Protein AF-A0A9P1GPV7-F1 (afdb_monomer_lite)

pLDDT: mean 73.45, std 22.28, range [24.66, 98.62]

Foldseek 3Di:
DDPPPPPVPPPFAEAEEEADLVVLLLQLVLLVFPPPDPDSFKGWAWQDAPWKIGIHIYGYDYLVGDDLVNVVRHLEYEYEAEPVDPGLVSNVVSDPLPPDDVDPDGAAEYEYEDDDPDDPPVSCVVCVSVVYHYAYEHSPPVLSNVSNVQSVDDNNPDDLDPPDPVPRRGPVNVSSSVNPRPDGPPMDTDDPPPVPDPDDDDDDDDDDDDDDDDDDDDDDDDDDDDDDDDDDDDDDDDDDDDDDDDDDVVVLVVVVVVLVVQLVVLVVDPDPVVSVVSVVVSVVVVCVSLVNDPPPDDPPDDDDDDDDDDPVVVVVVVVVVVPPPPDPVVVVVVVVVVVDDVVNVVVVVVVVVVVVVVVVVVLVVQVVDDPVVVCCVQLPPAQEAEDQDLVVQLVQLQDPQRAFEDEQLLSVQCQPPNPPPPHHYYQDLPRLWDWDDDDPFKTKIFQNHFQVNVQVVCVVVQKHAQWDAQARRTGNLVCLQLQHTFLAQVDGQNLQFQKWWKAFGNRRDIDIDGPPDPCRLVQRHPRRIRTGMTMGGIDRHFDKDKDKDKDKCDPVNLVPDVVVVCVVVVNPHQLPFSKWKWKAAAVTIMIMTIHIDTDPDPVVVVVVVVVVVPDDSPDPDPPRNDPRSVVVCVPPPPSVNVVVLVVLSWWKWKWKAWDDFPVSQVNVLVNVVNNVFGKMWMWIWHDDPNIIIIITIMGHHPVCQQVVLVSCCVRRNAAETEIRSSTDDDPDSHRHHHDDPSVVVVCVSVVVDPPPPPPDDDPDPDDPPPPD

Secondary structure (DSSP, 8-state):
----SSSTTTTPPEEEEEE-HHHHHHHHHHTT--TTSS-TTEEEEEEE-SSEEEEEEEEEEEGGG--HHHHHH-SEEEEEEETTTTTHHHHHTTS-TT-----SS-EEEEEEES--SSSHHHHHHHHHHTTPEEEEE---HHHHHHHHHHHHS-GGGS---TT-TTTTTSTHHHHHHHHH-TT-TT-EEPP----PPPPPP-------------------PPPPP-PPPPP---PPP---------SSHHHHHHHHHHHHHHHHHHHH---HHHHHHHHHHHHHHHHHHTT--S---------------TTSHHHHHHHHHHSTTS-TTHHHHHHHHTT--HHHHHHHHHHHHHHHHHHHHHHHHHHHS-HHHHHHHHH-S--EE--SSHHHHHHHHTSSSPPEEE-TTHHHHS-S----TT--EEE-TTTS-SEEEE-SSEEEEETT-BHHHHHHHHHHTTEEESS--S-TTSBHHHHHHTT---S-SS--GGGGEEEEEEEETTT--EEEEETTSTTHHHHHH-TTEEEEEEEEEEEE---EEEEEEEEEE-TTGGGS-HHHHHHHTT-S-GGGSSEEEEEEETTEEEEEEEEEEE-S-THHHHHHHGGGSSSSTT------SSTTTHHHHHHHT-HHHHHHHHHHT-EEEEEEEES---HHHHHHHHHHHHTTS--EEEEEEEEETTEEEEEEEEEE-TTTHHHHHHHIIIII---EEEE-TTS---S--TTSEEPPHHHHHHHHHTT-----S-S-S------GGG--

InterPro domains:
  IPR016166 FAD-binding domain, PCMH-type [PS51387] (377-541)
  IPR016169 FAD-binding, type PCMH, subdomain 2 [G3DSA:3.30.465.10] (436-556)
  IPR036318 FAD-binding, type PCMH-like superfamily [SSF56176] (384-543)

Organism: NCBI:txid2562237

Sequence (772 aa):
MTIAGAQESQGLPVVLLVGDVAIGQKLLKALGVPSSTESKDTALGVIKNKYYSARVQYRLVATSAATAEELETAEALVLLWDRQKEQLKQLQALFPAETLDDGPDRVQICLAVDAGEGVEDAAREWCIDQGFEYLSCTLSGTDLEMLEQRCQQPAASRRTGLLDEDSENSVLRLMEALECHSSWPGMQPIASSAEKPPAESQQPMAEEDAKRNGYTALADATEAPKGKPADSKEPVQIEKVHDRIQDDDFAEADEFEKFAREMKEIREMRDHQSRKDRACDLALRLAASLGVDSDSDCNLGGSIQVLQSQEELVNLDRQKNGLREAIPAYFYWDQLSTFWDETSVWFWLAVVAGVLVLLLGLSNVRAAHSQALRRRMRMGKWPVAEPASLWEIQRLLQSDNPPNAVGEGCVYHLSGQLAPANQSYIALGAYWSGVVEWTEDTVRVRSGTLWGELIEKLWEKHRAPVDRPAYDGITLGASVRVAAHGWTQDGWFIEYVVALQAVERGSGKVAEARRGDSNFWTLAFDDKWVITEVELKTQANRLVKIEMKSQPLSPATTMYDITSYIEAEGLQNWRSSALATMHIEPGKVERKYVTFDPVADEDQMDQTCLGYRLRFLGFGVSGIDSLSDVMTSIRTSWILEVNGWNLSGNIDIELLVVGNFDWEEVALILSEFHRSVSVRTDLRERTRDGITVTGFDAVINPKDLPAWFDVLYEKIGVRSGVIHPGKHIPATAGKIQLGNYGKFWEELVEGRVEYLHDGTRPTSRKDPLQWC

Radius of gyration: 35.01 Å; chains: 1; bounding box: 118×75×105 Å

Structure (mmCIF, N/CA/C/O backbone):
data_AF-A0A9P1GPV7-F1
#
_entry.id   AF-A0A9P1GPV7-F1
#
loop_
_atom_site.group_PDB
_atom_site.id
_atom_site.type_symbol
_atom_site.label_atom_id
_atom_site.label_alt_id
_atom_site.label_comp_id
_atom_site.label_asym_id
_atom_site.label_entity_id
_atom_site.label_seq_id
_atom_site.pdbx_PDB_ins_code
_atom_site.Cartn_x
_atom_site.Cartn_y
_atom_site.Cartn_z
_atom_site.occupancy
_atom_site.B_iso_or_equiv
_atom_site.auth_seq_id
_atom_site.auth_comp_id
_atom_site.auth_asym_id
_atom_site.auth_atom_id
_atom_site.pdbx_PDB_model_num
ATOM 1 N N . MET A 1 1 ? -38.656 2.025 49.781 1.00 34.56 1 MET A N 1
ATOM 2 C CA . MET A 1 1 ? -37.938 1.501 48.602 1.00 34.56 1 MET A CA 1
ATOM 3 C C . MET A 1 1 ? -36.538 2.077 48.694 1.00 34.56 1 MET A C 1
ATOM 5 O O . MET A 1 1 ? -36.284 3.168 48.213 1.00 34.56 1 MET A O 1
ATOM 9 N N . THR A 1 2 ? -35.691 1.434 49.486 1.00 39.44 2 THR A N 1
ATOM 10 C CA . THR A 1 2 ? -34.353 1.921 49.836 1.00 39.44 2 THR A CA 1
ATOM 11 C C . THR A 1 2 ? -33.542 0.680 50.193 1.00 39.44 2 THR A C 1
ATOM 13 O O . THR A 1 2 ? -34.105 -0.226 50.805 1.00 39.44 2 THR A O 1
ATOM 16 N N . ILE A 1 3 ? -32.260 0.663 49.818 1.00 36.97 3 ILE A N 1
ATOM 17 C CA . ILE A 1 3 ? -31.307 -0.469 49.821 1.00 36.97 3 ILE A CA 1
ATOM 18 C C . ILE A 1 3 ? -31.306 -1.274 48.500 1.00 36.97 3 ILE A C 1
ATOM 20 O O . ILE A 1 3 ? -31.721 -2.424 48.442 1.00 36.97 3 ILE A O 1
ATOM 24 N N . ALA A 1 4 ? -30.811 -0.643 47.428 1.00 41.28 4 ALA A N 1
ATOM 25 C CA . ALA A 1 4 ? -30.272 -1.317 46.233 1.00 41.28 4 ALA A CA 1
ATOM 26 C C . ALA A 1 4 ? -28.997 -0.621 45.687 1.00 41.28 4 ALA A C 1
ATOM 28 O O . ALA A 1 4 ? -28.588 -0.877 44.566 1.00 41.28 4 ALA A O 1
ATOM 29 N N . GLY A 1 5 ? -28.369 0.285 46.455 1.00 47.66 5 GLY A N 1
ATOM 30 C CA . GLY A 1 5 ? -27.308 1.172 45.944 1.00 47.66 5 GLY A CA 1
ATOM 31 C C . GLY A 1 5 ? -25.861 0.733 46.199 1.00 47.66 5 GLY A C 1
ATOM 32 O O . GLY A 1 5 ? -24.963 1.247 45.548 1.00 47.66 5 GLY A O 1
ATOM 33 N N . ALA A 1 6 ? -25.603 -0.201 47.122 1.00 51.44 6 ALA A N 1
ATOM 34 C CA . ALA A 1 6 ? -24.230 -0.536 47.533 1.00 51.44 6 ALA A CA 1
ATOM 35 C C . ALA A 1 6 ? -23.585 -1.688 46.735 1.00 51.44 6 ALA A C 1
ATOM 37 O O . ALA A 1 6 ? -22.382 -1.892 46.838 1.00 51.44 6 ALA A O 1
ATOM 38 N N . GLN A 1 7 ? -24.363 -2.440 45.947 1.00 55.91 7 GLN A N 1
ATOM 39 C CA . GLN A 1 7 ? -23.857 -3.575 45.160 1.00 55.91 7 GLN A CA 1
ATOM 40 C C . GLN A 1 7 ? -23.488 -3.210 43.713 1.00 55.91 7 GLN A C 1
ATOM 42 O O . GLN A 1 7 ? -22.812 -3.992 43.058 1.00 55.91 7 GLN A O 1
ATOM 47 N N . GLU A 1 8 ? -23.891 -2.035 43.212 1.00 64.38 8 GLU A N 1
ATOM 48 C CA . GLU A 1 8 ? -23.633 -1.636 41.817 1.00 64.38 8 GLU A CA 1
ATOM 49 C C . GLU A 1 8 ? -22.207 -1.128 41.546 1.00 64.38 8 GLU A C 1
ATOM 51 O O . GLU A 1 8 ? -21.841 -0.970 40.385 1.00 64.38 8 GLU A O 1
ATOM 56 N N . SER A 1 9 ? -21.396 -0.851 42.573 1.00 68.75 9 SER A N 1
ATOM 57 C CA . SER A 1 9 ? -20.038 -0.318 42.384 1.00 68.75 9 SER A CA 1
ATOM 58 C C . SER A 1 9 ? -18.954 -1.389 42.243 1.00 68.75 9 SER A C 1
ATOM 60 O O . SER A 1 9 ? -17.846 -1.065 41.826 1.00 68.75 9 SER A O 1
ATOM 62 N N . GLN A 1 10 ? -19.235 -2.652 42.579 1.00 78.25 10 GLN A N 1
ATOM 63 C CA . GLN A 1 10 ? -18.242 -3.722 42.462 1.00 78.25 10 GLN A CA 1
ATOM 64 C C . GLN A 1 10 ? -18.076 -4.134 40.993 1.00 78.25 10 GLN A C 1
ATOM 66 O O . GLN A 1 10 ? -19.002 -4.672 40.392 1.00 78.25 10 GLN A O 1
ATOM 71 N N . GLY A 1 11 ? -16.887 -3.890 40.434 1.00 87.38 11 GLY A N 1
ATOM 72 C CA . GLY A 1 11 ? -16.506 -4.315 39.081 1.00 87.38 11 GLY A CA 1
ATOM 73 C C . GLY A 1 11 ? -16.626 -3.249 37.988 1.00 87.38 11 GLY A C 1
ATOM 74 O O . GLY A 1 11 ? -16.528 -3.595 36.815 1.00 87.38 11 GLY A O 1
ATOM 75 N N . LEU A 1 12 ? -16.846 -1.976 38.338 1.00 94.12 12 LEU A N 1
ATOM 76 C CA . LEU A 1 12 ? -16.710 -0.886 37.368 1.00 94.12 12 LEU A CA 1
ATOM 77 C C . LEU A 1 12 ? -15.226 -0.544 37.154 1.00 94.12 12 LEU A C 1
ATOM 79 O O . LEU A 1 12 ? -14.473 -0.549 38.129 1.00 94.12 12 LEU A O 1
ATOM 83 N N . PRO A 1 13 ? -14.811 -0.202 35.922 1.00 95.44 13 PRO A N 1
ATOM 84 C CA . PRO A 1 13 ? -13.465 0.296 35.670 1.00 95.44 13 PRO A CA 1
ATOM 85 C C . PRO A 1 13 ? -13.204 1.594 36.441 1.00 95.44 13 PRO A C 1
ATOM 87 O O . PRO A 1 13 ? -14.086 2.457 36.556 1.00 95.44 13 PRO A O 1
ATOM 90 N N . VAL A 1 14 ? -11.990 1.722 36.977 1.00 96.00 14 VAL A N 1
ATOM 91 C CA . VAL A 1 14 ? -11.605 2.822 37.867 1.00 96.00 14 VAL A CA 1
ATOM 92 C C . VAL A 1 14 ? -10.773 3.856 37.114 1.00 96.00 14 VAL A C 1
ATOM 94 O O . VAL A 1 14 ? -9.752 3.527 36.516 1.00 96.00 14 VAL A O 1
ATOM 97 N N . VAL A 1 15 ? -11.197 5.118 37.200 1.00 97.00 15 VAL A N 1
ATOM 98 C CA . VAL A 1 15 ? -10.396 6.292 36.833 1.00 97.00 15 VAL A CA 1
ATOM 99 C C . VAL A 1 15 ? -9.836 6.890 38.116 1.00 97.00 15 VAL A C 1
ATOM 101 O O . VAL A 1 15 ? -10.573 7.481 38.914 1.00 97.00 15 VAL A O 1
ATOM 104 N N . LEU A 1 16 ? -8.540 6.714 38.340 1.00 97.25 16 LEU A N 1
ATOM 105 C CA . LEU A 1 16 ? -7.875 7.128 39.565 1.00 97.25 16 LEU A CA 1
ATOM 106 C C . LEU A 1 16 ? -7.279 8.532 39.411 1.00 97.25 16 LEU A C 1
ATOM 108 O O . LEU A 1 16 ? -6.406 8.773 38.584 1.00 97.25 16 LEU A O 1
ATOM 112 N N . LEU A 1 17 ? -7.751 9.459 40.240 1.00 97.50 17 LEU A N 1
ATOM 113 C CA . LEU A 1 17 ? -7.254 10.825 40.368 1.00 97.50 17 LEU A CA 1
ATOM 114 C C . LEU A 1 17 ? -6.299 10.868 41.565 1.00 97.50 17 LEU A C 1
ATOM 116 O O . LEU A 1 17 ? -6.750 10.747 42.706 1.00 97.50 17 LEU A O 1
ATOM 120 N N . VAL A 1 18 ? -4.998 11.039 41.328 1.00 97.19 18 VAL A N 1
ATOM 121 C CA . VAL A 1 18 ? -3.976 11.015 42.389 1.00 97.19 18 VAL A CA 1
ATOM 122 C C . VAL A 1 18 ? -3.299 12.365 42.495 1.00 97.19 18 VAL A C 1
ATOM 124 O O . VAL A 1 18 ? -2.673 12.811 41.541 1.00 97.19 18 VAL A O 1
ATOM 127 N N . GLY A 1 19 ? -3.377 13.026 43.649 1.00 95.56 19 GLY A N 1
ATOM 128 C CA . GLY A 1 19 ? -2.709 14.316 43.799 1.00 95.56 19 GLY A CA 1
ATOM 129 C C . GLY A 1 19 ? -3.330 15.258 44.814 1.00 95.56 19 GLY A C 1
ATOM 130 O O . GLY A 1 19 ? -3.738 14.855 45.907 1.00 95.56 19 GLY A O 1
ATOM 131 N N . ASP A 1 20 ? -3.393 16.537 44.447 1.00 94.56 20 ASP A N 1
ATOM 132 C CA . ASP A 1 20 ? -4.042 17.557 45.262 1.00 94.56 20 ASP A CA 1
ATOM 133 C C . ASP A 1 20 ? -5.557 17.314 45.370 1.00 94.56 20 ASP A C 1
ATOM 135 O O . ASP A 1 20 ? -6.311 17.404 44.397 1.00 94.56 20 ASP A O 1
ATOM 139 N N . VAL A 1 21 ? -6.020 17.048 46.593 1.00 93.75 21 VAL A N 1
ATOM 140 C CA . VAL A 1 21 ? -7.426 16.732 46.878 1.00 93.75 21 VAL A CA 1
ATOM 141 C C . VAL A 1 21 ? -8.362 17.887 46.506 1.00 93.75 21 VAL A C 1
ATOM 143 O O . VAL A 1 21 ? -9.481 17.648 46.054 1.00 93.75 21 VAL A O 1
ATOM 146 N N . ALA A 1 22 ? -7.936 19.145 46.653 1.00 93.31 22 ALA A N 1
ATOM 147 C CA . ALA A 1 22 ? -8.787 20.286 46.326 1.00 93.31 22 ALA A CA 1
ATOM 148 C C . ALA A 1 22 ? -8.963 20.442 44.808 1.00 93.31 22 ALA A C 1
ATOM 150 O O . ALA A 1 22 ? -10.064 20.754 44.348 1.00 93.31 22 ALA A O 1
ATOM 151 N N . ILE A 1 23 ? -7.906 20.189 44.030 1.00 94.38 23 ILE A N 1
ATOM 152 C CA . ILE A 1 23 ? -7.976 20.121 42.562 1.00 94.38 23 ILE A CA 1
ATOM 153 C C . ILE A 1 23 ? -8.885 18.965 42.133 1.00 94.38 23 ILE A C 1
ATOM 155 O O . ILE A 1 23 ? -9.821 19.168 41.356 1.00 94.38 23 ILE A O 1
ATOM 159 N N . GLY A 1 24 ? -8.667 17.774 42.692 1.00 94.94 24 GLY A N 1
ATOM 160 C CA . GLY A 1 24 ? -9.447 16.586 42.357 1.00 94.94 24 GLY A CA 1
ATOM 161 C C . GLY A 1 24 ? -10.936 16.740 42.648 1.00 94.94 24 GLY A C 1
ATOM 162 O O . GLY A 1 24 ? -11.764 16.358 41.827 1.00 94.94 24 GLY A O 1
ATOM 163 N N . GLN A 1 25 ? -11.302 17.380 43.762 1.00 94.31 25 GLN A N 1
ATOM 164 C CA . GLN A 1 25 ? -12.704 17.659 44.091 1.00 94.31 25 GLN A CA 1
ATOM 165 C C . GLN A 1 25 ? -13.376 18.605 43.084 1.00 94.31 25 GLN A C 1
ATOM 167 O O . GLN A 1 25 ? -14.555 18.426 42.771 1.00 94.31 25 GLN A O 1
ATOM 172 N N . LYS A 1 26 ? -12.647 19.597 42.549 1.00 94.25 26 LYS A N 1
ATOM 173 C CA . LYS A 1 26 ? -13.167 20.476 41.486 1.00 94.25 26 LYS A CA 1
ATOM 174 C C . LYS A 1 26 ? -13.421 19.693 40.198 1.00 94.25 26 LYS A C 1
ATOM 176 O O . LYS A 1 26 ? -14.488 19.845 39.606 1.00 94.25 26 LYS A O 1
ATOM 181 N N . LEU A 1 27 ? -12.477 18.838 39.805 1.00 94.56 27 LEU A N 1
ATOM 182 C CA . LEU A 1 27 ? -12.600 17.987 38.619 1.00 94.56 27 LEU A CA 1
ATOM 183 C C . LEU A 1 27 ? -13.745 16.982 38.751 1.00 94.56 27 LEU A C 1
ATOM 185 O O . LEU A 1 27 ? -14.586 16.911 37.861 1.00 94.56 27 LEU A O 1
ATOM 189 N N . LEU A 1 28 ? -13.844 16.273 39.880 1.00 93.88 28 LEU A N 1
ATOM 190 C CA . LEU A 1 28 ? -14.941 15.335 40.146 1.00 93.88 28 LEU A CA 1
ATOM 191 C C . LEU A 1 28 ? -16.312 16.002 40.010 1.00 93.88 28 LEU A C 1
ATOM 193 O O . LEU A 1 28 ? -17.229 15.424 39.433 1.00 93.88 28 LEU A O 1
ATOM 197 N N . LYS A 1 29 ? -16.449 17.235 40.508 1.00 92.50 29 LYS A N 1
ATOM 198 C CA . LYS A 1 29 ? -17.687 18.004 40.361 1.00 92.50 29 LYS A CA 1
ATOM 199 C C . LYS A 1 29 ? -17.995 18.310 38.889 1.00 92.50 29 LYS A C 1
ATOM 201 O O . LYS A 1 29 ? -19.137 18.148 38.471 1.00 92.50 29 LYS A O 1
ATOM 206 N N . ALA A 1 30 ? -16.994 18.739 38.120 1.00 92.62 30 ALA A N 1
ATOM 207 C CA . ALA A 1 30 ? -17.153 19.106 36.711 1.00 92.62 30 ALA A CA 1
ATOM 208 C C . ALA A 1 30 ? -17.395 17.899 35.787 1.00 92.62 30 ALA A C 1
ATOM 210 O O . ALA A 1 30 ? -18.098 18.026 34.791 1.00 92.62 30 ALA A O 1
ATOM 211 N N . LEU A 1 31 ? -16.931 16.702 36.154 1.00 92.50 31 LEU A N 1
ATOM 212 C CA . LEU A 1 31 ? -17.219 15.446 35.443 1.00 92.50 31 LEU A CA 1
ATOM 213 C C . LEU A 1 31 ? -18.688 14.976 35.582 1.00 92.50 31 LEU A C 1
ATOM 215 O O . LEU A 1 31 ? -19.028 13.847 35.230 1.00 92.50 31 LEU A O 1
ATOM 219 N N . GLY A 1 32 ? -19.581 15.842 36.078 1.00 78.81 32 GLY A N 1
ATOM 220 C CA . GLY A 1 32 ? -21.025 15.610 36.127 1.00 78.81 32 GLY A CA 1
ATOM 221 C C . GLY A 1 32 ? -21.468 14.687 37.259 1.00 78.81 32 GLY A C 1
ATOM 222 O O . GLY A 1 32 ? -22.545 14.095 37.184 1.00 78.81 32 GLY A O 1
ATOM 223 N N . VAL A 1 33 ? -20.652 14.550 38.305 1.00 71.50 33 VAL A N 1
ATOM 224 C CA . VAL A 1 33 ? -20.948 13.666 39.431 1.00 71.50 33 VAL A CA 1
ATOM 225 C C . VAL A 1 33 ? -21.895 14.392 40.396 1.00 71.50 33 VAL A C 1
ATOM 227 O O . VAL A 1 33 ? -21.505 15.396 41.005 1.00 71.50 33 VAL A O 1
ATOM 230 N N . PRO A 1 34 ? -23.141 13.915 40.583 1.00 66.69 34 PRO A N 1
ATOM 231 C CA . PRO A 1 34 ? -24.066 14.532 41.520 1.00 66.69 34 PRO A CA 1
ATOM 232 C C . PRO A 1 34 ? -23.476 14.468 42.931 1.00 66.69 34 PRO A C 1
ATOM 234 O O . PRO A 1 34 ? -23.132 13.400 43.429 1.00 66.69 34 PRO A O 1
ATOM 237 N N . SER A 1 35 ? -23.388 15.619 43.598 1.00 59.75 35 SER A N 1
ATOM 238 C CA . SER A 1 35 ? -22.752 15.806 44.916 1.00 59.75 35 SER A CA 1
ATOM 239 C C . SER A 1 35 ? -23.458 15.080 46.078 1.00 59.75 35 SER A C 1
ATOM 241 O O . SER A 1 35 ? -23.232 15.408 47.240 1.00 59.75 35 SER A O 1
ATOM 243 N N . SER A 1 36 ? -24.368 14.151 45.779 1.00 56.03 36 SER A N 1
ATOM 244 C CA . SER A 1 36 ? -25.282 13.507 46.720 1.00 56.03 36 SER A CA 1
ATOM 245 C C . SER A 1 36 ? -24.817 12.135 47.216 1.00 56.03 36 SER A C 1
ATOM 247 O O . SER A 1 36 ? -25.559 11.499 47.960 1.00 56.03 36 SER A O 1
ATOM 249 N N . THR A 1 37 ? -23.637 11.648 46.820 1.00 55.44 37 THR A N 1
ATOM 250 C CA . THR A 1 37 ? -23.086 10.373 47.310 1.00 55.44 37 THR A CA 1
ATOM 251 C C . THR A 1 37 ? -22.209 10.571 48.550 1.00 55.44 37 THR A C 1
ATOM 253 O O . THR A 1 37 ? -21.398 11.487 48.621 1.00 55.44 37 THR A O 1
ATOM 256 N N . GLU A 1 38 ? -22.385 9.696 49.543 1.00 56.53 38 GLU A N 1
ATOM 257 C CA . GLU A 1 38 ? -21.868 9.795 50.922 1.00 56.53 38 GLU A CA 1
ATOM 258 C C . GLU A 1 38 ? -20.328 9.753 51.077 1.00 56.53 38 GLU A C 1
ATOM 260 O O . GLU A 1 38 ? -19.827 9.909 52.189 1.00 56.53 38 GLU A O 1
ATOM 265 N N . SER A 1 39 ? -19.561 9.604 49.991 1.00 70.81 39 SER A N 1
ATOM 266 C CA . SER A 1 39 ? -18.093 9.673 49.994 1.00 70.81 39 SER A CA 1
ATOM 267 C C . SER A 1 39 ? -17.620 10.834 49.123 1.00 70.81 39 SER A C 1
ATOM 269 O O . SER A 1 39 ? -17.917 10.877 47.932 1.00 70.81 39 SER A O 1
ATOM 271 N N . LYS A 1 40 ? -16.861 11.770 49.707 1.00 81.44 40 LYS A N 1
ATOM 272 C CA . LYS A 1 40 ? -16.283 12.921 48.985 1.00 81.44 40 LYS A CA 1
ATOM 273 C C . LYS A 1 40 ? -15.212 12.525 47.961 1.00 81.44 40 LYS A C 1
ATOM 275 O O . LYS A 1 40 ? -14.865 13.344 47.115 1.00 81.44 40 LYS A O 1
ATOM 280 N N . ASP A 1 41 ? -14.734 11.286 48.036 1.00 89.25 41 ASP A N 1
ATOM 281 C CA . ASP A 1 41 ? -13.541 10.816 47.332 1.00 89.25 41 ASP A CA 1
ATOM 282 C C . ASP A 1 41 ? -13.876 9.770 46.255 1.00 89.25 41 ASP A C 1
ATOM 284 O O . ASP A 1 41 ? -12.995 9.150 45.662 1.00 89.25 41 ASP A O 1
ATOM 288 N N . THR A 1 42 ? -15.162 9.506 46.007 1.00 90.38 42 THR A N 1
ATOM 289 C CA . THR A 1 42 ? -15.593 8.504 45.027 1.00 90.38 42 THR A CA 1
ATOM 290 C C . THR A 1 42 ? -16.866 8.931 44.324 1.00 90.38 42 THR A C 1
ATOM 292 O O . THR A 1 42 ? -17.799 9.451 44.935 1.00 90.38 42 THR A O 1
ATOM 295 N N . ALA A 1 43 ? -16.903 8.668 43.028 1.00 91.31 43 ALA A N 1
ATOM 296 C CA . ALA A 1 43 ? -17.904 9.176 42.123 1.00 91.31 43 ALA A CA 1
ATOM 297 C C . ALA A 1 43 ? -18.197 8.167 41.010 1.00 91.31 43 ALA A C 1
ATOM 299 O O . ALA A 1 43 ? -17.302 7.471 40.544 1.00 91.31 43 ALA A O 1
ATOM 300 N N . LEU A 1 44 ? -19.448 8.106 40.559 1.00 92.06 44 LEU A N 1
ATOM 301 C CA . LEU A 1 44 ? -19.832 7.332 39.379 1.00 92.06 44 LEU A CA 1
ATOM 302 C C . LEU A 1 44 ? -20.094 8.289 38.222 1.00 92.06 44 LEU A C 1
ATOM 304 O O . LEU A 1 44 ? -20.770 9.301 38.407 1.00 92.06 44 LEU A O 1
ATOM 308 N N . GLY A 1 45 ? -19.614 7.945 37.031 1.00 92.44 45 GLY A N 1
ATOM 309 C CA . GLY A 1 45 ? -19.945 8.683 35.819 1.00 92.44 45 GLY A CA 1
ATOM 310 C C . GLY A 1 45 ? -19.998 7.798 34.584 1.00 92.44 45 GLY A C 1
ATOM 311 O O . GLY A 1 45 ? -19.924 6.569 34.666 1.00 92.44 45 GLY A O 1
ATOM 312 N N . VAL A 1 46 ? -20.212 8.435 33.435 1.00 93.31 46 VAL A N 1
ATOM 313 C CA . VAL A 1 46 ? -20.363 7.749 32.152 1.00 93.31 46 VAL A CA 1
ATOM 314 C C . VAL A 1 46 ? -19.467 8.417 31.123 1.00 93.31 46 VAL A C 1
ATOM 316 O O . VAL A 1 46 ? -19.708 9.563 30.746 1.00 93.31 46 VAL A O 1
ATOM 319 N N . ILE A 1 47 ? -18.481 7.676 30.630 1.00 93.88 47 ILE A N 1
ATOM 320 C CA . ILE A 1 47 ? -17.665 8.086 29.488 1.00 93.88 47 ILE A CA 1
ATOM 321 C C . ILE A 1 47 ? -18.410 7.663 28.225 1.00 93.88 47 ILE A C 1
ATOM 323 O O . ILE A 1 47 ? -18.912 6.541 28.140 1.00 93.88 47 ILE A O 1
ATOM 327 N N . LYS A 1 48 ? -18.541 8.571 27.257 1.00 92.44 48 LYS A N 1
ATOM 328 C CA . LYS A 1 48 ? -19.251 8.319 25.998 1.00 92.44 48 LYS A CA 1
ATOM 329 C C . LYS A 1 48 ? -18.397 8.780 24.835 1.00 92.44 48 LYS A C 1
ATOM 331 O O . LYS A 1 48 ? -18.028 9.948 24.792 1.00 92.44 48 LYS A O 1
ATOM 336 N N . ASN A 1 49 ? -18.181 7.902 23.868 1.00 89.62 49 ASN A N 1
ATOM 337 C CA . ASN A 1 49 ? -17.669 8.284 22.559 1.00 89.62 49 ASN A CA 1
ATOM 338 C C . ASN A 1 49 ? -18.781 8.157 21.508 1.00 89.62 49 ASN A C 1
ATOM 340 O O . ASN A 1 49 ? -19.948 7.942 21.839 1.00 89.62 49 ASN A O 1
ATOM 344 N N . LYS A 1 50 ? -18.437 8.317 20.227 1.00 85.88 50 LYS A N 1
ATOM 345 C CA . LYS A 1 50 ? -19.405 8.261 19.120 1.00 85.88 50 LYS A CA 1
ATOM 346 C C . LYS A 1 50 ? -20.194 6.942 19.063 1.00 85.88 50 LYS A C 1
ATOM 348 O O . LYS A 1 50 ? -21.319 6.942 18.571 1.00 85.88 50 LYS A O 1
ATOM 353 N N . TYR A 1 51 ? -19.618 5.842 19.544 1.00 86.81 51 TYR A N 1
ATOM 354 C CA . TYR A 1 51 ? -20.138 4.489 19.334 1.00 86.81 51 TYR A CA 1
ATOM 355 C C . TYR A 1 51 ? -20.569 3.796 20.632 1.00 86.81 51 TYR A C 1
ATOM 357 O O . TYR A 1 51 ? -21.523 3.020 20.627 1.00 86.81 51 TYR A O 1
ATOM 365 N N . TYR A 1 52 ? -19.908 4.095 21.747 1.00 92.31 52 TYR A N 1
ATOM 366 C CA . TYR A 1 52 ? -20.029 3.357 22.997 1.00 92.31 52 TYR A CA 1
ATOM 367 C C . TYR A 1 52 ? -20.140 4.283 24.204 1.00 92.31 52 TYR A C 1
ATOM 369 O O . TYR A 1 52 ? -19.673 5.423 24.205 1.00 92.31 52 TYR A O 1
ATOM 377 N N . SER A 1 53 ? -20.735 3.750 25.263 1.00 94.25 53 SER A N 1
ATOM 378 C CA . SER A 1 53 ? -20.739 4.337 26.594 1.00 94.25 53 SER A CA 1
ATOM 379 C C . SER A 1 53 ? -20.237 3.327 27.619 1.00 94.25 53 SER A C 1
ATOM 381 O O . SER A 1 53 ? -20.649 2.169 27.577 1.00 94.25 53 SER A O 1
ATOM 383 N N . ALA A 1 54 ? -19.403 3.770 28.552 1.00 95.06 54 ALA A N 1
ATOM 384 C CA . ALA A 1 54 ? -18.913 2.979 29.674 1.00 95.06 54 ALA A CA 1
ATOM 385 C C . ALA A 1 54 ? -19.290 3.659 30.992 1.00 95.06 54 ALA A C 1
ATOM 387 O O . ALA A 1 54 ? -19.122 4.872 31.141 1.00 95.06 54 ALA A O 1
ATOM 388 N N . ARG A 1 55 ? -19.807 2.885 31.952 1.00 95.06 55 ARG A N 1
ATOM 389 C CA . ARG A 1 55 ? -19.948 3.347 33.340 1.00 95.06 55 ARG A CA 1
ATOM 390 C C . ARG A 1 55 ? -18.590 3.198 34.011 1.00 95.06 55 ARG A C 1
ATOM 392 O O . ARG A 1 55 ? -18.034 2.108 33.985 1.00 95.06 55 ARG A O 1
ATOM 399 N N . VAL A 1 56 ? -18.094 4.263 34.623 1.00 95.56 56 VAL A N 1
ATOM 400 C CA . VAL A 1 56 ? -16.792 4.268 35.299 1.00 95.56 56 VAL A CA 1
ATOM 401 C C . VAL A 1 56 ? -16.926 4.770 36.731 1.00 95.56 56 VAL A C 1
ATOM 403 O O . VAL A 1 56 ? -17.863 5.508 37.064 1.00 95.56 56 VAL A O 1
ATOM 406 N N . GLN A 1 57 ? -15.980 4.375 37.577 1.00 95.19 57 GLN A N 1
ATOM 407 C CA . GLN A 1 57 ? -15.835 4.881 38.933 1.00 95.19 57 GLN A CA 1
ATOM 408 C C . GLN A 1 57 ? -14.637 5.829 38.994 1.00 95.19 57 GLN A C 1
ATOM 410 O O . GLN A 1 57 ? -13.494 5.401 38.880 1.00 95.19 57 GLN A O 1
ATOM 415 N N . TYR A 1 58 ? -14.885 7.117 39.210 1.00 95.75 58 TYR A N 1
ATOM 416 C CA . TYR A 1 58 ? -13.821 8.066 39.511 1.00 95.75 58 TYR A CA 1
ATOM 417 C C . TYR A 1 58 ? -13.482 7.987 40.996 1.00 95.75 58 TYR A C 1
ATOM 419 O O . TYR A 1 58 ? -14.370 8.079 41.852 1.00 95.75 58 TYR A O 1
ATOM 427 N N . ARG A 1 59 ? -12.199 7.838 41.315 1.00 95.81 59 ARG A N 1
ATOM 428 C CA . ARG A 1 59 ? -11.717 7.752 42.693 1.00 95.81 59 ARG A CA 1
ATOM 429 C C . ARG A 1 59 ? -10.611 8.769 42.915 1.00 95.81 59 ARG A C 1
ATOM 431 O O . ARG A 1 59 ? -9.638 8.780 42.177 1.00 95.81 59 ARG A O 1
ATOM 438 N N . LEU A 1 60 ? -10.773 9.620 43.920 1.00 96.75 60 LEU A N 1
ATOM 439 C CA . LEU A 1 60 ? -9.790 10.626 44.299 1.00 96.75 60 LEU A CA 1
ATOM 440 C C . LEU A 1 60 ? -8.976 10.133 45.487 1.00 96.75 60 LEU A C 1
ATOM 442 O O . LEU A 1 60 ? -9.534 9.785 46.525 1.00 96.75 60 LEU A O 1
ATOM 446 N N . VAL A 1 61 ? -7.656 10.136 45.342 1.00 96.25 61 VAL A N 1
ATOM 447 C CA . VAL A 1 61 ? -6.724 9.722 46.387 1.00 96.25 61 VAL A CA 1
ATOM 448 C C . VAL A 1 61 ? -5.642 10.787 46.539 1.00 96.25 61 VAL A C 1
ATOM 450 O O . VAL A 1 61 ? -5.069 11.276 45.566 1.00 96.25 61 VAL A O 1
ATOM 453 N N . ALA A 1 62 ? -5.368 11.191 47.779 1.00 95.75 62 ALA A N 1
ATOM 454 C CA . ALA A 1 62 ? -4.245 12.080 48.058 1.00 95.75 62 ALA A CA 1
ATOM 455 C C . ALA A 1 62 ? -2.926 11.367 47.726 1.00 95.75 62 ALA A C 1
ATOM 457 O O . ALA A 1 62 ? -2.805 10.177 48.003 1.00 95.75 62 ALA A O 1
ATOM 458 N N . THR A 1 63 ? -1.909 12.083 47.235 1.00 94.62 63 THR A N 1
ATOM 459 C CA . THR A 1 63 ? -0.591 11.492 46.906 1.00 94.62 63 THR A CA 1
ATOM 460 C C . THR A 1 63 ? -0.027 10.621 48.033 1.00 94.62 63 THR A C 1
ATOM 462 O O . THR A 1 63 ? 0.487 9.541 47.786 1.00 94.62 63 THR A O 1
ATOM 465 N N . SER A 1 64 ? -0.178 11.048 49.292 1.00 93.50 64 SER A N 1
ATOM 466 C CA . SER A 1 64 ? 0.314 10.314 50.467 1.00 93.50 64 SER A CA 1
ATOM 467 C C . SER A 1 64 ? -0.488 9.059 50.831 1.00 93.50 64 SER A C 1
ATOM 469 O O . SER A 1 64 ? -0.083 8.324 51.727 1.00 93.50 64 SER A O 1
ATOM 471 N N . ALA A 1 65 ? -1.664 8.874 50.234 1.00 94.81 65 ALA A N 1
ATOM 472 C CA . ALA A 1 65 ? -2.591 7.785 50.525 1.00 94.81 65 ALA A CA 1
ATOM 473 C C . ALA A 1 65 ? -2.715 6.776 49.372 1.00 94.81 65 ALA A C 1
ATOM 475 O O . ALA A 1 65 ? -3.366 5.753 49.561 1.00 94.81 65 ALA A O 1
ATOM 476 N N . ALA A 1 66 ? -2.112 7.057 48.211 1.00 94.88 66 ALA A N 1
ATOM 477 C CA . ALA A 1 66 ? -2.130 6.165 47.057 1.00 94.88 66 ALA A CA 1
ATOM 478 C C . ALA A 1 66 ? -1.320 4.896 47.341 1.00 94.88 66 ALA A C 1
ATOM 480 O O . ALA A 1 66 ? -0.187 4.967 47.823 1.00 94.88 66 ALA A O 1
ATOM 481 N N . THR A 1 67 ? -1.901 3.735 47.045 1.00 94.50 67 THR A N 1
ATOM 482 C CA . THR A 1 67 ? -1.213 2.442 47.158 1.00 94.50 67 THR A CA 1
ATOM 483 C C . THR A 1 67 ? -0.751 1.954 45.785 1.00 94.50 67 THR A C 1
ATOM 485 O O . THR A 1 67 ? -1.348 2.295 44.767 1.00 94.50 67 THR A O 1
ATOM 488 N N . ALA A 1 68 ? 0.297 1.125 45.743 1.00 90.69 68 ALA A N 1
ATOM 489 C CA . ALA A 1 68 ? 0.772 0.530 44.490 1.00 90.69 68 ALA A CA 1
ATOM 490 C C . ALA A 1 68 ? -0.328 -0.284 43.780 1.00 90.69 68 ALA A C 1
ATOM 492 O O . ALA A 1 68 ? -0.490 -0.169 42.573 1.00 90.69 68 ALA A O 1
ATOM 493 N N . GLU A 1 69 ? -1.143 -1.018 44.545 1.00 91.56 69 GLU A N 1
ATOM 494 C CA . GLU A 1 69 ? -2.275 -1.797 44.024 1.00 91.56 69 GLU A CA 1
ATOM 495 C C . GLU A 1 69 ? -3.312 -0.910 43.314 1.00 91.56 69 GLU A C 1
ATOM 497 O O . GLU A 1 69 ? -3.818 -1.270 42.255 1.00 91.56 69 GLU A O 1
ATOM 502 N N . GLU A 1 70 ? -3.616 0.273 43.855 1.00 93.38 70 GLU A N 1
ATOM 503 C CA . GLU A 1 70 ? -4.543 1.215 43.215 1.00 93.38 70 GLU A CA 1
ATOM 504 C C . GLU A 1 70 ? -3.974 1.779 41.911 1.00 93.38 70 GLU A C 1
ATOM 506 O O . GLU A 1 70 ? -4.711 1.925 40.939 1.00 93.38 70 GLU A O 1
ATOM 511 N N . LEU A 1 71 ? -2.673 2.080 41.883 1.00 93.19 71 LEU A N 1
ATOM 512 C CA . LEU A 1 71 ? -1.984 2.591 40.695 1.00 93.19 71 LEU A CA 1
ATOM 513 C C . LEU A 1 71 ? -1.883 1.536 39.583 1.00 93.19 71 LEU A C 1
ATOM 515 O O . LEU A 1 71 ? -1.964 1.878 38.406 1.00 93.19 71 LEU A O 1
ATOM 519 N N . GLU A 1 72 ? -1.704 0.268 39.952 1.00 89.81 72 GLU A N 1
ATOM 520 C CA . GLU A 1 72 ? -1.566 -0.854 39.019 1.00 89.81 72 GLU A CA 1
ATOM 521 C C . GLU A 1 72 ? -2.914 -1.283 38.422 1.00 89.81 72 GLU A C 1
ATOM 523 O O . GLU A 1 72 ? -2.993 -1.606 37.241 1.00 89.81 72 GLU A O 1
ATOM 528 N N . THR A 1 73 ? -3.989 -1.250 39.215 1.00 90.38 73 THR A N 1
ATOM 529 C CA . THR A 1 73 ? -5.312 -1.764 38.809 1.00 90.38 73 THR A CA 1
ATOM 530 C C . THR A 1 73 ? -6.231 -0.728 38.156 1.00 90.38 73 THR A C 1
ATOM 532 O O . THR A 1 73 ? -7.332 -1.072 37.721 1.00 90.38 73 THR A O 1
ATOM 535 N N . ALA A 1 74 ? -5.828 0.543 38.098 1.00 94.19 74 ALA A N 1
ATOM 536 C CA . ALA A 1 74 ? -6.620 1.593 37.468 1.00 94.19 74 ALA A CA 1
ATOM 537 C C . ALA A 1 74 ? -6.536 1.532 35.931 1.00 94.19 74 ALA A C 1
ATOM 539 O O . ALA A 1 74 ? -5.450 1.518 35.359 1.00 94.19 74 ALA A O 1
ATOM 540 N N . GLU A 1 75 ? -7.691 1.599 35.264 1.00 95.00 75 GLU A N 1
ATOM 541 C CA . GLU A 1 75 ? -7.800 1.652 33.791 1.00 95.00 75 GLU A CA 1
ATOM 542 C C . GLU A 1 75 ? -7.363 3.013 33.228 1.00 95.00 75 GLU A C 1
ATOM 544 O O . GLU A 1 75 ? -6.936 3.150 32.081 1.00 95.00 75 GLU A O 1
ATOM 549 N N . ALA A 1 76 ? -7.478 4.053 34.054 1.00 96.31 76 ALA A N 1
ATOM 550 C CA . ALA A 1 76 ? -6.954 5.372 33.757 1.00 96.31 76 ALA A CA 1
ATOM 551 C C . ALA A 1 76 ? -6.385 6.013 35.016 1.00 96.31 76 ALA A C 1
ATOM 553 O O . ALA A 1 76 ? -7.005 5.986 36.083 1.00 96.31 76 ALA A O 1
ATOM 554 N N . LEU A 1 77 ? -5.232 6.648 34.862 1.00 96.50 77 LEU A N 1
ATOM 555 C CA . LEU A 1 77 ? -4.508 7.330 35.913 1.00 96.50 77 LEU A CA 1
ATOM 556 C C . LEU A 1 77 ? -4.320 8.801 35.540 1.00 96.50 77 LEU A C 1
ATOM 558 O O . LEU A 1 77 ? -3.731 9.137 34.512 1.00 96.50 77 LEU A O 1
ATOM 562 N N . VAL A 1 78 ? -4.807 9.683 36.406 1.00 97.19 78 VAL A N 1
ATOM 563 C CA . VAL A 1 78 ? -4.730 11.132 36.236 1.00 97.19 78 VAL A CA 1
ATOM 564 C C . VAL A 1 78 ? -4.014 11.720 37.447 1.00 97.19 78 VAL A C 1
ATOM 566 O O . VAL A 1 78 ? -4.578 11.810 38.541 1.00 97.19 78 VAL A O 1
ATOM 569 N N . LEU A 1 79 ? -2.758 12.113 37.258 1.00 96.56 79 LEU A N 1
ATOM 570 C CA . LEU A 1 79 ? -1.962 12.768 38.288 1.00 96.56 79 LEU A CA 1
ATOM 571 C C . LEU A 1 79 ? -2.333 14.250 38.351 1.00 96.56 79 LEU A C 1
ATOM 573 O O . LEU A 1 79 ? -2.389 14.925 37.328 1.00 96.56 79 LEU A O 1
ATOM 577 N N . LEU A 1 80 ? -2.599 14.758 39.550 1.00 95.69 80 LEU A N 1
ATOM 578 C CA . LEU A 1 80 ? -3.043 16.127 39.791 1.00 95.69 80 LEU A CA 1
ATOM 579 C C . LEU A 1 80 ? -1.974 16.881 40.569 1.00 95.69 80 LEU A C 1
ATOM 581 O O . LEU A 1 80 ? -1.757 16.626 41.756 1.00 95.69 80 LEU A O 1
ATOM 585 N N . TRP A 1 81 ? -1.332 17.841 39.919 1.00 90.25 81 TRP A N 1
ATOM 586 C CA . TRP A 1 81 ? -0.245 18.598 40.519 1.00 90.25 81 TRP A CA 1
ATOM 587 C C . TRP A 1 81 ? -0.544 20.097 40.529 1.00 90.25 81 TRP A C 1
ATOM 589 O O . TRP A 1 81 ? -0.722 20.716 39.485 1.00 90.25 81 TRP A O 1
ATOM 599 N N . ASP A 1 82 ? -0.563 20.699 41.718 1.00 89.38 82 ASP A N 1
ATOM 600 C CA . ASP A 1 82 ? -0.546 22.155 41.888 1.00 89.38 82 ASP A CA 1
ATOM 601 C C . ASP A 1 82 ? 0.891 22.682 41.726 1.00 89.38 82 ASP A C 1
ATOM 603 O O . ASP A 1 82 ? 1.750 22.400 42.571 1.00 89.38 82 ASP A O 1
ATOM 607 N N . ARG A 1 83 ? 1.167 23.464 40.670 1.00 82.44 83 ARG A N 1
ATOM 608 C CA . ARG A 1 83 ? 2.522 23.978 40.379 1.00 82.44 83 ARG A CA 1
ATOM 609 C C . ARG A 1 83 ? 3.088 24.856 41.490 1.00 82.44 83 ARG A C 1
ATOM 611 O O . ARG A 1 83 ? 4.304 25.006 41.581 1.00 82.44 83 ARG A O 1
ATOM 618 N N . GLN A 1 84 ? 2.239 25.427 42.344 1.00 75.75 84 GLN A N 1
ATOM 619 C CA . GLN A 1 84 ? 2.684 26.240 43.475 1.00 75.75 84 GLN A CA 1
ATOM 620 C C . GLN A 1 84 ? 3.196 25.397 44.653 1.00 75.75 84 GLN A C 1
ATOM 622 O O . GLN A 1 84 ? 3.719 25.945 45.627 1.00 75.75 84 GLN A O 1
ATOM 627 N N . LYS A 1 85 ? 3.039 24.070 44.599 1.00 73.56 85 LYS A N 1
ATOM 628 C CA . LYS A 1 85 ? 3.404 23.143 45.672 1.00 73.56 85 LYS A CA 1
ATOM 629 C C . LYS A 1 85 ? 4.492 22.177 45.217 1.00 73.56 85 LYS A C 1
ATOM 631 O O . LYS A 1 85 ? 4.531 21.727 44.075 1.00 73.56 85 LYS A O 1
ATOM 636 N N . GLU A 1 86 ? 5.311 21.749 46.176 1.00 78.25 86 GLU A N 1
ATOM 637 C CA . GLU A 1 86 ? 6.305 20.667 46.039 1.00 78.25 86 GLU A CA 1
ATOM 638 C C . GLU A 1 86 ? 5.640 19.271 45.941 1.00 78.25 86 GLU A C 1
ATOM 640 O O . GLU A 1 86 ? 6.074 18.301 46.561 1.00 78.25 86 GLU A O 1
ATOM 645 N N . GLN A 1 87 ? 4.535 19.167 45.201 1.00 83.19 87 GLN A N 1
ATOM 646 C CA . GLN A 1 87 ? 3.762 17.941 45.001 1.00 83.19 87 GLN A CA 1
ATOM 647 C C . GLN A 1 87 ? 4.326 17.076 43.870 1.00 83.19 87 GLN A C 1
ATOM 649 O O . GLN A 1 87 ? 4.211 15.856 43.956 1.00 83.19 87 GLN A O 1
ATOM 654 N N . LEU A 1 88 ? 4.994 17.662 42.865 1.00 86.56 88 LEU A N 1
ATOM 655 C CA . LEU A 1 88 ? 5.595 16.892 41.769 1.00 86.56 88 LEU A CA 1
ATOM 656 C C . LEU A 1 88 ? 6.569 15.838 42.290 1.00 86.56 88 LEU A C 1
ATOM 658 O O . LEU A 1 88 ? 6.433 14.676 41.946 1.00 86.56 88 LEU A O 1
ATOM 662 N N . LYS A 1 89 ? 7.482 16.204 43.198 1.00 89.00 89 LYS A N 1
ATOM 663 C CA . LYS A 1 89 ? 8.433 15.248 43.794 1.00 89.00 89 LYS A CA 1
ATOM 664 C C . LYS A 1 89 ? 7.739 14.104 44.535 1.00 89.00 89 LYS A C 1
ATOM 666 O O . LYS A 1 89 ? 8.247 12.990 44.560 1.00 89.00 89 LYS A O 1
ATOM 671 N N . GLN A 1 90 ? 6.589 14.375 45.153 1.00 91.06 90 GLN A N 1
ATOM 672 C CA . GLN A 1 90 ? 5.810 13.351 45.851 1.00 91.06 90 GLN A CA 1
ATOM 673 C C . GLN A 1 90 ? 5.117 12.411 44.862 1.00 91.06 90 GLN A C 1
ATOM 675 O O . GLN A 1 90 ? 5.080 11.213 45.108 1.00 91.06 90 GLN A O 1
ATOM 680 N N . LEU A 1 91 ? 4.607 12.941 43.745 1.00 92.00 91 LEU A N 1
ATOM 681 C CA . LEU A 1 91 ? 4.049 12.142 42.653 1.00 92.00 91 LEU A CA 1
ATOM 682 C C . LEU A 1 91 ? 5.135 11.303 41.972 1.00 92.00 91 LEU A C 1
ATOM 684 O O . LEU A 1 91 ? 4.940 10.111 41.784 1.00 92.00 91 LEU A O 1
ATOM 688 N N . GLN A 1 92 ? 6.300 11.892 41.695 1.00 91.81 92 GLN A N 1
ATOM 689 C CA . GLN A 1 92 ? 7.465 11.195 41.141 1.00 91.81 92 GLN A CA 1
ATOM 690 C C . GLN A 1 92 ? 7.908 10.030 42.033 1.00 91.81 92 GLN A C 1
ATOM 692 O O . GLN A 1 92 ? 8.254 8.966 41.536 1.00 91.81 92 GLN A O 1
ATOM 697 N N . ALA A 1 93 ? 7.836 10.187 43.358 1.00 92.38 93 ALA A N 1
ATOM 698 C CA . ALA A 1 93 ? 8.175 9.121 44.298 1.00 92.38 93 ALA A CA 1
ATOM 699 C C . ALA A 1 93 ? 7.207 7.919 44.268 1.00 92.38 93 ALA A C 1
ATOM 701 O O . ALA A 1 93 ? 7.562 6.863 44.788 1.00 92.38 93 ALA A O 1
ATOM 702 N N . LEU A 1 94 ? 6.010 8.057 43.678 1.00 92.56 94 LEU A N 1
ATOM 703 C CA . LEU A 1 94 ? 5.086 6.936 43.466 1.00 92.56 94 LEU A CA 1
ATOM 704 C C . LEU A 1 94 ? 5.493 6.047 42.277 1.00 92.56 94 LEU A C 1
ATOM 706 O O . LEU A 1 94 ? 5.034 4.911 42.211 1.00 92.56 94 LEU A O 1
ATOM 710 N N . PHE A 1 95 ? 6.355 6.538 41.376 1.00 90.81 95 PHE A N 1
ATOM 711 C CA . PHE A 1 95 ? 6.784 5.850 40.151 1.00 90.81 95 PHE A CA 1
ATOM 712 C C . PHE A 1 95 ? 8.319 5.800 40.072 1.00 90.81 95 PHE A C 1
ATOM 714 O O . PHE A 1 95 ? 8.944 6.648 39.430 1.00 90.81 95 PHE A O 1
ATOM 721 N N . PRO A 1 96 ? 8.971 4.851 40.769 1.00 81.88 96 PRO A N 1
ATOM 722 C CA . PRO A 1 96 ? 10.411 4.665 40.647 1.00 81.88 96 PRO A CA 1
ATOM 723 C C . PRO A 1 96 ? 10.774 4.180 39.231 1.00 81.88 96 PRO A C 1
ATOM 725 O O . PRO A 1 96 ? 10.047 3.378 38.646 1.00 81.88 96 PRO A O 1
ATOM 728 N N . ALA A 1 97 ? 11.922 4.638 38.716 1.00 70.06 97 ALA A N 1
ATOM 729 C CA . ALA A 1 97 ? 12.371 4.559 37.314 1.00 70.06 97 ALA A CA 1
ATOM 730 C C . ALA A 1 97 ? 12.427 3.159 36.651 1.00 70.06 97 ALA A C 1
ATOM 732 O O . ALA A 1 97 ? 12.766 3.062 35.480 1.00 70.06 97 ALA A O 1
ATOM 733 N N . GLU A 1 98 ? 12.097 2.083 37.367 1.00 63.78 98 GLU A N 1
ATOM 734 C CA . GLU A 1 98 ? 12.206 0.690 36.907 1.00 63.78 98 GLU A CA 1
ATOM 735 C C . GLU A 1 98 ? 10.853 -0.048 36.814 1.00 63.78 98 GLU A C 1
ATOM 737 O O . GLU A 1 98 ? 10.844 -1.261 36.631 1.00 63.78 98 GLU A O 1
ATOM 742 N N . THR A 1 99 ? 9.706 0.620 37.007 1.00 53.94 99 THR A N 1
ATOM 743 C CA . THR A 1 99 ? 8.465 -0.101 37.393 1.00 53.94 99 THR A CA 1
ATOM 744 C C . THR A 1 99 ? 7.252 0.016 36.483 1.00 53.94 99 THR A C 1
ATOM 746 O O . THR A 1 99 ? 6.234 -0.603 36.786 1.00 53.94 99 THR A O 1
ATOM 749 N N . LEU A 1 100 ? 7.332 0.717 35.357 1.00 55.19 100 LEU A N 1
ATOM 750 C CA . LEU A 1 100 ? 6.271 0.638 34.358 1.00 55.19 100 LEU A CA 1
ATOM 751 C C . LEU A 1 100 ? 6.767 -0.210 33.195 1.00 55.19 100 LEU A C 1
ATOM 753 O O . LEU A 1 100 ? 7.313 0.296 32.224 1.00 55.19 100 LEU A O 1
ATOM 757 N N . ASP A 1 101 ? 6.592 -1.524 33.357 1.00 55.22 101 ASP A N 1
ATOM 758 C CA . ASP A 1 101 ? 6.422 -2.437 32.224 1.00 55.22 101 ASP A CA 1
ATOM 759 C C . ASP A 1 101 ? 5.397 -1.794 31.268 1.00 55.22 101 ASP A C 1
ATOM 761 O O . ASP A 1 101 ? 4.478 -1.128 31.764 1.00 55.22 101 ASP A O 1
ATOM 765 N N . ASP A 1 102 ? 5.552 -1.963 29.948 1.00 56.66 102 ASP A N 1
ATOM 766 C CA . ASP A 1 102 ? 4.636 -1.480 28.891 1.00 56.66 102 ASP A CA 1
ATOM 767 C C . ASP A 1 102 ? 3.274 -2.201 28.994 1.00 56.66 102 ASP A C 1
ATOM 769 O O . ASP A 1 102 ? 2.823 -2.937 28.113 1.00 56.66 102 ASP A O 1
ATOM 773 N N . GLY A 1 103 ? 2.641 -2.066 30.154 1.00 55.53 103 GLY A N 1
ATOM 774 C CA . GLY A 1 103 ? 1.401 -2.692 30.528 1.00 55.53 103 GLY A CA 1
ATOM 775 C C . GLY A 1 103 ? 0.265 -2.213 29.630 1.00 55.53 103 GLY A C 1
ATOM 776 O O . GLY A 1 103 ? 0.369 -1.183 28.964 1.00 55.53 103 GLY A O 1
ATOM 777 N N . PRO A 1 104 ? -0.837 -2.975 29.613 1.00 54.50 104 PRO A N 1
ATOM 778 C CA . PRO A 1 104 ? -1.920 -2.836 28.644 1.00 54.50 104 PRO A CA 1
ATOM 779 C C . PRO A 1 104 ? -2.443 -1.396 28.530 1.00 54.50 104 PRO A C 1
ATOM 781 O O . PRO A 1 104 ? -2.563 -0.720 29.546 1.00 54.50 104 PRO A O 1
ATOM 784 N N . ASP A 1 105 ? -2.775 -0.993 27.294 1.00 78.00 105 ASP A N 1
ATOM 785 C CA . ASP A 1 105 ? -3.400 0.248 26.781 1.00 78.00 105 ASP A CA 1
ATOM 786 C C . ASP A 1 105 ? -4.158 1.165 27.782 1.00 78.00 105 ASP A C 1
ATOM 788 O O . ASP A 1 105 ? -5.328 1.479 27.572 1.00 78.00 105 ASP A O 1
ATOM 792 N N . ARG A 1 106 ? -3.549 1.656 28.866 1.00 89.75 106 ARG A N 1
ATOM 793 C CA . ARG A 1 106 ? -4.222 2.512 29.866 1.00 89.75 106 ARG A CA 1
ATOM 794 C C . ARG A 1 106 ? -4.032 4.003 29.588 1.00 89.75 106 ARG A C 1
ATOM 796 O O . ARG A 1 106 ? -3.038 4.430 29.008 1.00 89.75 106 ARG A O 1
ATOM 803 N N . VAL A 1 107 ? -4.972 4.831 30.047 1.00 93.44 107 VAL A N 1
ATOM 804 C CA . VAL A 1 107 ? -4.859 6.298 29.914 1.00 93.44 107 VAL A CA 1
ATOM 805 C C . VAL A 1 107 ? -3.994 6.857 31.041 1.00 93.44 107 VAL A C 1
ATOM 807 O O . VAL A 1 107 ? -4.368 6.749 32.206 1.00 93.44 107 VAL A O 1
ATOM 810 N N . GLN A 1 108 ? -2.872 7.499 30.711 1.00 94.94 108 GLN A N 1
ATOM 811 C CA . GLN A 1 108 ? -1.956 8.109 31.681 1.00 94.94 108 GLN A CA 1
ATOM 812 C C . GLN A 1 108 ? -1.797 9.604 31.411 1.00 94.94 108 GLN A C 1
ATOM 814 O O . GLN A 1 108 ? -1.221 10.007 30.406 1.00 94.94 108 GLN A O 1
ATOM 819 N N . ILE A 1 109 ? -2.304 10.441 32.319 1.00 95.56 109 ILE A N 1
ATOM 820 C CA . ILE A 1 109 ? -2.287 11.903 32.175 1.00 95.56 109 ILE A CA 1
ATOM 821 C C . ILE A 1 109 ? -1.677 12.540 33.417 1.00 95.56 109 ILE A C 1
ATOM 823 O O . ILE A 1 109 ? -2.052 12.211 34.542 1.00 95.56 109 ILE A O 1
ATOM 827 N N . CYS A 1 110 ? -0.773 13.493 33.222 1.00 94.88 110 CYS A N 1
ATOM 828 C CA . CYS A 1 110 ? -0.248 14.344 34.280 1.00 94.88 110 CYS A CA 1
ATOM 829 C C . CYS A 1 110 ? -0.769 15.770 34.088 1.00 94.88 110 CYS A C 1
ATOM 831 O O . CYS A 1 110 ? -0.359 16.475 33.169 1.00 94.88 110 CYS A O 1
ATOM 833 N N . LEU A 1 111 ? -1.697 16.185 34.950 1.00 94.31 111 LEU A N 1
ATOM 834 C CA . LEU A 1 111 ? -2.363 17.480 34.894 1.00 94.31 111 LEU A CA 1
ATOM 835 C C . LEU A 1 111 ? -1.727 18.459 35.886 1.00 94.31 111 LEU A C 1
ATOM 837 O O . LEU A 1 111 ? -1.967 18.399 37.097 1.00 94.31 111 LEU A O 1
ATOM 841 N N . ALA A 1 112 ? -0.951 19.397 35.356 1.00 92.31 112 ALA A N 1
ATOM 842 C CA . ALA A 1 112 ? -0.424 20.534 36.087 1.00 92.31 112 ALA A CA 1
ATOM 843 C C . ALA A 1 112 ? -1.454 21.671 36.123 1.00 92.31 112 ALA A C 1
ATOM 845 O O . ALA A 1 112 ? -1.992 22.082 35.091 1.00 92.31 112 ALA A O 1
ATOM 846 N N . VAL A 1 113 ? -1.710 22.199 37.317 1.00 90.94 113 VAL A N 1
ATOM 847 C CA . VAL A 1 113 ? -2.621 23.322 37.536 1.00 90.94 113 VAL A CA 1
ATOM 848 C C . VAL A 1 113 ? -1.823 24.559 37.933 1.00 90.94 113 VAL A C 1
ATOM 850 O O . VAL A 1 113 ? -0.976 24.477 38.824 1.00 90.94 113 VAL A O 1
ATOM 853 N N . ASP A 1 114 ? -2.156 25.686 37.290 1.00 84.12 114 ASP A N 1
ATOM 854 C CA . ASP A 1 114 ? -1.709 27.071 37.551 1.00 84.12 114 ASP A CA 1
ATOM 855 C C . ASP A 1 114 ? -0.604 27.657 36.622 1.00 84.12 114 ASP A C 1
ATOM 857 O O . ASP A 1 114 ? 0.203 26.952 36.015 1.00 84.12 114 ASP A O 1
ATOM 861 N N . ALA A 1 115 ? -0.601 28.986 36.455 1.00 51.88 115 ALA A N 1
ATOM 862 C CA . ALA A 1 115 ? 0.015 29.721 35.333 1.00 51.88 115 ALA A CA 1
ATOM 863 C C . ALA A 1 115 ? 1.380 30.380 35.650 1.00 51.88 115 ALA A C 1
ATOM 865 O O . ALA A 1 115 ? 1.589 31.562 35.373 1.00 51.88 115 ALA A O 1
ATOM 866 N N . GLY A 1 116 ? 2.314 29.643 36.260 1.00 59.53 116 GLY A N 1
ATOM 867 C CA . GLY A 1 116 ? 3.671 30.141 36.535 1.00 59.53 116 GLY A CA 1
ATOM 868 C C . GLY A 1 116 ? 4.710 29.673 35.509 1.00 59.53 116 GLY A C 1
ATOM 869 O O . GLY A 1 116 ? 4.806 28.480 35.244 1.00 59.53 116 GLY A O 1
ATOM 870 N N . GLU A 1 117 ? 5.532 30.576 34.971 1.00 57.88 117 GLU A N 1
ATOM 871 C CA . GLU A 1 117 ? 6.705 30.220 34.156 1.00 57.88 117 GLU A CA 1
ATOM 872 C C . GLU A 1 117 ? 7.823 29.659 35.063 1.00 57.88 117 GLU A C 1
ATOM 874 O O . GLU A 1 117 ? 8.244 30.342 35.998 1.00 57.88 117 GLU A O 1
ATOM 879 N N . GLY A 1 118 ? 8.321 28.434 34.818 1.00 58.31 118 GLY A N 1
ATOM 880 C CA . GLY A 1 118 ? 9.621 28.016 35.382 1.00 58.31 118 GLY A CA 1
ATOM 881 C C . GLY A 1 118 ? 9.851 26.551 35.787 1.00 58.31 118 GLY A C 1
ATOM 882 O O . GLY A 1 118 ? 10.987 26.222 36.104 1.00 58.31 118 GLY A O 1
ATOM 883 N N . VAL A 1 119 ? 8.845 25.662 35.783 1.00 64.06 119 VAL A N 1
ATOM 884 C CA . VAL A 1 119 ? 9.019 24.235 36.193 1.00 64.06 119 VAL A CA 1
ATOM 885 C C . VAL A 1 119 ? 8.467 23.245 35.152 1.00 64.06 119 VAL A C 1
ATOM 887 O O . VAL A 1 119 ? 8.134 22.110 35.466 1.00 64.06 119 VAL A O 1
ATOM 890 N N . GLU A 1 120 ? 8.284 23.680 33.907 1.00 75.06 120 GLU A N 1
ATOM 891 C CA . GLU A 1 120 ? 7.565 22.880 32.908 1.00 75.06 120 GLU A CA 1
ATOM 892 C C . GLU A 1 120 ? 8.425 21.795 32.260 1.00 75.06 120 GLU A C 1
ATOM 894 O O . GLU A 1 120 ? 7.979 20.657 32.154 1.00 75.06 120 GLU A O 1
ATOM 899 N N . ASP A 1 121 ? 9.665 22.123 31.898 1.00 83.06 121 ASP A N 1
ATOM 900 C CA . ASP A 1 121 ? 10.490 21.240 31.069 1.00 83.06 121 ASP A CA 1
ATOM 901 C C . ASP A 1 121 ? 10.852 19.938 31.794 1.00 83.06 121 ASP A C 1
ATOM 903 O O . ASP A 1 121 ? 10.610 18.862 31.262 1.00 83.06 121 ASP A O 1
ATOM 907 N N . ALA A 1 122 ? 11.307 20.018 33.049 1.00 84.62 122 ALA A N 1
ATOM 908 C CA . ALA A 1 122 ? 11.660 18.832 33.837 1.00 84.62 122 ALA A CA 1
ATOM 909 C C . ALA A 1 122 ? 10.445 17.942 34.163 1.00 84.62 122 ALA A C 1
ATOM 911 O O . ALA A 1 122 ? 10.565 16.723 34.255 1.00 84.62 122 ALA A O 1
ATOM 912 N N . ALA A 1 123 ? 9.263 18.539 34.355 1.00 87.62 123 ALA A N 1
ATOM 913 C CA . ALA A 1 123 ? 8.039 17.775 34.581 1.00 87.62 123 ALA A CA 1
ATOM 914 C C . ALA A 1 123 ? 7.577 17.083 33.294 1.00 87.62 123 ALA A C 1
ATOM 916 O O . ALA A 1 123 ? 7.135 15.939 33.342 1.00 87.62 123 ALA A O 1
ATOM 917 N N . ARG A 1 124 ? 7.692 17.774 32.155 1.00 89.12 124 ARG A N 1
ATOM 918 C CA . ARG A 1 124 ? 7.343 17.253 30.834 1.00 89.12 124 ARG A CA 1
ATOM 919 C C . ARG A 1 124 ? 8.278 16.120 30.415 1.00 89.12 124 ARG A C 1
ATOM 921 O O . ARG A 1 124 ? 7.783 15.093 29.975 1.00 89.12 124 ARG A O 1
ATOM 928 N N . GLU A 1 125 ? 9.584 16.291 30.604 1.00 88.25 125 GLU A N 1
ATOM 929 C CA . GLU A 1 125 ? 10.604 15.257 30.382 1.00 88.25 125 GLU A CA 1
ATOM 930 C C . GLU A 1 125 ? 10.301 14.015 31.225 1.00 88.25 125 GLU A C 1
ATOM 932 O O . GLU A 1 125 ? 10.120 12.933 30.680 1.00 88.25 125 GLU A O 1
ATOM 937 N N . TRP A 1 126 ? 10.053 14.194 32.526 1.00 91.12 126 TRP A N 1
ATOM 938 C CA . TRP A 1 126 ? 9.656 13.083 33.391 1.00 91.12 126 TRP A CA 1
ATOM 939 C C . TRP A 1 126 ? 8.345 12.406 32.954 1.00 91.12 126 TRP A C 1
ATOM 941 O O . TRP A 1 126 ? 8.226 11.188 33.039 1.00 91.12 126 TRP A O 1
ATOM 951 N N . CYS A 1 127 ? 7.347 13.167 32.486 1.00 92.06 127 CYS A N 1
ATOM 952 C CA . CYS A 1 127 ? 6.106 12.578 31.977 1.00 92.06 127 CYS A CA 1
ATOM 953 C C . CYS A 1 127 ? 6.368 11.719 30.737 1.00 92.06 127 CYS A C 1
ATOM 955 O O . CYS A 1 127 ? 5.821 10.626 30.654 1.00 92.06 127 CYS A O 1
ATOM 957 N N . ILE A 1 128 ? 7.226 12.177 29.820 1.00 87.94 128 ILE A N 1
ATOM 958 C CA . ILE A 1 128 ? 7.634 11.409 28.636 1.00 87.94 128 ILE A CA 1
ATOM 959 C C . ILE A 1 128 ? 8.317 10.107 29.065 1.00 87.94 128 ILE A C 1
ATOM 961 O O . ILE A 1 128 ? 7.906 9.040 28.616 1.00 87.94 128 ILE A O 1
ATOM 965 N N . ASP A 1 129 ? 9.270 10.184 29.996 1.00 88.00 129 ASP A N 1
ATOM 966 C CA . ASP A 1 129 ? 10.010 9.020 30.501 1.00 88.00 129 ASP A CA 1
ATOM 967 C C . ASP A 1 129 ? 9.115 7.992 31.211 1.00 88.00 129 ASP A C 1
ATOM 969 O O . ASP A 1 129 ? 9.472 6.823 31.320 1.00 88.00 129 ASP A O 1
ATOM 973 N N . GLN A 1 130 ? 7.966 8.422 31.737 1.00 88.88 130 GLN A N 1
ATOM 974 C CA . GLN A 1 130 ? 7.011 7.574 32.460 1.00 88.88 130 GLN A CA 1
ATOM 975 C C . GLN A 1 130 ? 5.741 7.248 31.650 1.00 88.88 130 GLN A C 1
ATOM 977 O O . GLN A 1 130 ? 4.797 6.669 32.197 1.00 88.88 130 GLN A O 1
ATOM 982 N N . GLY A 1 131 ? 5.680 7.644 30.374 1.00 89.88 131 GLY A N 1
ATOM 983 C CA . GLY A 1 131 ? 4.536 7.387 29.491 1.00 89.88 131 GLY A CA 1
ATOM 984 C C . GLY A 1 131 ? 3.263 8.185 29.816 1.00 89.88 131 GLY A C 1
ATOM 985 O O . GLY A 1 131 ? 2.165 7.765 29.464 1.00 89.88 131 GLY A O 1
ATOM 986 N N . PHE A 1 132 ? 3.373 9.326 30.501 1.00 92.88 132 PHE A N 1
ATOM 987 C CA . PHE A 1 132 ? 2.253 10.230 30.779 1.00 92.88 132 PHE A CA 1
ATOM 988 C C . PHE A 1 132 ? 2.126 11.329 29.718 1.00 92.88 132 PHE A C 1
ATOM 990 O O . PHE A 1 132 ? 3.095 11.996 29.359 1.00 92.88 132 PHE A O 1
ATOM 997 N N . GLU A 1 133 ? 0.893 11.624 29.307 1.00 93.38 133 GLU A N 1
ATOM 998 C CA . GLU A 1 133 ? 0.577 12.852 28.578 1.00 93.38 133 GLU A CA 1
ATOM 999 C C . GLU A 1 133 ? 0.586 14.041 29.552 1.00 93.38 133 GLU A C 1
ATOM 1001 O O . GLU A 1 133 ? -0.206 14.103 30.497 1.00 93.38 133 GLU A O 1
ATOM 1006 N N . TYR A 1 134 ? 1.499 14.991 29.340 1.00 92.81 134 TYR A N 1
ATOM 1007 C CA . TYR A 1 134 ? 1.576 16.214 30.139 1.00 92.81 134 TYR A CA 1
ATOM 1008 C C . TYR A 1 134 ? 0.534 17.236 29.673 1.00 92.81 134 TYR A C 1
ATOM 1010 O O . TYR A 1 134 ? 0.569 17.679 28.525 1.00 92.81 134 TYR A O 1
ATOM 1018 N N . LEU A 1 135 ? -0.345 17.663 30.581 1.00 92.25 135 LEU A N 1
ATOM 1019 C CA . LEU A 1 135 ? -1.334 18.714 30.354 1.00 92.25 135 LEU A CA 1
ATOM 1020 C C . LEU A 1 135 ? -1.148 19.839 31.370 1.00 92.25 135 LEU A C 1
ATOM 1022 O O . LEU A 1 135 ? -1.047 19.598 32.571 1.00 92.25 135 LEU A O 1
ATOM 1026 N N . SER A 1 136 ? -1.175 21.082 30.902 1.00 90.50 136 SER A N 1
ATOM 1027 C CA . SER A 1 136 ? -1.153 22.274 31.752 1.00 90.50 136 SER A CA 1
ATOM 1028 C C . SER A 1 136 ? -2.463 23.027 31.579 1.00 90.50 136 SER A C 1
ATOM 1030 O O . SER A 1 136 ? -2.826 23.358 30.456 1.00 90.50 136 SER A O 1
ATOM 1032 N N . CYS A 1 137 ? -3.202 23.281 32.661 1.00 89.81 137 CYS A N 1
ATOM 1033 C CA . CYS A 1 137 ? -4.443 24.054 32.591 1.00 89.81 137 CYS A CA 1
ATOM 1034 C C . CYS A 1 137 ? -4.659 24.905 33.847 1.00 89.81 137 CYS A C 1
ATOM 1036 O O . CYS A 1 137 ? -4.071 24.670 34.900 1.00 89.81 137 CYS A O 1
ATOM 1038 N N . THR A 1 138 ? -5.525 25.914 33.768 1.00 90.31 138 THR A N 1
ATOM 1039 C CA . THR A 1 138 ? -5.788 26.781 34.931 1.00 90.31 138 THR A CA 1
ATOM 1040 C C . THR A 1 138 ? -6.847 26.218 35.876 1.00 90.31 138 THR A C 1
ATOM 1042 O O . THR A 1 138 ? -6.931 26.644 37.028 1.00 90.31 138 THR A O 1
ATOM 1045 N N . LEU A 1 139 ? -7.675 25.282 35.391 1.00 92.06 139 LEU A N 1
ATOM 1046 C CA . LEU A 1 139 ? -8.929 24.876 36.034 1.00 92.06 139 LEU A CA 1
ATOM 1047 C C . LEU A 1 139 ? -9.744 26.086 36.499 1.00 92.06 139 LEU A C 1
ATOM 1049 O O . LEU A 1 139 ? -10.296 26.115 37.608 1.00 92.06 139 LEU A O 1
ATOM 1053 N N . SER A 1 140 ? -9.785 27.108 35.644 1.00 92.38 140 SER A N 1
ATOM 1054 C CA . SER A 1 140 ? -10.620 28.280 35.853 1.00 92.38 140 SER A CA 1
ATOM 1055 C C . SER A 1 140 ? -12.097 27.877 35.910 1.00 92.38 140 SER A C 1
ATOM 1057 O O . SER A 1 140 ? -12.481 26.774 35.515 1.00 92.38 140 SER A O 1
ATOM 1059 N N . GLY A 1 141 ? -12.961 28.778 36.391 1.00 93.12 141 GLY A N 1
ATOM 1060 C CA . GLY A 1 141 ? -14.411 28.549 36.330 1.00 93.12 141 GLY A CA 1
ATOM 1061 C C . GLY A 1 141 ? -14.871 28.201 34.909 1.00 93.12 141 GLY A C 1
ATOM 1062 O O . GLY A 1 141 ? -15.634 27.259 34.737 1.00 93.12 141 GLY A O 1
ATOM 1063 N N . THR A 1 142 ? -14.307 28.877 33.904 1.00 92.00 142 THR A N 1
ATOM 1064 C CA . THR A 1 142 ? -14.556 28.613 32.484 1.00 92.00 142 THR A CA 1
ATOM 1065 C C . THR A 1 142 ? -14.137 27.202 32.071 1.00 92.00 142 THR A C 1
ATOM 1067 O O . THR A 1 142 ? -14.916 26.513 31.423 1.00 92.00 142 THR A O 1
ATOM 1070 N N . ASP A 1 143 ? -12.947 26.741 32.471 1.00 91.44 143 ASP A N 1
ATOM 1071 C CA . ASP A 1 143 ? -12.465 25.387 32.153 1.00 91.44 143 ASP A CA 1
ATOM 1072 C C . ASP A 1 143 ? -13.419 24.319 32.705 1.00 91.44 143 ASP A C 1
ATOM 1074 O O . ASP A 1 143 ? -13.826 23.398 31.997 1.00 91.44 143 ASP A O 1
ATOM 1078 N N . LEU A 1 144 ? -13.822 24.472 33.969 1.00 94.31 144 LEU A N 1
ATOM 1079 C CA . LEU A 1 144 ? -14.729 23.540 34.637 1.00 94.31 144 LEU A CA 1
ATOM 1080 C C . LEU A 1 144 ? -16.137 23.567 34.023 1.00 94.31 144 LEU A C 1
ATOM 1082 O O . LEU A 1 144 ? -16.743 22.510 33.865 1.00 94.31 144 LEU A O 1
ATOM 1086 N N . GLU A 1 145 ? -16.641 24.743 33.638 1.00 92.94 145 GLU A N 1
ATOM 1087 C CA . GLU A 1 145 ? -17.919 24.882 32.931 1.00 92.94 145 GLU A CA 1
ATOM 1088 C C . GLU A 1 145 ? -17.876 24.229 31.543 1.00 92.94 145 GLU A C 1
ATOM 1090 O O . GLU A 1 145 ? -18.824 23.542 31.162 1.00 92.94 145 GLU A O 1
ATOM 1095 N N . MET A 1 146 ? -16.778 24.382 30.793 1.00 91.19 146 MET A N 1
ATOM 1096 C CA . MET A 1 146 ? -16.596 23.713 29.499 1.00 91.19 146 MET A CA 1
ATOM 1097 C C . MET A 1 146 ? -16.555 22.191 29.656 1.00 91.19 146 MET A C 1
ATOM 1099 O O . MET A 1 146 ? -17.193 21.474 28.883 1.00 91.19 146 MET A O 1
ATOM 1103 N N . LEU A 1 147 ? -15.847 21.695 30.674 1.00 92.88 147 LEU A N 1
ATOM 1104 C CA . LEU A 1 147 ? -15.782 20.272 30.996 1.00 92.88 147 LEU A CA 1
ATOM 1105 C C . LEU A 1 147 ? -17.164 19.708 31.360 1.00 92.88 147 LEU A C 1
ATOM 1107 O O . LEU A 1 147 ? -17.564 18.657 30.852 1.00 92.88 147 LEU A O 1
ATOM 1111 N N . GLU A 1 148 ? -17.921 20.431 32.185 1.00 93.44 148 GLU A N 1
ATOM 1112 C CA . GLU A 1 148 ? -19.282 20.061 32.573 1.00 93.44 148 GLU A CA 1
ATOM 1113 C C . GLU A 1 148 ? -20.225 20.041 31.362 1.00 93.44 148 GLU A C 1
ATOM 1115 O O . GLU A 1 148 ? -20.942 19.060 31.138 1.00 93.44 148 GLU A O 1
ATOM 1120 N N . GLN A 1 149 ? -20.172 21.077 30.520 1.00 90.75 149 GLN A N 1
ATOM 1121 C CA . GLN A 1 149 ? -20.933 21.130 29.272 1.00 90.75 149 GLN A CA 1
ATOM 1122 C C . GLN A 1 149 ? -20.569 19.967 28.346 1.00 90.75 149 GLN A C 1
ATOM 1124 O O . GLN A 1 149 ? -21.465 19.322 27.798 1.00 90.75 149 GLN A O 1
ATOM 1129 N N . ARG A 1 150 ? -19.277 19.645 28.201 1.00 90.06 150 ARG A N 1
ATOM 1130 C CA . ARG A 1 150 ? -18.808 18.507 27.399 1.00 90.06 150 ARG A CA 1
ATOM 1131 C C . ARG A 1 150 ? -19.386 17.191 27.912 1.00 90.06 150 ARG A C 1
ATOM 1133 O O . ARG A 1 150 ? -19.882 16.402 27.107 1.00 90.06 150 ARG A O 1
ATOM 1140 N N . CYS A 1 151 ? -19.398 16.975 29.227 1.00 90.06 151 CYS A N 1
ATOM 1141 C CA . CYS A 1 151 ? -19.971 15.774 29.839 1.00 90.06 151 CYS A CA 1
ATOM 1142 C C . CYS A 1 151 ? -21.487 15.656 29.593 1.00 90.06 151 CYS A C 1
ATOM 1144 O O . CYS A 1 151 ? -21.988 14.551 29.368 1.00 90.06 151 CYS A O 1
ATOM 1146 N N . GLN A 1 152 ? -22.208 16.782 29.570 1.00 89.44 152 GLN A N 1
ATOM 1147 C CA . GLN A 1 152 ? -23.658 16.835 29.348 1.00 89.44 152 GLN A CA 1
ATOM 1148 C C . GLN A 1 152 ? -24.064 16.765 27.864 1.00 89.44 152 GLN A C 1
ATOM 1150 O O . GLN A 1 152 ? -25.164 16.305 27.549 1.00 89.44 152 GLN A O 1
ATOM 1155 N N . GLN A 1 153 ? -23.196 17.184 26.937 1.00 88.38 153 GLN A N 1
ATOM 1156 C CA . GLN A 1 153 ? -23.486 17.174 25.501 1.00 88.38 153 GLN A CA 1
ATOM 1157 C C . GLN A 1 153 ? -23.707 15.747 24.965 1.00 88.38 153 GLN A C 1
ATOM 1159 O O . GLN A 1 153 ? -22.944 14.840 25.314 1.00 88.38 153 GLN A O 1
ATOM 1164 N N . PRO A 1 154 ? -24.684 15.523 24.064 1.00 85.50 154 PRO A N 1
ATOM 1165 C CA . PRO A 1 154 ? -24.837 14.248 23.366 1.00 85.50 154 PRO A CA 1
ATOM 1166 C C . PRO A 1 154 ? -23.558 13.846 22.623 1.00 85.50 154 PRO A C 1
ATOM 1168 O O . PRO A 1 154 ? -22.931 14.673 21.961 1.00 85.50 154 PRO A O 1
ATOM 1171 N N . ALA A 1 155 ? -23.196 12.562 22.674 1.00 82.19 155 ALA A N 1
ATOM 1172 C CA . ALA A 1 155 ? -21.969 12.070 22.043 1.00 82.19 155 ALA A CA 1
ATOM 1173 C C . ALA A 1 155 ? -21.923 12.326 20.523 1.00 82.19 155 ALA A C 1
ATOM 1175 O O . ALA A 1 155 ? -20.865 12.600 19.974 1.00 82.19 155 ALA A O 1
ATOM 1176 N N . ALA A 1 156 ? -23.079 12.320 19.850 1.00 76.69 156 ALA A N 1
ATOM 1177 C CA . ALA A 1 156 ? -23.180 12.579 18.413 1.00 76.69 156 ALA A CA 1
ATOM 1178 C C . ALA A 1 156 ? -22.899 14.043 18.011 1.00 76.69 156 ALA A C 1
ATOM 1180 O O . ALA A 1 156 ? -22.562 14.299 16.860 1.00 76.69 156 ALA A O 1
ATOM 1181 N N . SER A 1 157 ? -23.050 15.003 18.931 1.00 76.06 157 SER A N 1
ATOM 1182 C CA . SER A 1 157 ? -22.802 16.434 18.675 1.00 76.06 157 SER A CA 1
ATOM 1183 C C . SER A 1 157 ? -21.391 16.889 19.048 1.00 76.06 157 SER A C 1
ATOM 1185 O O . SER A 1 157 ? -21.014 18.027 18.773 1.00 76.06 157 SER A O 1
ATOM 1187 N N . ARG A 1 158 ? -20.613 16.014 19.688 1.00 80.19 158 ARG A N 1
ATOM 1188 C CA . ARG A 1 158 ? -19.241 16.288 20.103 1.00 80.19 158 ARG A CA 1
ATOM 1189 C C . ARG A 1 158 ? -18.346 16.329 18.861 1.00 80.19 158 ARG A C 1
ATOM 1191 O O . ARG A 1 158 ? -18.257 15.345 18.134 1.00 80.19 158 ARG A O 1
ATOM 1198 N N . ARG A 1 159 ? -17.667 17.455 18.606 1.00 63.28 159 ARG A N 1
ATOM 1199 C CA . ARG A 1 159 ? -16.516 17.462 17.688 1.00 63.28 159 ARG A CA 1
ATOM 1200 C C . ARG A 1 159 ? -15.417 16.629 18.354 1.00 63.28 159 ARG A C 1
ATOM 1202 O O . ARG A 1 159 ? -15.123 16.839 19.530 1.00 63.28 159 ARG A O 1
ATOM 1209 N N . THR A 1 160 ? -14.924 15.618 17.649 1.00 52.94 160 THR A N 1
ATOM 1210 C CA . THR A 1 160 ? -13.949 14.625 18.137 1.00 52.94 160 THR A CA 1
ATOM 1211 C C . THR A 1 160 ? -12.659 14.744 17.338 1.00 52.94 160 THR A C 1
ATOM 1213 O O . THR A 1 160 ? -12.250 13.806 16.654 1.00 52.94 160 THR A O 1
ATOM 1216 N N . GLY A 1 161 ? -12.072 15.936 17.330 1.00 57.41 161 GLY A N 1
ATOM 1217 C CA . GLY A 1 161 ? -10.768 16.137 16.726 1.00 57.41 161 GLY A CA 1
ATOM 1218 C C . GLY A 1 161 ? -9.711 16.147 17.813 1.00 57.41 161 GLY A C 1
ATOM 1219 O O . GLY A 1 161 ? -9.598 17.151 18.491 1.00 57.41 161 GLY A O 1
ATOM 1220 N N . LEU A 1 162 ? -8.876 15.105 17.881 1.00 51.41 162 LEU A N 1
ATOM 1221 C CA . LEU A 1 162 ? -7.608 15.085 18.641 1.00 51.41 162 LEU A CA 1
ATOM 1222 C C . LEU A 1 162 ? -6.646 16.240 18.252 1.00 51.41 162 LEU A C 1
ATOM 1224 O O . LEU A 1 162 ? -5.567 16.365 18.809 1.00 51.41 162 LEU A O 1
ATOM 1228 N N . LEU A 1 163 ? -7.012 17.009 17.221 1.00 52.38 163 LEU A N 1
ATOM 1229 C CA . LEU A 1 163 ? -6.249 18.060 16.554 1.00 52.38 163 LEU A CA 1
ATOM 1230 C C . LEU A 1 163 ? -7.015 19.395 16.554 1.00 52.38 163 LEU A C 1
ATOM 1232 O O . LEU A 1 163 ? -6.791 20.222 15.672 1.00 52.38 163 LEU A O 1
ATOM 1236 N N . ASP A 1 164 ? -8.003 19.567 17.438 1.00 67.88 164 ASP A N 1
ATOM 1237 C CA . ASP A 1 164 ? -8.636 20.875 17.598 1.00 67.88 164 ASP A CA 1
ATOM 1238 C C . ASP A 1 164 ? -7.634 21.791 18.312 1.00 67.88 164 ASP A C 1
ATOM 1240 O O . ASP A 1 164 ? -7.262 21.518 19.452 1.00 67.88 164 ASP A O 1
ATOM 1244 N N . GLU A 1 165 ? -7.153 22.841 17.639 1.00 61.06 165 GLU A N 1
ATOM 1245 C CA . GLU A 1 165 ? -6.156 23.779 18.193 1.00 61.06 165 GLU A CA 1
ATOM 1246 C C . GLU A 1 165 ? -6.669 24.435 19.489 1.00 61.06 165 GLU A C 1
ATOM 1248 O O . GLU A 1 165 ? -5.885 24.768 20.374 1.00 61.06 165 GLU A O 1
ATOM 1253 N N . ASP A 1 166 ? -7.994 24.533 19.646 1.00 62.69 166 ASP A N 1
ATOM 1254 C CA . ASP A 1 166 ? -8.653 25.042 20.853 1.00 62.69 166 ASP A CA 1
ATOM 1255 C C . ASP A 1 166 ? -8.578 24.057 22.046 1.00 62.69 166 ASP A C 1
ATOM 1257 O O . ASP A 1 166 ? -8.860 24.432 23.187 1.00 62.69 166 ASP A O 1
ATOM 1261 N N . SER A 1 167 ? -8.212 22.791 21.800 1.00 63.31 167 SER A N 1
ATOM 1262 C CA . SER A 1 167 ? -8.095 21.738 22.819 1.00 63.31 167 SER A CA 1
ATOM 1263 C C . SER A 1 167 ? -6.679 21.591 23.387 1.00 63.31 167 SER A C 1
ATOM 1265 O O . SER A 1 167 ? -6.540 21.101 24.515 1.00 63.31 167 SER A O 1
ATOM 1267 N N . GLU A 1 168 ? -5.648 22.038 22.656 1.00 63.66 168 GLU A N 1
ATOM 1268 C CA . GLU A 1 168 ? -4.245 21.927 23.063 1.00 63.66 168 GLU A CA 1
ATOM 1269 C C . GLU A 1 168 ? -4.012 22.733 24.355 1.00 63.66 168 GLU A C 1
ATOM 1271 O O . GLU A 1 168 ? -4.085 23.960 24.372 1.00 63.66 168 GLU A O 1
ATOM 1276 N N . ASN A 1 169 ? -3.729 22.036 25.463 1.00 64.81 169 ASN A N 1
ATOM 1277 C CA . ASN A 1 169 ? -3.605 22.582 26.830 1.00 64.81 169 ASN A CA 1
ATOM 1278 C C . ASN A 1 169 ? -4.922 23.017 27.507 1.00 64.81 169 ASN A C 1
ATOM 1280 O O . ASN A 1 169 ? -4.923 23.783 28.471 1.00 64.81 169 ASN A O 1
ATOM 1284 N N . SER A 1 170 ? -6.064 22.507 27.049 1.00 82.38 170 SER A N 1
ATOM 1285 C CA . SER A 1 170 ? -7.342 22.681 27.746 1.00 82.38 170 SER A CA 1
ATOM 1286 C C . SER A 1 170 ? -7.656 21.488 28.658 1.00 82.38 170 SER A C 1
ATOM 1288 O O . SER A 1 170 ? -7.219 20.361 28.425 1.00 82.38 170 SER A O 1
ATOM 1290 N N . VAL A 1 171 ? -8.513 21.692 29.665 1.00 89.62 171 VAL A N 1
ATOM 1291 C CA . VAL A 1 171 ? -9.062 20.577 30.462 1.00 89.62 171 VAL A CA 1
ATOM 1292 C C . VAL A 1 171 ? -9.933 19.628 29.619 1.00 89.62 171 VAL A C 1
ATOM 1294 O O . VAL A 1 171 ? -10.195 18.504 30.034 1.00 89.62 171 VAL A O 1
ATOM 1297 N N . LEU A 1 172 ? -10.384 20.037 28.426 1.00 91.75 172 LEU A N 1
ATOM 1298 C CA . LEU A 1 172 ? -11.167 19.169 27.538 1.00 91.75 172 LEU A CA 1
ATOM 1299 C C . LEU A 1 172 ? -10.331 18.008 27.001 1.00 91.75 172 LEU A C 1
ATOM 1301 O O . LEU A 1 172 ? -10.873 16.921 26.800 1.00 91.75 172 LEU A O 1
ATOM 1305 N N . ARG A 1 173 ? -9.013 18.204 26.878 1.00 92.06 173 ARG A N 1
ATOM 1306 C CA . ARG A 1 173 ? -8.068 17.169 26.464 1.00 92.06 173 ARG A CA 1
ATOM 1307 C C . ARG A 1 173 ? -8.088 15.943 27.383 1.00 92.06 173 ARG A C 1
ATOM 1309 O O . ARG A 1 173 ? -8.002 14.817 26.903 1.00 92.06 173 ARG A O 1
ATOM 1316 N N . LEU A 1 174 ? -8.322 16.152 28.684 1.00 93.56 174 LEU A N 1
ATOM 1317 C CA . LEU A 1 174 ? -8.546 15.074 29.654 1.00 93.56 174 LEU A CA 1
ATOM 1318 C C . LEU A 1 174 ? -9.726 14.184 29.240 1.00 93.56 174 LEU A C 1
ATOM 1320 O O . LEU A 1 174 ? -9.622 12.962 29.268 1.00 93.56 174 LEU A O 1
ATOM 1324 N N . MET A 1 175 ? -10.852 14.785 28.848 1.00 93.06 175 MET A N 1
ATOM 1325 C CA . MET A 1 175 ? -12.021 14.013 28.422 1.00 93.06 175 MET A CA 1
ATOM 1326 C C . MET A 1 175 ? -11.819 13.346 27.078 1.00 93.06 175 MET A C 1
ATOM 1328 O O . MET A 1 175 ? -12.288 12.231 26.905 1.00 93.06 175 MET A O 1
ATOM 1332 N N . GLU A 1 176 ? -11.126 13.986 26.143 1.00 91.75 176 GLU A N 1
ATOM 1333 C CA . GLU A 1 176 ? -10.813 13.368 24.856 1.00 91.75 176 GLU A CA 1
ATOM 1334 C C . GLU A 1 176 ? -9.968 12.111 25.027 1.00 91.75 176 GLU A C 1
ATOM 1336 O O . GLU A 1 176 ? -10.325 11.069 24.487 1.00 91.75 176 GLU A O 1
ATOM 1341 N N . ALA A 1 177 ? -8.907 12.175 25.833 1.00 92.75 177 ALA A N 1
ATOM 1342 C CA . ALA A 1 177 ? -8.069 11.020 26.130 1.00 92.75 177 ALA A CA 1
ATOM 1343 C C . ALA A 1 177 ? -8.879 9.881 26.780 1.00 92.75 177 ALA A C 1
ATOM 1345 O O . ALA A 1 177 ? -8.793 8.729 26.353 1.00 92.75 177 ALA A O 1
ATOM 1346 N N . LEU A 1 178 ? -9.754 10.208 27.740 1.00 94.25 178 LEU A N 1
ATOM 1347 C CA . LEU A 1 178 ? -10.669 9.240 28.352 1.00 94.25 178 LEU A CA 1
ATOM 1348 C C . LEU A 1 178 ? -11.694 8.662 27.350 1.00 94.25 178 LEU A C 1
ATOM 1350 O O . LEU A 1 178 ? -12.007 7.474 27.401 1.00 94.25 178 LEU A O 1
ATOM 1354 N N . GLU A 1 179 ? -12.227 9.470 26.430 1.00 93.12 179 GLU A N 1
ATOM 1355 C CA . GLU A 1 179 ? -13.184 9.049 25.391 1.00 93.12 179 GLU A CA 1
ATOM 1356 C C . GLU A 1 179 ? -12.532 8.205 24.278 1.00 93.12 179 GLU A C 1
ATOM 1358 O O . GLU A 1 179 ? -13.205 7.359 23.674 1.00 93.12 179 GLU A O 1
ATOM 1363 N N . CYS A 1 180 ? -11.245 8.438 24.002 1.00 90.00 180 CYS A N 1
ATOM 1364 C CA . CYS A 1 180 ? -10.445 7.733 23.001 1.00 90.00 180 CYS A CA 1
ATOM 1365 C C . CYS A 1 180 ? -10.003 6.337 23.451 1.00 90.00 180 CYS A C 1
ATOM 1367 O O . CYS A 1 180 ? -9.725 5.501 22.591 1.00 90.00 180 CYS A O 1
ATOM 1369 N N . HIS A 1 181 ? -9.980 6.061 24.756 1.00 90.88 181 HIS A N 1
ATOM 1370 C CA . HIS A 1 181 ? -9.706 4.719 25.261 1.00 90.88 181 HIS A CA 1
ATOM 1371 C C . HIS A 1 181 ? -10.813 3.750 24.811 1.00 90.88 181 HIS A C 1
ATOM 1373 O O . HIS A 1 181 ? -11.991 3.886 25.158 1.00 90.88 181 HIS A O 1
ATOM 1379 N N . SER A 1 182 ? -10.436 2.804 23.950 1.00 81.06 182 SER A N 1
ATOM 1380 C CA . SER A 1 182 ? -11.352 1.961 23.172 1.00 81.06 182 SER A CA 1
ATOM 1381 C C . SER A 1 182 ? -11.799 0.695 23.906 1.00 81.06 182 SER A C 1
ATOM 1383 O O . SER A 1 182 ? -12.711 0.015 23.435 1.00 81.06 182 SER A O 1
ATOM 1385 N N . SER A 1 183 ? -11.189 0.394 25.053 1.00 85.56 183 SER A N 1
ATOM 1386 C CA . SER A 1 183 ? -11.274 -0.899 25.733 1.00 85.56 183 SER A CA 1
ATOM 1387 C C . SER A 1 183 ? -11.863 -0.832 27.142 1.00 85.56 183 SER A C 1
ATOM 1389 O O . SER A 1 183 ? -11.648 -1.758 27.919 1.00 85.56 183 SER A O 1
ATOM 1391 N N . TRP A 1 184 ? -12.644 0.205 27.480 1.00 93.62 184 TRP A N 1
ATOM 1392 C CA . TRP A 1 184 ? -13.268 0.303 28.805 1.00 93.62 184 TRP A CA 1
ATOM 1393 C C . TRP A 1 184 ? -14.068 -0.975 29.143 1.00 93.62 184 TRP A C 1
ATOM 1395 O O . TRP A 1 184 ? -15.042 -1.299 28.442 1.00 93.62 184 TRP A O 1
ATOM 1405 N N . PRO A 1 185 ? -13.736 -1.681 30.241 1.00 91.06 185 PRO A N 1
ATOM 1406 C CA . PRO A 1 185 ? -14.503 -2.834 30.693 1.00 91.06 185 PRO A CA 1
ATOM 1407 C C . PRO A 1 185 ? -15.991 -2.506 30.862 1.00 91.06 185 PRO A C 1
ATOM 1409 O O . PRO A 1 185 ? -16.374 -1.554 31.543 1.00 91.06 185 PRO A O 1
ATOM 1412 N N . GLY A 1 186 ? -16.856 -3.304 30.231 1.00 90.62 186 GLY A N 1
ATOM 1413 C CA . GLY A 1 186 ? -18.309 -3.118 30.310 1.00 90.62 186 GLY A CA 1
ATOM 1414 C C . GLY A 1 186 ? -18.885 -2.036 29.386 1.00 90.62 186 GLY A C 1
ATOM 1415 O O . GLY A 1 186 ? -20.003 -1.575 29.630 1.00 90.62 186 GLY A O 1
ATOM 1416 N N . MET A 1 187 ? -18.169 -1.639 28.326 1.00 92.31 187 MET A N 1
ATOM 1417 C CA . MET A 1 187 ? -18.714 -0.783 27.266 1.00 92.31 187 MET A CA 1
ATOM 1418 C C . MET A 1 187 ? -20.008 -1.333 26.663 1.00 92.31 187 MET A C 1
ATOM 1420 O O . MET A 1 187 ? -20.122 -2.509 26.323 1.00 92.31 187 MET A O 1
ATOM 1424 N N . GLN A 1 188 ? -20.977 -0.440 26.473 1.00 93.50 188 GLN A N 1
ATOM 1425 C CA . GLN A 1 188 ? -22.244 -0.724 25.810 1.00 93.50 188 GLN A CA 1
ATOM 1426 C C . GLN A 1 188 ? -22.399 0.168 24.577 1.00 93.50 188 GLN A C 1
ATOM 1428 O O . GLN A 1 188 ? -22.112 1.366 24.664 1.00 93.50 188 GLN A O 1
ATOM 1433 N N . PRO A 1 189 ? -22.858 -0.369 23.434 1.00 89.81 189 PRO A N 1
ATOM 1434 C CA . PRO A 1 189 ? -23.128 0.443 22.256 1.00 89.81 189 PRO A CA 1
ATOM 1435 C C . PRO A 1 189 ? -24.227 1.467 22.556 1.00 89.81 189 PRO A C 1
ATOM 1437 O O . PRO A 1 189 ? -25.258 1.141 23.150 1.00 89.81 189 PRO A O 1
ATOM 1440 N N . ILE A 1 190 ? -24.020 2.715 22.136 1.00 90.38 190 ILE A N 1
ATOM 1441 C CA . ILE A 1 190 ? -25.046 3.754 22.246 1.00 90.38 190 ILE A CA 1
ATOM 1442 C C . ILE A 1 190 ? -26.102 3.450 21.186 1.00 90.38 190 ILE A C 1
ATOM 1444 O O . ILE A 1 190 ? -25.806 3.454 19.991 1.00 90.38 190 ILE A O 1
ATOM 1448 N N . ALA A 1 191 ? -27.340 3.182 21.610 1.00 81.06 191 ALA A N 1
ATOM 1449 C CA . ALA A 1 191 ? -28.448 2.999 20.681 1.00 81.06 191 ALA A CA 1
ATOM 1450 C C . ALA A 1 191 ? -28.544 4.241 19.787 1.00 81.06 191 ALA A C 1
ATOM 1452 O O . ALA A 1 191 ? -28.734 5.350 20.289 1.00 81.06 191 ALA A O 1
ATOM 1453 N N . SER A 1 192 ? -28.382 4.065 18.473 1.00 63.19 192 SER A N 1
ATOM 1454 C CA . SER A 1 192 ? -28.484 5.161 17.517 1.00 63.19 192 SER A CA 1
ATOM 1455 C C . SER A 1 192 ? -29.887 5.752 17.621 1.00 63.19 192 SER A C 1
ATOM 1457 O O . SER A 1 192 ? -30.849 5.176 17.109 1.00 63.19 192 SER A O 1
ATOM 1459 N N . SER A 1 193 ? -30.021 6.885 18.306 1.00 50.44 193 SER A N 1
ATOM 1460 C CA . SER A 1 193 ? -31.261 7.644 18.388 1.00 50.44 193 SER A CA 1
ATOM 1461 C C . SER A 1 193 ? -31.504 8.331 17.043 1.00 50.44 193 SER A C 1
ATOM 1463 O O . SER A 1 193 ? -31.428 9.550 16.918 1.00 50.44 193 SER A O 1
ATOM 1465 N N . ALA A 1 194 ? -31.784 7.540 16.008 1.00 45.69 194 ALA A N 1
ATOM 1466 C CA . ALA A 1 194 ? -32.486 7.997 14.823 1.00 45.69 194 ALA A CA 1
ATOM 1467 C C . ALA A 1 194 ? -33.974 8.100 15.186 1.00 45.69 194 ALA A C 1
ATOM 1469 O O . ALA A 1 194 ? -34.823 7.385 14.654 1.00 45.69 194 ALA A O 1
ATOM 1470 N N . GLU A 1 195 ? -34.290 8.962 16.152 1.00 37.84 195 GLU A N 1
ATOM 1471 C CA . GLU A 1 195 ? -35.661 9.386 16.375 1.00 37.84 195 GLU A CA 1
ATOM 1472 C C . GLU A 1 195 ? -36.012 10.277 15.181 1.00 37.84 195 GLU A C 1
ATOM 1474 O O . GLU A 1 195 ? -35.560 11.416 15.059 1.00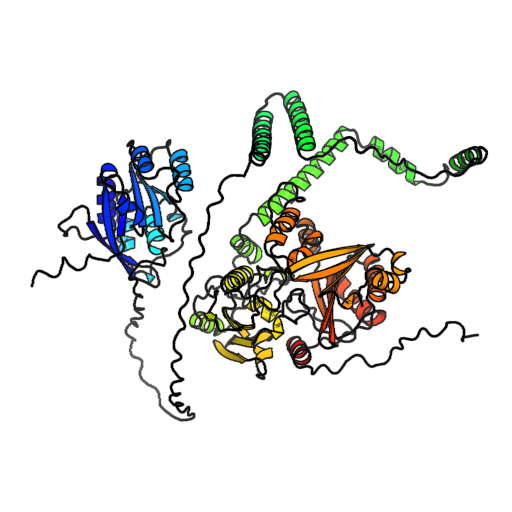 37.84 195 GLU A O 1
ATOM 1479 N N . LYS A 1 196 ? -36.722 9.683 14.216 1.00 37.12 196 LYS A N 1
ATOM 1480 C CA . LYS A 1 196 ? -37.292 10.387 13.067 1.00 37.12 196 LYS A CA 1
ATOM 1481 C C . LYS A 1 196 ? -38.023 11.629 13.597 1.00 37.12 196 LYS A C 1
ATOM 1483 O O . LYS A 1 196 ? -38.933 11.452 14.411 1.00 37.12 196 LYS A O 1
ATOM 1488 N N . PRO A 1 197 ? -37.710 12.853 13.134 1.00 38.03 197 PRO A N 1
ATOM 1489 C CA . PRO A 1 197 ? -38.601 13.975 13.388 1.00 38.03 197 PRO A CA 1
ATOM 1490 C C . PRO A 1 197 ? -39.996 13.607 12.848 1.00 38.03 197 PRO A C 1
ATOM 1492 O O . PRO A 1 197 ? -40.084 12.947 11.803 1.00 38.03 197 PRO A O 1
ATOM 1495 N N . PRO A 1 198 ? -41.084 13.948 13.562 1.00 36.56 198 PRO A N 1
ATOM 1496 C CA . PRO A 1 198 ? -42.428 13.546 13.176 1.00 36.56 198 PRO A CA 1
ATOM 1497 C C . PRO A 1 198 ? -42.729 14.111 11.788 1.00 36.56 198 PRO A C 1
ATOM 1499 O O . PRO A 1 198 ? -42.721 15.321 11.580 1.00 36.56 198 PRO A O 1
ATOM 1502 N N . ALA A 1 199 ? -42.932 13.210 10.827 1.00 40.72 199 ALA A N 1
ATOM 1503 C CA . ALA A 1 199 ? -43.212 13.566 9.449 1.00 40.72 199 ALA A CA 1
ATOM 1504 C C . ALA A 1 199 ? -44.556 14.301 9.372 1.00 40.72 199 ALA A C 1
ATOM 1506 O O . ALA A 1 199 ? -45.599 13.740 9.719 1.00 40.72 199 ALA A O 1
ATOM 1507 N N . GLU A 1 200 ? -44.521 15.547 8.902 1.00 38.66 200 GLU A N 1
ATOM 1508 C CA . GLU A 1 200 ? -45.707 16.250 8.431 1.00 38.66 200 GLU A CA 1
ATOM 1509 C C . GLU A 1 200 ? -46.394 15.426 7.337 1.00 38.66 200 GLU A C 1
ATOM 1511 O O . GLU A 1 200 ? -45.776 14.906 6.406 1.00 38.66 200 GLU A O 1
ATOM 1516 N N . SER A 1 201 ? -47.704 15.291 7.502 1.00 42.56 201 SER A N 1
ATOM 1517 C CA . SER A 1 201 ? -48.605 14.498 6.683 1.00 42.56 201 SER A CA 1
ATOM 1518 C C . SER A 1 201 ? -48.569 14.906 5.209 1.00 42.56 201 SER A C 1
ATOM 1520 O O . SER A 1 201 ? -49.036 15.991 4.854 1.00 42.56 201 SER A O 1
ATOM 1522 N N . GLN A 1 202 ? -48.145 13.993 4.337 1.00 35.22 202 GLN A N 1
ATOM 1523 C CA . GLN A 1 202 ? -48.549 13.995 2.934 1.00 35.22 202 GLN A CA 1
ATOM 1524 C C . GLN A 1 202 ? -49.290 12.698 2.601 1.00 35.22 202 GLN A C 1
ATOM 1526 O O . GLN A 1 202 ? -48.898 11.600 2.991 1.00 35.22 202 GLN A O 1
ATOM 1531 N N . GLN A 1 203 ? -50.436 12.894 1.953 1.00 35.97 203 GLN A N 1
ATOM 1532 C CA . GLN A 1 203 ? -51.448 11.911 1.581 1.00 35.97 203 GLN A CA 1
ATOM 1533 C C . GLN A 1 203 ? -50.969 10.906 0.517 1.00 35.97 203 GLN A C 1
ATOM 1535 O O . GLN A 1 203 ? -49.998 11.172 -0.190 1.00 35.97 203 GLN A O 1
ATOM 1540 N N . PRO A 1 204 ? -51.661 9.756 0.389 1.00 45.12 204 PRO A N 1
ATOM 1541 C CA . PRO A 1 204 ? -51.157 8.590 -0.318 1.00 45.12 204 PRO A CA 1
ATOM 1542 C C . PRO A 1 204 ? -51.502 8.629 -1.808 1.00 45.12 204 PRO A C 1
ATOM 1544 O O . PRO A 1 204 ? -52.606 9.015 -2.193 1.00 45.12 204 PRO A O 1
ATOM 1547 N N . MET A 1 205 ? -50.590 8.131 -2.642 1.00 32.81 205 MET A N 1
ATOM 1548 C CA . MET A 1 205 ? -50.913 7.706 -3.999 1.00 32.81 205 MET A CA 1
ATOM 1549 C C . MET A 1 205 ? -50.459 6.263 -4.234 1.00 32.81 205 MET A C 1
ATOM 1551 O O . MET A 1 205 ? -49.270 5.972 -4.250 1.00 32.81 205 MET A O 1
ATOM 1555 N N . ALA A 1 206 ? -51.487 5.432 -4.420 1.00 36.78 206 ALA A N 1
ATOM 1556 C CA . ALA A 1 206 ? -51.607 4.265 -5.290 1.00 36.78 206 ALA A CA 1
ATOM 1557 C C . ALA A 1 206 ? -50.602 3.103 -5.158 1.00 36.78 206 ALA A C 1
ATOM 1559 O O . ALA A 1 206 ? -49.470 3.148 -5.631 1.00 36.78 206 ALA A O 1
ATOM 1560 N N . GLU A 1 207 ? -51.140 2.014 -4.601 1.00 36.84 207 GLU A N 1
ATOM 1561 C CA . GLU A 1 207 ? -50.828 0.619 -4.918 1.00 36.84 207 GLU A CA 1
ATOM 1562 C C . GLU A 1 207 ? -50.940 0.339 -6.428 1.00 36.84 207 GLU A C 1
ATOM 1564 O O . GLU A 1 207 ? -51.917 0.760 -7.041 1.00 36.84 207 GLU A O 1
ATOM 1569 N N . GLU A 1 208 ? -50.006 -0.433 -6.995 1.00 32.44 208 GLU A N 1
ATOM 1570 C CA . GLU A 1 208 ? -50.328 -1.704 -7.671 1.00 32.44 208 GLU A CA 1
ATOM 1571 C C . GLU A 1 208 ? -49.061 -2.499 -8.054 1.00 32.44 208 GLU A C 1
ATOM 1573 O O . GLU A 1 208 ? -48.128 -1.975 -8.656 1.00 32.44 208 GLU A O 1
ATOM 1578 N N . ASP A 1 209 ? -49.124 -3.789 -7.706 1.00 33.69 209 ASP A N 1
ATOM 1579 C CA . ASP A 1 209 ? -48.470 -4.969 -8.287 1.00 33.69 209 ASP A CA 1
ATOM 1580 C C . ASP A 1 209 ? -46.943 -5.175 -8.241 1.00 33.69 209 ASP A C 1
ATOM 1582 O O . ASP A 1 209 ? -46.133 -4.284 -8.437 1.00 33.69 209 ASP A O 1
ATOM 1586 N N . ALA A 1 210 ? -46.411 -6.398 -8.182 1.00 33.94 210 ALA A N 1
ATOM 1587 C CA . ALA A 1 210 ? -46.725 -7.664 -7.511 1.00 33.94 210 ALA A CA 1
ATOM 1588 C C . ALA A 1 210 ? -45.657 -8.670 -7.994 1.00 33.94 210 ALA A C 1
ATOM 1590 O O . ALA A 1 210 ? -45.492 -8.891 -9.188 1.00 33.94 210 ALA A O 1
ATOM 1591 N N . LYS A 1 211 ? -45.015 -9.357 -7.040 1.00 33.47 211 LYS A N 1
ATOM 1592 C CA . LYS A 1 211 ? -44.565 -10.766 -7.114 1.00 33.47 211 LYS A CA 1
ATOM 1593 C C . LYS A 1 211 ? -43.577 -11.200 -8.218 1.00 33.47 211 LYS A C 1
ATOM 1595 O O . LYS A 1 211 ? -43.980 -11.576 -9.313 1.00 33.47 211 LYS A O 1
ATOM 1600 N N . ARG A 1 212 ? -42.311 -11.389 -7.813 1.00 29.22 212 ARG A N 1
ATOM 1601 C CA . ARG A 1 212 ? -41.344 -12.462 -8.195 1.00 29.22 212 ARG A CA 1
ATOM 1602 C C . ARG A 1 212 ? -39.983 -12.030 -7.625 1.00 29.22 212 ARG A C 1
ATOM 1604 O O . ARG A 1 212 ? -39.585 -10.913 -7.899 1.00 29.22 212 ARG A O 1
ATOM 1611 N N . ASN A 1 213 ? -39.213 -12.725 -6.793 1.00 29.88 213 ASN A N 1
ATOM 1612 C CA . ASN A 1 213 ? -38.957 -14.131 -6.468 1.00 29.88 213 ASN A CA 1
ATOM 1613 C C . ASN A 1 213 ? -38.560 -14.149 -4.963 1.00 29.88 213 ASN A C 1
ATOM 1615 O O . ASN A 1 213 ? -37.990 -13.176 -4.490 1.00 29.88 213 ASN A O 1
ATOM 1619 N N . GLY A 1 214 ? -38.856 -15.125 -4.106 1.00 29.00 214 GLY A N 1
ATOM 1620 C CA . GLY A 1 214 ? -38.717 -16.560 -4.309 1.00 29.00 214 GLY A CA 1
ATOM 1621 C C . GLY A 1 214 ? -37.319 -17.047 -3.899 1.00 29.00 214 GLY A C 1
ATOM 1622 O O . GLY A 1 214 ? -36.631 -17.592 -4.748 1.00 29.00 214 GLY A O 1
ATOM 1623 N N . TYR A 1 215 ? -36.900 -16.854 -2.639 1.00 29.38 215 TYR A N 1
ATOM 1624 C CA . TYR A 1 215 ? -35.782 -17.607 -2.053 1.00 29.38 215 TYR A CA 1
ATOM 1625 C C . TYR A 1 215 ? -36.254 -18.369 -0.817 1.00 29.38 215 TYR A C 1
ATOM 1627 O O . TYR A 1 215 ? -36.625 -17.806 0.210 1.00 29.38 215 TYR A O 1
ATOM 1635 N N . THR A 1 216 ? -36.291 -19.682 -0.998 1.00 31.22 216 THR A N 1
ATOM 1636 C CA . THR A 1 216 ? -36.468 -20.728 0.000 1.00 31.22 216 THR A CA 1
ATOM 1637 C C . THR A 1 216 ? -35.289 -20.752 0.966 1.00 31.22 216 THR A C 1
ATOM 1639 O O . THR A 1 216 ? -34.139 -20.822 0.537 1.00 31.22 216 THR A O 1
ATOM 1642 N N . ALA A 1 217 ? -35.604 -20.748 2.261 1.00 31.33 217 ALA A N 1
ATOM 1643 C CA . ALA A 1 217 ? -34.694 -21.130 3.329 1.00 31.33 217 ALA A CA 1
ATOM 1644 C C . ALA A 1 217 ? -34.169 -22.553 3.082 1.00 31.33 217 ALA A C 1
ATOM 1646 O O . ALA A 1 217 ? -34.952 -23.455 2.767 1.00 31.33 217 ALA A O 1
ATOM 1647 N N . LEU A 1 218 ? -32.856 -22.739 3.209 1.00 30.59 218 LEU A N 1
ATOM 1648 C CA . LEU A 1 218 ? -32.212 -24.048 3.180 1.00 30.59 218 LEU A CA 1
ATOM 1649 C C . LEU A 1 218 ? -31.803 -24.460 4.594 1.00 30.59 218 LEU A C 1
ATOM 1651 O O . LEU A 1 218 ? -31.474 -23.629 5.435 1.00 30.59 218 LEU A O 1
ATOM 1655 N N . ALA A 1 219 ? -31.957 -25.761 4.806 1.00 28.11 219 ALA A N 1
ATOM 1656 C CA . ALA A 1 219 ? -32.149 -26.449 6.065 1.00 28.11 219 ALA A CA 1
ATOM 1657 C C . ALA A 1 219 ? -30.883 -26.617 6.914 1.00 28.11 219 ALA A C 1
ATOM 1659 O O . ALA A 1 219 ? -29.763 -26.615 6.405 1.00 28.11 219 ALA A O 1
ATOM 1660 N N . ASP A 1 220 ? -31.141 -26.841 8.204 1.00 31.41 220 ASP A N 1
ATOM 1661 C CA . ASP A 1 220 ? -30.218 -27.275 9.247 1.00 31.41 220 ASP A CA 1
ATOM 1662 C C . ASP A 1 220 ? -29.221 -28.337 8.762 1.00 31.41 220 ASP A C 1
ATOM 1664 O O . ASP A 1 220 ? -29.596 -29.437 8.344 1.00 31.41 220 ASP A O 1
ATOM 1668 N N . ALA A 1 221 ? -27.933 -28.006 8.865 1.00 30.61 221 ALA A N 1
ATOM 1669 C CA . ALA A 1 221 ? -26.840 -28.947 8.687 1.00 30.61 221 ALA A CA 1
ATOM 1670 C C . ALA A 1 221 ? -26.499 -29.612 10.029 1.00 30.61 221 ALA A C 1
ATOM 1672 O O . ALA A 1 221 ? -26.226 -28.966 11.038 1.00 30.61 221 ALA A O 1
ATOM 1673 N N . THR A 1 222 ? -26.546 -30.936 9.991 1.00 28.47 222 THR A N 1
ATOM 1674 C CA . THR A 1 222 ? -26.296 -31.914 11.049 1.00 28.47 222 THR A CA 1
ATOM 1675 C C . THR A 1 222 ? -24.905 -31.836 11.682 1.00 28.47 222 THR A C 1
ATOM 1677 O O . THR A 1 222 ? -23.901 -31.664 10.994 1.00 28.47 222 THR A O 1
ATOM 1680 N N . GLU A 1 223 ? -24.880 -32.069 12.998 1.00 31.23 223 GLU A N 1
ATOM 1681 C CA . GLU A 1 223 ? -23.707 -32.208 13.867 1.00 31.23 223 GLU A CA 1
ATOM 1682 C C . GLU A 1 223 ? -22.654 -33.202 13.337 1.00 31.23 223 GLU A C 1
ATOM 1684 O O . GLU A 1 223 ? -22.966 -34.341 12.981 1.00 31.23 223 GLU A O 1
ATOM 1689 N N . ALA A 1 224 ? -21.385 -32.786 13.377 1.00 31.61 224 ALA A N 1
ATOM 1690 C CA . ALA A 1 224 ? -20.209 -33.636 13.195 1.00 31.61 224 ALA A CA 1
ATOM 1691 C C . ALA A 1 224 ? -19.619 -34.074 14.562 1.00 31.61 224 ALA A C 1
ATOM 1693 O O . ALA A 1 224 ? -19.861 -33.422 15.582 1.00 31.61 224 ALA A O 1
ATOM 1694 N N . PRO A 1 225 ? -18.869 -35.193 14.628 1.00 32.88 225 PRO A N 1
ATOM 1695 C CA . PRO A 1 225 ? -18.666 -35.956 15.857 1.00 32.88 225 PRO A CA 1
ATOM 1696 C C . PRO A 1 225 ? -17.593 -35.372 16.784 1.00 32.88 225 PRO A C 1
ATOM 1698 O O . PRO A 1 225 ? -16.520 -34.956 16.355 1.00 32.88 225 PRO A O 1
ATOM 1701 N N . LYS A 1 226 ? -17.858 -35.464 18.093 1.00 32.38 226 LYS A N 1
ATOM 1702 C CA . LYS A 1 226 ? -16.926 -35.145 19.183 1.00 32.38 226 LYS A CA 1
ATOM 1703 C C . LYS A 1 226 ? -15.738 -36.120 19.216 1.00 32.38 226 LYS A C 1
ATOM 1705 O O . LYS A 1 226 ? -15.890 -37.264 19.647 1.00 32.38 226 LYS A O 1
ATOM 1710 N N . GLY A 1 227 ? -14.552 -35.647 18.835 1.00 33.28 227 GLY A N 1
ATOM 1711 C CA . GLY A 1 227 ? -13.264 -36.271 19.159 1.00 33.28 227 GLY A CA 1
ATOM 1712 C C . GLY A 1 227 ? -12.733 -35.778 20.511 1.00 33.28 227 GLY A C 1
ATOM 1713 O O . GLY A 1 227 ? -12.803 -34.590 20.810 1.00 33.28 227 GLY A O 1
ATOM 1714 N N . LYS A 1 228 ? -12.247 -36.699 21.353 1.00 34.28 228 LYS A N 1
ATOM 1715 C CA . LYS A 1 228 ? -11.639 -36.418 22.668 1.00 34.28 228 LYS A CA 1
ATOM 1716 C C . LYS A 1 228 ? -10.256 -35.752 22.525 1.00 34.28 228 LYS A C 1
ATOM 1718 O O . LYS A 1 228 ? -9.534 -36.120 21.602 1.00 34.28 228 LYS A O 1
ATOM 1723 N N . PRO A 1 229 ? -9.848 -34.876 23.464 1.00 33.62 229 PRO A N 1
ATOM 1724 C CA . PRO A 1 229 ? -8.502 -34.313 23.496 1.00 33.62 229 PRO A CA 1
ATOM 1725 C C . PRO A 1 229 ? -7.501 -35.314 24.093 1.00 33.62 229 PRO A C 1
ATOM 1727 O O . PRO A 1 229 ? -7.822 -36.026 25.048 1.00 33.62 229 PRO A O 1
ATOM 1730 N N . ALA A 1 230 ? -6.296 -35.359 23.525 1.00 31.67 230 ALA A N 1
ATOM 1731 C CA . ALA A 1 230 ? -5.146 -36.028 24.115 1.00 31.67 230 ALA A CA 1
ATOM 1732 C C . ALA A 1 230 ? -4.341 -35.011 24.936 1.00 31.67 230 ALA A C 1
ATOM 1734 O O . ALA A 1 230 ? -3.937 -33.968 24.427 1.00 31.67 230 ALA A O 1
ATOM 1735 N N . ASP A 1 231 ? -4.151 -35.341 26.211 1.00 33.75 231 ASP A N 1
ATOM 1736 C CA . ASP A 1 231 ? -3.237 -34.693 27.144 1.00 33.75 231 ASP A CA 1
ATOM 1737 C C . ASP A 1 231 ? -1.775 -34.894 26.719 1.00 33.75 231 ASP A C 1
ATOM 1739 O O . ASP A 1 231 ? -1.343 -36.032 26.538 1.00 33.75 231 ASP A O 1
ATOM 1743 N N . SER A 1 232 ? -0.988 -33.817 26.708 1.00 32.97 232 SER A N 1
ATOM 1744 C CA . SER A 1 232 ? 0.387 -33.833 27.231 1.00 32.97 232 SER A CA 1
ATOM 1745 C C . SER A 1 232 ? 0.896 -32.404 27.428 1.00 32.97 232 SER A C 1
ATOM 1747 O O . SER A 1 232 ? 1.139 -31.675 26.469 1.00 32.97 232 SER A O 1
ATOM 1749 N N . LYS A 1 233 ? 1.044 -32.019 28.698 1.00 34.16 233 LYS A N 1
ATOM 1750 C CA . LYS A 1 233 ? 1.800 -30.853 29.158 1.00 34.16 233 LYS A CA 1
ATOM 1751 C C . LYS A 1 233 ? 3.269 -31.250 29.300 1.00 34.16 233 LYS A C 1
ATOM 1753 O O . LYS A 1 233 ? 3.538 -32.199 30.027 1.00 34.16 233 LYS A O 1
ATOM 1758 N N . GLU A 1 234 ? 4.184 -30.454 28.761 1.00 30.14 234 GLU A N 1
ATOM 1759 C CA . GLU A 1 234 ? 5.504 -30.244 29.367 1.00 30.14 234 GLU A CA 1
ATOM 1760 C C . GLU A 1 234 ? 5.824 -28.740 29.345 1.00 30.14 234 GLU A C 1
ATOM 1762 O O . GLU A 1 234 ? 5.671 -28.106 28.301 1.00 30.14 234 GLU A O 1
ATOM 1767 N N . PRO A 1 235 ? 6.201 -28.132 30.485 1.00 31.78 235 PRO A N 1
ATOM 1768 C CA . PRO A 1 235 ? 6.622 -26.740 30.532 1.00 31.78 235 PRO A CA 1
ATOM 1769 C C . PRO A 1 235 ? 8.119 -26.640 30.214 1.00 31.78 235 PRO A C 1
ATOM 1771 O O . PRO A 1 235 ? 8.952 -27.159 30.957 1.00 31.78 235 PRO A O 1
ATOM 1774 N N . VAL A 1 236 ? 8.464 -25.944 29.131 1.00 29.33 236 VAL A N 1
ATOM 1775 C CA . VAL A 1 236 ? 9.846 -25.529 28.857 1.00 29.33 236 VAL A CA 1
ATOM 1776 C C . VAL A 1 236 ? 10.174 -24.341 29.763 1.00 29.33 236 VAL A C 1
ATOM 1778 O O . VAL A 1 236 ? 9.478 -23.327 29.756 1.00 29.33 236 VAL A O 1
ATOM 1781 N N . GLN A 1 237 ? 11.210 -24.496 30.586 1.00 28.98 237 GLN A N 1
ATOM 1782 C CA . GLN A 1 237 ? 11.791 -23.428 31.396 1.00 28.98 237 GLN A CA 1
ATOM 1783 C C . GLN A 1 237 ? 12.644 -22.528 30.496 1.00 28.98 237 GLN A C 1
ATOM 1785 O O . GLN A 1 237 ? 13.574 -23.011 29.857 1.00 28.98 237 GLN A O 1
ATOM 1790 N N . ILE A 1 238 ? 12.333 -21.232 30.459 1.00 30.41 238 ILE A N 1
ATOM 1791 C CA . ILE A 1 238 ? 13.169 -20.211 29.819 1.00 30.41 238 ILE A CA 1
ATOM 1792 C C . ILE A 1 238 ? 14.090 -19.639 30.902 1.00 30.41 238 ILE A C 1
ATOM 1794 O O . ILE A 1 238 ? 13.634 -18.954 31.820 1.00 30.41 238 ILE A O 1
ATOM 1798 N N . GLU A 1 239 ? 15.380 -19.964 30.821 1.00 29.31 239 GLU A N 1
ATOM 1799 C CA . GLU A 1 239 ? 16.431 -19.301 31.595 1.00 29.31 239 GLU A CA 1
ATOM 1800 C C . GLU A 1 239 ? 16.660 -17.884 31.053 1.00 29.31 239 GLU A C 1
ATOM 1802 O O . GLU A 1 239 ? 16.816 -17.668 29.852 1.00 29.31 239 GLU A O 1
ATOM 1807 N N . LYS A 1 240 ? 16.687 -16.912 31.969 1.00 33.09 240 LYS A N 1
ATOM 1808 C CA . LYS A 1 240 ? 17.082 -15.527 31.708 1.00 33.09 240 LYS A CA 1
ATOM 1809 C C . LYS A 1 240 ? 18.564 -15.475 31.333 1.00 33.09 240 LYS A C 1
ATOM 1811 O O . LYS A 1 240 ? 19.410 -15.777 32.171 1.00 33.09 240 LYS A O 1
ATOM 1816 N N . VAL A 1 241 ? 18.867 -14.990 30.133 1.00 30.81 241 VAL A N 1
ATOM 1817 C CA . VAL A 1 241 ? 20.191 -14.468 29.776 1.00 30.81 241 VAL A CA 1
ATOM 1818 C C . VAL A 1 241 ? 20.042 -12.959 29.581 1.00 30.81 241 VAL A C 1
ATOM 1820 O O . VAL A 1 241 ? 19.632 -12.482 28.529 1.00 30.81 241 VAL A O 1
ATOM 1823 N N . HIS A 1 242 ? 20.299 -12.214 30.652 1.00 31.31 242 HIS A N 1
ATOM 1824 C CA . HIS A 1 242 ? 20.662 -10.799 30.609 1.00 31.31 242 HIS A CA 1
ATOM 1825 C C . HIS A 1 242 ? 22.158 -10.706 30.922 1.00 31.31 242 HIS A C 1
ATOM 1827 O O . HIS A 1 242 ? 22.681 -11.557 31.640 1.00 31.31 242 HIS A O 1
ATOM 1833 N N . ASP A 1 243 ? 22.795 -9.669 30.382 1.00 35.16 243 ASP A N 1
ATOM 1834 C CA . ASP A 1 243 ? 24.205 -9.270 30.519 1.00 35.16 243 ASP A CA 1
ATOM 1835 C C . ASP A 1 243 ? 25.128 -9.711 29.374 1.00 35.16 243 ASP A C 1
ATOM 1837 O O . ASP A 1 243 ? 25.862 -10.696 29.478 1.00 35.16 243 ASP A O 1
ATOM 1841 N N . ARG A 1 244 ? 25.128 -8.909 28.292 1.00 36.09 244 ARG A N 1
ATOM 1842 C CA . ARG A 1 244 ? 26.327 -8.456 27.547 1.00 36.09 244 ARG A CA 1
ATOM 1843 C C . ARG A 1 244 ? 25.940 -7.565 26.356 1.00 36.09 244 ARG A C 1
ATOM 1845 O O . ARG A 1 244 ? 25.873 -8.025 25.223 1.00 36.09 244 ARG A O 1
ATOM 1852 N N . ILE A 1 245 ? 25.743 -6.276 26.620 1.00 33.47 245 ILE A N 1
ATOM 1853 C CA . ILE A 1 245 ? 25.881 -5.208 25.620 1.00 33.47 245 ILE A CA 1
ATOM 1854 C C . ILE A 1 245 ? 26.826 -4.183 26.259 1.00 33.47 245 ILE A C 1
ATOM 1856 O O . ILE A 1 245 ? 26.520 -3.660 27.325 1.00 33.47 245 ILE A O 1
ATOM 1860 N N . GLN A 1 246 ? 28.017 -4.009 25.680 1.00 38.03 246 GLN A N 1
ATOM 1861 C CA . GLN A 1 246 ? 29.040 -3.053 26.119 1.00 38.03 246 GLN A CA 1
ATOM 1862 C C . GLN A 1 246 ? 29.037 -1.828 25.189 1.00 38.03 246 GLN A C 1
ATOM 1864 O O . GLN A 1 246 ? 29.320 -1.964 24.005 1.00 38.03 246 GLN A O 1
ATOM 1869 N N . ASP A 1 247 ? 28.690 -0.674 25.762 1.00 40.22 247 ASP A N 1
ATOM 1870 C CA . ASP A 1 247 ? 29.327 0.660 25.744 1.00 40.22 247 ASP A CA 1
ATOM 1871 C C . ASP A 1 247 ? 29.853 1.364 24.468 1.00 40.22 247 ASP A C 1
ATOM 1873 O O . ASP A 1 247 ? 30.156 2.553 24.576 1.00 40.22 247 ASP A O 1
ATOM 1877 N N . ASP A 1 248 ? 29.935 0.761 23.279 1.00 42.72 248 ASP A N 1
ATOM 1878 C CA . ASP A 1 248 ? 30.556 1.460 22.127 1.00 42.72 248 ASP A CA 1
ATOM 1879 C C . ASP A 1 248 ? 29.596 2.413 21.368 1.00 42.72 248 ASP A C 1
ATOM 1881 O O . ASP A 1 248 ? 30.031 3.440 20.844 1.00 42.72 248 ASP A O 1
ATOM 1885 N N . ASP A 1 249 ? 28.281 2.162 21.382 1.00 43.91 249 ASP A N 1
ATOM 1886 C CA . ASP A 1 249 ? 27.299 2.929 20.585 1.00 43.91 249 ASP A CA 1
ATOM 1887 C C . ASP A 1 249 ? 26.961 4.325 21.159 1.00 43.91 249 ASP A C 1
ATOM 1889 O O . ASP A 1 249 ? 26.491 5.207 20.437 1.00 43.91 249 ASP A O 1
ATOM 1893 N N . PHE A 1 250 ? 27.216 4.567 22.450 1.00 46.72 250 PHE A N 1
ATOM 1894 C CA . PHE A 1 250 ? 26.963 5.876 23.073 1.00 46.72 250 PHE A CA 1
ATOM 1895 C C . PHE A 1 250 ? 28.069 6.902 22.783 1.00 46.72 250 PHE A C 1
ATOM 1897 O O . PHE A 1 250 ? 27.820 8.106 22.834 1.00 46.72 250 PHE A O 1
ATOM 1904 N N . ALA A 1 251 ? 29.275 6.452 22.422 1.00 52.94 251 ALA A N 1
ATOM 1905 C CA . ALA A 1 251 ? 30.406 7.344 22.180 1.00 52.94 251 ALA A CA 1
ATOM 1906 C C . ALA A 1 251 ? 30.264 8.160 20.878 1.00 52.94 251 ALA A C 1
ATOM 1908 O O . ALA A 1 251 ? 30.717 9.304 20.817 1.00 52.94 251 ALA A O 1
ATOM 1909 N N . GLU A 1 252 ? 29.611 7.611 19.846 1.00 53.38 252 GLU A N 1
ATOM 1910 C CA . GLU A 1 252 ? 29.455 8.286 18.547 1.00 53.38 252 GLU A CA 1
ATOM 1911 C C . GLU A 1 252 ? 28.363 9.370 18.568 1.00 53.38 252 GLU A C 1
ATOM 1913 O O . GLU A 1 252 ? 28.539 10.446 17.988 1.00 53.38 252 GLU A O 1
ATOM 1918 N N . ALA A 1 253 ? 27.252 9.134 19.277 1.00 54.91 253 ALA A N 1
ATOM 1919 C CA . ALA A 1 253 ? 26.194 10.133 19.451 1.00 54.91 253 ALA A CA 1
ATOM 1920 C C . ALA A 1 253 ? 26.702 11.375 20.214 1.00 54.91 253 ALA A C 1
ATOM 1922 O O . ALA A 1 253 ? 26.401 12.512 19.831 1.00 54.91 253 ALA A O 1
ATOM 1923 N N . ASP A 1 254 ? 27.556 11.160 21.219 1.00 68.12 254 ASP A N 1
ATOM 1924 C CA . ASP A 1 254 ? 28.197 12.218 22.006 1.00 68.12 254 ASP A CA 1
ATOM 1925 C C . ASP A 1 254 ? 29.156 13.092 21.167 1.00 68.12 254 ASP A C 1
ATOM 1927 O O . ASP A 1 254 ? 29.262 14.307 21.389 1.00 68.12 254 ASP A O 1
ATOM 1931 N N . GLU A 1 255 ? 29.837 12.529 20.160 1.00 73.19 255 GLU A N 1
ATOM 1932 C CA . GLU A 1 255 ? 30.706 13.308 19.264 1.00 73.19 255 GLU A CA 1
ATOM 1933 C C . GLU A 1 255 ? 29.917 14.264 18.359 1.00 73.19 255 GLU A C 1
ATOM 1935 O O . GLU A 1 255 ? 30.321 15.420 18.169 1.00 73.19 255 GLU A O 1
ATOM 1940 N N . PHE A 1 256 ? 28.762 13.842 17.842 1.00 66.81 256 PHE A N 1
ATOM 1941 C CA . PHE A 1 256 ? 27.927 14.708 17.006 1.00 66.81 256 PHE A CA 1
ATOM 1942 C C . PHE A 1 256 ? 27.282 15.848 17.797 1.00 66.81 256 PHE A C 1
ATOM 1944 O O . PHE A 1 256 ? 27.216 16.981 17.301 1.00 66.81 256 PHE A O 1
ATOM 1951 N N . GLU A 1 257 ? 26.875 15.602 19.044 1.00 74.50 257 GLU A N 1
ATOM 1952 C CA . GLU A 1 257 ? 26.364 16.667 19.908 1.00 74.50 257 GLU A CA 1
ATOM 1953 C C . GLU A 1 257 ? 27.455 17.707 20.224 1.00 74.50 257 GLU A C 1
ATOM 1955 O O . GLU A 1 257 ? 27.208 18.921 20.223 1.00 74.50 257 GLU A O 1
ATOM 1960 N N . LYS A 1 258 ? 28.703 17.253 20.393 1.00 81.50 258 LYS A N 1
ATOM 1961 C CA . LYS A 1 258 ? 29.872 18.123 20.567 1.00 81.50 258 LYS A CA 1
ATOM 1962 C C . LYS A 1 258 ? 30.123 19.000 19.336 1.00 81.50 258 LYS A C 1
ATOM 1964 O O . LYS A 1 258 ? 30.346 20.204 19.496 1.00 81.50 258 LYS A O 1
ATOM 1969 N N . PHE A 1 259 ? 30.013 18.457 18.120 1.00 86.81 259 PHE A N 1
ATOM 1970 C CA . PHE A 1 259 ? 30.119 19.250 16.888 1.00 86.81 259 PHE A CA 1
ATOM 1971 C C . PHE A 1 259 ? 28.983 20.274 16.745 1.00 86.81 259 PHE A C 1
ATOM 1973 O O . PHE A 1 259 ? 29.225 21.414 16.337 1.00 86.81 259 PHE A O 1
ATOM 1980 N N . ALA A 1 260 ? 27.751 19.918 17.122 1.00 75.62 260 ALA A N 1
ATOM 1981 C CA . ALA A 1 260 ? 26.610 20.834 17.099 1.00 75.62 260 ALA A CA 1
ATOM 1982 C C . ALA A 1 260 ? 26.778 22.003 18.086 1.00 75.62 260 ALA A C 1
ATOM 1984 O O . ALA A 1 260 ? 26.512 23.162 17.740 1.00 75.62 260 ALA A O 1
ATOM 1985 N N . ARG A 1 261 ? 27.279 21.721 19.294 1.00 83.56 261 ARG A N 1
ATOM 1986 C CA . ARG A 1 261 ? 27.591 22.737 20.308 1.00 83.56 261 ARG A CA 1
ATOM 1987 C C . ARG A 1 261 ? 28.697 23.679 19.830 1.00 83.56 261 ARG A C 1
ATOM 1989 O O . ARG A 1 261 ? 28.539 24.896 19.909 1.00 83.56 261 ARG A O 1
ATOM 1996 N N . GLU A 1 262 ? 29.755 23.137 19.232 1.00 90.62 262 GLU A N 1
ATOM 1997 C CA . GLU A 1 262 ? 30.862 23.930 18.690 1.00 90.62 262 GLU A CA 1
ATOM 1998 C C . GLU A 1 262 ? 30.434 24.790 17.482 1.00 90.62 262 GLU A C 1
ATOM 2000 O O . GLU A 1 262 ? 30.820 25.957 17.386 1.00 90.62 262 GLU A O 1
ATOM 2005 N N . MET A 1 263 ? 29.546 24.294 16.608 1.00 79.75 263 MET A N 1
ATOM 2006 C CA . MET A 1 263 ? 28.938 25.113 15.545 1.00 79.75 263 MET A CA 1
ATOM 2007 C C . MET A 1 263 ? 28.182 26.324 16.102 1.00 79.75 263 MET A C 1
ATOM 2009 O O . MET A 1 263 ? 28.232 27.410 15.513 1.00 79.75 263 MET A O 1
ATOM 2013 N N . LYS A 1 264 ? 27.470 26.154 17.223 1.00 78.19 264 LYS A N 1
ATOM 2014 C CA . LYS A 1 264 ? 26.752 27.248 17.888 1.00 78.19 264 LYS A CA 1
ATOM 2015 C C . LYS A 1 264 ? 27.728 28.281 18.455 1.00 78.19 264 LYS A C 1
ATOM 2017 O O . LYS A 1 264 ? 27.562 29.468 18.182 1.00 78.19 264 LYS A O 1
ATOM 2022 N N . GLU A 1 265 ? 28.787 27.838 19.130 1.00 86.62 265 GLU A N 1
ATOM 2023 C CA . GLU A 1 265 ? 29.839 28.722 19.652 1.00 86.62 265 GLU A CA 1
ATOM 2024 C C . GLU A 1 265 ? 30.519 29.533 18.541 1.00 86.62 265 GLU A C 1
ATOM 2026 O O . GLU A 1 265 ? 30.697 30.743 18.676 1.00 86.62 265 GLU A O 1
ATOM 2031 N N . ILE A 1 266 ? 30.840 28.902 17.406 1.00 88.19 266 ILE A N 1
ATOM 2032 C CA . ILE A 1 266 ? 31.445 29.575 16.247 1.00 88.19 266 ILE A CA 1
ATOM 2033 C C . ILE A 1 266 ? 30.507 30.652 15.688 1.00 88.19 266 ILE A C 1
ATOM 2035 O O . ILE A 1 266 ? 30.954 31.751 15.353 1.00 88.19 266 ILE A O 1
ATOM 2039 N N . ARG A 1 267 ? 29.195 30.393 15.615 1.00 80.44 267 ARG A N 1
ATOM 2040 C CA . ARG A 1 267 ? 28.214 31.393 15.151 1.00 80.44 267 ARG A CA 1
ATOM 2041 C C . ARG A 1 267 ? 28.157 32.624 16.053 1.00 80.44 267 ARG A C 1
ATOM 2043 O O . ARG A 1 267 ? 27.956 33.727 15.546 1.00 80.44 267 ARG A O 1
ATOM 2050 N N . GLU A 1 268 ? 28.362 32.442 17.353 1.00 86.38 268 GLU A N 1
ATOM 2051 C CA . GLU A 1 268 ? 28.333 33.511 18.355 1.00 86.38 268 GLU A CA 1
ATOM 2052 C C . GLU A 1 268 ? 29.643 34.332 18.407 1.00 86.38 268 GLU A C 1
ATOM 2054 O O . GLU A 1 268 ? 29.693 35.393 19.039 1.00 86.38 268 GLU A O 1
ATOM 2059 N N . MET A 1 269 ? 30.697 33.913 17.691 1.00 91.69 269 MET A N 1
ATOM 2060 C CA . MET A 1 269 ? 31.967 34.644 17.624 1.00 91.69 269 MET A CA 1
ATOM 2061 C C . MET A 1 269 ? 31.836 35.976 16.870 1.00 91.69 269 MET A C 1
ATOM 2063 O O . MET A 1 269 ? 31.386 36.039 15.723 1.00 91.69 269 MET A O 1
ATOM 2067 N N . ARG A 1 270 ? 32.300 37.058 17.514 1.00 81.50 270 ARG A N 1
ATOM 2068 C CA . ARG A 1 270 ? 32.269 38.428 16.965 1.00 81.50 270 ARG A CA 1
ATOM 2069 C C . ARG A 1 270 ? 33.415 38.736 16.003 1.00 81.50 270 ARG A C 1
ATOM 2071 O O . ARG A 1 270 ? 33.245 39.574 15.122 1.00 81.50 270 ARG A O 1
ATOM 2078 N N . ASP A 1 271 ? 34.567 38.089 16.175 1.00 92.88 271 ASP A N 1
ATOM 2079 C CA . ASP A 1 271 ? 35.711 38.270 15.282 1.00 92.88 271 ASP A CA 1
ATOM 2080 C C . ASP A 1 271 ? 35.565 37.399 14.032 1.00 92.88 271 ASP A C 1
ATOM 2082 O O . ASP A 1 271 ? 35.492 36.171 14.110 1.00 92.88 271 ASP A O 1
ATOM 2086 N N . HIS A 1 272 ? 35.516 38.048 12.870 1.00 76.12 272 HIS A N 1
ATOM 2087 C CA . HIS A 1 272 ? 35.213 37.384 11.608 1.00 76.12 272 HIS A CA 1
ATOM 2088 C C . HIS A 1 272 ? 36.305 36.392 11.190 1.00 76.12 272 HIS A C 1
ATOM 2090 O O . HIS A 1 272 ? 35.987 35.326 10.661 1.00 76.12 272 HIS A O 1
ATOM 2096 N N . GLN A 1 273 ? 37.575 36.733 11.424 1.00 79.88 273 GLN A N 1
ATOM 2097 C CA . GLN A 1 273 ? 38.699 35.896 11.015 1.00 79.88 273 GLN A CA 1
ATOM 2098 C C . GLN A 1 273 ? 38.790 34.646 11.894 1.00 79.88 273 GLN A C 1
ATOM 2100 O O . GLN A 1 273 ? 38.750 33.536 11.373 1.00 79.88 273 GLN A O 1
ATOM 2105 N N . SER A 1 274 ? 38.741 34.811 13.217 1.00 83.44 274 SER A N 1
ATOM 2106 C CA . SER A 1 274 ? 38.732 33.691 14.164 1.00 83.44 274 SER A CA 1
ATOM 2107 C C . SER A 1 274 ? 37.526 32.772 13.959 1.00 83.44 274 SER A C 1
ATOM 2109 O O . SER A 1 274 ? 37.645 31.557 14.085 1.00 83.44 274 SER A O 1
ATOM 2111 N N . ARG A 1 275 ? 36.358 33.331 13.611 1.00 88.31 275 ARG A N 1
ATOM 2112 C CA . ARG A 1 275 ? 35.168 32.542 13.270 1.00 88.31 275 ARG A CA 1
ATOM 2113 C C . ARG A 1 275 ? 35.388 31.685 12.024 1.00 88.31 275 ARG A C 1
ATOM 2115 O O . ARG A 1 275 ? 34.990 30.525 12.012 1.00 88.31 275 ARG A O 1
ATOM 2122 N N . LYS A 1 276 ? 36.001 32.251 10.981 1.00 82.06 276 LYS A N 1
ATOM 2123 C CA . LYS A 1 276 ? 36.307 31.538 9.733 1.00 82.06 276 LYS A CA 1
ATOM 2124 C C . LYS A 1 276 ? 37.326 30.421 9.968 1.00 82.06 276 LYS A C 1
ATOM 2126 O O . LYS A 1 276 ? 37.098 29.304 9.517 1.00 82.06 276 LYS A O 1
ATOM 2131 N N . ASP A 1 277 ? 38.396 30.710 10.702 1.00 84.00 277 ASP A N 1
ATOM 2132 C CA . ASP A 1 277 ? 39.462 29.743 10.978 1.00 84.00 277 ASP A CA 1
ATOM 2133 C C . ASP A 1 277 ? 38.937 28.572 11.822 1.00 84.00 277 ASP A C 1
ATOM 2135 O O . ASP A 1 277 ? 39.194 27.411 11.509 1.00 84.00 277 ASP A O 1
ATOM 2139 N N . ARG A 1 278 ? 38.093 28.857 12.823 1.00 84.62 278 ARG A N 1
ATOM 2140 C CA . ARG A 1 278 ? 37.483 27.831 13.679 1.00 84.62 278 ARG A CA 1
ATOM 2141 C C . ARG A 1 278 ? 36.392 27.023 12.970 1.00 84.62 278 ARG A C 1
ATOM 2143 O O . ARG A 1 278 ? 36.266 25.831 13.218 1.00 84.62 278 ARG A O 1
ATOM 2150 N N . ALA A 1 279 ? 35.642 27.640 12.051 1.00 80.06 279 ALA A N 1
ATOM 2151 C CA . ALA A 1 279 ? 34.711 26.922 11.175 1.00 80.06 279 ALA A CA 1
ATOM 2152 C C . ALA A 1 279 ? 35.439 25.964 10.220 1.00 80.06 279 ALA A C 1
ATOM 2154 O O . ALA A 1 279 ? 34.948 24.867 9.970 1.00 80.06 279 ALA A O 1
ATOM 2155 N N . CYS A 1 280 ? 36.604 26.370 9.706 1.00 76.81 280 CYS A N 1
ATOM 2156 C CA . CYS A 1 280 ? 37.444 25.537 8.848 1.00 76.81 280 CYS A CA 1
ATOM 2157 C C . CYS A 1 280 ? 37.990 24.320 9.611 1.00 76.81 280 CYS A C 1
ATOM 2159 O O . CYS A 1 280 ? 37.853 23.192 9.148 1.00 76.81 280 CYS A O 1
ATOM 2161 N N . ASP A 1 281 ? 38.526 24.539 10.815 1.00 86.88 281 ASP A N 1
ATOM 2162 C CA . ASP A 1 281 ? 39.012 23.464 11.688 1.00 86.88 281 ASP A CA 1
ATOM 2163 C C . ASP A 1 281 ? 37.904 22.463 12.058 1.00 86.88 281 ASP A C 1
ATOM 2165 O O . ASP A 1 281 ? 38.089 21.251 11.947 1.00 86.88 281 ASP A O 1
ATOM 2169 N N . LEU A 1 282 ? 36.716 22.965 12.418 1.00 90.75 282 LEU A N 1
ATOM 2170 C CA . LEU A 1 282 ? 35.555 22.125 12.708 1.00 90.75 282 LEU A CA 1
ATOM 2171 C C . LEU A 1 282 ? 35.130 21.291 11.491 1.00 90.75 282 LEU A C 1
ATOM 2173 O O . LEU A 1 282 ? 34.813 20.115 11.640 1.00 90.75 282 LEU A O 1
ATOM 2177 N N . ALA A 1 283 ? 35.147 21.877 10.290 1.00 75.06 283 ALA A N 1
ATOM 2178 C CA . ALA A 1 283 ? 34.812 21.167 9.059 1.00 75.06 283 ALA A CA 1
ATOM 2179 C C . ALA A 1 283 ? 35.819 20.051 8.738 1.00 75.06 283 ALA A C 1
ATOM 2181 O O . ALA A 1 283 ? 35.407 18.979 8.305 1.00 75.06 283 ALA A O 1
ATOM 2182 N N . LEU A 1 284 ? 37.115 20.270 8.988 1.00 78.81 284 LEU A N 1
ATOM 2183 C CA . LEU A 1 284 ? 38.150 19.246 8.816 1.00 78.81 284 LEU A CA 1
ATOM 2184 C C . LEU A 1 284 ? 38.005 18.110 9.836 1.00 78.81 284 LEU A C 1
ATOM 2186 O O . LEU A 1 284 ? 38.100 16.945 9.458 1.00 78.81 284 LEU A O 1
ATOM 2190 N N . ARG A 1 285 ? 37.715 18.424 11.107 1.00 89.75 285 ARG A N 1
ATOM 2191 C CA . ARG A 1 285 ? 37.452 17.406 12.140 1.00 89.75 285 ARG A CA 1
ATOM 2192 C C . ARG A 1 285 ? 36.193 16.593 11.851 1.00 89.75 285 ARG A C 1
ATOM 2194 O O . ARG A 1 285 ? 36.221 15.381 12.016 1.00 89.75 285 ARG A O 1
ATOM 2201 N N . LEU A 1 286 ? 35.134 17.245 11.370 1.00 71.88 286 LEU A N 1
ATOM 2202 C CA . LEU A 1 286 ? 33.903 16.576 10.951 1.00 71.88 286 LEU A CA 1
ATOM 2203 C C . LEU A 1 286 ? 34.132 15.698 9.711 1.00 71.88 286 LEU A C 1
ATOM 2205 O O . LEU A 1 286 ? 33.603 14.600 9.623 1.00 71.88 286 LEU A O 1
ATOM 2209 N N . ALA A 1 287 ? 34.935 16.153 8.746 1.00 66.81 287 ALA A N 1
ATOM 2210 C CA . ALA A 1 287 ? 35.290 15.343 7.581 1.00 66.81 287 ALA A CA 1
ATOM 2211 C C . ALA A 1 287 ? 36.104 14.100 7.982 1.00 66.81 287 ALA A C 1
ATOM 2213 O O . ALA A 1 287 ? 35.819 13.004 7.504 1.00 66.81 287 ALA A O 1
ATOM 2214 N N . ALA A 1 288 ? 37.058 14.255 8.905 1.00 71.31 288 ALA A N 1
ATOM 2215 C CA . ALA A 1 288 ? 37.842 13.147 9.442 1.00 71.31 288 ALA A CA 1
ATOM 2216 C C . ALA A 1 288 ? 36.979 12.152 10.240 1.00 71.31 288 ALA A C 1
ATOM 2218 O O . ALA A 1 288 ? 37.106 10.948 10.036 1.00 71.31 288 ALA A O 1
ATOM 2219 N N . SER A 1 289 ? 36.053 12.627 11.087 1.00 70.88 289 SER A N 1
ATOM 2220 C CA . SER A 1 289 ? 35.129 11.748 11.826 1.00 70.88 289 SER A CA 1
ATOM 2221 C C . SER A 1 289 ? 34.145 11.018 10.903 1.00 70.88 289 SER A C 1
ATOM 2223 O O . SER A 1 289 ? 33.654 9.949 11.240 1.00 70.88 289 SER A O 1
ATOM 2225 N N . LEU A 1 290 ? 33.884 11.566 9.712 1.00 60.31 290 LEU A N 1
ATOM 2226 C CA . LEU A 1 290 ? 33.094 10.929 8.653 1.00 60.31 290 LEU A CA 1
ATOM 2227 C C . LEU A 1 290 ? 33.919 9.991 7.748 1.00 60.31 290 LEU A C 1
ATOM 2229 O O . LEU A 1 290 ? 33.392 9.492 6.752 1.00 60.31 290 LEU A O 1
ATOM 2233 N N . GLY A 1 291 ? 35.197 9.747 8.066 1.00 67.31 291 GLY A N 1
ATOM 2234 C CA . GLY A 1 291 ? 36.068 8.836 7.318 1.00 67.31 291 GLY A CA 1
ATOM 2235 C C . GLY A 1 291 ? 36.534 9.374 5.961 1.00 67.31 291 GLY A C 1
ATOM 2236 O O . GLY A 1 291 ? 36.837 8.595 5.056 1.00 67.31 291 GLY A O 1
ATOM 2237 N N . VAL A 1 292 ? 36.565 10.699 5.782 1.00 65.31 292 VAL A N 1
ATOM 2238 C CA . VAL A 1 292 ? 37.111 11.342 4.580 1.00 65.31 292 VAL A CA 1
ATOM 2239 C C . VAL A 1 292 ? 38.619 11.544 4.767 1.00 65.31 292 VAL A C 1
ATOM 2241 O O . VAL A 1 292 ? 39.061 12.605 5.204 1.00 65.31 292 VAL A O 1
ATOM 2244 N N . ASP A 1 293 ? 39.417 10.524 4.445 1.00 50.81 293 ASP A N 1
ATOM 2245 C CA . ASP A 1 293 ? 40.882 10.628 4.472 1.00 50.81 293 ASP A CA 1
ATOM 2246 C C . ASP A 1 293 ? 41.398 11.512 3.318 1.00 50.81 293 ASP A C 1
ATOM 2248 O O . ASP A 1 293 ? 41.030 11.324 2.154 1.00 50.81 293 ASP A O 1
ATOM 2252 N N . SER A 1 294 ? 42.291 12.464 3.621 1.00 42.91 294 SER A N 1
ATOM 2253 C CA . SER A 1 294 ? 42.905 13.371 2.631 1.00 42.91 294 SER A CA 1
ATOM 2254 C C . SER A 1 294 ? 43.943 12.707 1.720 1.00 42.91 294 SER A C 1
ATOM 2256 O O . SER A 1 294 ? 44.404 13.341 0.773 1.00 42.91 294 SER A O 1
ATOM 2258 N N . ASP A 1 295 ? 44.289 11.442 1.971 1.00 44.75 295 ASP A N 1
ATOM 2259 C CA . ASP A 1 295 ? 45.462 10.782 1.387 1.00 44.75 295 ASP A CA 1
ATOM 2260 C C . ASP A 1 295 ? 45.073 9.636 0.437 1.00 44.75 295 ASP A C 1
ATOM 2262 O O . ASP A 1 295 ? 45.638 8.541 0.466 1.00 44.75 295 ASP A O 1
ATOM 2266 N N . SER A 1 296 ? 44.119 9.884 -0.465 1.00 37.16 296 SER A N 1
ATOM 2267 C CA . SER A 1 296 ? 43.877 8.998 -1.616 1.00 37.16 296 SER A CA 1
ATOM 2268 C C . SER A 1 296 ? 44.899 9.246 -2.735 1.00 37.16 296 SER A C 1
ATOM 2270 O O . SER A 1 296 ? 44.561 9.588 -3.867 1.00 37.16 296 SER A O 1
ATOM 2272 N N . ASP A 1 297 ? 46.177 9.035 -2.410 1.00 36.84 297 ASP A N 1
ATOM 2273 C CA . ASP A 1 297 ? 47.242 8.908 -3.398 1.00 36.84 297 ASP A CA 1
ATOM 2274 C C . ASP A 1 297 ? 47.224 7.510 -4.033 1.00 36.84 297 ASP A C 1
ATOM 2276 O O . ASP A 1 297 ? 47.077 6.461 -3.400 1.00 36.84 297 ASP A O 1
ATOM 2280 N N . CYS A 1 298 ? 47.357 7.521 -5.352 1.00 36.12 298 CYS A N 1
ATOM 2281 C CA . CYS A 1 298 ? 47.196 6.397 -6.254 1.00 36.12 298 CYS A CA 1
ATOM 2282 C C . CYS A 1 298 ? 48.332 5.370 -6.092 1.00 36.12 298 CYS A C 1
ATOM 2284 O O . CYS A 1 298 ? 49.377 5.491 -6.730 1.00 36.12 298 CYS A O 1
ATOM 2286 N N . ASN A 1 299 ? 48.122 4.302 -5.319 1.00 29.34 299 ASN A N 1
ATOM 2287 C CA . ASN A 1 299 ? 49.011 3.135 -5.323 1.00 29.34 299 ASN A CA 1
ATOM 2288 C C . ASN A 1 299 ? 48.675 2.184 -6.488 1.00 29.34 299 ASN A C 1
ATOM 2290 O O . ASN A 1 299 ? 48.041 1.143 -6.323 1.00 29.34 299 ASN A O 1
ATOM 2294 N N . LEU A 1 300 ? 49.137 2.535 -7.692 1.00 33.34 300 LEU A N 1
ATOM 2295 C CA . LEU A 1 300 ? 49.324 1.598 -8.805 1.00 33.34 300 LEU A CA 1
ATOM 2296 C C . LEU A 1 300 ? 50.774 1.097 -8.770 1.00 33.34 300 LEU A C 1
ATOM 2298 O O . LEU A 1 300 ? 51.672 1.691 -9.361 1.00 33.34 300 LEU A O 1
ATOM 2302 N N . GLY A 1 301 ? 51.009 -0.004 -8.056 1.00 27.91 301 GLY A N 1
ATOM 2303 C CA . GLY A 1 301 ? 52.332 -0.616 -7.952 1.00 27.91 301 GLY A CA 1
ATOM 2304 C C . GLY A 1 301 ? 52.263 -2.088 -7.569 1.00 27.91 301 GLY A C 1
ATOM 2305 O O . GLY A 1 301 ? 52.406 -2.429 -6.401 1.00 27.91 301 GLY A O 1
ATOM 2306 N N . GLY A 1 302 ? 52.073 -2.967 -8.557 1.00 24.66 302 GLY A N 1
ATOM 2307 C CA . GLY A 1 302 ? 52.139 -4.413 -8.348 1.00 24.66 302 GLY A CA 1
ATOM 2308 C C . GLY A 1 302 ? 52.066 -5.244 -9.630 1.00 24.66 302 GLY A C 1
ATOM 2309 O O . GLY A 1 302 ? 50.985 -5.629 -10.053 1.00 24.66 302 GLY A O 1
ATOM 2310 N N . SER A 1 303 ? 53.245 -5.583 -10.164 1.00 28.31 303 SER A N 1
ATOM 2311 C CA . SER A 1 303 ? 53.543 -6.784 -10.971 1.00 28.31 303 SER A CA 1
ATOM 2312 C C . SER A 1 303 ? 53.204 -6.812 -12.469 1.00 28.31 303 SER A C 1
ATOM 2314 O O . SER A 1 303 ? 52.240 -7.454 -12.860 1.00 28.31 303 SER A O 1
ATOM 2316 N N . ILE A 1 304 ? 54.123 -6.319 -13.316 1.00 26.48 304 ILE A N 1
ATOM 2317 C CA . ILE A 1 304 ? 54.512 -7.000 -14.574 1.00 26.48 304 ILE A CA 1
ATOM 2318 C C . ILE A 1 304 ? 56.031 -6.836 -14.782 1.00 26.48 304 ILE A C 1
ATOM 2320 O O . ILE A 1 304 ? 56.524 -5.736 -15.015 1.00 26.48 304 ILE A O 1
ATOM 2324 N N . GLN A 1 305 ? 56.778 -7.941 -14.710 1.00 35.47 305 GLN A N 1
ATOM 2325 C CA . GLN A 1 305 ? 58.131 -8.054 -15.264 1.00 35.47 305 GLN A CA 1
ATOM 2326 C C . GLN A 1 305 ? 58.028 -8.475 -16.735 1.00 35.47 305 GLN A C 1
ATOM 2328 O O . GLN A 1 305 ? 57.615 -9.604 -16.960 1.00 35.47 305 GLN A O 1
ATOM 2333 N N . VAL A 1 306 ? 58.476 -7.651 -17.695 1.00 30.31 306 VAL A N 1
ATOM 2334 C CA . VAL A 1 306 ? 59.149 -8.086 -18.945 1.00 30.31 306 VAL A CA 1
ATOM 2335 C C . VAL A 1 306 ? 60.104 -6.969 -19.425 1.00 30.31 306 VAL A C 1
ATOM 2337 O O . VAL A 1 306 ? 59.888 -5.787 -19.185 1.00 30.31 306 VAL A O 1
ATOM 2340 N N . LEU A 1 307 ? 61.202 -7.404 -20.040 1.00 31.20 307 LEU A N 1
ATOM 2341 C CA . LEU A 1 307 ? 62.457 -6.746 -20.415 1.00 31.20 307 LEU A CA 1
ATOM 2342 C C . LEU A 1 307 ? 62.403 -5.489 -21.323 1.00 31.20 307 LEU A C 1
ATOM 2344 O O . LEU A 1 307 ? 61.714 -5.449 -22.332 1.00 31.20 307 LEU A O 1
ATOM 2348 N N . GLN A 1 308 ? 63.267 -4.536 -20.949 1.00 36.78 308 GLN A N 1
ATOM 2349 C CA . GLN A 1 308 ? 64.088 -3.561 -21.702 1.00 36.78 308 GLN A CA 1
ATOM 2350 C C . GLN A 1 308 ? 63.943 -3.404 -23.238 1.00 36.78 308 GLN A C 1
ATOM 2352 O O . GLN A 1 308 ? 64.217 -4.335 -23.986 1.00 36.78 308 GLN A O 1
ATOM 2357 N N . SER A 1 309 ? 63.858 -2.143 -23.699 1.00 37.84 309 SER A N 1
ATOM 2358 C CA . SER A 1 309 ? 64.990 -1.454 -24.363 1.00 37.84 309 SER A CA 1
ATOM 2359 C C . SER A 1 309 ? 64.840 0.083 -24.292 1.00 37.84 309 SER A C 1
ATOM 2361 O O . SER A 1 309 ? 63.735 0.614 -24.274 1.00 37.84 309 SER A O 1
ATOM 2363 N N . GLN A 1 310 ? 65.959 0.806 -24.177 1.00 40.28 310 GLN A N 1
ATOM 2364 C CA . GLN A 1 310 ? 66.021 2.243 -23.851 1.00 40.28 310 GLN A CA 1
ATOM 2365 C C . GLN A 1 310 ? 65.904 3.182 -25.076 1.00 40.28 310 GLN A C 1
ATOM 2367 O O . GLN A 1 310 ? 66.025 4.396 -24.926 1.00 40.28 310 GLN A O 1
ATOM 2372 N N . GLU A 1 311 ? 65.660 2.652 -26.280 1.00 41.38 311 GLU A N 1
ATOM 2373 C CA . GLU A 1 311 ? 65.633 3.436 -27.530 1.00 41.38 311 GLU A CA 1
ATOM 2374 C C . GLU A 1 311 ? 64.239 3.959 -27.932 1.00 41.38 311 GLU A C 1
ATOM 2376 O O . GLU A 1 311 ? 64.147 4.908 -28.711 1.00 41.38 311 GLU A O 1
ATOM 2381 N N . GLU A 1 312 ? 63.144 3.446 -27.360 1.00 44.47 312 GLU A N 1
ATOM 2382 C CA . GLU A 1 312 ? 61.783 3.896 -27.722 1.00 44.47 312 GLU A CA 1
ATOM 2383 C C . GLU A 1 312 ? 61.312 5.153 -26.966 1.00 44.47 312 GLU A C 1
ATOM 2385 O O . GLU A 1 312 ? 60.466 5.902 -27.458 1.00 44.47 312 GLU A O 1
ATOM 2390 N N . LEU A 1 313 ? 61.924 5.473 -25.821 1.00 42.31 313 LEU A N 1
ATOM 2391 C CA . LEU A 1 313 ? 61.582 6.662 -25.024 1.00 42.31 313 LEU A CA 1
ATOM 2392 C C . LEU A 1 313 ? 62.052 7.984 -25.655 1.00 42.31 313 LEU A C 1
ATOM 2394 O O . LEU A 1 313 ? 61.474 9.033 -25.380 1.00 42.31 313 LEU A O 1
ATOM 2398 N N . VAL A 1 314 ? 63.040 7.948 -26.555 1.00 46.81 314 VAL A N 1
ATOM 2399 C CA . VAL A 1 314 ? 63.546 9.149 -27.249 1.00 46.81 314 VAL A CA 1
ATOM 2400 C C . VAL A 1 314 ? 62.689 9.510 -28.475 1.00 46.81 314 VAL A C 1
ATOM 2402 O O . VAL A 1 314 ? 62.658 10.669 -28.891 1.00 46.81 314 VAL A O 1
ATOM 2405 N N . ASN A 1 315 ? 61.914 8.564 -29.020 1.00 43.84 315 ASN A N 1
ATOM 2406 C CA . ASN A 1 315 ? 61.015 8.833 -30.149 1.00 43.84 315 ASN A CA 1
ATOM 2407 C C . ASN A 1 315 ? 59.633 9.361 -29.727 1.00 43.84 315 ASN A C 1
ATOM 2409 O O . ASN A 1 315 ? 59.033 10.131 -30.481 1.00 43.84 315 ASN A O 1
ATOM 2413 N N . LEU A 1 316 ? 59.159 9.064 -28.510 1.00 45.19 316 LEU A N 1
ATOM 2414 C CA . LEU A 1 316 ? 57.898 9.629 -28.002 1.00 45.19 316 LEU A CA 1
ATOM 2415 C C . LEU A 1 316 ? 57.985 11.140 -27.716 1.00 45.19 316 LEU A C 1
ATOM 2417 O O . LEU A 1 316 ? 56.999 11.864 -27.877 1.00 45.19 316 LEU A O 1
ATOM 2421 N N . ASP A 1 317 ? 59.168 11.639 -27.352 1.00 43.81 317 ASP A N 1
ATOM 2422 C CA . ASP A 1 317 ? 59.361 13.053 -27.003 1.00 43.81 317 ASP A CA 1
ATOM 2423 C C . ASP A 1 317 ? 59.462 13.966 -28.244 1.00 43.81 317 ASP A C 1
ATOM 2425 O O . ASP A 1 317 ? 59.127 15.154 -28.211 1.00 43.81 317 ASP A O 1
ATOM 2429 N N . ARG A 1 318 ? 59.810 13.394 -29.407 1.00 43.41 318 ARG A N 1
ATOM 2430 C CA . ARG A 1 318 ? 59.705 14.082 -30.706 1.00 43.41 318 ARG A CA 1
ATOM 2431 C C . ARG A 1 318 ? 58.277 14.120 -31.249 1.00 43.41 318 ARG A C 1
ATOM 2433 O O . ARG A 1 318 ? 57.921 15.096 -31.904 1.00 43.41 318 ARG A O 1
ATOM 2440 N N . GLN A 1 319 ? 57.441 13.129 -30.938 1.00 43.81 319 GLN A N 1
ATOM 2441 C CA . GLN A 1 319 ? 56.036 13.115 -31.360 1.00 43.81 319 GLN A CA 1
ATOM 2442 C C . GLN A 1 319 ? 55.157 14.077 -30.539 1.00 43.81 319 GLN A C 1
ATOM 2444 O O . GLN A 1 319 ? 54.242 14.689 -31.090 1.00 43.81 319 GLN A O 1
ATOM 2449 N N . LYS A 1 320 ? 55.480 14.304 -29.256 1.00 44.28 320 LYS A N 1
ATOM 2450 C CA . LYS A 1 320 ? 54.786 15.290 -28.403 1.00 44.28 320 LYS A CA 1
ATOM 2451 C C . LYS A 1 320 ? 54.982 16.745 -28.840 1.00 44.28 320 LYS A C 1
ATOM 2453 O O . LYS A 1 320 ? 54.082 17.559 -28.649 1.00 44.28 320 LYS A O 1
ATOM 2458 N N . ASN A 1 321 ? 56.112 17.072 -29.467 1.00 44.84 321 ASN A N 1
ATOM 2459 C CA . ASN A 1 321 ? 56.388 18.436 -29.925 1.00 44.84 321 ASN A CA 1
ATOM 2460 C C . ASN A 1 321 ? 55.738 18.781 -31.279 1.00 44.84 321 ASN A C 1
ATOM 2462 O O . ASN A 1 321 ? 55.577 19.959 -31.578 1.00 44.84 321 ASN A O 1
ATOM 2466 N N . GLY A 1 322 ? 55.297 17.787 -32.062 1.00 43.69 322 GLY A N 1
ATOM 2467 C CA . GLY A 1 322 ? 54.586 18.001 -33.333 1.00 43.69 322 GLY A CA 1
ATOM 2468 C C . GLY A 1 322 ? 53.063 18.168 -33.211 1.00 43.69 322 GLY A C 1
ATOM 2469 O O . GLY A 1 322 ? 52.417 18.581 -34.166 1.00 43.69 322 GLY A O 1
ATOM 2470 N N . LEU A 1 323 ? 52.477 17.870 -32.046 1.00 39.84 323 LEU A N 1
ATOM 2471 C CA . LEU A 1 323 ? 51.023 17.926 -31.807 1.00 39.84 323 LEU A CA 1
ATOM 2472 C C . LEU A 1 323 ? 50.547 19.230 -31.143 1.00 39.84 323 LEU A C 1
ATOM 2474 O O . LEU A 1 323 ? 49.350 19.409 -30.927 1.00 39.84 323 LEU A O 1
ATOM 2478 N N . ARG A 1 324 ? 51.462 20.165 -30.850 1.00 42.28 324 ARG A N 1
ATOM 2479 C CA . ARG A 1 324 ? 51.136 21.472 -30.253 1.00 42.28 324 ARG A CA 1
ATOM 2480 C C . ARG A 1 324 ? 50.576 22.506 -31.239 1.00 42.28 324 ARG A C 1
ATOM 2482 O O . ARG A 1 324 ? 50.112 23.546 -30.789 1.00 42.28 324 ARG A O 1
ATOM 2489 N N . GLU A 1 325 ? 50.551 22.227 -32.542 1.00 47.22 325 GLU A N 1
ATOM 2490 C CA . GLU A 1 325 ? 50.108 23.199 -33.560 1.00 47.22 325 GLU A CA 1
ATOM 2491 C C . GLU A 1 325 ? 48.709 22.941 -34.161 1.00 47.22 325 GLU A C 1
ATOM 2493 O O . GLU A 1 325 ? 48.333 23.624 -35.109 1.00 47.22 325 GLU A O 1
ATOM 2498 N N . ALA A 1 326 ? 47.892 22.016 -33.632 1.00 50.06 326 ALA A N 1
ATOM 2499 C CA . ALA A 1 326 ? 46.662 21.602 -34.333 1.00 50.06 326 ALA A CA 1
ATOM 2500 C C . ALA A 1 326 ? 45.350 21.531 -33.523 1.00 50.06 326 ALA A C 1
ATOM 2502 O O . ALA A 1 326 ? 44.433 20.839 -33.962 1.00 50.06 326 ALA A O 1
ATOM 2503 N N . ILE A 1 327 ? 45.186 22.227 -32.385 1.00 46.62 327 ILE A N 1
ATOM 2504 C CA . ILE A 1 327 ? 43.879 22.265 -31.683 1.00 46.62 327 ILE A CA 1
ATOM 2505 C C . ILE A 1 327 ? 43.575 23.665 -31.094 1.00 46.62 327 ILE A C 1
ATOM 2507 O O . ILE A 1 327 ? 44.239 24.074 -30.142 1.00 46.62 327 ILE A O 1
ATOM 2511 N N . PRO A 1 328 ? 42.529 24.388 -31.558 1.00 47.97 328 PRO A N 1
ATOM 2512 C CA . PRO A 1 328 ? 42.123 25.697 -31.013 1.00 47.97 328 PRO A CA 1
ATOM 2513 C C . PRO A 1 328 ? 41.506 25.667 -29.598 1.00 47.97 328 PRO A C 1
ATOM 2515 O O . PRO A 1 328 ? 41.111 26.706 -29.078 1.00 47.97 328 PRO A O 1
ATOM 2518 N N . ALA A 1 329 ? 41.390 24.499 -28.961 1.00 45.41 329 ALA A N 1
ATOM 2519 C CA . ALA A 1 329 ? 40.686 24.325 -27.686 1.00 45.41 329 ALA A CA 1
ATOM 2520 C C . ALA A 1 329 ? 41.510 24.741 -26.453 1.00 45.41 329 ALA A C 1
ATOM 2522 O O . ALA A 1 329 ? 40.940 25.012 -25.399 1.00 45.41 329 ALA A O 1
ATOM 2523 N N . TYR A 1 330 ? 42.837 24.851 -26.575 1.00 44.44 330 TYR A N 1
ATOM 2524 C CA . TYR A 1 330 ? 43.697 25.242 -25.449 1.00 44.44 330 TYR A CA 1
ATOM 2525 C C . TYR A 1 330 ? 43.644 26.744 -25.129 1.00 44.44 330 TYR A C 1
ATOM 2527 O O . TYR A 1 330 ? 43.925 27.139 -24.002 1.00 44.44 330 TYR A O 1
ATOM 2535 N N . PHE A 1 331 ? 43.212 27.581 -26.078 1.00 46.50 331 PHE A N 1
ATOM 2536 C CA . PHE A 1 331 ? 43.099 29.028 -25.864 1.00 46.50 331 PHE A CA 1
ATOM 2537 C C . PHE A 1 331 ? 41.897 29.417 -24.986 1.00 46.50 331 PHE A C 1
ATOM 2539 O O . PHE A 1 331 ? 41.908 30.476 -24.365 1.00 46.50 331 PHE A O 1
ATOM 2546 N N . TYR A 1 332 ? 40.879 28.555 -24.891 1.00 48.38 332 TYR A N 1
ATOM 2547 C CA . TYR A 1 332 ? 39.714 28.790 -24.031 1.00 48.38 332 TYR A CA 1
ATOM 2548 C C . TYR A 1 332 ? 39.971 28.422 -22.566 1.00 48.38 332 TYR A C 1
ATOM 2550 O O . TYR A 1 332 ? 39.408 29.048 -21.672 1.00 48.38 332 TYR A O 1
ATOM 2558 N N . TRP A 1 333 ? 40.842 27.445 -22.303 1.00 47.16 333 TRP A N 1
ATOM 2559 C CA . TRP A 1 333 ? 41.144 27.008 -20.938 1.00 47.16 333 TRP A CA 1
ATOM 2560 C C . TRP A 1 333 ? 42.050 27.996 -20.190 1.00 47.16 333 TRP A C 1
ATOM 2562 O O . TRP A 1 333 ? 41.839 28.237 -19.006 1.00 47.16 333 TRP A O 1
ATOM 2572 N N . ASP A 1 334 ? 42.989 28.641 -20.886 1.00 50.62 334 ASP A N 1
ATOM 2573 C CA . ASP A 1 334 ? 43.909 29.619 -20.282 1.00 50.62 334 ASP A CA 1
ATOM 2574 C C . ASP A 1 334 ? 43.244 30.992 -20.024 1.00 50.62 334 ASP A C 1
ATOM 2576 O O . ASP A 1 334 ? 43.616 31.730 -19.110 1.00 50.62 334 ASP A O 1
ATOM 2580 N N . GLN A 1 335 ? 42.187 31.321 -20.781 1.00 52.28 335 GLN A N 1
ATOM 2581 C CA . GLN A 1 335 ? 41.318 32.469 -20.483 1.00 52.28 335 GLN A CA 1
ATOM 2582 C C . GLN A 1 335 ? 40.304 32.186 -19.368 1.00 52.28 335 GLN A C 1
ATOM 2584 O O . GLN A 1 335 ? 39.873 33.115 -18.691 1.00 52.28 335 GLN A O 1
ATOM 2589 N N . LEU A 1 336 ? 39.923 30.923 -19.154 1.00 51.00 336 LEU A N 1
ATOM 2590 C CA . LEU A 1 336 ? 39.075 30.534 -18.028 1.00 51.00 336 LEU A CA 1
ATOM 2591 C C . LEU A 1 336 ? 39.879 30.439 -16.725 1.00 51.00 336 LEU A C 1
ATOM 2593 O O . LEU A 1 336 ? 39.397 30.913 -15.706 1.00 51.00 336 LEU A O 1
ATOM 2597 N N . SER A 1 337 ? 41.116 29.938 -16.733 1.00 52.69 337 SER A N 1
ATOM 2598 C CA . SER A 1 337 ? 41.952 29.857 -15.521 1.00 52.69 337 SER A CA 1
ATOM 2599 C C . SER A 1 337 ? 42.325 31.231 -14.943 1.00 52.69 337 SER A C 1
ATOM 2601 O O . SER A 1 337 ? 42.439 31.378 -13.731 1.00 52.69 337 SER A O 1
ATOM 2603 N N . THR A 1 338 ? 42.443 32.261 -15.786 1.00 54.84 338 THR A N 1
ATOM 2604 C CA . THR A 1 338 ? 42.698 33.650 -15.359 1.00 54.84 338 THR A CA 1
ATOM 2605 C C . THR A 1 338 ? 41.443 34.402 -14.910 1.00 54.84 338 THR A C 1
ATOM 2607 O O . THR A 1 338 ? 41.556 35.462 -14.297 1.00 54.84 338 THR A O 1
ATOM 2610 N N . PHE A 1 339 ? 40.249 33.862 -15.173 1.00 51.19 339 PHE A N 1
ATOM 2611 C CA . PHE A 1 339 ? 38.980 34.453 -14.735 1.00 51.19 339 PHE A CA 1
ATOM 2612 C C . PHE A 1 339 ? 38.540 33.968 -13.350 1.00 51.19 339 PHE A C 1
ATOM 2614 O O . PHE A 1 339 ? 37.659 34.572 -12.737 1.00 51.19 339 PHE A O 1
ATOM 2621 N N . TRP A 1 340 ? 39.151 32.890 -12.853 1.00 47.59 340 TRP A N 1
ATOM 2622 C CA . TRP A 1 340 ? 38.829 32.313 -11.558 1.00 47.59 340 TRP A CA 1
ATOM 2623 C C . TRP A 1 340 ? 39.930 32.636 -10.545 1.00 47.59 340 TRP A C 1
ATOM 2625 O O . TRP A 1 340 ? 40.803 31.820 -10.271 1.00 47.59 340 TRP A O 1
ATOM 2635 N N . ASP A 1 341 ? 39.888 33.844 -9.975 1.00 66.31 341 ASP A N 1
ATOM 2636 C CA . ASP A 1 341 ? 40.594 34.135 -8.717 1.00 66.31 341 ASP A CA 1
ATOM 2637 C C . ASP A 1 341 ? 40.162 33.079 -7.677 1.00 66.31 341 ASP A C 1
ATOM 2639 O O . ASP A 1 341 ? 38.995 32.671 -7.681 1.00 66.31 341 ASP A O 1
ATOM 2643 N N . GLU A 1 342 ? 41.058 32.612 -6.802 1.00 60.69 342 GLU A N 1
ATOM 2644 C CA . GLU A 1 342 ? 40.751 31.636 -5.743 1.00 60.69 342 GLU A CA 1
ATOM 2645 C C . GLU A 1 342 ? 39.457 31.997 -4.995 1.00 60.69 342 GLU A C 1
ATOM 2647 O O . GLU A 1 342 ? 38.633 31.131 -4.700 1.00 60.69 342 GLU A O 1
ATOM 2652 N N . THR A 1 343 ? 39.206 33.291 -4.775 1.00 64.31 343 THR A N 1
ATOM 2653 C CA . THR A 1 343 ? 37.962 33.786 -4.163 1.00 64.31 343 THR A CA 1
ATOM 2654 C C . THR A 1 343 ? 36.689 33.436 -4.944 1.00 64.31 343 THR A C 1
ATOM 2656 O O . THR A 1 343 ? 35.654 33.165 -4.333 1.00 64.31 343 THR A O 1
ATOM 2659 N N . SER A 1 344 ? 36.745 33.383 -6.274 1.00 69.31 344 SER A N 1
ATOM 2660 C CA . SER A 1 344 ? 35.616 32.992 -7.127 1.00 69.31 344 SER A CA 1
ATOM 2661 C C . SER A 1 344 ? 35.344 31.484 -7.088 1.00 69.31 344 SER A C 1
ATOM 2663 O O . SER A 1 344 ? 34.181 31.084 -7.063 1.00 69.31 344 SER A O 1
ATOM 2665 N N . VAL A 1 345 ? 36.386 30.647 -6.989 1.00 75.75 345 VAL A N 1
ATOM 2666 C CA . VAL A 1 345 ? 36.243 29.189 -6.826 1.00 75.75 345 VAL A CA 1
ATOM 2667 C C . VAL A 1 345 ? 35.540 28.890 -5.504 1.00 75.75 345 VAL A C 1
ATOM 2669 O O . VAL A 1 345 ? 34.557 28.151 -5.479 1.00 75.75 345 VAL A O 1
ATOM 2672 N N . TRP A 1 346 ? 35.975 29.531 -4.415 1.00 75.25 346 TRP A N 1
ATOM 2673 C CA . TRP A 1 346 ? 35.346 29.384 -3.100 1.00 75.25 346 TRP A CA 1
ATOM 2674 C C . TRP A 1 346 ? 33.914 29.926 -3.062 1.00 75.25 346 TRP A C 1
ATOM 2676 O O . TRP A 1 346 ? 33.054 29.322 -2.423 1.00 75.25 346 TRP A O 1
ATOM 2686 N N . PHE A 1 347 ? 33.630 31.024 -3.771 1.00 79.00 347 PHE A N 1
ATOM 2687 C CA . PHE A 1 347 ? 32.269 31.541 -3.911 1.00 79.00 347 PHE A CA 1
ATOM 2688 C C . PHE A 1 347 ? 31.356 30.536 -4.622 1.00 79.00 347 PHE A C 1
ATOM 2690 O O . PHE A 1 347 ? 30.280 30.226 -4.116 1.00 79.00 347 PHE A O 1
ATOM 2697 N N . TRP A 1 348 ? 31.786 29.973 -5.753 1.00 82.06 348 TRP A N 1
ATOM 2698 C CA . TRP A 1 348 ? 30.992 28.987 -6.486 1.00 82.06 348 TRP A CA 1
ATOM 2699 C C . TRP A 1 348 ? 30.841 27.669 -5.728 1.00 82.06 348 TRP A C 1
ATOM 2701 O O . TRP A 1 348 ? 29.747 27.111 -5.724 1.00 82.06 348 TRP A O 1
ATOM 2711 N N . LEU A 1 349 ? 31.873 27.212 -5.015 1.00 77.94 349 LEU A N 1
ATOM 2712 C CA . LEU A 1 349 ? 31.765 26.066 -4.109 1.00 77.94 349 LEU A CA 1
ATOM 2713 C C . LEU A 1 349 ? 30.751 26.327 -2.990 1.00 77.94 349 LEU A C 1
ATOM 2715 O O . LEU A 1 349 ? 29.920 25.465 -2.720 1.00 77.94 349 LEU A O 1
ATOM 2719 N N . ALA A 1 350 ? 30.753 27.519 -2.387 1.00 77.81 350 ALA A N 1
ATOM 2720 C CA . ALA A 1 350 ? 29.776 27.893 -1.366 1.00 77.81 350 ALA A CA 1
ATOM 2721 C C . ALA A 1 350 ? 28.348 27.989 -1.928 1.00 77.81 350 ALA A C 1
ATOM 2723 O O . ALA A 1 350 ? 27.401 27.573 -1.262 1.00 77.81 350 ALA A O 1
ATOM 2724 N N . VAL A 1 351 ? 28.177 28.487 -3.157 1.00 84.62 351 VAL A N 1
ATOM 2725 C CA . VAL A 1 351 ? 26.877 28.518 -3.845 1.00 84.62 351 VAL A CA 1
ATOM 2726 C C . VAL A 1 351 ? 26.388 27.102 -4.146 1.00 84.62 351 VAL A C 1
ATOM 2728 O O . VAL A 1 351 ? 25.244 26.782 -3.838 1.00 84.62 351 VAL A O 1
ATOM 2731 N N . VAL A 1 352 ? 27.242 26.234 -4.693 1.00 81.81 352 VAL A N 1
ATOM 2732 C CA . VAL A 1 352 ? 26.897 24.835 -4.992 1.00 81.81 352 VAL A CA 1
ATOM 2733 C C . VAL A 1 352 ? 26.578 24.067 -3.710 1.00 81.81 352 VAL A C 1
ATOM 2735 O O . VAL A 1 352 ? 25.556 23.388 -3.653 1.00 81.81 352 VAL A O 1
ATOM 2738 N N . ALA A 1 353 ? 27.382 24.232 -2.656 1.00 79.31 353 ALA A N 1
ATOM 2739 C CA . ALA A 1 353 ? 27.124 23.646 -1.345 1.00 79.31 353 ALA A CA 1
ATOM 2740 C C . ALA A 1 353 ? 25.820 24.179 -0.733 1.00 79.31 353 ALA A C 1
ATOM 2742 O O . ALA A 1 353 ? 25.022 23.401 -0.223 1.00 79.31 353 ALA A O 1
ATOM 2743 N N . GLY A 1 354 ? 25.551 25.484 -0.838 1.00 86.19 354 GLY A N 1
ATOM 2744 C CA . GLY A 1 354 ? 24.305 26.093 -0.371 1.00 86.19 354 GLY A CA 1
ATOM 2745 C C . GLY A 1 354 ? 23.074 25.574 -1.116 1.00 86.19 354 GLY A C 1
ATOM 2746 O O . GLY A 1 354 ? 22.060 25.274 -0.489 1.00 86.19 354 GLY A O 1
ATOM 2747 N N . VAL A 1 355 ? 23.167 25.400 -2.438 1.00 81.50 355 VAL A N 1
ATOM 2748 C CA . VAL A 1 355 ? 22.108 24.785 -3.254 1.00 81.50 355 VAL A CA 1
ATOM 2749 C C . VAL A 1 355 ? 21.917 23.317 -2.876 1.00 81.50 355 VAL A C 1
ATOM 2751 O O . VAL A 1 355 ? 20.779 22.892 -2.702 1.00 81.50 355 VAL A O 1
ATOM 2754 N N . LEU A 1 356 ? 22.994 22.552 -2.680 1.00 76.19 356 LEU A N 1
ATOM 2755 C CA . LEU A 1 356 ? 22.925 21.161 -2.219 1.00 76.19 356 LEU A CA 1
ATOM 2756 C C . LEU A 1 356 ? 22.270 21.050 -0.842 1.00 76.19 356 LEU A C 1
ATOM 2758 O O . LEU A 1 356 ? 21.359 20.248 -0.678 1.00 76.19 356 LEU A O 1
ATOM 2762 N N . VAL A 1 357 ? 22.663 21.885 0.123 1.00 75.81 357 VAL A N 1
ATOM 2763 C CA . VAL A 1 357 ? 22.059 21.926 1.464 1.00 75.81 357 VAL A CA 1
ATOM 2764 C C . VAL A 1 357 ? 20.593 22.339 1.395 1.00 75.81 357 VAL A C 1
ATOM 2766 O O . VAL A 1 357 ? 19.775 21.762 2.102 1.00 75.81 357 VAL A O 1
ATOM 2769 N N . LEU A 1 358 ? 20.222 23.286 0.529 1.00 76.19 358 LEU A N 1
ATOM 2770 C CA . LEU A 1 358 ? 18.824 23.666 0.329 1.00 76.19 358 LEU A CA 1
ATOM 2771 C C . LEU A 1 358 ? 18.014 22.523 -0.293 1.00 76.19 358 LEU A C 1
ATOM 2773 O O . LEU A 1 358 ? 16.906 22.250 0.156 1.00 76.19 358 LEU A O 1
ATOM 2777 N N . LEU A 1 359 ? 18.552 21.839 -1.304 1.00 73.44 359 LEU A N 1
ATOM 2778 C CA . LEU A 1 359 ? 17.900 20.700 -1.951 1.00 73.44 359 LEU A CA 1
ATOM 2779 C C . LEU A 1 359 ? 17.776 19.506 -1.000 1.00 73.44 359 LEU A C 1
ATOM 2781 O O . LEU A 1 359 ? 16.717 18.881 -0.958 1.00 73.44 359 LEU A O 1
ATOM 2785 N N . LEU A 1 360 ? 18.811 19.221 -0.206 1.00 69.56 360 LEU A N 1
ATOM 2786 C CA . LEU A 1 360 ? 18.787 18.221 0.862 1.00 69.56 360 LEU A CA 1
ATOM 2787 C C . LEU A 1 360 ? 17.811 18.626 1.963 1.00 69.56 360 LEU A C 1
ATOM 2789 O O . LEU A 1 360 ? 17.018 17.801 2.386 1.00 69.56 360 LEU A O 1
ATOM 2793 N N . GLY A 1 361 ? 17.787 19.895 2.367 1.00 71.25 361 GLY A N 1
ATOM 2794 C CA . GLY A 1 361 ? 16.842 20.437 3.340 1.00 71.25 361 GLY A CA 1
ATOM 2795 C C . GLY A 1 361 ? 15.396 20.322 2.863 1.00 71.25 361 GLY A C 1
ATOM 2796 O O . GLY A 1 361 ? 14.555 19.816 3.592 1.00 71.25 361 GLY A O 1
ATOM 2797 N N . LEU A 1 362 ? 15.098 20.693 1.616 1.00 65.56 362 LEU A N 1
ATOM 2798 C CA . LEU A 1 362 ? 13.772 20.530 1.009 1.00 65.56 362 LEU A CA 1
ATOM 2799 C C . LEU A 1 362 ? 13.389 19.054 0.833 1.00 65.56 362 LEU A C 1
ATOM 2801 O O . LEU A 1 362 ? 12.221 18.700 0.998 1.00 65.56 362 LEU A O 1
ATOM 2805 N N . SER A 1 363 ? 14.360 18.195 0.516 1.00 58.28 363 SER A N 1
ATOM 2806 C CA . SER A 1 363 ? 14.161 16.747 0.404 1.00 58.28 363 SER A CA 1
ATOM 2807 C C . SER A 1 363 ? 13.902 16.113 1.770 1.00 58.28 363 SER A C 1
ATOM 2809 O O . SER A 1 363 ? 12.962 15.336 1.891 1.00 58.28 363 SER A O 1
ATOM 2811 N N . ASN A 1 364 ? 14.650 16.507 2.801 1.00 58.12 364 ASN A N 1
ATOM 2812 C CA . ASN A 1 364 ? 14.497 16.060 4.184 1.00 58.12 364 ASN A CA 1
ATOM 2813 C C . ASN A 1 364 ? 13.205 16.585 4.797 1.00 58.12 364 ASN A C 1
ATOM 2815 O O . ASN A 1 364 ? 12.503 15.823 5.437 1.00 58.12 364 ASN A O 1
ATOM 2819 N N . VAL A 1 365 ? 12.823 17.836 4.539 1.00 55.81 365 VAL A N 1
ATOM 2820 C CA . VAL A 1 365 ? 11.514 18.377 4.928 1.00 55.81 365 VAL A CA 1
ATOM 2821 C C . VAL A 1 365 ? 10.400 17.565 4.256 1.00 55.81 365 VAL A C 1
ATOM 2823 O O . VAL A 1 365 ? 9.496 17.095 4.936 1.00 55.81 365 VAL A O 1
ATOM 2826 N N . ARG A 1 366 ? 10.502 17.265 2.951 1.00 53.53 366 ARG A N 1
ATOM 2827 C CA . ARG A 1 366 ? 9.548 16.380 2.251 1.00 53.53 366 ARG A CA 1
ATOM 2828 C C . ARG A 1 366 ? 9.529 14.936 2.762 1.00 53.53 366 ARG A C 1
ATOM 2830 O O . ARG A 1 366 ? 8.460 14.328 2.740 1.00 53.53 366 ARG A O 1
ATOM 2837 N N . ALA A 1 367 ? 10.673 14.389 3.165 1.00 48.84 367 ALA A N 1
ATOM 2838 C CA . ALA A 1 367 ? 10.807 13.026 3.678 1.00 48.84 367 ALA A CA 1
ATOM 2839 C C . ALA A 1 367 ? 10.309 12.906 5.130 1.00 48.84 367 ALA A C 1
ATOM 2841 O O . ALA A 1 367 ? 9.589 11.963 5.448 1.00 48.84 367 ALA A O 1
ATOM 2842 N N . ALA A 1 368 ? 10.616 13.899 5.970 1.00 43.44 368 ALA A N 1
ATOM 2843 C CA . ALA A 1 368 ? 10.211 14.008 7.373 1.00 43.44 368 ALA A CA 1
ATOM 2844 C C . ALA A 1 368 ? 8.736 14.401 7.550 1.00 43.44 368 ALA A C 1
ATOM 2846 O O . ALA A 1 368 ? 8.179 14.285 8.639 1.00 43.44 368 ALA A O 1
ATOM 2847 N N . HIS A 1 369 ? 8.062 14.855 6.492 1.00 43.31 369 HIS A N 1
ATOM 2848 C CA . HIS A 1 369 ? 6.622 15.065 6.530 1.00 43.31 369 HIS A CA 1
ATOM 2849 C C . HIS A 1 369 ? 5.874 13.725 6.640 1.00 43.31 369 HIS A C 1
ATOM 2851 O O . HIS A 1 369 ? 6.050 12.819 5.815 1.00 43.31 369 HIS A O 1
ATOM 2857 N N . SER A 1 370 ? 5.016 13.619 7.662 1.00 43.41 370 SER A N 1
ATOM 2858 C CA . SER A 1 370 ? 4.166 12.451 7.925 1.00 43.41 370 SER A CA 1
ATOM 2859 C C . SER A 1 370 ? 3.393 12.027 6.671 1.00 43.41 370 SER A C 1
ATOM 2861 O O . SER A 1 370 ? 3.074 12.859 5.814 1.00 43.41 370 SER A O 1
ATOM 2863 N N . GLN A 1 371 ? 3.072 10.735 6.537 1.00 48.72 371 GLN A N 1
ATOM 2864 C CA . GLN A 1 371 ? 2.273 10.228 5.410 1.00 48.72 371 GLN A CA 1
ATOM 2865 C C . GLN A 1 371 ? 0.974 11.037 5.213 1.00 48.72 371 GLN A C 1
ATOM 2867 O O . GLN A 1 371 ? 0.602 11.345 4.080 1.00 48.72 371 GLN A O 1
ATOM 2872 N N . ALA A 1 372 ? 0.358 11.508 6.304 1.00 41.69 372 ALA A N 1
ATOM 2873 C CA . ALA A 1 372 ? -0.809 12.391 6.293 1.00 41.69 372 ALA A CA 1
ATOM 2874 C C . ALA A 1 372 ? -0.541 13.774 5.660 1.00 41.69 372 ALA A C 1
ATOM 2876 O O . ALA A 1 372 ? -1.372 14.289 4.905 1.00 41.69 372 ALA A O 1
ATOM 2877 N N . LEU A 1 373 ? 0.626 14.380 5.904 1.00 41.25 373 LEU A N 1
ATOM 2878 C CA . LEU A 1 373 ? 1.004 15.650 5.282 1.00 41.25 373 LEU A CA 1
ATOM 2879 C C . LEU A 1 373 ? 1.477 15.456 3.831 1.00 41.25 373 LEU A C 1
ATOM 2881 O O . LEU A 1 373 ? 1.173 16.294 2.985 1.00 41.25 373 LEU A O 1
ATOM 2885 N N . ARG A 1 374 ? 2.119 14.323 3.495 1.00 54.06 374 ARG A N 1
ATOM 2886 C CA . ARG A 1 374 ? 2.385 13.917 2.098 1.00 54.06 374 ARG A CA 1
ATOM 2887 C C . ARG A 1 374 ? 1.083 13.722 1.316 1.00 54.06 374 ARG A C 1
ATOM 2889 O O . ARG A 1 374 ? 0.987 14.213 0.191 1.00 54.06 374 ARG A O 1
ATOM 2896 N N . ARG A 1 375 ? 0.065 13.104 1.927 1.00 50.19 375 ARG A N 1
ATOM 2897 C CA . ARG A 1 375 ? -1.310 13.029 1.403 1.00 50.19 375 ARG A CA 1
ATOM 2898 C C . ARG A 1 375 ? -1.903 14.425 1.192 1.00 50.19 375 ARG A C 1
ATOM 2900 O O . ARG A 1 375 ? -2.325 14.723 0.081 1.00 50.19 375 ARG A O 1
ATOM 2907 N N . ARG A 1 376 ? -1.870 15.314 2.194 1.00 48.66 376 ARG A N 1
ATOM 2908 C CA . ARG A 1 376 ? -2.418 16.688 2.089 1.00 48.66 376 ARG A CA 1
ATOM 2909 C C . ARG A 1 376 ? -1.690 17.575 1.075 1.00 48.66 376 ARG A C 1
ATOM 2911 O O . ARG A 1 376 ? -2.343 18.305 0.337 1.00 48.66 376 ARG A O 1
ATOM 2918 N N . MET A 1 377 ? -0.359 17.532 1.013 1.00 43.47 377 MET A N 1
ATOM 2919 C CA . MET A 1 377 ? 0.415 18.350 0.070 1.00 43.47 377 MET A CA 1
ATOM 2920 C C . MET A 1 377 ? 0.250 17.888 -1.377 1.00 43.47 377 MET A C 1
ATOM 2922 O O . MET A 1 377 ? 0.257 18.724 -2.277 1.00 43.47 377 MET A O 1
ATOM 2926 N N . ARG A 1 378 ? 0.121 16.576 -1.615 1.00 51.53 378 ARG A N 1
ATOM 2927 C CA . ARG A 1 378 ? 0.015 16.022 -2.974 1.00 51.53 378 ARG A CA 1
ATOM 2928 C C . ARG A 1 378 ? -1.423 15.962 -3.482 1.00 51.53 378 ARG A C 1
ATOM 2930 O O . ARG A 1 378 ? -1.635 16.173 -4.669 1.00 51.53 378 ARG A O 1
ATOM 2937 N N . MET A 1 379 ? -2.397 15.728 -2.603 1.00 45.56 379 MET A N 1
ATOM 2938 C CA . MET A 1 379 ? -3.817 15.753 -2.967 1.00 45.56 379 MET A CA 1
ATOM 2939 C C . MET A 1 379 ? -4.443 17.146 -2.824 1.00 45.56 379 MET A C 1
ATOM 2941 O O . MET A 1 379 ? -5.555 17.349 -3.271 1.00 45.56 379 MET A O 1
ATOM 2945 N N . GLY A 1 380 ? -3.787 18.143 -2.225 1.00 48.97 380 GLY A N 1
ATOM 2946 C CA . GLY A 1 380 ? -4.436 19.431 -1.949 1.00 48.97 380 GLY A CA 1
ATOM 2947 C C . GLY A 1 380 ? -5.693 19.280 -1.072 1.00 48.97 380 GLY A C 1
ATOM 2948 O O . GLY A 1 380 ? -5.888 18.273 -0.394 1.00 48.97 380 GLY A O 1
ATOM 2949 N N . LYS A 1 381 ? -6.580 20.285 -1.077 1.00 53.84 381 LYS A N 1
ATOM 2950 C CA . LYS A 1 381 ? -7.904 20.233 -0.419 1.00 53.84 381 LYS A CA 1
ATOM 2951 C C . LYS A 1 381 ? -8.885 19.320 -1.177 1.00 53.84 381 LYS A C 1
ATOM 2953 O O . LYS A 1 381 ? -9.984 19.757 -1.514 1.00 53.84 381 LYS A O 1
ATOM 2958 N N . TRP A 1 382 ? -8.498 18.101 -1.537 1.00 58.47 382 TRP A N 1
ATOM 2959 C CA . TRP A 1 382 ? -9.444 17.183 -2.168 1.00 58.47 382 TRP A CA 1
ATOM 2960 C C . TRP A 1 382 ? -10.455 16.694 -1.130 1.00 58.47 382 TRP A C 1
ATOM 2962 O O . TRP A 1 382 ? -10.059 16.341 -0.016 1.00 58.47 382 TRP A O 1
ATOM 2972 N N . PRO A 1 383 ? -11.758 16.680 -1.455 1.00 64.44 383 PRO A N 1
ATOM 2973 C CA . PRO A 1 383 ? -12.752 16.043 -0.609 1.00 64.44 383 PRO A CA 1
ATOM 2974 C C . PRO A 1 383 ? -12.518 14.529 -0.660 1.00 64.44 383 PRO A C 1
ATOM 2976 O O . PRO A 1 383 ? -12.966 13.840 -1.578 1.00 64.44 383 PRO A O 1
ATOM 2979 N N . VAL A 1 384 ? -11.762 14.025 0.313 1.00 83.56 384 VAL A N 1
ATOM 2980 C CA . VAL A 1 384 ? -11.547 12.595 0.530 1.00 83.56 384 VAL A CA 1
ATOM 2981 C C . VAL A 1 384 ? -12.466 12.169 1.665 1.00 83.56 384 VAL A C 1
ATOM 2983 O O . VAL A 1 384 ? -12.344 12.663 2.783 1.00 83.56 384 VAL A O 1
ATOM 2986 N N . ALA A 1 385 ? -13.417 11.291 1.369 1.00 89.69 385 ALA A N 1
ATOM 2987 C CA . ALA A 1 385 ? -14.251 10.678 2.391 1.00 89.69 385 ALA A CA 1
ATOM 2988 C C . ALA A 1 385 ? -13.560 9.430 2.960 1.00 89.69 385 ALA A C 1
ATOM 2990 O O . ALA A 1 385 ? -12.933 8.664 2.230 1.00 89.69 385 ALA A O 1
ATOM 2991 N N . GLU A 1 386 ? -13.708 9.212 4.260 1.00 92.62 386 GLU A N 1
ATOM 2992 C CA . GLU A 1 386 ? -13.085 8.107 4.995 1.00 92.62 386 GLU A CA 1
ATOM 2993 C C . GLU A 1 386 ? -14.200 7.274 5.646 1.00 92.62 386 GLU A C 1
ATOM 2995 O O . GLU A 1 386 ? -14.517 7.466 6.820 1.00 92.62 386 GLU A O 1
ATOM 3000 N N . PRO A 1 387 ? -14.910 6.433 4.872 1.00 94.75 387 PRO A N 1
ATOM 3001 C CA . PRO A 1 387 ? -16.036 5.671 5.397 1.00 94.75 387 PRO A CA 1
ATOM 3002 C C . PRO A 1 387 ? -15.565 4.596 6.384 1.00 94.75 387 PRO A C 1
ATOM 3004 O O . PRO A 1 387 ? -14.592 3.889 6.129 1.00 94.75 387 PRO A O 1
ATOM 3007 N N . ALA A 1 388 ? -16.299 4.437 7.482 1.00 93.06 388 ALA A N 1
ATOM 3008 C CA . ALA A 1 388 ? -16.020 3.471 8.546 1.00 93.06 388 ALA A CA 1
ATOM 3009 C C . ALA A 1 388 ? -16.890 2.205 8.459 1.00 93.06 388 ALA A C 1
ATOM 3011 O O . ALA A 1 388 ? -16.759 1.294 9.275 1.00 93.06 388 ALA A O 1
ATOM 3012 N N . SER A 1 389 ? -17.813 2.134 7.494 1.00 96.38 389 SER A N 1
ATOM 3013 C CA . SER A 1 389 ? -18.685 0.972 7.304 1.00 96.38 389 SER A CA 1
ATOM 3014 C C . SER A 1 389 ? -18.999 0.695 5.835 1.00 96.38 389 SER A C 1
ATOM 3016 O O . SER A 1 389 ? -19.015 1.609 5.008 1.00 96.38 389 SER A O 1
ATOM 3018 N N . LEU A 1 390 ? -19.349 -0.557 5.521 1.00 97.19 390 LEU A N 1
ATOM 3019 C CA . LEU A 1 390 ? -19.808 -0.948 4.186 1.00 97.19 390 LEU A CA 1
ATOM 3020 C C . LEU A 1 390 ? -21.021 -0.122 3.735 1.00 97.19 390 LEU A C 1
ATOM 3022 O O . LEU A 1 390 ? -21.075 0.317 2.591 1.00 97.19 390 LEU A O 1
ATOM 3026 N N . TRP A 1 391 ? -21.960 0.158 4.642 1.00 97.62 391 TRP A N 1
ATOM 3027 C CA . TRP A 1 391 ? -23.123 0.995 4.341 1.00 97.62 391 TRP A CA 1
ATOM 3028 C C . TRP A 1 391 ? -22.723 2.424 3.941 1.00 97.62 391 TRP A C 1
ATOM 3030 O O . TRP A 1 391 ? -23.266 2.971 2.980 1.00 97.62 391 TRP A O 1
ATOM 3040 N N . GLU A 1 392 ? -21.748 3.027 4.629 1.00 97.19 392 GLU A N 1
ATOM 3041 C CA . GLU A 1 392 ? -21.224 4.344 4.250 1.00 97.19 392 GLU A CA 1
ATOM 3042 C C . GLU A 1 392 ? -20.538 4.307 2.881 1.00 97.19 392 GLU A C 1
ATOM 3044 O O . GLU A 1 392 ? -20.763 5.214 2.078 1.00 97.19 392 GLU A O 1
ATOM 3049 N N . ILE A 1 393 ? -19.770 3.249 2.585 1.00 97.81 393 ILE A N 1
ATOM 3050 C CA . ILE A 1 393 ? -19.161 3.030 1.263 1.00 97.81 393 ILE A CA 1
ATOM 3051 C C . ILE A 1 393 ? -20.253 2.973 0.186 1.00 97.81 393 ILE A C 1
ATOM 3053 O O . ILE A 1 393 ? -20.194 3.728 -0.783 1.00 97.81 393 ILE A O 1
ATOM 3057 N N . GLN A 1 394 ? -21.286 2.145 0.367 1.00 98.19 394 GLN A N 1
ATOM 3058 C CA . GLN A 1 394 ? -22.408 2.038 -0.573 1.00 98.19 394 GLN A CA 1
ATOM 3059 C C . GLN A 1 394 ? -23.107 3.379 -0.795 1.00 98.19 394 GLN A C 1
ATOM 3061 O O . GLN A 1 394 ? -23.338 3.768 -1.938 1.00 98.19 394 GLN A O 1
ATOM 3066 N N . ARG A 1 395 ? -23.403 4.109 0.286 1.00 97.62 395 ARG A N 1
ATOM 3067 C CA . ARG A 1 395 ? -24.074 5.413 0.223 1.00 97.62 395 ARG A CA 1
ATOM 3068 C C . ARG A 1 395 ? -23.248 6.445 -0.544 1.00 97.62 395 ARG A C 1
ATOM 3070 O O . ARG A 1 395 ? -23.805 7.202 -1.332 1.00 97.62 395 ARG A O 1
ATOM 3077 N N . LEU A 1 396 ? -21.935 6.495 -0.319 1.00 96.25 396 LEU A N 1
ATOM 3078 C CA . LEU A 1 396 ? -21.044 7.405 -1.047 1.00 96.25 396 LEU A CA 1
ATOM 3079 C C . LEU A 1 396 ? -20.978 7.042 -2.534 1.00 96.25 396 LEU A C 1
ATOM 3081 O O . LEU A 1 396 ? -21.026 7.927 -3.391 1.00 96.25 396 LEU A O 1
ATOM 3085 N N . LEU A 1 397 ? -20.920 5.745 -2.839 1.00 96.81 397 LEU A N 1
ATOM 3086 C CA . LEU A 1 397 ? -20.857 5.229 -4.204 1.00 96.81 397 LEU A CA 1
ATOM 3087 C C . LEU A 1 397 ? -22.199 5.260 -4.951 1.00 96.81 397 LEU A C 1
ATOM 3089 O O . LEU A 1 397 ? -22.187 5.084 -6.159 1.00 96.81 397 LEU A O 1
ATOM 3093 N N . GLN A 1 398 ? -23.323 5.540 -4.288 1.00 97.56 398 GLN A N 1
ATOM 3094 C CA . GLN A 1 398 ? -24.643 5.778 -4.906 1.00 97.56 398 GLN A CA 1
ATOM 3095 C C . GLN A 1 398 ? -24.841 7.192 -5.464 1.00 97.56 398 GLN A C 1
ATOM 3097 O O . GLN A 1 398 ? -25.891 7.490 -6.025 1.00 97.56 398 GLN A O 1
ATOM 3102 N N . SER A 1 399 ? -23.879 8.090 -5.259 1.00 93.12 399 SER A N 1
ATOM 3103 C CA . SER A 1 399 ? -23.990 9.478 -5.712 1.00 93.12 399 SER A CA 1
ATOM 3104 C C . SER A 1 399 ? -23.910 9.616 -7.238 1.00 93.12 399 SER A C 1
ATOM 3106 O O . SER A 1 399 ? -23.300 8.792 -7.915 1.00 93.12 399 SER A O 1
ATOM 3108 N N . ASP A 1 400 ? -24.465 10.714 -7.767 1.00 92.38 400 ASP A N 1
ATOM 3109 C CA . ASP A 1 400 ? -24.400 11.063 -9.199 1.00 92.38 400 ASP A CA 1
ATOM 3110 C C . ASP A 1 400 ? -22.957 11.239 -9.710 1.00 92.38 400 ASP A C 1
ATOM 3112 O O . ASP A 1 400 ? -22.686 11.104 -10.902 1.00 92.38 400 ASP A O 1
ATOM 3116 N N . ASN A 1 401 ? -22.019 11.540 -8.805 1.00 92.06 401 ASN A N 1
ATOM 3117 C CA . ASN A 1 401 ? -20.587 11.628 -9.076 1.00 92.06 401 ASN A CA 1
ATOM 3118 C C . ASN A 1 401 ? -19.821 10.715 -8.100 1.00 92.06 401 ASN A C 1
ATOM 3120 O O . ASN A 1 401 ? -19.227 11.207 -7.133 1.00 92.06 401 ASN A O 1
ATOM 3124 N N . PRO A 1 402 ? -19.869 9.386 -8.310 1.00 93.19 402 PRO A N 1
ATOM 3125 C CA . PRO A 1 402 ? -19.368 8.426 -7.343 1.00 93.19 402 PRO A CA 1
ATOM 3126 C C . PRO A 1 402 ? -17.846 8.552 -7.200 1.00 93.19 402 PRO A C 1
ATOM 3128 O O . PRO A 1 402 ? -17.122 8.521 -8.211 1.00 93.19 402 PRO A O 1
ATOM 3131 N N . PRO A 1 403 ? -17.336 8.675 -5.960 1.00 92.06 403 PRO A N 1
ATOM 3132 C CA . PRO A 1 403 ? -15.920 8.889 -5.727 1.00 92.06 403 PRO A CA 1
ATOM 3133 C C . PRO A 1 403 ? -15.066 7.715 -6.222 1.00 92.06 403 PRO A C 1
ATOM 3135 O O . PRO A 1 403 ? -15.513 6.567 -6.258 1.00 92.06 403 PRO A O 1
ATOM 3138 N N . ASN A 1 404 ? -13.818 8.007 -6.586 1.00 90.06 404 ASN A N 1
ATOM 3139 C CA . ASN A 1 404 ? -12.810 6.990 -6.881 1.00 90.06 404 ASN A CA 1
ATOM 3140 C C . ASN A 1 404 ? -12.175 6.500 -5.579 1.00 90.06 404 ASN A C 1
ATOM 3142 O O . ASN A 1 404 ? -11.917 7.293 -4.674 1.00 90.06 404 ASN A O 1
ATOM 3146 N N . ALA A 1 405 ? -11.870 5.209 -5.487 1.00 89.69 405 ALA A N 1
ATOM 3147 C CA . ALA A 1 405 ? -11.086 4.709 -4.368 1.00 89.69 405 ALA A CA 1
ATOM 3148 C C . ALA A 1 405 ? -9.616 5.109 -4.512 1.00 89.69 405 ALA A C 1
ATOM 3150 O O . ALA A 1 405 ? -9.024 4.944 -5.578 1.00 89.69 405 ALA A O 1
ATOM 3151 N N . VAL A 1 406 ? -9.032 5.613 -3.428 1.00 84.38 406 VAL A N 1
ATOM 3152 C CA . VAL A 1 406 ? -7.600 5.897 -3.314 1.00 84.38 406 VAL A CA 1
ATOM 3153 C C . VAL A 1 406 ? -7.012 5.028 -2.213 1.00 84.38 406 VAL A C 1
ATOM 3155 O O . VAL A 1 406 ? -7.382 5.126 -1.044 1.00 84.38 406 VAL A O 1
ATOM 3158 N N . GLY A 1 407 ? -6.113 4.135 -2.615 1.00 79.19 407 GLY A N 1
ATOM 3159 C CA . GLY A 1 407 ? -5.269 3.377 -1.700 1.00 79.19 407 GLY A CA 1
ATOM 3160 C C . GLY A 1 407 ? -3.977 4.125 -1.383 1.00 79.19 407 GLY A C 1
ATOM 3161 O O . GLY A 1 407 ? -3.549 4.997 -2.146 1.00 79.19 407 GLY A O 1
ATOM 3162 N N . GLU A 1 408 ? -3.314 3.746 -0.293 1.00 71.38 408 GLU A N 1
ATOM 3163 C CA . GLU A 1 408 ? -1.889 4.057 -0.145 1.00 71.38 408 GLU A CA 1
ATOM 3164 C C . GLU A 1 408 ? -1.122 3.411 -1.303 1.00 71.38 408 GLU A C 1
ATOM 3166 O O . GLU A 1 408 ? -1.464 2.320 -1.768 1.00 71.38 408 GLU A O 1
ATOM 3171 N N . GLY A 1 409 ? -0.159 4.146 -1.854 1.00 60.16 409 GLY A N 1
ATOM 3172 C CA . GLY A 1 409 ? 0.510 3.786 -3.104 1.00 60.16 409 GLY A CA 1
ATOM 3173 C C . GLY A 1 409 ? -0.046 4.494 -4.349 1.00 60.16 409 GLY A C 1
ATOM 3174 O O . GLY A 1 409 ? 0.690 4.717 -5.306 1.00 60.16 409 GLY A O 1
ATOM 3175 N N . CYS A 1 410 ? -1.307 4.955 -4.332 1.00 55.69 410 CYS A N 1
ATOM 3176 C CA . CYS A 1 410 ? -1.946 5.601 -5.491 1.00 55.69 410 CYS A CA 1
ATOM 3177 C C . CYS A 1 410 ? -1.161 6.833 -5.983 1.00 55.69 410 CYS A C 1
ATOM 3179 O O . CYS A 1 410 ? -1.089 7.105 -7.175 1.00 55.69 410 CYS A O 1
ATOM 3181 N N . VAL A 1 411 ? -0.465 7.526 -5.082 1.00 50.72 411 VAL A N 1
ATOM 3182 C CA . VAL A 1 411 ? 0.333 8.714 -5.407 1.00 50.72 411 VAL A CA 1
ATOM 3183 C C . VAL A 1 411 ? 1.623 8.406 -6.185 1.00 50.72 411 VAL A C 1
ATOM 3185 O O . VAL A 1 411 ? 2.130 9.293 -6.863 1.00 50.72 411 VAL A O 1
ATOM 3188 N N . TYR A 1 412 ? 2.150 7.178 -6.125 1.00 51.44 412 TYR A N 1
ATOM 3189 C CA . TYR A 1 412 ? 3.260 6.760 -6.997 1.00 51.44 412 TYR A CA 1
ATOM 3190 C C . TYR A 1 412 ? 2.793 6.522 -8.439 1.00 51.44 412 TYR A C 1
ATOM 3192 O O . TYR A 1 412 ? 3.586 6.601 -9.370 1.00 51.44 412 TYR A O 1
ATOM 3200 N N . HIS A 1 413 ? 1.500 6.252 -8.613 1.00 52.62 413 HIS A N 1
ATOM 3201 C CA . HIS A 1 413 ? 0.916 5.734 -9.848 1.00 52.62 413 HIS A CA 1
ATOM 3202 C C . HIS A 1 413 ? 0.016 6.747 -10.566 1.00 52.62 413 HIS A C 1
ATOM 3204 O O . HIS A 1 413 ? -0.225 6.627 -11.764 1.00 52.62 413 HIS A O 1
ATOM 3210 N N . LEU A 1 414 ? -0.434 7.793 -9.865 1.00 49.47 414 LEU A N 1
ATOM 3211 C CA . LEU A 1 414 ? -1.036 8.988 -10.452 1.00 49.47 414 LEU A CA 1
ATOM 3212 C C . LEU A 1 414 ? 0.065 9.798 -11.148 1.00 49.47 414 LEU A C 1
ATOM 3214 O O . LEU A 1 414 ? 0.533 10.822 -10.653 1.00 49.47 414 LEU A O 1
ATOM 3218 N N . SER A 1 415 ? 0.511 9.294 -12.296 1.00 45.09 415 SER A N 1
ATOM 3219 C CA . SER A 1 415 ? 1.524 9.882 -13.165 1.00 45.09 415 SER A CA 1
ATOM 3220 C C . SER A 1 415 ? 1.070 11.253 -13.679 1.00 45.09 415 SER A C 1
ATOM 3222 O O . SER A 1 415 ? 0.573 11.337 -14.797 1.00 45.09 415 SER A O 1
ATOM 3224 N N . GLY A 1 416 ? 1.147 12.319 -12.877 1.00 45.69 416 GLY A N 1
ATOM 3225 C CA . GLY A 1 416 ? 0.965 13.721 -13.291 1.00 45.69 416 GLY A CA 1
ATOM 3226 C C . GLY A 1 416 ? -0.369 14.105 -13.958 1.00 45.69 416 GLY A C 1
ATOM 3227 O O . GLY A 1 416 ? -0.621 15.291 -14.168 1.00 45.69 416 GLY A O 1
ATOM 3228 N N . GLN A 1 417 ? -1.247 13.150 -14.269 1.00 49.19 417 GLN A N 1
ATOM 3229 C CA . GLN A 1 417 ? -2.621 13.376 -14.670 1.00 49.19 417 GLN A CA 1
ATOM 3230 C C . GLN A 1 417 ? -3.335 13.789 -13.399 1.00 49.19 417 GLN A C 1
ATOM 3232 O O . GLN A 1 417 ? -3.859 12.960 -12.659 1.00 49.19 417 GLN A O 1
ATOM 3237 N N . LEU A 1 418 ? -3.237 15.093 -13.120 1.00 48.25 418 LEU A N 1
ATOM 3238 C CA . LEU A 1 418 ? -4.038 15.803 -12.141 1.00 48.25 418 LEU A CA 1
ATOM 3239 C C . LEU A 1 418 ? -5.448 15.281 -12.302 1.00 48.25 418 LEU A C 1
ATOM 3241 O O . LEU A 1 418 ? -6.118 15.558 -13.302 1.00 48.25 418 LEU A O 1
ATOM 3245 N N . ALA A 1 419 ? -5.844 14.436 -11.363 1.00 60.53 419 ALA A N 1
ATOM 3246 C CA . ALA A 1 419 ? -7.134 13.828 -11.469 1.00 60.53 419 ALA A CA 1
ATOM 3247 C C . ALA A 1 419 ? -8.170 14.966 -11.469 1.00 60.53 419 ALA A C 1
ATOM 3249 O O . ALA A 1 419 ? -7.920 16.009 -10.847 1.00 60.53 419 ALA A O 1
ATOM 3250 N N . PRO A 1 420 ? -9.247 14.848 -12.264 1.00 66.06 420 PRO A N 1
ATOM 3251 C CA . PRO A 1 420 ? -10.062 15.994 -12.643 1.00 66.06 420 PRO A CA 1
ATOM 3252 C C . PRO A 1 420 ? -10.444 16.823 -11.417 1.00 66.06 420 PRO A C 1
ATOM 3254 O O . PRO A 1 420 ? -10.822 16.253 -10.398 1.00 66.06 420 PRO A O 1
ATOM 3257 N N . ALA A 1 421 ? -10.382 18.156 -11.509 1.00 68.94 421 ALA A N 1
ATOM 3258 C CA . ALA A 1 421 ? -10.613 19.056 -10.369 1.00 68.94 421 ALA A CA 1
ATOM 3259 C C . ALA A 1 421 ? -11.967 18.845 -9.647 1.00 68.94 421 ALA A C 1
ATOM 3261 O O . ALA A 1 421 ? -12.145 19.315 -8.528 1.00 68.94 421 ALA A O 1
ATOM 3262 N N . ASN A 1 422 ? -12.899 18.121 -10.276 1.00 78.06 422 ASN A N 1
ATOM 3263 C CA . ASN A 1 422 ? -14.233 17.806 -9.765 1.00 78.06 422 ASN A CA 1
ATOM 3264 C C . ASN A 1 422 ? -14.410 16.328 -9.356 1.00 78.06 422 ASN A C 1
ATOM 3266 O O . ASN A 1 422 ? -15.535 15.888 -9.110 1.00 78.06 422 ASN A O 1
ATOM 3270 N N . GLN A 1 423 ? -13.339 15.537 -9.322 1.00 83.12 423 GLN A N 1
ATOM 3271 C CA . GLN A 1 423 ? -13.397 14.132 -8.933 1.00 83.12 423 GLN A CA 1
ATOM 3272 C C . GLN A 1 423 ? -13.355 14.017 -7.403 1.00 83.12 423 GLN A C 1
ATOM 3274 O O . GLN A 1 423 ? -12.468 14.567 -6.755 1.00 83.12 423 GLN A O 1
ATOM 3279 N N . SER A 1 424 ? -14.321 13.302 -6.826 1.00 87.75 424 SER A N 1
ATOM 3280 C CA . SER A 1 424 ? -14.322 12.970 -5.394 1.00 87.75 424 SER A CA 1
ATOM 3281 C C . SER A 1 424 ? -13.581 11.659 -5.147 1.00 87.75 424 SER A C 1
ATOM 3283 O O . SER A 1 424 ? -13.487 10.821 -6.052 1.00 87.75 424 SER A O 1
ATOM 3285 N N . TYR A 1 425 ? -13.097 11.460 -3.919 1.00 89.25 425 TYR A N 1
ATOM 3286 C CA . TYR A 1 425 ? -12.340 10.266 -3.541 1.00 89.25 425 TYR A CA 1
ATOM 3287 C C . TYR A 1 425 ? -12.832 9.643 -2.241 1.00 89.25 425 TYR A C 1
ATOM 3289 O O . TYR A 1 425 ? -13.368 10.332 -1.375 1.00 89.25 425 TYR A O 1
ATOM 3297 N N . ILE A 1 426 ? -12.613 8.336 -2.104 1.00 91.69 426 ILE A N 1
ATOM 3298 C CA . ILE A 1 426 ? -12.765 7.601 -0.848 1.00 91.69 426 ILE A CA 1
ATOM 3299 C C . ILE A 1 426 ? -11.440 6.942 -0.473 1.00 91.69 426 ILE A C 1
ATOM 3301 O O . ILE A 1 426 ? -10.848 6.236 -1.288 1.00 91.69 426 ILE A O 1
ATOM 3305 N N . ALA A 1 427 ? -10.980 7.162 0.754 1.00 91.00 427 ALA A N 1
ATOM 3306 C CA . ALA A 1 427 ? -9.802 6.506 1.308 1.00 91.00 427 ALA A CA 1
ATOM 3307 C C . ALA A 1 427 ? -10.247 5.406 2.271 1.00 91.00 427 ALA A C 1
ATOM 3309 O O . ALA A 1 427 ? -10.780 5.678 3.345 1.00 91.00 427 ALA A O 1
ATOM 3310 N N . LEU A 1 428 ? -10.025 4.153 1.878 1.00 92.75 428 LEU A N 1
ATOM 3311 C CA . LEU A 1 428 ? -10.429 2.998 2.684 1.00 92.75 428 LEU A CA 1
ATOM 3312 C C . LEU A 1 428 ? -9.418 2.673 3.792 1.00 92.75 428 LEU A C 1
ATOM 3314 O O . LEU A 1 428 ? -9.789 2.068 4.787 1.00 92.75 428 LEU A O 1
ATOM 3318 N N . GLY A 1 429 ? -8.161 3.111 3.672 1.00 88.62 429 GLY A N 1
ATOM 3319 C CA . GLY A 1 429 ? -7.122 2.773 4.653 1.00 88.62 429 GLY A CA 1
ATOM 3320 C C . GLY A 1 429 ? -7.308 3.377 6.049 1.00 88.62 429 GLY A C 1
ATOM 3321 O O . GLY A 1 429 ? -6.752 2.850 6.998 1.00 88.62 429 GLY A O 1
ATOM 3322 N N . ALA A 1 430 ? -8.097 4.448 6.197 1.00 84.62 430 ALA A N 1
ATOM 3323 C CA . ALA A 1 430 ? -8.259 5.128 7.487 1.00 84.62 430 ALA A CA 1
ATOM 3324 C C . ALA A 1 430 ? -9.152 4.353 8.473 1.00 84.62 430 ALA A C 1
ATOM 3326 O O . ALA A 1 430 ? -8.802 4.201 9.639 1.00 84.62 430 ALA A O 1
ATOM 3327 N N . TYR A 1 431 ? -10.309 3.869 8.007 1.00 90.81 431 TYR A N 1
ATOM 3328 C CA . TYR A 1 431 ? -11.311 3.218 8.865 1.00 90.81 431 TYR A CA 1
ATOM 3329 C C . TYR A 1 431 ? -11.864 1.905 8.289 1.00 90.81 431 TYR A C 1
ATOM 3331 O O . TYR A 1 431 ? -12.690 1.251 8.924 1.00 90.81 431 TYR A O 1
ATOM 3339 N N . TRP A 1 432 ? -11.414 1.497 7.099 1.00 96.19 432 TRP A N 1
ATOM 3340 C CA . TRP A 1 432 ? -11.805 0.254 6.431 1.00 96.19 432 TRP A CA 1
ATOM 3341 C C . TRP A 1 432 ? -10.573 -0.629 6.153 1.00 96.19 432 TRP A C 1
ATOM 3343 O O . TRP A 1 432 ? -10.316 -1.073 5.031 1.00 96.19 432 TRP A O 1
ATOM 3353 N N . SER A 1 433 ? -9.806 -0.882 7.212 1.00 96.31 433 SER A N 1
ATOM 3354 C CA . SER A 1 433 ? -8.630 -1.758 7.262 1.00 96.31 433 SER A CA 1
ATOM 3355 C C . SER A 1 433 ? -8.805 -2.859 8.323 1.00 96.31 433 SER A C 1
ATOM 3357 O O . SER A 1 433 ? -9.780 -2.866 9.090 1.00 96.31 433 SER A O 1
ATOM 3359 N N . GLY A 1 434 ? -7.892 -3.827 8.321 1.00 96.50 434 GLY A N 1
ATOM 3360 C CA . GLY A 1 434 ? -7.844 -4.956 9.242 1.00 96.50 434 GLY A CA 1
ATOM 3361 C C . GLY A 1 434 ? -8.328 -6.282 8.650 1.00 96.50 434 GLY A C 1
ATOM 3362 O O . GLY A 1 434 ? -8.977 -6.352 7.599 1.00 96.50 434 GLY A O 1
ATOM 3363 N N . VAL A 1 435 ? -8.002 -7.357 9.368 1.00 97.75 435 VAL A N 1
ATOM 3364 C CA . VAL A 1 435 ? -8.456 -8.716 9.060 1.00 97.75 435 VAL A CA 1
ATOM 3365 C C . VAL A 1 435 ? -9.918 -8.882 9.478 1.00 97.75 435 VAL A C 1
ATOM 3367 O O . VAL A 1 435 ? -10.306 -8.497 10.578 1.00 97.75 435 VAL A O 1
ATOM 3370 N N . VAL A 1 436 ? -10.724 -9.455 8.587 1.00 97.75 436 VAL A N 1
ATOM 3371 C CA . VAL A 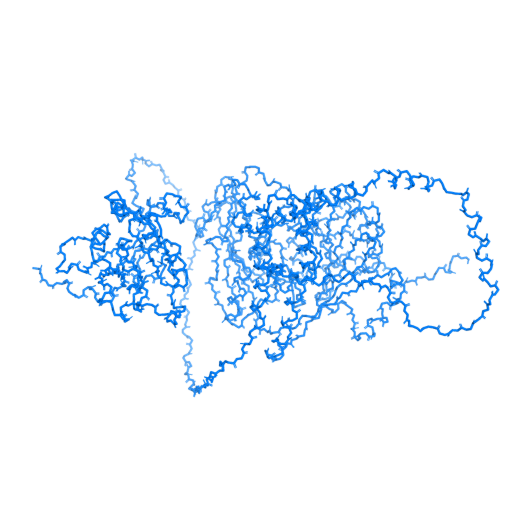1 436 ? -12.147 -9.755 8.803 1.00 97.75 436 VAL A CA 1
ATOM 3372 C C . VAL A 1 436 ? -12.315 -11.169 9.346 1.00 97.75 436 VAL A C 1
ATOM 3374 O O . VAL A 1 436 ? -13.034 -11.376 10.319 1.00 97.75 436 VAL A O 1
ATOM 3377 N N . GLU A 1 437 ? -11.655 -12.140 8.716 1.00 97.62 437 GLU A N 1
ATOM 3378 C CA . GLU A 1 437 ? -11.829 -13.561 9.011 1.00 97.62 437 GLU A CA 1
ATOM 3379 C C . GLU A 1 437 ? -10.559 -14.349 8.670 1.00 97.62 437 GLU A C 1
ATOM 3381 O O . GLU A 1 437 ? -9.827 -14.004 7.739 1.00 97.62 437 GLU A O 1
ATOM 3386 N N . TRP A 1 438 ? -10.322 -15.425 9.420 1.00 97.25 438 TRP A N 1
ATOM 3387 C CA . TRP A 1 438 ? -9.269 -16.406 9.169 1.00 97.25 438 TRP A CA 1
ATOM 3388 C C . TRP A 1 438 ? -9.881 -17.773 8.884 1.00 97.25 438 TRP A C 1
ATOM 3390 O O . TRP A 1 438 ? -10.809 -18.193 9.576 1.00 97.25 438 TRP A O 1
ATOM 3400 N N . THR A 1 439 ? -9.289 -18.501 7.946 1.00 95.50 439 THR A N 1
ATOM 3401 C CA . THR A 1 439 ? -9.435 -19.954 7.831 1.00 95.50 439 THR A CA 1
ATOM 3402 C C . THR A 1 439 ? -8.064 -20.618 8.038 1.00 95.50 439 THR A C 1
ATOM 3404 O O . THR A 1 439 ? -7.105 -19.958 8.444 1.00 95.50 439 THR A O 1
ATOM 3407 N N . GLU A 1 440 ? -7.957 -21.931 7.817 1.00 92.50 440 GLU A N 1
ATOM 3408 C CA . GLU A 1 440 ? -6.673 -22.641 7.916 1.00 92.50 440 GLU A CA 1
ATOM 3409 C C . GLU A 1 440 ? -5.674 -22.178 6.843 1.00 92.50 440 GLU A C 1
ATOM 3411 O O . GLU A 1 440 ? -4.475 -22.054 7.109 1.00 92.50 440 GLU A O 1
ATOM 3416 N N . ASP A 1 441 ? -6.161 -21.908 5.630 1.00 96.50 441 ASP A N 1
ATOM 3417 C CA . ASP A 1 441 ? -5.334 -21.589 4.471 1.00 96.50 441 ASP A CA 1
ATOM 3418 C C . ASP A 1 441 ? -5.665 -20.258 3.795 1.00 96.50 441 ASP A C 1
ATOM 3420 O O . ASP A 1 441 ? -4.891 -19.812 2.946 1.00 96.50 441 ASP A O 1
ATOM 3424 N N . THR A 1 442 ? -6.721 -19.561 4.210 1.00 97.75 442 THR A N 1
ATOM 3425 C CA . THR A 1 442 ? -7.096 -18.243 3.686 1.00 97.75 442 THR A CA 1
ATOM 3426 C C . THR A 1 442 ? -7.246 -17.183 4.774 1.00 97.75 442 THR A C 1
ATOM 3428 O O . THR A 1 442 ? -7.452 -17.467 5.955 1.00 97.75 442 THR A O 1
ATOM 3431 N N . VAL A 1 443 ? -7.130 -15.924 4.362 1.00 98.19 443 VAL A N 1
ATOM 3432 C CA . VAL A 1 443 ? -7.428 -14.756 5.190 1.00 98.19 443 VAL A CA 1
ATOM 3433 C C . VAL A 1 443 ? -8.306 -13.792 4.404 1.00 98.19 443 VAL A C 1
ATOM 3435 O O . VAL A 1 443 ? -7.987 -13.437 3.268 1.00 98.19 443 VAL A O 1
ATOM 3438 N N . ARG A 1 444 ? -9.418 -13.358 4.997 1.00 98.44 444 ARG A N 1
ATOM 3439 C CA . ARG A 1 444 ? -10.281 -12.312 4.442 1.00 98.44 444 ARG A CA 1
ATOM 3440 C C . ARG A 1 444 ? -9.924 -10.988 5.091 1.00 98.44 444 ARG A C 1
ATOM 3442 O O . ARG A 1 444 ? -9.951 -10.860 6.312 1.00 98.44 444 ARG A O 1
ATOM 3449 N N . VAL A 1 445 ? -9.582 -10.000 4.278 1.00 98.38 445 VAL A N 1
ATOM 3450 C CA . VAL A 1 445 ? -8.978 -8.740 4.718 1.00 98.38 445 VAL A CA 1
ATOM 3451 C C . VAL A 1 445 ? -9.720 -7.576 4.077 1.00 98.38 445 VAL A C 1
ATOM 3453 O O . VAL A 1 445 ? -10.089 -7.635 2.901 1.00 98.38 445 VAL A O 1
ATOM 3456 N N . ARG A 1 446 ? -9.936 -6.491 4.825 1.00 98.31 446 ARG A N 1
ATOM 3457 C CA . ARG A 1 446 ? -10.496 -5.266 4.244 1.00 98.31 446 ARG A CA 1
ATOM 3458 C C . ARG A 1 446 ? -9.494 -4.634 3.287 1.00 98.31 446 ARG A C 1
ATOM 3460 O O . ARG A 1 446 ? -8.298 -4.575 3.566 1.00 98.31 446 ARG A O 1
ATOM 3467 N N . SER A 1 447 ? -9.978 -4.124 2.163 1.00 97.25 447 SER A N 1
ATOM 3468 C CA . SER A 1 447 ? -9.133 -3.658 1.060 1.00 97.25 447 SER A CA 1
ATOM 3469 C C . SER A 1 447 ? -8.251 -2.450 1.397 1.00 97.25 447 SER A C 1
ATOM 3471 O O . SER A 1 447 ? -7.259 -2.228 0.704 1.00 97.25 447 SER A O 1
ATOM 3473 N N . GLY A 1 448 ? -8.586 -1.687 2.444 1.00 95.94 448 GLY A N 1
ATOM 3474 C CA . GLY A 1 448 ? -7.781 -0.576 2.948 1.00 95.94 448 GLY A CA 1
ATOM 3475 C C . GLY A 1 448 ? -6.561 -0.991 3.775 1.00 95.94 448 GLY A C 1
ATOM 3476 O O . GLY A 1 448 ? -5.743 -0.134 4.076 1.00 95.94 448 GLY A O 1
ATOM 3477 N N . THR A 1 449 ? -6.421 -2.270 4.129 1.00 96.31 449 THR A N 1
ATOM 3478 C CA . THR A 1 449 ? -5.289 -2.776 4.929 1.00 96.31 449 THR A CA 1
ATOM 3479 C C . THR A 1 449 ? -3.981 -2.639 4.165 1.00 96.31 449 THR A C 1
ATOM 3481 O O . THR A 1 449 ? -3.916 -3.006 2.986 1.00 96.31 449 THR A O 1
ATOM 3484 N N . LEU A 1 450 ? -2.950 -2.120 4.828 1.00 92.44 450 LEU A N 1
ATOM 3485 C CA . LEU A 1 450 ? -1.598 -2.065 4.278 1.00 92.44 450 LEU A CA 1
ATOM 3486 C C . LEU A 1 450 ? -0.956 -3.451 4.264 1.00 92.44 450 LEU A C 1
ATOM 3488 O O . LEU A 1 450 ? -1.253 -4.297 5.107 1.00 92.44 450 LEU A O 1
ATOM 3492 N N . TRP A 1 451 ? -0.042 -3.688 3.325 1.00 91.69 451 TRP A N 1
ATOM 3493 C CA . TRP A 1 451 ? 0.719 -4.935 3.321 1.00 91.69 451 TRP A CA 1
ATOM 3494 C C . TRP A 1 451 ? 1.555 -5.102 4.586 1.00 91.69 451 TRP A C 1
ATOM 3496 O O . TRP A 1 451 ? 1.496 -6.178 5.163 1.00 91.69 451 TRP A O 1
ATOM 3506 N N . GLY A 1 452 ? 2.237 -4.062 5.073 1.00 88.31 452 GLY A N 1
ATOM 3507 C CA . GLY A 1 452 ? 3.014 -4.136 6.320 1.00 88.31 452 GLY A CA 1
ATOM 3508 C C . GLY A 1 452 ? 2.181 -4.648 7.500 1.00 88.31 452 GLY A C 1
ATOM 3509 O O . GLY A 1 452 ? 2.531 -5.653 8.114 1.00 88.31 452 GLY A O 1
ATOM 3510 N N . GLU A 1 453 ? 1.004 -4.050 7.710 1.00 91.19 453 GLU A N 1
ATOM 3511 C CA . GLU A 1 453 ? 0.043 -4.471 8.742 1.00 91.19 453 GLU A CA 1
ATOM 3512 C C . GLU A 1 453 ? -0.401 -5.932 8.557 1.00 91.19 453 GLU A C 1
ATOM 3514 O O . GLU A 1 453 ? -0.480 -6.707 9.510 1.00 91.19 453 GLU A O 1
ATOM 3519 N N . LEU A 1 454 ? -0.705 -6.335 7.318 1.00 95.31 454 LEU A N 1
ATOM 3520 C CA . LEU A 1 454 ? -1.136 -7.700 7.024 1.00 95.31 454 LEU A CA 1
ATOM 3521 C C . LEU A 1 454 ? -0.015 -8.724 7.259 1.00 95.31 454 LEU A C 1
ATOM 3523 O O . LEU A 1 454 ? -0.291 -9.828 7.727 1.00 95.31 454 LEU A O 1
ATOM 3527 N N . ILE A 1 455 ? 1.231 -8.385 6.934 1.00 92.44 455 ILE A N 1
ATOM 3528 C CA . ILE A 1 455 ? 2.386 -9.275 7.093 1.00 92.44 455 ILE A CA 1
ATOM 3529 C C . ILE A 1 455 ? 2.651 -9.565 8.566 1.00 92.44 455 ILE A C 1
ATOM 3531 O O . ILE A 1 455 ? 2.846 -10.728 8.910 1.00 92.44 455 ILE A O 1
ATOM 3535 N N . GLU A 1 456 ? 2.577 -8.557 9.434 1.00 90.31 456 GLU A N 1
ATOM 3536 C CA . GLU A 1 456 ? 2.682 -8.746 10.886 1.00 90.31 456 GLU A CA 1
ATOM 3537 C C . GLU A 1 456 ? 1.609 -9.721 11.392 1.00 90.31 456 GLU A C 1
ATOM 3539 O O . GLU A 1 456 ? 1.908 -10.695 12.084 1.00 90.31 456 GLU A O 1
ATOM 3544 N N . LYS A 1 457 ? 0.356 -9.544 10.954 1.00 94.62 457 LYS A N 1
ATOM 3545 C CA . LYS A 1 457 ? -0.747 -10.438 11.338 1.00 94.62 457 LYS A CA 1
ATOM 3546 C C . LYS A 1 457 ? -0.614 -11.850 10.778 1.00 94.62 457 LYS A C 1
ATOM 3548 O O . LYS A 1 457 ? -1.013 -12.807 11.438 1.00 94.62 457 LYS A O 1
ATOM 3553 N N . LEU A 1 458 ? -0.063 -12.006 9.577 1.00 95.00 458 LEU A N 1
ATOM 3554 C CA . LEU A 1 458 ? 0.253 -13.320 9.015 1.00 95.00 458 LEU A CA 1
ATOM 3555 C C . LEU A 1 458 ? 1.367 -13.999 9.818 1.00 95.00 458 LEU A C 1
ATOM 3557 O O . LEU A 1 458 ? 1.224 -15.172 10.168 1.00 95.00 458 LEU A O 1
ATOM 3561 N N . TRP A 1 459 ? 2.412 -13.254 10.178 1.00 92.19 459 TRP A N 1
ATOM 3562 C CA . TRP A 1 459 ? 3.525 -13.740 10.989 1.00 92.19 459 TRP A CA 1
ATOM 3563 C C . TRP A 1 459 ? 3.055 -14.263 12.351 1.00 92.19 459 TRP A C 1
ATOM 3565 O O . TRP A 1 459 ? 3.364 -15.402 12.701 1.00 92.19 459 TRP A O 1
ATOM 3575 N N . GLU A 1 460 ? 2.214 -13.499 13.061 1.00 92.69 460 GLU A N 1
ATOM 3576 C CA . GLU A 1 460 ? 1.570 -13.901 14.329 1.00 92.69 460 GLU A CA 1
ATOM 3577 C C . GLU A 1 460 ? 0.779 -15.221 14.214 1.00 92.69 460 GLU A C 1
ATOM 3579 O O . GLU A 1 460 ? 0.564 -15.921 15.204 1.00 92.69 460 GLU A O 1
ATOM 3584 N N . LYS A 1 461 ? 0.322 -15.576 13.006 1.00 95.88 461 LYS A N 1
ATOM 3585 C CA . LYS A 1 461 ? -0.416 -16.814 12.713 1.00 95.88 461 LYS A CA 1
ATOM 3586 C C . LYS A 1 461 ? 0.457 -17.931 12.142 1.00 95.88 461 LYS A C 1
ATOM 3588 O O . LYS A 1 461 ? -0.083 -18.955 11.726 1.00 95.88 461 LYS A O 1
ATOM 3593 N N . HIS A 1 462 ? 1.777 -17.755 12.099 1.00 95.06 462 HIS A N 1
ATOM 3594 C CA . HIS A 1 462 ? 2.706 -18.648 11.397 1.00 95.06 462 HIS A CA 1
ATOM 3595 C C . HIS A 1 462 ? 2.312 -18.867 9.927 1.00 95.06 462 HIS A C 1
ATOM 3597 O O . HIS A 1 462 ? 2.497 -19.945 9.352 1.00 95.06 462 HIS A O 1
ATOM 3603 N N . ARG A 1 463 ? 1.757 -17.825 9.305 1.00 95.81 463 ARG A N 1
ATOM 3604 C CA . ARG A 1 463 ? 1.386 -17.781 7.892 1.00 95.81 463 ARG A CA 1
ATOM 3605 C C . ARG A 1 463 ? 2.239 -16.752 7.156 1.00 95.81 463 ARG A C 1
ATOM 3607 O O . ARG A 1 463 ? 2.833 -15.861 7.750 1.00 95.81 463 ARG A O 1
ATOM 3614 N N . ALA A 1 464 ? 2.268 -16.866 5.840 1.00 93.00 464 ALA A N 1
ATOM 3615 C CA . ALA A 1 464 ? 2.845 -15.885 4.935 1.00 93.00 464 ALA A CA 1
ATOM 3616 C C . ALA A 1 464 ? 1.948 -15.757 3.696 1.00 93.00 464 ALA A C 1
ATOM 3618 O O . ALA A 1 464 ? 1.221 -16.705 3.362 1.00 93.00 464 ALA A O 1
ATOM 3619 N N . PRO A 1 465 ? 1.974 -14.619 2.983 1.00 91.62 465 PRO A N 1
ATOM 3620 C CA . PRO A 1 465 ? 1.389 -14.580 1.655 1.00 91.62 465 PRO A CA 1
ATOM 3621 C C . PRO A 1 465 ? 2.234 -15.439 0.710 1.00 91.62 465 PRO A C 1
ATOM 3623 O O . PRO A 1 465 ? 3.417 -15.697 0.959 1.00 91.62 465 PRO A O 1
ATOM 3626 N N . VAL A 1 466 ? 1.631 -15.889 -0.387 1.00 88.44 466 VAL A N 1
ATOM 3627 C CA . VAL A 1 466 ? 2.388 -16.636 -1.398 1.00 88.44 466 VAL A CA 1
ATOM 3628 C C . VAL A 1 466 ? 3.225 -15.697 -2.271 1.00 88.44 466 VAL A C 1
ATOM 3630 O O . VAL A 1 466 ? 4.387 -15.988 -2.538 1.00 88.44 466 VAL A O 1
ATOM 3633 N N . ASP A 1 467 ? 2.662 -14.541 -2.629 1.00 87.88 467 ASP A N 1
ATOM 3634 C CA . ASP A 1 467 ? 3.348 -13.409 -3.259 1.00 87.88 467 ASP A CA 1
ATOM 3635 C C . ASP A 1 467 ? 2.893 -12.098 -2.604 1.00 87.88 467 ASP A C 1
ATOM 3637 O O . ASP A 1 467 ? 1.757 -12.008 -2.131 1.00 87.88 467 ASP A O 1
ATOM 3641 N N . ARG A 1 468 ? 3.758 -11.080 -2.582 1.00 86.56 468 ARG A N 1
ATOM 3642 C CA . ARG A 1 468 ? 3.443 -9.747 -2.037 1.00 86.56 468 ARG A CA 1
ATOM 3643 C C . ARG A 1 468 ? 4.181 -8.652 -2.804 1.00 86.56 468 ARG A C 1
ATOM 3645 O O . ARG A 1 468 ? 5.320 -8.885 -3.183 1.00 86.56 468 ARG A O 1
ATOM 3652 N N . PRO A 1 469 ? 3.597 -7.467 -3.029 1.00 84.50 469 PRO A N 1
ATOM 3653 C CA . PRO A 1 469 ? 4.269 -6.397 -3.757 1.00 84.50 469 PRO A CA 1
ATOM 3654 C C . PRO A 1 469 ? 5.563 -5.949 -3.077 1.00 84.50 469 PRO A C 1
ATOM 3656 O O . PRO A 1 469 ? 5.753 -6.128 -1.879 1.00 84.50 469 PRO A O 1
ATOM 3659 N N . ALA A 1 470 ? 6.422 -5.281 -3.851 1.00 75.50 470 ALA A N 1
ATOM 3660 C CA . ALA A 1 470 ? 7.693 -4.777 -3.344 1.00 75.50 470 ALA A CA 1
ATOM 3661 C C . ALA A 1 470 ? 7.584 -3.651 -2.306 1.00 75.50 470 ALA A C 1
ATOM 3663 O O . ALA A 1 470 ? 8.573 -3.312 -1.665 1.00 75.50 470 ALA A O 1
ATOM 3664 N N . TYR A 1 471 ? 6.399 -3.077 -2.127 1.00 75.94 471 TYR A N 1
ATOM 3665 C CA . TYR A 1 471 ? 6.169 -1.964 -1.222 1.00 75.94 471 TYR A CA 1
ATOM 3666 C C . TYR A 1 471 ? 5.092 -2.344 -0.206 1.00 75.94 471 TYR A C 1
ATOM 3668 O O . TYR A 1 471 ? 3.930 -2.539 -0.572 1.00 75.94 471 TYR A O 1
ATOM 3676 N N . ASP A 1 472 ? 5.478 -2.429 1.069 1.00 82.94 472 ASP A N 1
ATOM 3677 C CA . ASP A 1 472 ? 4.570 -2.818 2.155 1.00 82.94 472 ASP A CA 1
ATOM 3678 C C . ASP A 1 472 ? 3.565 -1.695 2.501 1.00 82.94 472 ASP A C 1
ATOM 3680 O O . ASP A 1 472 ? 2.513 -1.941 3.092 1.00 82.94 472 ASP A O 1
ATOM 3684 N N . GLY A 1 473 ? 3.825 -0.464 2.048 1.00 82.38 473 GLY A N 1
ATOM 3685 C CA . GLY A 1 473 ? 2.911 0.673 2.176 1.00 82.38 473 GLY A CA 1
ATOM 3686 C C . GLY A 1 473 ? 1.826 0.762 1.092 1.00 82.38 473 GLY A C 1
ATOM 3687 O O . GLY A 1 473 ? 1.187 1.805 0.977 1.00 82.38 473 GLY A O 1
ATOM 3688 N N . ILE A 1 474 ? 1.613 -0.270 0.263 1.00 85.25 474 ILE A N 1
ATOM 3689 C CA . ILE A 1 474 ? 0.457 -0.328 -0.657 1.00 85.25 474 ILE A CA 1
ATOM 3690 C C . ILE A 1 474 ? -0.733 -0.961 0.067 1.00 85.25 474 ILE A C 1
ATOM 3692 O O . ILE A 1 474 ? -0.582 -1.951 0.779 1.00 85.25 474 ILE A O 1
ATOM 3696 N N . THR A 1 475 ? -1.941 -0.435 -0.145 1.00 92.88 475 THR A N 1
ATOM 3697 C CA . THR A 1 475 ? -3.165 -1.102 0.339 1.00 92.88 475 THR A CA 1
ATOM 3698 C C . THR A 1 475 ? -3.495 -2.337 -0.491 1.00 92.88 475 THR A C 1
ATOM 3700 O O . THR A 1 475 ? -3.413 -2.293 -1.722 1.00 92.88 475 THR A O 1
ATOM 3703 N N . LEU A 1 476 ? -4.004 -3.390 0.143 1.00 95.19 476 LEU A N 1
ATOM 3704 C CA . LEU A 1 476 ? -4.326 -4.648 -0.525 1.00 95.19 476 LEU A CA 1
ATOM 3705 C C . LEU A 1 476 ? -5.290 -4.487 -1.717 1.00 95.19 476 LEU A C 1
ATOM 3707 O O . LEU A 1 476 ? -5.092 -5.099 -2.765 1.00 95.19 476 LEU A O 1
ATOM 3711 N N . GLY A 1 477 ? -6.302 -3.621 -1.606 1.00 94.81 477 GLY A N 1
ATOM 3712 C CA . GLY A 1 477 ? -7.233 -3.339 -2.703 1.00 94.81 477 GLY A CA 1
ATOM 3713 C C . GLY A 1 477 ? -6.557 -2.729 -3.932 1.00 94.81 477 GLY A C 1
ATOM 3714 O O . GLY A 1 477 ? -6.874 -3.102 -5.063 1.00 94.81 477 GLY A O 1
ATOM 3715 N N . ALA A 1 478 ? -5.595 -1.826 -3.718 1.00 91.31 478 ALA A N 1
ATOM 3716 C CA . ALA A 1 478 ? -4.789 -1.266 -4.799 1.00 91.31 478 ALA A CA 1
ATOM 3717 C C . ALA A 1 478 ? -3.893 -2.340 -5.429 1.00 91.31 478 ALA A C 1
ATOM 3719 O O . ALA A 1 478 ? -3.795 -2.402 -6.651 1.00 91.31 478 ALA A O 1
ATOM 3720 N N . SER A 1 479 ? -3.316 -3.235 -4.621 1.00 92.56 479 SER A N 1
ATOM 3721 C CA . SER A 1 479 ? -2.530 -4.360 -5.130 1.00 92.56 479 SER A CA 1
ATOM 3722 C C . SER A 1 479 ? -3.348 -5.279 -6.031 1.00 92.56 479 SER A C 1
ATOM 3724 O O . SER A 1 479 ? -2.872 -5.639 -7.101 1.00 92.56 479 SER A O 1
ATOM 3726 N N . VAL A 1 480 ? -4.592 -5.611 -5.667 1.00 94.38 480 VAL A N 1
ATOM 3727 C CA . VAL A 1 480 ? -5.479 -6.402 -6.545 1.00 94.38 480 VAL A CA 1
ATOM 3728 C C . VAL A 1 480 ? -5.757 -5.658 -7.844 1.00 94.38 480 VAL A C 1
ATOM 3730 O O . VAL A 1 480 ? -5.597 -6.232 -8.919 1.00 94.38 480 VAL A O 1
ATOM 3733 N N . ARG A 1 481 ? -6.112 -4.369 -7.754 1.00 92.75 481 ARG A N 1
ATOM 3734 C CA . ARG A 1 481 ? -6.460 -3.533 -8.912 1.00 92.75 481 ARG A CA 1
ATOM 3735 C C . ARG A 1 481 ? -5.381 -3.522 -9.987 1.00 92.75 481 ARG A C 1
ATOM 3737 O O . ARG A 1 481 ? -5.696 -3.463 -11.172 1.00 92.75 481 ARG A O 1
ATOM 3744 N N . VAL A 1 482 ? -4.122 -3.528 -9.567 1.00 89.44 482 VAL A N 1
ATOM 3745 C CA . VAL A 1 4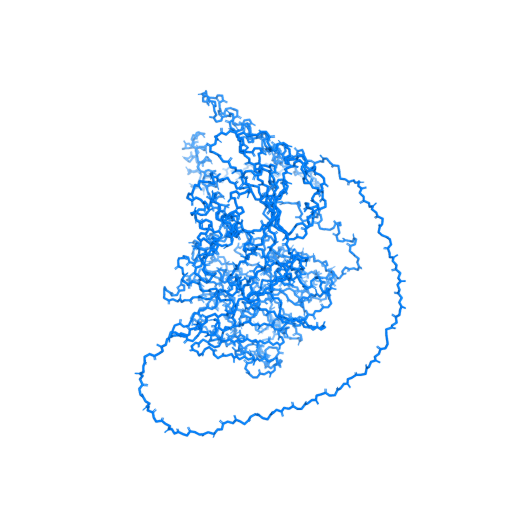82 ? -2.977 -3.436 -10.474 1.00 89.44 482 VAL A CA 1
ATOM 3746 C C . VAL A 1 482 ? -2.238 -4.759 -10.627 1.00 89.44 482 VAL A C 1
ATOM 3748 O O . VAL A 1 482 ? -1.149 -4.759 -11.175 1.00 89.44 482 VAL A O 1
ATOM 3751 N N . ALA A 1 483 ? -2.803 -5.865 -10.124 1.00 91.00 483 ALA A N 1
ATOM 3752 C CA . ALA A 1 483 ? -2.125 -7.158 -10.009 1.00 91.00 483 ALA A CA 1
ATOM 3753 C C . ALA A 1 483 ? -0.674 -7.013 -9.507 1.00 91.00 483 ALA A C 1
ATOM 3755 O O . ALA A 1 483 ? 0.253 -7.608 -10.057 1.00 91.00 483 ALA A O 1
ATOM 3756 N N . ALA A 1 484 ? -0.488 -6.178 -8.478 1.00 87.56 484 ALA A N 1
ATOM 3757 C CA . ALA A 1 484 ? 0.821 -5.862 -7.928 1.00 87.56 484 ALA A CA 1
ATOM 3758 C C . ALA A 1 484 ? 1.522 -7.145 -7.504 1.00 87.56 484 ALA A C 1
ATOM 3760 O O . ALA A 1 484 ? 0.892 -8.035 -6.949 1.00 87.56 484 ALA A O 1
ATOM 3761 N N . HIS A 1 485 ? 2.818 -7.234 -7.743 1.00 81.50 485 HIS A N 1
ATOM 3762 C CA . HIS A 1 485 ? 3.503 -8.515 -7.712 1.00 81.50 485 HIS A CA 1
ATOM 3763 C C . HIS A 1 485 ? 4.847 -8.420 -6.986 1.00 81.50 485 HIS A C 1
ATOM 3765 O O . HIS A 1 485 ? 5.542 -7.402 -7.073 1.00 81.50 485 HIS A O 1
ATOM 3771 N N . GLY A 1 486 ? 5.215 -9.490 -6.288 1.00 78.06 486 GLY A N 1
ATOM 3772 C CA . GLY A 1 486 ? 6.494 -9.643 -5.592 1.00 78.06 486 GLY A CA 1
ATOM 3773 C C . GLY A 1 486 ? 7.492 -10.441 -6.386 1.00 78.06 486 GLY A C 1
ATOM 3774 O O . GLY A 1 486 ? 7.427 -10.453 -7.599 1.00 78.06 486 GLY A O 1
ATOM 3775 N N . TRP A 1 487 ? 8.438 -11.104 -5.742 1.00 71.12 487 TRP A N 1
ATOM 3776 C CA . TRP A 1 487 ? 9.533 -11.775 -6.451 1.00 71.12 487 TRP A CA 1
ATOM 3777 C C . TRP A 1 487 ? 9.475 -13.307 -6.379 1.00 71.12 487 TRP A C 1
ATOM 3779 O O . TRP A 1 487 ? 10.490 -13.961 -6.599 1.00 71.12 487 TRP A O 1
ATOM 3789 N N . THR A 1 488 ? 8.317 -13.891 -6.051 1.00 74.12 488 THR A N 1
ATOM 3790 C CA . THR A 1 488 ? 8.174 -15.356 -5.996 1.00 74.12 488 THR A CA 1
ATOM 3791 C C . THR A 1 488 ? 7.971 -15.986 -7.379 1.00 74.12 488 THR A C 1
ATOM 3793 O O . THR A 1 488 ? 7.325 -15.407 -8.256 1.00 74.12 488 THR A O 1
ATOM 3796 N N . GLN A 1 489 ? 8.505 -17.200 -7.559 1.00 71.50 489 GLN A N 1
ATOM 3797 C CA . GLN A 1 489 ? 8.197 -18.078 -8.701 1.00 71.50 489 GLN A CA 1
ATOM 3798 C C . GLN A 1 489 ? 6.957 -18.930 -8.469 1.00 71.50 489 GLN A C 1
ATOM 3800 O O . GLN A 1 489 ? 6.426 -19.499 -9.420 1.00 71.50 489 GLN A O 1
ATOM 3805 N N . ASP A 1 490 ? 6.496 -19.024 -7.220 1.00 75.81 490 ASP A N 1
ATOM 3806 C CA . ASP A 1 490 ? 5.392 -19.910 -6.865 1.00 75.81 490 ASP A CA 1
ATOM 3807 C C . ASP A 1 490 ? 4.104 -19.472 -7.594 1.00 75.81 490 ASP A C 1
ATOM 3809 O O . ASP A 1 490 ? 3.234 -20.290 -7.895 1.00 75.81 490 ASP A O 1
ATOM 3813 N N . GLY A 1 491 ? 3.994 -18.184 -7.955 1.00 77.94 491 GLY A N 1
ATOM 3814 C CA . GLY A 1 491 ? 2.921 -17.659 -8.798 1.00 77.94 491 GLY A CA 1
ATOM 3815 C C . GLY A 1 491 ? 2.778 -16.147 -8.766 1.00 77.94 491 GLY A C 1
ATOM 3816 O O . GLY A 1 491 ? 3.524 -15.442 -8.090 1.00 77.94 491 GLY A O 1
ATOM 3817 N N . TRP A 1 492 ? 1.783 -15.655 -9.493 1.00 84.62 492 TRP A N 1
ATOM 3818 C CA . TRP A 1 492 ? 1.422 -14.243 -9.513 1.00 84.62 492 TRP A CA 1
ATOM 3819 C C . TRP A 1 492 ? 0.543 -13.922 -8.309 1.00 84.62 492 TRP A C 1
ATOM 3821 O O . TRP A 1 492 ? -0.396 -14.663 -8.030 1.00 84.62 492 TRP A O 1
ATOM 3831 N N . PHE A 1 493 ? 0.760 -12.782 -7.650 1.00 89.62 493 PHE A N 1
ATOM 3832 C CA . PHE A 1 493 ? -0.115 -12.302 -6.572 1.00 89.62 493 PHE A CA 1
ATOM 3833 C C . PHE A 1 493 ? -1.611 -12.473 -6.865 1.00 89.62 493 PHE A C 1
ATOM 3835 O O . PHE A 1 493 ? -2.355 -12.990 -6.028 1.00 89.62 493 PHE A O 1
ATOM 3842 N N . ILE A 1 494 ? -2.047 -12.087 -8.069 1.00 92.56 494 ILE A N 1
ATOM 3843 C CA . ILE A 1 494 ? -3.460 -12.150 -8.425 1.00 92.56 494 ILE A CA 1
ATOM 3844 C C . ILE A 1 494 ? -4.010 -13.577 -8.374 1.00 92.56 494 ILE A C 1
ATOM 3846 O O . ILE A 1 494 ? -5.188 -13.723 -8.100 1.00 92.56 494 ILE A O 1
ATOM 3850 N N . GLU A 1 495 ? -3.214 -14.629 -8.568 1.00 91.25 495 GLU A N 1
ATOM 3851 C CA . GLU A 1 495 ? -3.675 -16.026 -8.497 1.00 91.25 495 GLU A CA 1
ATOM 3852 C C . GLU A 1 495 ? -4.067 -16.453 -7.084 1.00 91.25 495 GLU A C 1
ATOM 3854 O O . GLU A 1 495 ? -4.888 -17.353 -6.911 1.00 91.25 495 GLU A O 1
ATOM 3859 N N . TYR A 1 496 ? -3.518 -15.786 -6.071 1.00 93.56 496 TYR A N 1
ATOM 3860 C CA . TYR A 1 496 ? -3.794 -16.076 -4.667 1.00 93.56 496 TYR A CA 1
ATOM 3861 C C . TYR A 1 496 ? -5.010 -15.334 -4.136 1.00 93.56 496 TYR A C 1
ATOM 3863 O O . TYR A 1 496 ? -5.432 -15.584 -3.011 1.00 93.56 496 TYR A O 1
ATOM 3871 N N . VAL A 1 497 ? -5.611 -14.456 -4.937 1.00 97.00 497 VAL A N 1
ATOM 3872 C CA . VAL A 1 497 ? -6.893 -13.845 -4.599 1.00 97.00 497 VAL A CA 1
ATOM 3873 C C . VAL A 1 497 ? -8.003 -14.865 -4.855 1.00 97.00 497 VAL A C 1
ATOM 3875 O O . VAL A 1 497 ? -8.331 -15.184 -6.001 1.00 97.00 497 VAL A O 1
ATOM 3878 N N . VAL A 1 498 ? -8.579 -15.394 -3.782 1.00 97.44 498 VAL A N 1
ATOM 3879 C CA . VAL A 1 498 ? -9.604 -16.445 -3.815 1.00 97.44 498 VAL A CA 1
ATOM 3880 C C . VAL A 1 498 ? -10.991 -15.850 -4.028 1.00 97.44 498 VAL A C 1
ATOM 3882 O O . VAL A 1 498 ? -11.791 -16.410 -4.778 1.00 97.44 498 VAL A O 1
ATOM 3885 N N . ALA A 1 499 ? -11.276 -14.715 -3.394 1.00 98.31 499 ALA A N 1
ATOM 3886 C CA . ALA A 1 499 ? -12.562 -14.041 -3.489 1.00 98.31 499 ALA A CA 1
ATOM 3887 C C . ALA A 1 499 ? -12.415 -12.527 -3.334 1.00 98.31 499 ALA A C 1
ATOM 3889 O O . ALA A 1 499 ? -11.452 -12.029 -2.748 1.00 98.31 499 ALA A O 1
ATOM 3890 N N . LEU A 1 500 ? -13.394 -11.802 -3.864 1.00 98.50 500 LEU A N 1
ATOM 3891 C CA . LEU A 1 500 ? -13.490 -10.352 -3.788 1.00 98.50 500 LEU A CA 1
ATOM 3892 C C . LEU A 1 500 ? -14.903 -9.948 -3.402 1.00 98.50 500 LEU A C 1
ATOM 3894 O O . LEU A 1 500 ? -15.869 -10.456 -3.972 1.00 98.50 500 LEU A O 1
ATOM 3898 N N . GLN A 1 501 ? -15.006 -8.963 -2.516 1.00 98.62 501 GLN A N 1
ATOM 3899 C CA . GLN A 1 501 ? -16.210 -8.160 -2.358 1.00 98.62 501 GLN A CA 1
ATOM 3900 C C . GLN A 1 501 ? -15.940 -6.768 -2.920 1.00 98.62 501 GLN A C 1
ATOM 3902 O O . GLN A 1 501 ? -14.891 -6.172 -2.662 1.00 98.62 501 GLN A O 1
ATOM 3907 N N . ALA A 1 502 ? -16.885 -6.248 -3.695 1.00 98.50 502 ALA A N 1
ATOM 3908 C CA . ALA A 1 502 ? -16.793 -4.919 -4.268 1.00 98.50 502 ALA A CA 1
ATOM 3909 C C . ALA A 1 502 ? -18.149 -4.212 -4.297 1.00 98.50 502 ALA A C 1
ATOM 3911 O O . ALA A 1 502 ? -19.208 -4.840 -4.270 1.00 98.50 502 ALA A O 1
ATOM 3912 N N . VAL A 1 503 ? -18.108 -2.887 -4.389 1.00 98.44 503 VAL A N 1
ATOM 3913 C CA . VAL A 1 503 ? -19.280 -2.019 -4.501 1.00 98.44 503 VAL A CA 1
ATOM 3914 C C . VAL A 1 503 ? -19.236 -1.275 -5.831 1.00 98.44 503 VAL A C 1
ATOM 3916 O O . VAL A 1 503 ? -18.232 -0.650 -6.170 1.00 98.44 503 VAL A O 1
ATOM 3919 N N . GLU A 1 504 ? -20.321 -1.350 -6.594 1.00 98.00 504 GLU A N 1
ATOM 3920 C CA . GLU A 1 504 ? -20.452 -0.676 -7.885 1.00 98.00 504 GLU A CA 1
ATOM 3921 C C . GLU A 1 504 ? -20.651 0.834 -7.700 1.00 98.00 504 GLU A C 1
ATOM 3923 O O . GLU A 1 504 ? -21.509 1.292 -6.939 1.00 98.00 504 GLU A O 1
ATOM 3928 N N . ARG A 1 505 ? -19.867 1.618 -8.435 1.00 96.75 505 ARG A N 1
ATOM 3929 C CA . ARG A 1 505 ? -19.958 3.073 -8.530 1.00 96.75 505 ARG A CA 1
ATOM 3930 C C . ARG A 1 505 ? -21.217 3.459 -9.310 1.00 96.75 505 ARG A C 1
ATOM 3932 O O . ARG A 1 505 ? -21.494 2.919 -10.375 1.00 96.75 505 ARG A O 1
ATOM 3939 N N . GLY A 1 506 ? -21.975 4.405 -8.775 1.00 96.75 506 GLY A N 1
ATOM 3940 C CA . GLY A 1 506 ? -23.267 4.873 -9.277 1.00 96.75 506 GLY A CA 1
ATOM 3941 C C . GLY A 1 506 ? -24.460 4.162 -8.630 1.00 96.75 506 GLY A C 1
ATOM 3942 O O . GLY A 1 506 ? -25.446 4.811 -8.303 1.00 96.75 506 GLY A O 1
ATOM 3943 N N . SER A 1 507 ? -24.386 2.847 -8.391 1.00 97.75 507 SER A N 1
ATOM 3944 C CA . SER A 1 507 ? -25.513 2.078 -7.828 1.00 97.75 507 SER A CA 1
ATOM 3945 C C . SER A 1 507 ? -25.353 1.724 -6.342 1.00 97.75 507 SER A C 1
ATOM 3947 O O . SER A 1 507 ? -26.335 1.414 -5.662 1.00 97.75 507 SER A O 1
ATOM 3949 N N . GLY A 1 508 ? -24.118 1.715 -5.824 1.00 97.38 508 GLY A N 1
ATOM 3950 C CA . GLY A 1 508 ? -23.771 1.169 -4.505 1.00 97.38 508 GLY A CA 1
ATOM 3951 C C . GLY A 1 508 ? -24.139 -0.302 -4.327 1.00 97.38 508 GLY A C 1
ATOM 3952 O O . GLY A 1 508 ? -24.267 -0.775 -3.192 1.00 97.38 508 GLY A O 1
ATOM 3953 N N . LYS A 1 509 ? -24.361 -1.031 -5.426 1.00 98.19 509 LYS A N 1
ATOM 3954 C CA . LYS A 1 509 ? -24.655 -2.459 -5.391 1.00 98.19 509 LYS A CA 1
ATOM 3955 C C . LYS A 1 509 ? -23.413 -3.209 -4.926 1.00 98.19 509 LYS A C 1
ATOM 3957 O O . LYS A 1 509 ? -22.351 -3.081 -5.528 1.00 98.19 509 LYS A O 1
ATOM 3962 N N . VAL A 1 510 ? -23.564 -4.019 -3.884 1.00 98.50 510 VAL A N 1
ATOM 3963 C CA . VAL A 1 510 ? -22.520 -4.950 -3.446 1.00 98.50 510 VAL A CA 1
ATOM 3964 C C . VAL A 1 510 ? -22.547 -6.168 -4.363 1.00 98.50 510 VAL A C 1
ATOM 3966 O O . VAL A 1 510 ? -23.615 -6.716 -4.653 1.00 98.50 510 VAL A O 1
ATOM 3969 N N . ALA A 1 511 ? -21.376 -6.588 -4.815 1.00 98.50 511 ALA A N 1
ATOM 3970 C CA . ALA A 1 511 ? -21.166 -7.852 -5.493 1.00 98.50 511 ALA A CA 1
ATOM 3971 C C . ALA A 1 511 ? -20.027 -8.609 -4.821 1.00 98.50 511 ALA A C 1
ATOM 3973 O O . ALA A 1 511 ? -19.077 -8.021 -4.304 1.00 98.50 511 ALA A O 1
ATOM 3974 N N . GLU A 1 512 ? -20.134 -9.927 -4.866 1.00 98.44 512 GLU A N 1
ATOM 3975 C CA . GLU A 1 512 ? -19.092 -10.845 -4.443 1.00 98.44 512 GLU A CA 1
ATOM 3976 C C . GLU A 1 512 ? -18.825 -11.814 -5.592 1.00 98.44 512 GLU A C 1
ATOM 3978 O O . GLU A 1 512 ? -19.727 -12.128 -6.378 1.00 98.44 512 GLU A O 1
ATOM 3983 N N . ALA A 1 513 ? -17.571 -12.221 -5.726 1.00 98.31 513 ALA A N 1
ATOM 3984 C CA . ALA A 1 513 ? -17.145 -13.212 -6.698 1.00 98.31 513 ALA A CA 1
ATOM 3985 C C . ALA A 1 513 ? -15.999 -14.027 -6.112 1.00 98.31 513 ALA A C 1
ATOM 3987 O O . ALA A 1 513 ? -15.078 -13.473 -5.506 1.00 98.31 513 ALA A O 1
ATOM 3988 N N . ARG A 1 514 ? -16.033 -15.335 -6.334 1.00 97.81 514 ARG A N 1
ATOM 3989 C CA . ARG A 1 514 ? -14.918 -16.246 -6.095 1.00 97.81 514 ARG A CA 1
ATOM 3990 C C . ARG A 1 514 ? -14.165 -16.498 -7.396 1.00 97.81 514 ARG A C 1
ATOM 3992 O O . ARG A 1 514 ? -14.675 -16.277 -8.495 1.00 97.81 514 ARG A O 1
ATOM 3999 N N . ARG A 1 515 ? -12.922 -16.958 -7.280 1.00 95.06 515 ARG A N 1
ATOM 4000 C CA . ARG A 1 515 ? -12.121 -17.396 -8.423 1.00 95.06 515 ARG A CA 1
ATOM 4001 C C . ARG A 1 515 ? -12.906 -18.420 -9.251 1.00 95.06 515 ARG A C 1
ATOM 4003 O O . ARG A 1 515 ? -13.414 -19.390 -8.699 1.00 95.06 515 ARG A O 1
ATOM 4010 N N . GLY A 1 516 ? -12.970 -18.207 -10.565 1.00 93.12 516 GLY A N 1
ATOM 4011 C CA . GLY A 1 516 ? -13.742 -19.036 -11.499 1.00 93.12 516 GLY A CA 1
ATOM 4012 C C . GLY A 1 516 ? -15.153 -18.513 -11.785 1.00 93.12 516 GLY A C 1
ATOM 4013 O O . GLY A 1 516 ? -15.747 -18.912 -12.786 1.00 93.12 516 GLY A O 1
ATOM 4014 N N . ASP A 1 517 ? -15.675 -17.581 -10.980 1.00 96.44 517 ASP A N 1
ATOM 4015 C CA . ASP A 1 517 ? -16.916 -16.885 -11.313 1.00 96.44 517 ASP A CA 1
ATOM 4016 C C . ASP A 1 517 ? -16.686 -15.919 -12.484 1.00 96.44 517 ASP A C 1
ATOM 4018 O O . ASP A 1 517 ? -15.692 -15.190 -12.537 1.00 96.44 517 ASP A O 1
ATOM 4022 N N . SER A 1 518 ? -17.649 -15.841 -13.406 1.00 94.19 518 SER A N 1
ATOM 4023 C CA . SER A 1 518 ? -17.528 -15.030 -14.628 1.00 94.19 518 SER A CA 1
ATOM 4024 C C . SER A 1 518 ? -17.367 -13.526 -14.373 1.00 94.19 518 SER A C 1
ATOM 4026 O O . SER A 1 518 ? -16.941 -12.785 -15.254 1.00 94.19 518 SER A O 1
ATOM 4028 N N . ASN A 1 519 ? -17.757 -13.040 -13.192 1.00 96.62 519 ASN A N 1
ATOM 4029 C CA . ASN A 1 519 ? -17.635 -11.637 -12.801 1.00 96.62 519 ASN A CA 1
ATOM 4030 C C . ASN A 1 519 ? -16.357 -11.335 -12.002 1.00 96.62 519 ASN A C 1
ATOM 4032 O O . ASN A 1 519 ? -16.090 -10.155 -11.782 1.00 96.62 519 ASN A O 1
ATOM 4036 N N . PHE A 1 520 ? -15.561 -12.334 -11.600 1.00 97.50 520 PHE A N 1
ATOM 4037 C CA . PHE A 1 520 ? -14.380 -12.136 -10.751 1.00 97.50 520 PHE A CA 1
ATOM 4038 C C . PHE A 1 520 ? -13.420 -11.091 -11.333 1.00 97.50 520 PHE A C 1
ATOM 4040 O O . PHE A 1 520 ? -13.093 -10.094 -10.689 1.00 97.50 520 PHE A O 1
ATOM 4047 N N . TRP A 1 521 ? -13.028 -11.275 -12.595 1.00 95.81 521 TRP A N 1
ATOM 4048 C CA . TRP A 1 521 ? -12.088 -10.393 -13.288 1.00 95.81 521 TRP A CA 1
ATOM 4049 C C . TRP A 1 521 ? -12.650 -8.991 -13.519 1.00 95.81 521 TRP A C 1
ATOM 4051 O O . TRP A 1 521 ? -11.916 -8.005 -13.480 1.00 95.81 521 TRP A O 1
ATOM 4061 N N . THR A 1 522 ? -13.972 -8.892 -13.684 1.00 95.94 522 THR A N 1
ATOM 4062 C CA . THR A 1 522 ? -14.655 -7.598 -13.750 1.00 95.94 522 THR A CA 1
ATOM 4063 C C . THR A 1 522 ? -14.577 -6.887 -12.397 1.00 95.94 522 THR A C 1
ATOM 4065 O O . THR A 1 522 ? -14.236 -5.711 -12.366 1.00 95.94 522 THR A O 1
ATOM 4068 N N . LEU A 1 523 ? -14.824 -7.573 -11.273 1.00 97.31 523 LEU A N 1
ATOM 4069 C CA . LEU A 1 523 ? -14.699 -6.956 -9.944 1.00 97.31 523 LEU A CA 1
ATOM 4070 C C . LEU A 1 523 ? -13.259 -6.514 -9.641 1.00 97.31 523 LEU A C 1
ATOM 4072 O O . LEU A 1 523 ? -13.058 -5.455 -9.047 1.00 97.31 523 LEU A O 1
ATOM 4076 N N . ALA A 1 524 ? -12.270 -7.307 -10.062 1.00 95.50 524 ALA A N 1
ATOM 4077 C CA . ALA A 1 524 ? -10.856 -7.029 -9.826 1.00 95.50 524 ALA A CA 1
ATOM 4078 C C . ALA A 1 524 ? -10.343 -5.809 -10.611 1.00 95.50 524 ALA A C 1
ATOM 4080 O O . ALA A 1 524 ? -9.603 -4.994 -10.059 1.00 95.50 524 ALA A O 1
ATOM 4081 N N . PHE A 1 525 ? -10.726 -5.682 -11.888 1.00 94.38 525 PHE A N 1
ATOM 4082 C CA . PHE A 1 525 ? -10.035 -4.788 -12.823 1.00 94.38 525 PHE A CA 1
ATOM 4083 C C . PHE A 1 525 ? -10.891 -3.685 -13.452 1.00 94.38 525 PHE A C 1
ATOM 4085 O O . PHE A 1 525 ? -10.329 -2.662 -13.832 1.00 94.38 525 PHE A O 1
ATOM 4092 N N . ASP A 1 526 ? -12.221 -3.798 -13.477 1.00 93.69 526 ASP A N 1
ATOM 4093 C CA . ASP A 1 526 ? -13.104 -2.750 -14.021 1.00 93.69 526 ASP A CA 1
ATOM 4094 C C . ASP A 1 526 ? -13.261 -1.578 -13.029 1.00 93.69 526 ASP A C 1
ATOM 4096 O O . ASP A 1 526 ? -13.568 -1.777 -11.846 1.00 93.69 526 ASP A O 1
ATOM 4100 N N . ASP A 1 527 ? -13.008 -0.353 -13.492 1.00 90.81 527 ASP A N 1
ATOM 4101 C CA . ASP A 1 527 ? -12.933 0.876 -12.688 1.00 90.81 527 ASP A CA 1
ATOM 4102 C C . ASP A 1 527 ? -14.287 1.325 -12.117 1.00 90.81 527 ASP A C 1
ATOM 4104 O O . ASP A 1 527 ? -14.341 2.190 -11.232 1.00 90.81 527 ASP A O 1
ATOM 4108 N N . LYS A 1 528 ? -15.384 0.711 -12.573 1.00 95.12 528 LYS A N 1
ATOM 4109 C CA . LYS A 1 528 ? -16.716 0.889 -11.988 1.00 95.12 528 LYS A CA 1
ATOM 4110 C C . LYS A 1 528 ? -16.877 0.213 -10.628 1.00 95.12 528 LYS A C 1
ATOM 4112 O O . LYS A 1 528 ? -17.847 0.501 -9.939 1.00 95.12 528 LYS A O 1
ATOM 4117 N N . TRP A 1 529 ? -15.972 -0.676 -10.223 1.00 96.88 529 TRP A N 1
ATOM 4118 C CA . TRP A 1 529 ? -16.050 -1.373 -8.937 1.00 96.88 529 TRP A CA 1
ATOM 4119 C C . TRP A 1 529 ? -15.022 -0.836 -7.948 1.00 96.88 529 TRP A C 1
ATOM 4121 O O . TRP A 1 529 ? -13.854 -0.671 -8.284 1.00 96.88 529 TRP A O 1
ATOM 4131 N N . VAL A 1 530 ? -15.429 -0.635 -6.697 1.00 96.75 530 VAL A N 1
ATOM 4132 C CA . VAL A 1 530 ? -14.520 -0.392 -5.572 1.00 96.75 530 VAL A CA 1
ATOM 4133 C C . VAL A 1 530 ? -14.413 -1.665 -4.749 1.00 96.75 530 VAL A C 1
ATOM 4135 O O . VAL A 1 530 ? -15.400 -2.100 -4.166 1.00 96.75 530 VAL A O 1
ATOM 4138 N N . ILE A 1 531 ? -13.218 -2.251 -4.688 1.00 98.00 531 ILE A N 1
ATOM 4139 C CA . ILE A 1 531 ? -12.950 -3.454 -3.891 1.00 98.00 531 ILE A CA 1
ATOM 4140 C C . ILE A 1 531 ? -13.016 -3.069 -2.410 1.00 98.00 531 ILE A C 1
ATOM 4142 O O . ILE A 1 531 ? -12.313 -2.149 -1.988 1.00 98.00 531 ILE A O 1
ATOM 4146 N N . THR A 1 532 ? -13.840 -3.758 -1.624 1.00 98.38 532 THR A N 1
ATOM 4147 C CA . THR A 1 532 ? -14.011 -3.532 -0.179 1.00 98.38 532 THR A CA 1
ATOM 4148 C C . THR A 1 532 ? -13.348 -4.617 0.656 1.00 98.38 532 THR A C 1
ATOM 4150 O O . THR A 1 532 ? -12.820 -4.315 1.723 1.00 98.38 532 THR A O 1
ATOM 4153 N N . GLU A 1 533 ? -13.316 -5.859 0.180 1.00 98.56 533 GLU A N 1
ATOM 4154 C CA . GLU A 1 533 ? -12.673 -6.977 0.873 1.00 98.56 533 GLU A CA 1
ATOM 4155 C C . GLU A 1 533 ? -11.998 -7.913 -0.126 1.00 98.56 533 GLU A C 1
ATOM 4157 O O . GLU A 1 533 ? -12.444 -8.059 -1.268 1.00 98.56 533 GLU A O 1
ATOM 4162 N N . VAL A 1 534 ? -10.921 -8.549 0.323 1.00 98.56 534 VAL A N 1
ATOM 4163 C CA . VAL A 1 534 ? -10.107 -9.481 -0.454 1.00 98.56 534 VAL A CA 1
ATOM 4164 C C . VAL A 1 534 ? -9.883 -10.730 0.390 1.00 98.56 534 VAL A C 1
ATOM 4166 O O . VAL A 1 534 ? -9.408 -10.635 1.519 1.00 98.56 534 VAL A O 1
ATOM 4169 N N . GLU A 1 535 ? -10.220 -11.897 -0.147 1.00 98.44 535 GLU A N 1
ATOM 4170 C CA . GLU A 1 535 ? -9.835 -13.185 0.430 1.00 98.44 535 GLU A CA 1
ATOM 4171 C C . GLU A 1 535 ? -8.554 -13.668 -0.256 1.00 98.44 535 GLU A C 1
ATOM 4173 O O . GLU A 1 535 ? -8.526 -13.839 -1.477 1.00 98.44 535 GLU A O 1
ATOM 4178 N N . LEU A 1 536 ? -7.492 -13.868 0.521 1.00 97.62 536 LEU A N 1
ATOM 4179 C CA . LEU A 1 536 ? -6.185 -14.309 0.048 1.00 97.62 536 LEU A CA 1
ATOM 4180 C C . LEU A 1 536 ? -5.893 -15.730 0.505 1.00 97.62 536 LEU A C 1
ATOM 4182 O O . LEU A 1 536 ? -6.084 -16.061 1.673 1.00 97.62 536 LEU A O 1
ATOM 4186 N N . LYS A 1 537 ? -5.323 -16.532 -0.388 1.00 96.94 537 LYS A N 1
ATOM 4187 C CA . LYS A 1 537 ? -4.633 -17.763 -0.024 1.00 96.94 537 LYS A CA 1
ATOM 4188 C C . LYS A 1 537 ? -3.317 -17.425 0.674 1.00 96.94 537 LYS A C 1
ATOM 4190 O O . LYS A 1 537 ? -2.558 -16.564 0.233 1.00 96.94 537 LYS A O 1
ATOM 4195 N N . THR A 1 538 ? -3.042 -18.145 1.747 1.00 96.12 538 THR A N 1
ATOM 4196 C CA . THR A 1 538 ? -1.821 -18.048 2.545 1.00 96.12 538 THR A CA 1
ATOM 4197 C C . THR A 1 538 ? -1.068 -19.372 2.495 1.00 96.12 538 THR A C 1
ATOM 4199 O O . THR A 1 538 ? -1.623 -20.414 2.142 1.00 96.12 538 THR A O 1
ATOM 4202 N N . GLN A 1 539 ? 0.194 -19.348 2.895 1.00 94.06 539 GLN A N 1
ATOM 4203 C CA . GLN A 1 539 ? 1.022 -20.535 3.078 1.00 94.06 539 GLN A CA 1
ATOM 4204 C C . GLN A 1 539 ? 1.621 -20.556 4.480 1.00 94.06 539 GLN A C 1
ATOM 4206 O O . GLN A 1 539 ? 1.575 -19.549 5.188 1.00 94.06 539 GLN A O 1
ATOM 4211 N N . ALA A 1 540 ? 2.168 -21.702 4.886 1.00 94.25 540 ALA A N 1
ATOM 4212 C CA . ALA A 1 540 ? 2.963 -21.771 6.104 1.00 94.25 540 ALA A CA 1
ATOM 4213 C C . ALA A 1 540 ? 4.133 -20.787 6.001 1.00 94.25 540 ALA A C 1
ATOM 4215 O O . ALA A 1 540 ? 4.764 -20.665 4.945 1.00 94.25 540 ALA A O 1
ATOM 4216 N N . ASN A 1 541 ? 4.391 -20.069 7.088 1.00 89.94 541 ASN A N 1
ATOM 4217 C CA . ASN A 1 541 ? 5.512 -19.151 7.135 1.00 89.94 541 ASN A CA 1
ATOM 4218 C C . ASN A 1 541 ? 6.838 -19.920 7.013 1.00 89.94 541 ASN A C 1
ATOM 4220 O O . ASN A 1 541 ? 6.962 -21.045 7.500 1.00 89.94 541 ASN A O 1
ATOM 4224 N N . ARG A 1 542 ? 7.818 -19.314 6.346 1.00 84.75 542 ARG A N 1
ATOM 4225 C CA . ARG A 1 542 ? 9.161 -19.872 6.181 1.00 84.75 542 ARG A CA 1
ATOM 4226 C C . ARG A 1 542 ? 10.187 -18.754 6.183 1.00 84.75 542 ARG A C 1
ATOM 4228 O O . ARG A 1 542 ? 9.950 -17.687 5.620 1.00 84.75 542 ARG A O 1
ATOM 4235 N N . LEU A 1 543 ? 11.348 -19.040 6.752 1.00 81.69 543 LEU A N 1
ATOM 4236 C CA . LEU A 1 543 ? 12.498 -18.158 6.654 1.00 81.69 543 LEU A CA 1
ATOM 4237 C C . LEU A 1 543 ? 13.139 -18.320 5.283 1.00 81.69 543 LEU A C 1
ATOM 4239 O O . LEU A 1 543 ? 13.339 -19.436 4.792 1.00 81.69 543 LEU A O 1
ATOM 4243 N N . VAL A 1 544 ? 13.458 -17.192 4.664 1.00 75.50 544 VAL A N 1
ATOM 4244 C CA . VAL A 1 544 ? 14.097 -17.153 3.353 1.00 75.50 544 VAL A CA 1
ATOM 4245 C C . VAL A 1 544 ? 15.341 -16.289 3.425 1.00 75.50 544 VAL A C 1
ATOM 4247 O O . VAL A 1 544 ? 15.300 -15.149 3.884 1.00 75.50 544 VAL A O 1
ATOM 4250 N N . LYS A 1 545 ? 16.454 -16.828 2.934 1.00 75.31 545 LYS A N 1
ATOM 4251 C CA . LYS A 1 545 ? 17.646 -16.052 2.632 1.00 75.31 545 LYS A CA 1
ATOM 4252 C C . LYS A 1 545 ? 17.505 -15.534 1.212 1.00 75.31 545 LYS A C 1
ATOM 4254 O O . LYS A 1 545 ? 17.291 -16.305 0.278 1.00 75.31 545 LYS A O 1
ATOM 4259 N N . ILE A 1 546 ? 17.633 -14.222 1.074 1.00 72.62 546 ILE A N 1
ATOM 4260 C CA . ILE A 1 546 ? 17.592 -13.531 -0.210 1.00 72.62 546 ILE A CA 1
ATOM 4261 C C . ILE A 1 546 ? 19.012 -13.079 -0.524 1.00 72.62 546 ILE A C 1
ATOM 4263 O O . ILE A 1 546 ? 19.575 -12.248 0.189 1.00 72.62 546 ILE A O 1
ATOM 4267 N N . GLU A 1 547 ? 19.592 -13.619 -1.591 1.00 72.56 547 GLU A N 1
ATOM 4268 C CA . GLU A 1 547 ? 20.879 -13.159 -2.109 1.00 72.56 547 GLU A CA 1
ATOM 4269 C C . GLU A 1 547 ? 20.656 -12.409 -3.423 1.00 72.56 547 GLU A C 1
ATOM 4271 O O . GLU A 1 547 ? 20.128 -12.955 -4.393 1.00 72.56 547 GLU A O 1
ATOM 4276 N N . MET A 1 548 ? 21.056 -11.136 -3.446 1.00 73.44 548 MET A N 1
ATOM 4277 C CA . MET A 1 548 ? 21.018 -10.306 -4.645 1.00 73.44 548 MET A CA 1
ATOM 4278 C C . MET A 1 548 ? 22.412 -10.228 -5.259 1.00 73.44 548 MET A C 1
ATOM 4280 O O . MET A 1 548 ? 23.357 -9.755 -4.626 1.00 73.44 548 MET A O 1
ATOM 4284 N N . LYS A 1 549 ? 22.512 -10.593 -6.536 1.00 74.69 549 LYS A N 1
ATOM 4285 C CA . LYS A 1 549 ? 23.725 -10.411 -7.334 1.00 74.69 549 LYS A CA 1
ATOM 4286 C C . LYS A 1 549 ? 23.470 -9.371 -8.420 1.00 74.69 549 LYS A C 1
ATOM 4288 O O . LYS A 1 549 ? 22.433 -9.397 -9.085 1.00 74.69 549 LYS A O 1
ATOM 4293 N N . SER A 1 550 ? 24.418 -8.451 -8.596 1.00 76.00 550 SER A N 1
ATOM 4294 C CA . SER A 1 550 ? 24.385 -7.421 -9.639 1.00 76.00 550 SER A CA 1
ATOM 4295 C C . SER A 1 550 ? 25.609 -7.544 -10.533 1.00 76.00 550 SER A C 1
ATOM 4297 O O . SER A 1 550 ? 26.732 -7.634 -10.036 1.00 76.00 550 SER A O 1
ATOM 4299 N N . GLN A 1 551 ? 25.398 -7.536 -11.845 1.00 77.69 551 GLN A N 1
ATOM 4300 C CA . GLN A 1 551 ? 26.450 -7.712 -12.834 1.00 77.69 551 GLN A CA 1
ATOM 4301 C C . GLN A 1 551 ? 26.328 -6.648 -13.933 1.00 77.69 551 GLN A C 1
ATOM 4303 O O . GLN A 1 551 ? 25.340 -6.644 -14.673 1.00 77.69 551 GLN A O 1
ATOM 4308 N N . PRO A 1 552 ? 27.322 -5.759 -14.100 1.00 78.69 552 PRO A N 1
ATOM 4309 C CA . PRO A 1 552 ? 27.367 -4.879 -15.257 1.00 78.69 552 PRO A CA 1
ATOM 4310 C C . PRO A 1 552 ? 27.648 -5.700 -16.521 1.00 78.69 552 PRO A C 1
ATOM 4312 O O . PRO A 1 552 ? 28.588 -6.497 -16.568 1.00 78.69 552 PRO A O 1
ATOM 4315 N N . LEU A 1 553 ? 26.854 -5.483 -17.565 1.00 72.19 553 LEU A N 1
ATOM 4316 C CA . LEU A 1 553 ? 27.103 -6.034 -18.890 1.00 72.19 553 LEU A CA 1
ATOM 4317 C C . LEU A 1 553 ? 27.909 -5.004 -19.681 1.00 72.19 553 LEU A C 1
ATOM 4319 O O . LEU A 1 553 ? 27.393 -3.964 -20.090 1.00 72.19 553 LEU A O 1
ATOM 4323 N N . SER A 1 554 ? 29.202 -5.268 -19.879 1.00 63.91 554 SER A N 1
ATOM 4324 C CA . SER A 1 554 ? 29.992 -4.453 -20.803 1.00 63.91 554 SER A CA 1
ATOM 4325 C C . SER A 1 554 ? 29.678 -4.847 -22.257 1.00 63.91 554 SER A C 1
ATOM 4327 O O . SER A 1 554 ? 29.288 -5.993 -22.510 1.00 63.91 554 SER A O 1
ATOM 4329 N N . PRO A 1 555 ? 29.918 -3.961 -23.241 1.00 58.75 555 PRO A N 1
ATOM 4330 C CA . PRO A 1 555 ? 29.872 -4.325 -24.661 1.00 58.75 555 PRO A CA 1
ATOM 4331 C C . PRO A 1 555 ? 30.810 -5.489 -25.034 1.00 58.75 555 PRO A C 1
ATOM 4333 O O . PRO A 1 555 ? 30.596 -6.165 -26.032 1.00 58.75 555 PRO A O 1
ATOM 4336 N N . ALA A 1 556 ? 31.866 -5.730 -24.245 1.00 52.00 556 ALA A N 1
ATOM 4337 C CA . ALA A 1 556 ? 32.743 -6.887 -24.414 1.00 52.00 556 ALA A CA 1
ATOM 4338 C C . ALA A 1 556 ? 32.161 -8.152 -23.758 1.00 52.00 556 ALA A C 1
ATOM 4340 O O . ALA A 1 556 ? 32.342 -9.244 -24.280 1.00 52.00 556 ALA A O 1
ATOM 4341 N N . THR A 1 557 ? 31.427 -8.014 -22.650 1.00 52.88 557 THR A N 1
ATOM 4342 C CA . THR A 1 557 ? 30.760 -9.121 -21.941 1.00 52.88 557 THR A CA 1
ATOM 4343 C C . THR A 1 557 ? 29.599 -9.690 -22.753 1.00 52.88 557 THR A C 1
ATOM 4345 O O . THR A 1 557 ? 29.382 -10.888 -22.711 1.00 52.88 557 THR A O 1
ATOM 4348 N N . THR A 1 558 ? 28.918 -8.862 -23.549 1.00 50.88 558 THR A N 1
ATOM 4349 C CA . THR A 1 558 ? 27.896 -9.296 -24.527 1.00 50.88 558 THR A CA 1
ATOM 4350 C C . THR A 1 558 ? 28.481 -10.075 -25.712 1.00 50.88 558 THR A C 1
ATOM 4352 O O . THR A 1 558 ? 27.737 -10.713 -26.445 1.00 50.88 558 THR A O 1
ATOM 4355 N N . MET A 1 559 ? 29.808 -10.058 -25.911 1.00 39.84 559 MET A N 1
ATOM 4356 C CA . MET A 1 559 ? 30.492 -10.919 -26.889 1.00 39.84 559 MET A CA 1
ATOM 4357 C C . MET A 1 559 ? 31.026 -12.228 -26.290 1.00 39.84 559 MET A C 1
ATOM 4359 O O . MET A 1 559 ? 31.373 -13.131 -27.052 1.00 39.84 559 MET A O 1
ATOM 4363 N N . TYR A 1 560 ? 31.109 -12.350 -24.961 1.00 45.44 560 TYR A N 1
ATOM 4364 C CA . TYR A 1 560 ? 31.443 -13.615 -24.309 1.00 45.44 560 TYR A CA 1
ATOM 4365 C C . TYR A 1 560 ? 30.168 -14.430 -24.113 1.00 45.44 560 TYR A C 1
ATOM 4367 O O . TYR A 1 560 ? 29.177 -13.926 -23.597 1.00 45.44 560 TYR A O 1
ATOM 4375 N N . ASP A 1 561 ? 30.216 -15.687 -24.550 1.00 52.94 561 ASP A N 1
ATOM 4376 C CA . ASP A 1 561 ? 29.099 -16.625 -24.527 1.00 52.94 561 ASP A CA 1
ATOM 4377 C C . ASP A 1 561 ? 28.541 -16.758 -23.102 1.00 52.94 561 ASP A C 1
ATOM 4379 O O . ASP A 1 561 ? 29.143 -17.376 -22.223 1.00 52.94 561 ASP A O 1
ATOM 4383 N N . ILE A 1 562 ? 27.390 -16.131 -22.862 1.00 49.28 562 ILE A N 1
ATOM 4384 C CA . ILE A 1 562 ? 26.683 -16.145 -21.581 1.00 49.28 562 ILE A CA 1
ATOM 4385 C C . ILE A 1 562 ? 26.353 -17.575 -21.144 1.00 49.28 562 ILE A C 1
ATOM 4387 O O . ILE A 1 562 ? 26.309 -17.847 -19.943 1.00 49.28 562 ILE A O 1
ATOM 4391 N N . THR A 1 563 ? 26.246 -18.506 -22.095 1.00 52.25 563 THR A N 1
ATOM 4392 C CA . THR A 1 563 ? 26.155 -19.947 -21.839 1.00 52.25 563 THR A CA 1
ATOM 4393 C C . THR A 1 563 ? 27.330 -20.432 -20.990 1.00 52.25 563 THR A C 1
ATOM 4395 O O . THR A 1 563 ? 27.122 -21.129 -20.005 1.00 52.25 563 THR A O 1
ATOM 4398 N N . SER A 1 564 ? 28.553 -19.970 -21.269 1.00 53.69 564 SER A N 1
ATOM 4399 C CA . SER A 1 564 ? 29.752 -20.348 -20.513 1.00 53.69 564 SER A CA 1
ATOM 4400 C C . SER A 1 564 ? 29.742 -19.822 -19.072 1.00 53.69 564 SER A C 1
ATOM 4402 O O . SER A 1 564 ? 30.267 -20.477 -18.178 1.00 53.69 564 SER A O 1
ATOM 4404 N N . TYR A 1 565 ? 29.146 -18.650 -18.822 1.00 53.44 565 TYR A N 1
ATOM 4405 C CA . TYR A 1 565 ? 29.001 -18.107 -17.464 1.00 53.44 565 TYR A CA 1
ATOM 4406 C C . TYR A 1 565 ? 27.887 -18.814 -16.679 1.00 53.44 565 TYR A C 1
ATOM 4408 O O . TYR A 1 565 ? 28.076 -19.161 -15.517 1.00 53.44 565 TYR A O 1
ATOM 4416 N N . ILE A 1 566 ? 26.743 -19.063 -17.326 1.00 52.53 566 ILE A N 1
ATOM 4417 C CA . ILE A 1 566 ? 25.629 -19.852 -16.777 1.00 52.53 566 ILE A CA 1
ATOM 4418 C C . ILE A 1 566 ? 26.128 -21.239 -16.347 1.00 52.53 566 ILE A C 1
ATOM 4420 O O . ILE A 1 566 ? 25.876 -21.662 -15.220 1.00 52.53 566 ILE A O 1
ATOM 4424 N N . GLU A 1 567 ? 26.902 -21.899 -17.212 1.00 58.06 567 GLU A N 1
ATOM 4425 C CA . GLU A 1 567 ? 27.531 -23.191 -16.933 1.00 58.06 567 GLU A CA 1
ATOM 4426 C C . GLU A 1 567 ? 28.574 -23.108 -15.807 1.00 58.06 567 GLU A C 1
ATOM 4428 O O . GLU A 1 567 ? 28.606 -23.986 -14.945 1.00 58.06 567 GLU A O 1
ATOM 4433 N N . ALA A 1 568 ? 29.397 -22.051 -15.767 1.00 56.62 568 ALA A N 1
ATOM 4434 C CA . ALA A 1 568 ? 30.418 -21.862 -14.731 1.00 56.62 568 ALA A CA 1
ATOM 4435 C C . ALA A 1 568 ? 29.830 -21.634 -13.327 1.00 56.62 568 ALA A C 1
ATOM 4437 O O . ALA A 1 568 ? 30.410 -22.089 -12.343 1.00 56.62 568 ALA A O 1
ATOM 4438 N N . GLU A 1 569 ? 28.677 -20.969 -13.229 1.00 57.34 569 GLU A N 1
ATOM 4439 C CA . GLU A 1 569 ? 27.949 -20.760 -11.968 1.00 57.34 569 GLU A CA 1
ATOM 4440 C C . GLU A 1 569 ? 27.025 -21.942 -11.613 1.00 57.34 569 GLU A C 1
ATOM 4442 O O . GLU A 1 569 ? 26.334 -21.905 -10.596 1.00 57.34 569 GLU A O 1
ATOM 4447 N N . GLY A 1 570 ? 26.972 -22.991 -12.445 1.00 56.75 570 GLY A N 1
ATOM 4448 C CA . GLY A 1 570 ? 26.079 -24.136 -12.241 1.00 56.75 570 GLY A CA 1
ATOM 4449 C C . GLY A 1 570 ? 24.588 -23.787 -12.329 1.00 56.75 570 GLY A C 1
ATOM 4450 O O . GLY A 1 570 ? 23.744 -24.566 -11.883 1.00 56.75 570 GLY A O 1
ATOM 4451 N N . LEU A 1 571 ? 24.245 -22.627 -12.895 1.00 56.19 571 LEU A N 1
ATOM 4452 C CA . LEU A 1 571 ? 22.863 -22.226 -13.132 1.00 56.19 571 LEU A CA 1
ATOM 4453 C C . LEU A 1 571 ? 22.353 -23.005 -14.349 1.00 56.19 571 LEU A C 1
ATOM 4455 O O . LEU A 1 571 ? 22.984 -22.994 -15.397 1.00 56.19 571 LEU A O 1
ATOM 4459 N N . GLN A 1 572 ? 21.212 -23.693 -14.251 1.00 51.28 572 GLN A N 1
ATOM 4460 C CA . GLN A 1 572 ? 20.678 -24.428 -15.411 1.00 51.28 572 GLN A CA 1
ATOM 4461 C C . GLN A 1 572 ? 20.188 -23.480 -16.517 1.00 51.28 572 GLN A C 1
ATOM 4463 O O . GLN A 1 572 ? 20.310 -23.792 -17.698 1.00 51.28 572 GLN A O 1
ATOM 4468 N N . ASN A 1 573 ? 19.675 -22.306 -16.140 1.00 57.84 573 ASN A N 1
ATOM 4469 C CA . ASN A 1 573 ? 19.654 -21.082 -16.937 1.00 57.84 573 ASN A CA 1
ATOM 4470 C C . ASN A 1 573 ? 19.452 -19.891 -15.971 1.00 57.84 573 ASN A C 1
ATOM 4472 O O . ASN A 1 573 ? 18.988 -20.073 -14.852 1.00 57.84 573 ASN A O 1
ATOM 4476 N N . TRP A 1 574 ? 19.769 -18.655 -16.354 1.00 59.94 574 TRP A N 1
ATOM 4477 C CA . TRP A 1 574 ? 19.484 -17.507 -15.470 1.00 59.94 574 TRP A CA 1
ATOM 4478 C C . TRP A 1 574 ? 17.980 -17.178 -15.373 1.00 59.94 574 TRP A C 1
ATOM 4480 O O . TRP A 1 574 ? 17.563 -16.511 -14.432 1.00 59.94 574 TRP A O 1
ATOM 4490 N N . ARG A 1 575 ? 17.152 -17.675 -16.305 1.00 58.06 575 ARG A N 1
ATOM 4491 C CA . ARG A 1 575 ? 15.678 -17.601 -16.236 1.00 58.06 575 ARG A CA 1
ATOM 4492 C C . ARG A 1 575 ? 15.086 -18.466 -15.112 1.00 58.06 575 ARG A C 1
ATOM 4494 O O . ARG A 1 575 ? 13.911 -18.324 -14.798 1.00 58.06 575 ARG A O 1
ATOM 4501 N N . SER A 1 576 ? 15.876 -19.358 -14.510 1.00 57.91 576 SER A N 1
ATOM 4502 C CA . SER A 1 576 ? 15.485 -20.194 -13.381 1.00 57.91 576 SER A CA 1
ATOM 4503 C C . SER A 1 576 ? 15.723 -19.474 -12.061 1.00 57.91 576 SER A C 1
ATOM 4505 O O . SER A 1 576 ? 15.302 -19.974 -11.023 1.00 57.91 576 SER A O 1
ATOM 4507 N N . SER A 1 577 ? 16.378 -18.306 -12.079 1.00 59.91 577 SER A N 1
ATOM 4508 C CA . SER A 1 577 ? 16.394 -17.401 -10.936 1.00 59.91 577 SER A CA 1
ATOM 4509 C C . SER A 1 577 ? 14.984 -16.895 -10.666 1.00 59.91 577 SER A C 1
ATOM 4511 O O . SER A 1 577 ? 14.208 -16.634 -11.588 1.00 59.91 577 SER A O 1
ATOM 4513 N N . ALA A 1 578 ? 14.649 -16.749 -9.387 1.00 54.50 578 ALA A N 1
ATOM 4514 C CA . ALA A 1 578 ? 13.300 -16.367 -8.986 1.00 54.50 578 ALA A CA 1
ATOM 4515 C C . ALA A 1 578 ? 12.873 -14.995 -9.473 1.00 54.50 578 ALA A C 1
ATOM 4517 O O . ALA A 1 578 ? 11.701 -14.740 -9.748 1.00 54.50 578 ALA A O 1
ATOM 4518 N N . LEU A 1 579 ? 13.879 -14.162 -9.679 1.00 61.69 579 LEU A N 1
ATOM 4519 C CA . LEU A 1 579 ? 13.757 -12.937 -10.404 1.00 61.69 579 LEU A CA 1
ATOM 4520 C C . LEU A 1 579 ? 15.021 -12.713 -11.214 1.00 61.69 579 LEU A C 1
ATOM 4522 O O . LEU A 1 579 ? 16.134 -12.829 -10.695 1.00 61.69 579 LEU A O 1
ATOM 4526 N N . ALA A 1 580 ? 14.819 -12.281 -12.448 1.00 68.62 580 ALA A N 1
ATOM 4527 C CA . ALA A 1 580 ? 15.839 -11.629 -13.234 1.00 68.62 580 ALA A CA 1
ATOM 4528 C C . ALA A 1 580 ? 15.322 -10.266 -13.688 1.00 68.62 580 ALA A C 1
ATOM 4530 O O . ALA A 1 580 ? 14.188 -10.140 -14.157 1.00 68.62 580 ALA A O 1
ATOM 4531 N N . THR A 1 581 ? 16.157 -9.243 -13.538 1.00 73.06 581 THR A N 1
ATOM 4532 C CA . THR A 1 581 ? 15.891 -7.910 -14.070 1.00 73.06 581 THR A CA 1
ATOM 4533 C C . THR A 1 581 ? 17.060 -7.438 -14.920 1.00 73.06 581 THR A C 1
ATOM 4535 O O . THR A 1 581 ? 18.227 -7.710 -14.617 1.00 73.06 581 THR A O 1
ATOM 4538 N N . MET A 1 582 ? 16.739 -6.740 -16.006 1.00 77.56 582 MET A N 1
ATOM 4539 C CA . MET A 1 582 ? 17.717 -6.053 -16.843 1.00 77.56 582 MET A CA 1
ATOM 4540 C C . MET A 1 582 ? 17.450 -4.561 -16.768 1.00 77.56 582 MET A C 1
ATOM 4542 O O . MET A 1 582 ? 16.381 -4.098 -17.151 1.00 77.56 582 MET A O 1
ATOM 4546 N N . HIS A 1 583 ? 18.429 -3.821 -16.285 1.00 77.69 583 HIS A N 1
ATOM 4547 C CA . HIS A 1 583 ? 18.371 -2.382 -16.151 1.00 77.69 583 HIS A CA 1
ATOM 4548 C C . HIS A 1 583 ? 19.213 -1.735 -17.248 1.00 77.69 583 HIS A C 1
ATOM 4550 O O . HIS A 1 583 ? 20.400 -2.041 -17.394 1.00 77.69 583 HIS A O 1
ATOM 4556 N N . ILE A 1 584 ? 18.591 -0.867 -18.041 1.00 78.75 584 ILE A N 1
ATOM 4557 C CA . ILE A 1 584 ? 19.177 -0.299 -19.254 1.00 78.75 584 ILE A CA 1
ATOM 4558 C C . ILE A 1 584 ? 19.072 1.224 -19.186 1.00 78.75 584 ILE A C 1
ATOM 4560 O O . ILE A 1 584 ? 17.984 1.802 -19.215 1.00 78.75 584 ILE A O 1
ATOM 4564 N N . GLU A 1 585 ? 20.230 1.872 -19.171 1.00 81.31 585 GLU A N 1
ATOM 4565 C CA . GLU A 1 585 ? 20.412 3.321 -19.118 1.00 81.31 585 GLU A CA 1
ATOM 4566 C C . GLU A 1 585 ? 21.389 3.775 -20.214 1.00 81.31 585 GLU A C 1
ATOM 4568 O O . GLU A 1 585 ? 22.129 2.956 -20.782 1.00 81.31 585 GLU A O 1
ATOM 4573 N N . PRO A 1 586 ? 21.444 5.082 -20.527 1.00 76.44 586 PRO A N 1
ATOM 4574 C CA . PRO A 1 586 ? 22.443 5.612 -21.445 1.00 76.44 586 PRO A CA 1
ATOM 4575 C C . PRO A 1 586 ? 23.867 5.226 -21.008 1.00 76.44 586 PRO A C 1
ATOM 4577 O O . PRO A 1 586 ? 24.375 5.675 -19.983 1.00 76.44 586 PRO A O 1
ATOM 4580 N N . GLY A 1 587 ? 24.521 4.372 -21.801 1.00 74.25 587 GLY A N 1
ATOM 4581 C CA . GLY A 1 587 ? 25.899 3.926 -21.562 1.00 74.25 587 GLY A CA 1
ATOM 4582 C C . GLY A 1 587 ? 26.067 2.806 -20.531 1.00 74.25 587 GLY A C 1
ATOM 4583 O O . GLY A 1 587 ? 27.205 2.471 -20.201 1.00 74.25 587 GLY A O 1
ATOM 4584 N N . LYS A 1 588 ? 24.978 2.207 -20.037 1.00 80.12 588 LYS A N 1
ATOM 4585 C CA . LYS A 1 588 ? 25.043 1.204 -18.973 1.00 80.12 588 LYS A CA 1
ATOM 4586 C C . LYS A 1 588 ? 23.938 0.164 -19.105 1.00 80.12 588 LYS A C 1
ATOM 4588 O O . LYS A 1 588 ? 22.765 0.495 -19.223 1.00 80.12 588 LYS A O 1
ATOM 4593 N N . VAL A 1 589 ? 24.334 -1.099 -19.028 1.00 81.25 589 VAL A N 1
ATOM 4594 C CA . VAL A 1 589 ? 23.418 -2.231 -18.915 1.00 81.25 589 VAL A CA 1
ATOM 4595 C C . VAL A 1 589 ? 23.833 -3.024 -17.687 1.00 81.25 589 VAL A C 1
ATOM 4597 O O . VAL A 1 589 ? 25.009 -3.347 -17.517 1.00 81.25 589 VAL A O 1
ATOM 4600 N N . GLU A 1 590 ? 22.891 -3.303 -16.803 1.00 80.56 590 GLU A N 1
ATOM 4601 C CA . GLU A 1 590 ? 23.125 -4.062 -15.582 1.00 80.56 590 GLU A CA 1
ATOM 4602 C C . GLU A 1 590 ? 22.077 -5.156 -15.449 1.00 80.56 590 GLU A C 1
ATOM 4604 O O . GLU A 1 590 ? 20.879 -4.903 -15.540 1.00 80.56 590 GLU A O 1
ATOM 4609 N N . ARG A 1 591 ? 22.535 -6.377 -15.191 1.00 77.69 591 ARG A N 1
ATOM 4610 C CA . ARG A 1 591 ? 21.668 -7.494 -14.841 1.00 77.69 591 ARG A CA 1
ATOM 4611 C C . ARG A 1 591 ? 21.642 -7.644 -13.331 1.00 77.69 591 ARG A C 1
ATOM 4613 O O . ARG A 1 591 ? 22.702 -7.699 -12.707 1.00 77.69 591 ARG A O 1
ATOM 4620 N N . LYS A 1 592 ? 20.454 -7.804 -12.755 1.00 74.69 592 LYS A N 1
ATOM 4621 C CA . LYS A 1 592 ? 20.296 -8.243 -11.367 1.00 74.69 592 LYS A CA 1
ATOM 4622 C C . LYS A 1 592 ? 19.521 -9.545 -11.328 1.00 74.69 592 LYS A C 1
ATOM 4624 O O . LYS A 1 592 ? 18.612 -9.761 -12.127 1.00 74.69 592 LYS A O 1
ATOM 4629 N N . TYR A 1 593 ? 19.891 -10.420 -10.408 1.00 73.38 593 TYR A N 1
ATOM 4630 C CA . TYR A 1 593 ? 19.169 -11.663 -10.188 1.00 73.38 593 TYR A CA 1
ATOM 4631 C C . TYR A 1 593 ? 19.173 -12.039 -8.712 1.00 73.38 593 TYR A C 1
ATOM 4633 O O . TYR A 1 593 ? 20.052 -11.619 -7.953 1.00 73.38 593 TYR A O 1
ATOM 4641 N N . VAL A 1 594 ? 18.145 -12.792 -8.327 1.00 67.69 594 VAL A N 1
ATOM 4642 C CA . VAL A 1 594 ? 17.877 -13.167 -6.938 1.00 67.69 594 VAL A CA 1
ATOM 4643 C C . VAL A 1 594 ? 17.795 -14.677 -6.812 1.00 67.69 594 VAL A C 1
ATOM 4645 O O . VAL A 1 594 ? 17.108 -15.338 -7.599 1.00 67.69 594 VAL A O 1
ATOM 4648 N N . THR A 1 595 ? 18.461 -15.205 -5.791 1.00 70.50 595 THR A N 1
ATOM 4649 C CA . THR A 1 595 ? 18.270 -16.579 -5.324 1.00 70.50 595 THR A CA 1
ATOM 4650 C C . THR A 1 595 ? 17.551 -16.575 -3.977 1.00 70.50 595 THR A C 1
ATOM 4652 O O . THR A 1 595 ? 17.765 -15.689 -3.145 1.00 70.50 595 THR A O 1
ATOM 4655 N N . PHE A 1 596 ? 16.659 -17.553 -3.802 1.00 71.19 596 PHE A N 1
ATOM 4656 C CA . PHE A 1 596 ? 15.923 -17.790 -2.564 1.00 71.19 596 PHE A CA 1
ATOM 4657 C C . PHE A 1 596 ? 16.348 -19.138 -2.015 1.00 71.19 596 PHE A C 1
ATOM 4659 O O . PHE A 1 596 ? 16.009 -20.169 -2.594 1.00 71.19 596 PHE A O 1
ATOM 4666 N N . ASP A 1 597 ? 17.039 -19.114 -0.883 1.00 74.31 597 ASP A N 1
ATOM 4667 C CA . ASP A 1 597 ? 17.399 -20.331 -0.175 1.00 74.31 597 ASP A CA 1
ATOM 4668 C C . ASP A 1 597 ? 16.567 -20.408 1.111 1.00 74.31 597 ASP A C 1
ATOM 4670 O O . ASP A 1 597 ? 16.619 -19.480 1.927 1.00 74.31 597 ASP A O 1
ATOM 4674 N N . PRO A 1 598 ? 15.755 -21.461 1.310 1.00 76.56 598 PRO A N 1
ATOM 4675 C CA . PRO A 1 598 ? 15.067 -21.654 2.578 1.00 76.56 598 PRO A CA 1
ATOM 4676 C C . PRO A 1 598 ? 16.104 -21.828 3.691 1.00 76.56 598 PRO A C 1
ATOM 4678 O O . PRO A 1 598 ? 17.047 -22.609 3.556 1.00 76.56 598 PRO A O 1
ATOM 4681 N N . VAL A 1 599 ? 15.923 -21.102 4.792 1.00 78.56 599 VAL A N 1
ATOM 4682 C CA . VAL A 1 599 ? 16.806 -21.205 5.959 1.00 78.56 599 VAL A CA 1
ATOM 4683 C C . VAL A 1 599 ? 16.193 -22.202 6.931 1.00 78.56 599 VAL A C 1
ATOM 4685 O O . VAL A 1 599 ? 15.008 -22.116 7.248 1.00 78.56 599 VAL A O 1
ATOM 4688 N N . ALA A 1 600 ? 16.990 -23.176 7.367 1.00 73.69 600 ALA A N 1
ATOM 4689 C CA . ALA A 1 600 ? 16.526 -24.236 8.260 1.00 73.69 600 ALA A CA 1
ATOM 4690 C C . ALA A 1 600 ? 16.480 -23.816 9.741 1.00 73.69 600 ALA A C 1
ATOM 4692 O O . ALA A 1 600 ? 15.831 -24.505 10.522 1.00 73.69 600 ALA A O 1
ATOM 4693 N N . ASP A 1 601 ? 17.170 -22.733 10.119 1.00 73.44 601 ASP A N 1
ATOM 4694 C CA . ASP A 1 601 ? 17.398 -22.331 11.511 1.00 73.44 601 ASP A CA 1
ATOM 4695 C C . ASP A 1 601 ? 17.411 -20.795 11.670 1.00 73.44 601 ASP A C 1
ATOM 4697 O O . ASP A 1 601 ? 18.064 -20.100 10.885 1.00 73.44 601 ASP A O 1
ATOM 4701 N N . GLU A 1 602 ? 16.700 -20.276 12.677 1.00 66.31 602 GLU A N 1
ATOM 4702 C CA . GLU A 1 602 ? 16.639 -18.844 13.020 1.00 66.31 602 GLU A CA 1
ATOM 4703 C C . GLU A 1 602 ? 18.015 -18.301 13.431 1.00 66.31 602 GLU A C 1
ATOM 4705 O O . GLU A 1 602 ? 18.362 -17.179 13.060 1.00 66.31 602 GLU A O 1
ATOM 4710 N N . ASP A 1 603 ? 18.857 -19.124 14.064 1.00 66.94 603 ASP A N 1
ATOM 4711 C CA . ASP A 1 603 ? 20.182 -18.716 14.553 1.00 66.94 603 ASP A CA 1
ATOM 4712 C C . ASP A 1 603 ? 21.136 -18.273 13.419 1.00 66.94 603 ASP A C 1
ATOM 4714 O O . ASP A 1 603 ? 22.087 -17.515 13.634 1.00 66.94 603 ASP A O 1
ATOM 4718 N N . GLN A 1 604 ? 20.891 -18.704 12.173 1.00 58.09 604 GLN A N 1
ATOM 4719 C CA . GLN A 1 604 ? 21.665 -18.260 11.004 1.00 58.09 604 GLN A CA 1
ATOM 4720 C C . GLN A 1 604 ? 21.287 -16.845 10.527 1.00 58.09 604 GLN A C 1
ATOM 4722 O O . GLN A 1 604 ? 22.073 -16.201 9.818 1.00 58.09 604 GLN A O 1
ATOM 4727 N N . MET A 1 605 ? 20.105 -16.334 10.892 1.00 54.25 605 MET A N 1
ATOM 4728 C CA . MET A 1 605 ? 19.658 -14.998 10.488 1.00 54.25 605 MET A CA 1
ATOM 4729 C C . MET A 1 605 ? 20.340 -13.881 11.275 1.00 54.25 605 MET A C 1
ATOM 4731 O O . MET A 1 605 ? 20.712 -12.876 10.663 1.00 54.25 605 MET A O 1
ATOM 4735 N N . ASP A 1 606 ? 20.576 -14.059 12.577 1.00 51.78 606 ASP A N 1
ATOM 4736 C CA . ASP A 1 606 ? 21.140 -13.010 13.441 1.00 51.78 606 ASP A CA 1
ATOM 4737 C C . ASP A 1 606 ? 22.533 -12.549 12.990 1.00 51.78 606 ASP A C 1
ATOM 4739 O O . ASP A 1 606 ? 22.856 -11.360 13.036 1.00 51.78 606 ASP A O 1
ATOM 4743 N N . GLN A 1 607 ? 23.340 -13.454 12.428 1.00 46.28 607 GLN A N 1
ATOM 4744 C CA . GLN A 1 607 ? 24.648 -13.105 11.859 1.00 46.28 607 GLN A CA 1
ATOM 4745 C C . GLN A 1 607 ? 24.551 -12.353 10.520 1.00 46.28 607 GLN A C 1
ATOM 4747 O O . GLN A 1 607 ? 25.482 -11.645 10.137 1.00 46.28 607 GLN A O 1
ATOM 4752 N N . THR A 1 608 ? 23.434 -12.489 9.798 1.00 44.47 608 THR A N 1
ATOM 4753 C CA . THR A 1 608 ? 23.266 -11.981 8.426 1.00 44.47 608 THR A CA 1
ATOM 4754 C C . THR A 1 608 ? 22.525 -10.636 8.394 1.00 44.47 608 THR A C 1
ATOM 4756 O O . THR A 1 608 ? 22.867 -9.763 7.593 1.00 44.47 608 THR A O 1
ATOM 4759 N N . CYS A 1 609 ? 21.565 -10.416 9.301 1.00 39.25 609 CYS A N 1
ATOM 4760 C CA . CYS A 1 609 ? 20.841 -9.145 9.450 1.00 39.25 609 CYS A CA 1
ATOM 4761 C C . CYS A 1 609 ? 21.757 -7.978 9.869 1.00 39.25 609 CYS A C 1
ATOM 4763 O O . CYS A 1 609 ? 21.515 -6.833 9.478 1.00 39.25 609 CYS A O 1
ATOM 4765 N N . LEU A 1 610 ? 22.856 -8.267 10.579 1.00 35.44 610 LEU A N 1
ATOM 4766 C CA . LEU A 1 610 ? 23.857 -7.277 10.995 1.00 35.44 610 LEU A CA 1
ATOM 4767 C C . LEU A 1 610 ? 24.522 -6.558 9.798 1.00 35.44 610 LEU A C 1
ATOM 4769 O O . LEU A 1 610 ? 24.957 -5.413 9.917 1.00 35.44 610 LEU A O 1
ATOM 4773 N N . GLY A 1 611 ? 24.550 -7.189 8.617 1.00 35.00 611 GLY A N 1
ATOM 4774 C CA . GLY A 1 611 ? 25.201 -6.659 7.414 1.00 35.00 611 GLY A CA 1
ATOM 4775 C C . GLY A 1 611 ? 24.451 -5.535 6.686 1.00 35.00 611 GLY A C 1
ATOM 4776 O O . GLY A 1 611 ? 25.072 -4.810 5.911 1.00 35.00 611 GLY A O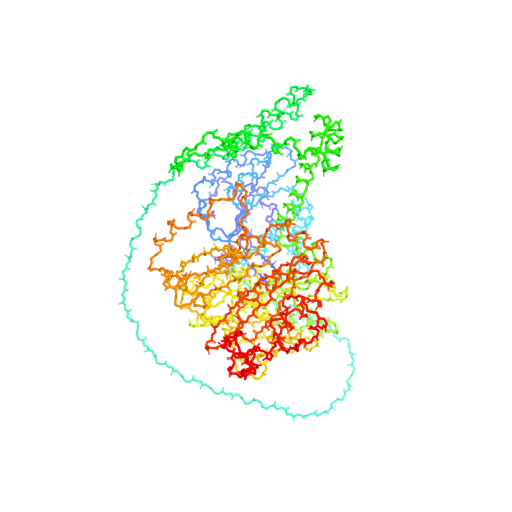 1
ATOM 4777 N N . TYR A 1 612 ? 23.146 -5.344 6.929 1.00 40.03 612 TYR A N 1
ATOM 4778 C CA . TYR A 1 612 ? 22.359 -4.282 6.274 1.00 40.03 612 TYR A CA 1
ATOM 4779 C C . TYR A 1 612 ? 22.359 -2.946 7.033 1.00 40.03 612 TYR A C 1
ATOM 4781 O O . TYR A 1 612 ? 21.988 -1.923 6.459 1.00 40.03 612 TYR A O 1
ATOM 4789 N N . ARG A 1 613 ? 22.819 -2.919 8.294 1.00 37.69 613 ARG A N 1
ATOM 4790 C CA . ARG A 1 613 ? 22.924 -1.679 9.087 1.00 37.69 613 ARG A CA 1
ATOM 4791 C C . ARG A 1 613 ? 24.152 -0.823 8.750 1.00 37.69 613 ARG A C 1
ATOM 4793 O O . ARG A 1 613 ? 24.182 0.353 9.091 1.00 37.69 613 ARG A O 1
ATOM 4800 N N . LEU A 1 614 ? 25.138 -1.355 8.027 1.00 35.34 614 LEU A N 1
ATOM 4801 C CA . LEU A 1 614 ? 26.426 -0.690 7.800 1.00 35.34 614 LEU A CA 1
ATOM 4802 C C . LEU A 1 614 ? 26.672 -0.394 6.315 1.00 35.34 614 LEU A C 1
ATOM 4804 O O . LEU A 1 614 ? 27.352 -1.163 5.640 1.00 35.34 614 LEU A O 1
ATOM 4808 N N . ARG A 1 615 ? 26.122 0.729 5.816 1.00 32.28 615 ARG A N 1
ATOM 4809 C CA . ARG A 1 615 ? 26.669 1.571 4.710 1.00 32.28 615 ARG A CA 1
ATOM 4810 C C . ARG A 1 615 ? 25.768 2.762 4.333 1.00 32.28 615 ARG A C 1
ATOM 4812 O O . ARG A 1 615 ? 25.701 3.157 3.173 1.00 32.28 615 ARG A O 1
ATOM 4819 N N . PHE A 1 616 ? 25.076 3.359 5.302 1.00 39.56 616 PHE A N 1
ATOM 4820 C CA . PHE A 1 616 ? 24.194 4.508 5.060 1.00 39.56 616 PHE A CA 1
ATOM 4821 C C . PHE A 1 616 ? 24.524 5.679 5.999 1.00 39.56 616 PHE A C 1
ATOM 4823 O O . PHE A 1 616 ? 23.690 6.106 6.778 1.00 39.56 616 PHE A O 1
ATOM 4830 N N . LEU A 1 617 ? 25.770 6.173 5.948 1.00 38.12 617 LEU A N 1
ATOM 4831 C CA . LEU A 1 617 ? 26.198 7.521 6.384 1.00 38.12 617 LEU A CA 1
ATOM 4832 C C . LEU A 1 617 ? 25.503 8.131 7.634 1.00 38.12 617 LEU A C 1
ATOM 4834 O O . LEU A 1 617 ? 25.180 9.314 7.616 1.00 38.12 617 LEU A O 1
ATOM 4838 N N . GLY A 1 618 ? 25.233 7.369 8.699 1.00 34.53 618 GLY A N 1
ATOM 4839 C CA . GLY A 1 618 ? 24.703 7.896 9.970 1.00 34.53 618 GLY A CA 1
ATOM 4840 C C . GLY A 1 618 ? 23.330 8.594 9.929 1.00 34.53 618 GLY A C 1
ATOM 4841 O O . GLY A 1 618 ? 22.882 9.100 10.953 1.00 34.53 618 GLY A O 1
ATOM 4842 N N . PHE A 1 619 ? 22.623 8.619 8.795 1.00 35.41 619 PHE A N 1
ATOM 4843 C CA . PHE A 1 619 ? 21.264 9.158 8.709 1.00 35.41 619 PHE A CA 1
ATOM 4844 C C . PHE A 1 619 ? 20.285 7.992 8.626 1.00 35.41 619 PHE A C 1
ATOM 4846 O O . PHE A 1 619 ? 20.086 7.413 7.559 1.00 35.41 619 PHE A O 1
ATOM 4853 N N . GLY A 1 620 ? 19.689 7.641 9.767 1.00 33.16 620 GLY A N 1
ATOM 4854 C CA . GLY A 1 620 ? 18.678 6.593 9.907 1.00 33.16 620 GLY A CA 1
ATOM 4855 C C . GLY A 1 620 ? 17.384 6.905 9.152 1.00 33.16 620 GLY A C 1
ATOM 4856 O O . GLY A 1 620 ? 16.363 7.214 9.753 1.00 33.16 620 GLY A O 1
ATOM 4857 N N . VAL A 1 621 ? 17.418 6.816 7.825 1.00 35.88 621 VAL A N 1
ATOM 4858 C CA . VAL A 1 621 ? 16.229 6.681 6.988 1.00 35.88 621 VAL A CA 1
ATOM 4859 C C . VAL A 1 621 ? 16.280 5.269 6.429 1.00 35.88 621 VAL A C 1
ATOM 4861 O O . VAL A 1 621 ? 17.011 4.991 5.480 1.00 35.88 621 VAL A O 1
ATOM 4864 N N . SER A 1 622 ? 15.526 4.359 7.039 1.00 34.88 622 SER A N 1
ATOM 4865 C CA . SER A 1 622 ? 15.269 3.022 6.507 1.00 34.88 622 SER A CA 1
ATOM 4866 C C . SER A 1 622 ? 14.434 3.147 5.225 1.00 34.88 622 SER A C 1
ATOM 4868 O O . SER A 1 622 ? 13.231 2.943 5.237 1.00 34.88 622 SER A O 1
ATOM 4870 N N . GLY A 1 623 ? 15.053 3.549 4.111 1.00 40.59 623 GLY A N 1
ATOM 4871 C CA . GLY A 1 623 ? 14.418 3.686 2.789 1.00 40.59 623 GLY A CA 1
ATOM 4872 C C . GLY A 1 623 ? 14.219 2.356 2.051 1.00 40.59 623 GLY A C 1
ATOM 4873 O O . GLY A 1 623 ? 14.199 2.326 0.820 1.00 40.59 623 GLY A O 1
ATOM 4874 N N . ILE A 1 624 ? 14.174 1.256 2.796 1.00 45.12 624 ILE A N 1
ATOM 4875 C CA . ILE A 1 624 ? 13.894 -0.092 2.314 1.00 45.12 624 ILE A CA 1
ATOM 4876 C C . ILE A 1 624 ? 12.672 -0.525 3.118 1.00 45.12 624 ILE A C 1
ATOM 4878 O O . ILE A 1 624 ? 12.808 -1.059 4.216 1.00 45.12 624 ILE A O 1
ATOM 4882 N N . ASP A 1 625 ? 11.485 -0.227 2.587 1.00 38.91 625 ASP A N 1
ATOM 4883 C CA . ASP A 1 625 ? 10.218 -0.496 3.279 1.00 38.91 625 ASP A CA 1
ATOM 4884 C C . ASP A 1 625 ? 9.870 -2.000 3.236 1.00 38.91 625 ASP A C 1
ATOM 4886 O O . ASP A 1 625 ? 8.998 -2.458 3.963 1.00 38.91 625 ASP A O 1
ATOM 4890 N N . SER A 1 626 ? 10.562 -2.791 2.403 1.00 47.84 626 SER A N 1
ATOM 4891 C CA . SER A 1 626 ? 10.492 -4.256 2.412 1.00 47.84 626 SER A CA 1
ATOM 4892 C C . SER A 1 626 ? 11.760 -4.901 1.824 1.00 47.84 626 SER A C 1
ATOM 4894 O O . SER A 1 626 ? 12.482 -4.288 1.037 1.00 47.84 626 SER A O 1
ATOM 4896 N N . LEU A 1 627 ? 12.007 -6.186 2.116 1.00 49.75 627 LEU A N 1
ATOM 4897 C CA . LEU A 1 627 ? 13.072 -6.990 1.477 1.00 49.75 627 LEU A CA 1
ATOM 4898 C C . LEU A 1 627 ? 12.984 -6.990 -0.057 1.00 49.75 627 LEU A C 1
ATOM 4900 O O . LEU A 1 627 ? 13.993 -7.063 -0.754 1.00 49.75 627 LEU A O 1
ATOM 4904 N N . SER A 1 628 ? 11.772 -6.888 -0.589 1.00 48.06 628 SER A N 1
ATOM 4905 C CA . SER A 1 628 ? 11.528 -6.771 -2.019 1.00 48.06 628 SER A CA 1
ATOM 4906 C C . SER A 1 628 ? 11.890 -5.391 -2.585 1.00 48.06 628 SER A C 1
ATOM 4908 O O . SER A 1 628 ? 12.190 -5.299 -3.775 1.00 48.06 628 SER A O 1
ATOM 4910 N N . ASP A 1 629 ? 11.940 -4.356 -1.748 1.00 51.03 629 ASP A N 1
ATOM 4911 C CA . ASP A 1 629 ? 12.299 -2.986 -2.118 1.00 51.03 629 ASP A CA 1
ATOM 4912 C C . ASP A 1 629 ? 13.815 -2.797 -2.276 1.00 51.03 629 ASP A C 1
ATOM 4914 O O . ASP A 1 629 ? 14.260 -1.947 -3.041 1.00 51.03 629 ASP A O 1
ATOM 4918 N N . VAL A 1 630 ? 14.634 -3.646 -1.640 1.00 52.47 630 VAL A N 1
ATOM 4919 C CA . VAL A 1 630 ? 16.103 -3.697 -1.811 1.00 52.47 630 VAL A CA 1
ATOM 4920 C C . VAL A 1 630 ? 16.499 -3.722 -3.298 1.00 52.47 630 VAL A C 1
ATOM 4922 O O . VAL A 1 630 ? 17.467 -3.078 -3.714 1.00 52.47 630 VAL A O 1
ATOM 4925 N N . MET A 1 631 ? 15.721 -4.436 -4.116 1.00 52.91 631 MET A N 1
ATOM 4926 C CA . MET A 1 631 ? 15.986 -4.667 -5.540 1.00 52.91 631 MET A CA 1
ATOM 4927 C C . MET A 1 631 ? 15.874 -3.392 -6.392 1.00 52.91 631 MET A C 1
ATOM 4929 O O . MET A 1 631 ? 16.658 -3.189 -7.332 1.00 52.91 631 MET A O 1
ATOM 4933 N N . THR A 1 632 ? 14.912 -2.536 -6.048 1.00 52.81 632 THR A N 1
ATOM 4934 C CA . THR A 1 632 ? 14.629 -1.236 -6.670 1.00 52.81 632 THR A CA 1
ATOM 4935 C C . THR A 1 632 ? 15.441 -0.120 -6.001 1.00 52.81 632 THR A C 1
ATOM 4937 O O . THR A 1 632 ? 16.178 0.611 -6.666 1.00 52.81 632 THR A O 1
ATOM 4940 N N . SER A 1 633 ? 15.408 -0.052 -4.669 1.00 46.69 633 SER A N 1
ATOM 4941 C CA . SER A 1 633 ? 15.871 1.069 -3.840 1.00 46.69 633 SER A CA 1
ATOM 4942 C C . SER A 1 633 ? 17.367 1.384 -3.942 1.00 46.69 633 SER A C 1
ATOM 4944 O O . SER A 1 633 ? 17.745 2.556 -3.964 1.00 46.69 633 SER A O 1
ATOM 4946 N N . ILE A 1 634 ? 18.232 0.378 -4.131 1.00 45.47 634 ILE A N 1
ATOM 4947 C CA . ILE A 1 634 ? 19.695 0.579 -4.134 1.00 45.47 634 ILE A CA 1
ATOM 4948 C C . ILE A 1 634 ? 20.191 1.466 -5.302 1.00 45.47 634 ILE A C 1
ATOM 4950 O O . ILE A 1 634 ? 21.324 1.949 -5.264 1.00 45.47 634 ILE A O 1
ATOM 4954 N N . ARG A 1 635 ? 19.363 1.756 -6.321 1.00 43.44 635 ARG A N 1
ATOM 4955 C CA . ARG A 1 635 ? 19.693 2.779 -7.337 1.00 43.44 635 ARG A CA 1
ATOM 4956 C C . ARG A 1 635 ? 18.578 3.768 -7.664 1.00 43.44 635 ARG A C 1
ATOM 4958 O O . ARG A 1 635 ? 18.891 4.937 -7.819 1.00 43.44 635 ARG A O 1
ATOM 4965 N N . THR A 1 636 ? 17.310 3.356 -7.729 1.00 41.66 636 THR A N 1
ATOM 4966 C CA . THR A 1 636 ? 16.232 4.231 -8.242 1.00 41.66 636 THR A CA 1
ATOM 4967 C C . THR A 1 636 ? 15.656 5.204 -7.211 1.00 41.66 636 THR A C 1
ATOM 4969 O O . THR A 1 636 ? 14.800 6.018 -7.554 1.00 41.66 636 THR A O 1
ATOM 4972 N N . SER A 1 637 ? 16.090 5.119 -5.949 1.00 45.31 637 SER A N 1
ATOM 4973 C CA . SER A 1 637 ? 15.530 5.886 -4.829 1.00 45.31 637 SER A CA 1
ATOM 4974 C C . SER A 1 637 ? 16.413 7.044 -4.374 1.00 45.31 637 SER A C 1
ATOM 4976 O O . SER A 1 637 ? 16.244 7.536 -3.256 1.00 45.31 637 SER A O 1
ATOM 4978 N N . TRP A 1 638 ? 17.326 7.551 -5.215 1.00 50.97 638 TRP A N 1
ATOM 4979 C CA . TRP A 1 638 ? 17.809 8.902 -4.950 1.00 50.97 638 TRP A CA 1
ATOM 4980 C C . TRP A 1 638 ? 16.604 9.831 -5.054 1.00 50.97 638 TRP A C 1
ATOM 4982 O O . TRP A 1 638 ? 16.044 10.044 -6.126 1.00 50.97 638 TRP A O 1
ATOM 4992 N N . ILE A 1 639 ? 16.184 10.387 -3.918 1.00 53.38 639 ILE A N 1
ATOM 4993 C CA . ILE A 1 639 ? 15.068 11.335 -3.849 1.00 53.38 639 ILE A CA 1
ATOM 4994 C C . ILE A 1 639 ? 15.259 12.478 -4.856 1.00 53.38 639 ILE A C 1
ATOM 4996 O O . ILE A 1 639 ? 14.294 12.980 -5.420 1.00 53.38 639 ILE A O 1
ATOM 5000 N N . LEU A 1 640 ? 16.515 12.836 -5.142 1.00 55.25 640 LEU A N 1
ATOM 5001 C CA . LEU A 1 640 ? 16.908 13.799 -6.166 1.00 55.25 640 LEU A CA 1
ATOM 5002 C C . LEU A 1 640 ? 16.660 13.312 -7.597 1.00 55.25 640 LEU A C 1
ATOM 5004 O O . LEU A 1 640 ? 16.273 14.119 -8.432 1.00 55.25 640 LEU A O 1
ATOM 5008 N N . GLU A 1 641 ? 16.836 12.026 -7.881 1.00 60.03 641 GLU A N 1
ATOM 5009 C CA . GLU A 1 641 ? 16.574 11.438 -9.194 1.00 60.03 641 GLU A CA 1
ATOM 5010 C C . GLU A 1 641 ? 15.068 11.327 -9.455 1.00 60.03 641 GLU A C 1
ATOM 5012 O O . GLU A 1 641 ? 14.585 11.821 -10.471 1.00 60.03 641 GLU A O 1
ATOM 5017 N N . VAL A 1 642 ? 14.299 10.831 -8.479 1.00 58.41 642 VAL A N 1
ATOM 5018 C CA . VAL A 1 642 ? 12.826 10.823 -8.535 1.00 58.41 642 VAL A CA 1
ATOM 5019 C C . VAL A 1 642 ? 12.276 12.247 -8.668 1.00 58.41 642 VAL A C 1
ATOM 5021 O O . VAL A 1 642 ? 11.388 12.510 -9.480 1.00 58.41 642 VAL A O 1
ATOM 5024 N N . ASN A 1 643 ? 12.820 13.203 -7.906 1.00 61.28 643 ASN A N 1
ATOM 5025 C CA . ASN A 1 643 ? 12.467 14.614 -8.054 1.00 61.28 643 ASN A CA 1
ATOM 5026 C C . ASN A 1 643 ? 12.879 15.158 -9.430 1.00 61.28 643 ASN A C 1
ATOM 5028 O O . ASN A 1 643 ? 12.111 15.904 -10.028 1.00 61.28 643 ASN A O 1
ATOM 5032 N N . GLY A 1 644 ? 14.046 14.779 -9.950 1.00 68.38 644 GLY A N 1
ATOM 5033 C CA . GLY A 1 644 ? 14.522 15.158 -11.279 1.00 68.38 644 GLY A CA 1
ATOM 5034 C C . GLY A 1 644 ? 13.619 14.636 -12.398 1.00 68.38 644 GLY A C 1
ATOM 5035 O O . GLY A 1 644 ? 13.285 15.381 -13.321 1.00 68.38 644 GLY A O 1
ATOM 5036 N N . TRP A 1 645 ? 13.140 13.396 -12.297 1.00 67.75 645 TRP A N 1
ATOM 5037 C CA . TRP A 1 645 ? 12.165 12.823 -13.228 1.00 67.75 645 TRP A CA 1
ATOM 5038 C C . TRP A 1 645 ? 10.819 13.539 -13.161 1.00 67.75 645 TRP A C 1
ATOM 5040 O O . TRP A 1 645 ? 10.286 13.947 -14.192 1.00 67.75 645 TRP A O 1
ATOM 5050 N N . ASN A 1 646 ? 10.315 13.791 -11.951 1.00 64.75 646 ASN A N 1
ATOM 5051 C CA . ASN A 1 646 ? 9.075 14.542 -11.767 1.00 64.75 646 ASN A CA 1
ATOM 5052 C C . ASN A 1 646 ? 9.182 15.974 -12.320 1.00 64.75 646 ASN A C 1
ATOM 5054 O O . ASN A 1 646 ? 8.244 16.469 -12.941 1.00 64.75 646 ASN A O 1
ATOM 5058 N N . LEU A 1 647 ? 10.329 16.638 -12.138 1.00 71.19 647 LEU A N 1
ATOM 5059 C CA . LEU A 1 647 ? 10.577 17.986 -12.661 1.00 71.19 647 LEU A CA 1
ATOM 5060 C C . LEU A 1 647 ? 10.768 18.015 -14.182 1.00 71.19 647 LEU A C 1
ATOM 5062 O O . LEU A 1 647 ? 10.414 19.006 -14.817 1.00 71.19 647 LEU A O 1
ATOM 5066 N N . SER A 1 648 ? 11.306 16.948 -14.773 1.00 75.88 648 SER A N 1
ATOM 5067 C CA . SER A 1 648 ? 11.481 16.833 -16.230 1.00 75.88 648 SER A CA 1
ATOM 5068 C C . SER A 1 648 ? 10.200 16.434 -16.969 1.00 75.88 648 SER A C 1
ATOM 5070 O O . SER A 1 648 ? 10.190 16.413 -18.201 1.00 75.88 648 SER A O 1
ATOM 5072 N N . GLY A 1 649 ? 9.111 16.165 -16.239 1.00 83.19 649 GLY A N 1
ATOM 5073 C CA . GLY A 1 649 ? 7.838 15.742 -16.816 1.00 83.19 649 GLY A CA 1
ATOM 5074 C C . GLY A 1 649 ? 7.903 14.347 -17.435 1.00 83.19 649 GLY A C 1
ATOM 5075 O O . GLY A 1 649 ? 7.110 14.046 -18.327 1.00 83.19 649 GLY A O 1
ATOM 5076 N N . ASN A 1 650 ? 8.858 13.520 -17.003 1.00 86.19 650 ASN A N 1
ATOM 5077 C CA . ASN A 1 650 ? 8.928 12.128 -17.422 1.00 86.19 650 ASN A CA 1
ATOM 5078 C C . ASN A 1 650 ? 7.726 11.354 -16.872 1.00 86.19 650 ASN A C 1
ATOM 5080 O O . ASN A 1 650 ? 7.203 11.649 -15.797 1.00 86.19 650 ASN A O 1
ATOM 5084 N N . ILE A 1 651 ? 7.302 10.353 -17.630 1.00 87.75 651 ILE A N 1
ATOM 5085 C CA . ILE A 1 651 ? 6.235 9.426 -17.270 1.00 87.75 651 ILE A CA 1
ATOM 5086 C C . ILE A 1 651 ? 6.823 8.039 -17.052 1.00 87.75 651 ILE A C 1
ATOM 5088 O O . ILE A 1 651 ? 7.826 7.677 -17.663 1.00 87.75 651 ILE A O 1
ATOM 5092 N N . ASP A 1 652 ? 6.173 7.282 -16.180 1.00 87.19 652 ASP A N 1
ATOM 5093 C CA . ASP A 1 652 ? 6.485 5.891 -15.883 1.00 87.19 652 ASP A CA 1
ATOM 5094 C C . ASP A 1 652 ? 5.424 5.008 -16.555 1.00 87.19 652 ASP A C 1
ATOM 5096 O O . ASP A 1 652 ? 4.233 5.190 -16.293 1.00 87.19 652 ASP A O 1
ATOM 5100 N N . ILE A 1 653 ? 5.825 4.116 -17.459 1.00 91.75 653 ILE A N 1
ATOM 5101 C CA . ILE A 1 653 ? 4.948 3.231 -18.236 1.00 91.75 653 ILE A CA 1
ATOM 5102 C C . ILE A 1 653 ? 5.446 1.791 -18.149 1.00 91.75 653 ILE A C 1
ATOM 5104 O O . ILE A 1 653 ? 6.639 1.548 -18.237 1.00 91.75 653 ILE A O 1
ATOM 5108 N N . GLU A 1 654 ? 4.541 0.819 -18.056 1.00 93.25 654 GLU A N 1
ATOM 5109 C CA . GLU A 1 654 ? 4.907 -0.599 -18.093 1.00 93.25 654 GLU A CA 1
ATOM 5110 C C . GLU A 1 654 ? 4.000 -1.357 -19.063 1.00 93.25 654 GLU A C 1
ATOM 5112 O O . GLU A 1 654 ? 2.773 -1.362 -18.917 1.00 93.25 654 GLU A O 1
ATOM 5117 N N . LEU A 1 655 ? 4.611 -1.977 -20.075 1.00 95.81 655 LEU A N 1
ATOM 5118 C CA . LEU A 1 655 ? 3.938 -2.834 -21.051 1.00 95.81 655 LEU A CA 1
ATOM 5119 C C . LEU A 1 655 ? 4.211 -4.301 -20.709 1.00 95.81 655 LEU A C 1
ATOM 5121 O O . LEU A 1 655 ? 5.353 -4.749 -20.774 1.00 95.81 655 LEU A O 1
ATOM 5125 N N . LEU A 1 656 ? 3.162 -5.056 -20.395 1.00 94.56 656 LEU A N 1
ATOM 5126 C CA . LEU A 1 656 ? 3.231 -6.498 -20.171 1.00 94.56 656 LEU A CA 1
ATOM 5127 C C . LEU A 1 656 ? 3.010 -7.237 -21.490 1.00 94.56 656 LEU A C 1
ATOM 5129 O O . LEU A 1 656 ? 2.007 -7.021 -22.179 1.00 94.56 656 LEU A O 1
ATOM 5133 N N . VAL A 1 657 ? 3.936 -8.127 -21.832 1.00 94.75 657 VAL A N 1
ATOM 5134 C CA . VAL A 1 657 ? 3.919 -8.894 -23.078 1.00 94.75 657 VAL A CA 1
ATOM 5135 C C . VAL A 1 657 ? 4.084 -10.373 -22.764 1.00 94.75 657 VAL A C 1
ATOM 5137 O O . VAL A 1 657 ? 5.038 -10.754 -22.092 1.00 94.75 657 VAL A O 1
ATOM 5140 N N . VAL A 1 658 ? 3.182 -11.218 -23.272 1.00 92.31 658 VAL A N 1
ATOM 5141 C CA . VAL A 1 658 ? 3.402 -12.670 -23.249 1.00 92.31 658 VAL A CA 1
ATOM 5142 C C . VAL A 1 658 ? 4.378 -13.024 -24.364 1.00 92.31 658 VAL A C 1
ATOM 5144 O O . VAL A 1 658 ? 4.082 -12.816 -25.541 1.00 92.31 658 VAL A O 1
ATOM 5147 N N . GLY A 1 659 ? 5.536 -13.560 -24.007 1.00 88.38 659 GLY A N 1
ATOM 5148 C CA . GLY A 1 659 ? 6.568 -13.921 -24.966 1.00 88.38 659 GLY A CA 1
ATOM 5149 C C . GLY A 1 659 ? 7.901 -14.205 -24.294 1.00 88.38 659 GLY A C 1
ATOM 5150 O O . GLY A 1 659 ? 8.156 -13.769 -23.178 1.00 88.38 659 GLY A O 1
ATOM 5151 N N . ASN A 1 660 ? 8.750 -14.946 -25.000 1.00 85.38 660 ASN A N 1
ATOM 5152 C CA . ASN A 1 660 ? 10.147 -15.117 -24.630 1.00 85.38 660 ASN A CA 1
ATOM 5153 C C . ASN A 1 660 ? 10.982 -14.185 -25.501 1.00 85.38 660 ASN A C 1
ATOM 5155 O O . ASN A 1 660 ? 10.861 -14.231 -26.726 1.00 85.38 660 ASN A O 1
ATOM 5159 N N . PHE A 1 661 ? 11.853 -13.396 -24.883 1.00 86.81 661 PHE A N 1
ATOM 5160 C CA . PHE A 1 661 ? 12.742 -12.487 -25.599 1.00 86.81 661 PHE A CA 1
ATOM 5161 C C . PHE A 1 661 ? 14.203 -12.870 -25.373 1.00 86.81 661 PHE A C 1
ATOM 5163 O O . PHE A 1 661 ? 14.580 -13.362 -24.305 1.00 86.81 661 PHE A O 1
ATOM 5170 N N . ASP A 1 662 ? 15.034 -12.635 -26.385 1.00 84.25 662 ASP A N 1
ATOM 5171 C CA . ASP A 1 662 ? 16.482 -12.608 -26.207 1.00 84.25 662 ASP A CA 1
ATOM 5172 C C . ASP A 1 662 ? 16.848 -11.279 -25.538 1.00 84.25 662 ASP A C 1
ATOM 5174 O O . ASP A 1 662 ? 16.910 -10.229 -26.176 1.00 84.25 662 ASP A O 1
ATOM 5178 N N . TRP A 1 663 ? 17.013 -11.307 -24.217 1.00 82.81 663 TRP A N 1
ATOM 5179 C CA . TRP A 1 663 ? 17.262 -10.105 -23.426 1.00 82.81 663 TRP A CA 1
ATOM 5180 C C . TRP A 1 663 ? 18.576 -9.409 -23.769 1.00 82.81 663 TRP A C 1
ATOM 5182 O O . TRP A 1 663 ? 18.686 -8.209 -23.533 1.00 82.81 663 TRP A O 1
ATOM 5192 N N . GLU A 1 664 ? 19.556 -10.114 -24.331 1.00 77.75 664 GLU A N 1
ATOM 5193 C CA . GLU A 1 664 ? 20.810 -9.500 -24.764 1.00 77.75 664 GLU A CA 1
ATOM 5194 C C . GLU A 1 664 ? 20.588 -8.690 -26.035 1.00 77.75 664 GLU A C 1
ATOM 5196 O O . GLU A 1 664 ? 20.973 -7.522 -26.098 1.00 77.75 664 GLU A O 1
ATOM 5201 N N . GLU A 1 665 ? 19.895 -9.275 -27.015 1.00 84.88 665 GLU A N 1
ATOM 5202 C CA . GLU A 1 665 ? 19.493 -8.563 -28.228 1.00 84.88 665 GLU A CA 1
ATOM 5203 C C . GLU A 1 665 ? 18.608 -7.357 -27.880 1.00 84.88 665 GLU A C 1
ATOM 5205 O O . GLU A 1 665 ? 18.870 -6.239 -28.332 1.00 84.88 665 GLU A O 1
ATOM 5210 N N . VAL A 1 666 ? 17.614 -7.548 -27.005 1.00 89.00 666 VAL A N 1
ATOM 5211 C CA . VAL A 1 666 ? 16.750 -6.463 -26.518 1.00 89.00 666 VAL A CA 1
ATOM 5212 C C . VAL A 1 666 ? 17.572 -5.382 -25.815 1.00 89.00 666 VAL A C 1
ATOM 5214 O O . VAL A 1 666 ? 17.376 -4.198 -26.093 1.00 89.00 666 VAL A O 1
ATOM 5217 N N . ALA A 1 667 ? 18.507 -5.753 -24.937 1.00 85.31 667 ALA A N 1
ATOM 5218 C CA . ALA A 1 667 ? 19.338 -4.792 -24.221 1.00 85.31 667 ALA A CA 1
ATOM 5219 C C . ALA A 1 667 ? 20.256 -4.003 -25.158 1.00 85.31 667 ALA A C 1
ATOM 5221 O O . ALA A 1 667 ? 20.428 -2.802 -24.958 1.00 85.31 667 ALA A O 1
ATOM 5222 N N . LEU A 1 668 ? 20.807 -4.632 -26.200 1.00 83.31 668 LEU A N 1
ATOM 5223 C CA . LEU A 1 668 ? 21.599 -3.948 -27.223 1.00 83.31 668 LEU A CA 1
ATOM 5224 C C . LEU A 1 668 ? 20.748 -2.942 -28.008 1.00 83.31 668 LEU A C 1
ATOM 5226 O O . LEU A 1 668 ? 21.147 -1.783 -28.138 1.00 83.31 668 LEU A O 1
ATOM 5230 N N . ILE A 1 669 ? 19.563 -3.359 -28.468 1.00 89.94 669 ILE A N 1
ATOM 5231 C CA . ILE A 1 669 ? 18.619 -2.501 -29.200 1.00 89.94 669 ILE A CA 1
ATOM 5232 C C . ILE A 1 669 ? 18.204 -1.297 -28.345 1.00 89.94 669 ILE A C 1
ATOM 5234 O O . ILE A 1 669 ? 18.258 -0.153 -28.802 1.00 89.94 669 ILE A O 1
ATOM 5238 N N . LEU A 1 670 ? 17.804 -1.537 -27.095 1.00 91.25 670 LEU A N 1
ATOM 5239 C CA . LEU A 1 670 ? 17.378 -0.473 -26.186 1.00 91.25 670 LEU A CA 1
ATOM 5240 C C . LEU A 1 670 ? 18.549 0.417 -25.765 1.00 91.25 670 LEU A C 1
ATOM 5242 O O . LEU A 1 670 ? 18.383 1.628 -25.692 1.00 91.25 670 LEU A O 1
ATOM 5246 N N . SER A 1 671 ? 19.748 -0.133 -25.559 1.00 86.12 671 SER A N 1
ATOM 5247 C CA . SER A 1 671 ? 20.939 0.670 -25.264 1.00 86.12 671 SER A CA 1
ATOM 5248 C C . SER A 1 671 ? 21.285 1.610 -26.420 1.00 86.12 671 SER A C 1
ATOM 5250 O O . SER A 1 671 ? 21.618 2.771 -26.182 1.00 86.12 671 SER A O 1
ATOM 5252 N N . GLU A 1 672 ? 21.175 1.151 -27.671 1.00 88.50 672 GLU A N 1
ATOM 5253 C CA . GLU A 1 672 ? 21.346 2.009 -28.848 1.00 88.50 672 GLU A CA 1
ATOM 5254 C C . GLU A 1 672 ? 20.298 3.127 -28.876 1.00 88.50 672 GLU A C 1
ATOM 5256 O O . GLU A 1 672 ? 20.657 4.297 -29.029 1.00 88.50 672 GLU A O 1
ATOM 5261 N N . PHE A 1 673 ? 19.027 2.792 -28.639 1.00 92.44 673 PHE A N 1
ATOM 5262 C CA . PHE A 1 673 ? 17.953 3.778 -28.529 1.00 92.44 673 PHE A CA 1
ATOM 5263 C C . PHE A 1 673 ? 18.247 4.813 -27.426 1.00 92.44 673 PHE A C 1
ATOM 5265 O O . PHE A 1 673 ? 18.242 6.016 -27.696 1.00 92.44 673 PHE A O 1
ATOM 5272 N N . HIS A 1 674 ? 18.628 4.371 -26.223 1.00 90.25 674 HIS A N 1
ATOM 5273 C CA . HIS A 1 674 ? 18.903 5.222 -25.055 1.00 90.25 674 HIS A CA 1
ATOM 5274 C C . HIS A 1 674 ? 20.127 6.135 -25.229 1.00 90.25 674 HIS A C 1
ATOM 5276 O O . HIS A 1 674 ? 20.286 7.100 -24.490 1.00 90.25 674 HIS A O 1
ATOM 5282 N N . ARG A 1 675 ? 21.001 5.905 -26.220 1.00 88.19 675 ARG A N 1
ATOM 5283 C CA . ARG A 1 675 ? 22.056 6.885 -26.557 1.00 88.19 675 ARG A CA 1
ATOM 5284 C C . ARG A 1 675 ? 21.494 8.157 -27.185 1.00 88.19 675 ARG A C 1
ATOM 5286 O O . ARG A 1 675 ? 22.143 9.197 -27.128 1.00 88.19 675 ARG A O 1
ATOM 5293 N N . SER A 1 676 ? 20.324 8.063 -27.813 1.00 88.81 676 SER A N 1
ATOM 5294 C CA . SER A 1 676 ? 19.679 9.170 -28.525 1.00 88.81 676 SER A CA 1
ATOM 5295 C C . SER A 1 676 ? 18.559 9.842 -27.730 1.00 88.81 676 SER A C 1
ATOM 5297 O O . SER A 1 676 ? 18.183 10.970 -28.046 1.00 88.81 676 SER A O 1
ATOM 5299 N N . VAL A 1 677 ? 18.053 9.179 -26.686 1.00 88.81 677 VAL A N 1
ATOM 5300 C CA . VAL A 1 677 ? 16.941 9.654 -25.858 1.00 88.81 677 VAL A CA 1
ATOM 5301 C C . VAL A 1 677 ? 17.215 9.428 -24.373 1.00 88.81 677 VAL A C 1
ATOM 5303 O O . VAL A 1 677 ? 17.830 8.443 -23.978 1.00 88.81 677 VAL A O 1
ATOM 5306 N N . SER A 1 678 ? 16.733 10.335 -23.526 1.00 84.62 678 SER A N 1
ATOM 5307 C CA . SER A 1 678 ? 16.869 10.220 -22.071 1.00 84.62 678 SER A CA 1
ATOM 5308 C C . SER A 1 678 ? 15.794 9.279 -21.523 1.00 84.62 678 SER A C 1
ATOM 5310 O O . SER A 1 678 ? 14.731 9.735 -21.102 1.00 84.62 678 SER A O 1
ATOM 5312 N N . VAL A 1 679 ? 16.064 7.973 -21.566 1.00 87.31 679 VAL A N 1
ATOM 5313 C CA . VAL A 1 679 ? 15.134 6.905 -21.167 1.00 87.31 679 VAL A CA 1
ATOM 5314 C C . VAL A 1 679 ? 15.835 5.913 -20.252 1.00 87.31 679 VAL A C 1
ATOM 5316 O O . VAL A 1 679 ? 16.999 5.571 -20.464 1.00 87.31 679 VAL A O 1
ATOM 5319 N N . ARG A 1 680 ? 15.097 5.437 -19.251 1.00 88.19 680 ARG A N 1
ATOM 5320 C CA . ARG A 1 680 ? 15.456 4.282 -18.427 1.00 88.19 680 ARG A CA 1
ATOM 5321 C C . ARG A 1 680 ? 14.492 3.154 -18.759 1.00 88.19 680 ARG A C 1
ATOM 5323 O O . ARG A 1 680 ? 13.288 3.400 -18.800 1.00 88.19 680 ARG A O 1
ATOM 5330 N N . THR A 1 681 ? 14.990 1.940 -18.967 1.00 89.44 681 THR A N 1
ATOM 5331 C CA . THR A 1 681 ? 14.134 0.753 -19.108 1.00 89.44 681 THR A CA 1
ATOM 5332 C C . THR A 1 681 ? 14.572 -0.334 -18.144 1.00 89.44 681 THR A C 1
ATOM 5334 O O . THR A 1 681 ? 15.754 -0.662 -18.065 1.00 89.44 681 THR A O 1
ATOM 5337 N N . ASP A 1 682 ? 13.596 -0.897 -17.445 1.00 87.38 682 ASP A N 1
ATOM 5338 C CA . ASP A 1 682 ? 13.710 -2.072 -16.603 1.00 87.38 682 ASP A CA 1
ATOM 5339 C C . ASP A 1 682 ? 12.918 -3.208 -17.259 1.00 87.38 682 ASP A C 1
ATOM 5341 O O . ASP A 1 682 ? 11.695 -3.152 -17.386 1.00 87.38 682 ASP A O 1
ATOM 5345 N N . LEU A 1 683 ? 13.616 -4.255 -17.690 1.00 87.75 683 LEU A N 1
ATOM 5346 C CA . LEU A 1 683 ? 12.983 -5.486 -18.149 1.00 87.75 683 LEU A CA 1
ATOM 5347 C C . LEU A 1 683 ? 12.796 -6.414 -16.958 1.00 87.75 683 LEU A C 1
ATOM 5349 O O . LEU A 1 683 ? 13.732 -6.644 -16.185 1.00 87.75 683 LEU A O 1
ATOM 5353 N N . ARG A 1 684 ? 11.594 -6.969 -16.830 1.00 84.94 684 ARG A N 1
ATOM 5354 C CA . ARG A 1 684 ? 11.255 -7.969 -15.816 1.00 84.94 684 ARG A CA 1
ATOM 5355 C C . ARG A 1 684 ? 10.625 -9.157 -16.508 1.00 84.94 684 ARG A C 1
ATOM 5357 O O . ARG A 1 684 ? 9.686 -8.978 -17.268 1.00 84.94 684 ARG A O 1
ATOM 5364 N N . GLU A 1 685 ? 11.122 -10.357 -16.258 1.00 82.75 685 GLU A N 1
ATOM 5365 C CA . GLU A 1 685 ? 10.545 -11.580 -16.814 1.00 82.75 685 GLU A CA 1
ATOM 5366 C C . GLU A 1 685 ? 10.103 -12.485 -15.685 1.00 82.75 685 GLU A C 1
ATOM 5368 O O . GLU A 1 685 ? 10.770 -12.603 -14.655 1.00 82.75 685 GLU A O 1
ATOM 5373 N N . ARG A 1 686 ? 8.969 -13.137 -15.908 1.00 79.62 686 ARG A N 1
ATOM 5374 C CA . ARG A 1 686 ? 8.524 -1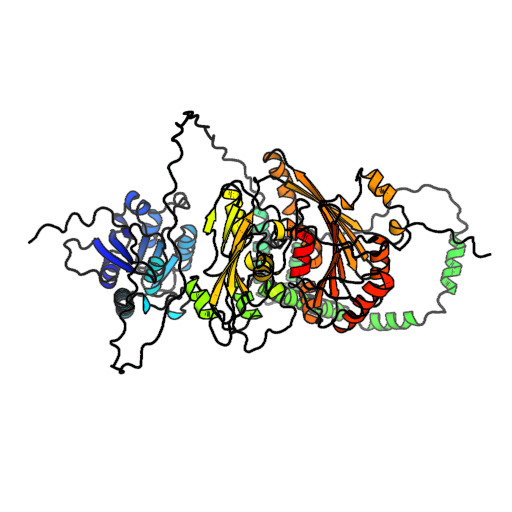4.245 -15.087 1.00 79.62 686 ARG A CA 1
ATOM 5375 C C . ARG A 1 686 ? 7.947 -15.334 -15.960 1.00 79.62 686 ARG A C 1
ATOM 5377 O O . ARG A 1 686 ? 7.155 -15.066 -16.861 1.00 79.62 686 ARG A O 1
ATOM 5384 N N . THR A 1 687 ? 8.360 -16.556 -15.654 1.00 80.06 687 THR A N 1
ATOM 5385 C CA . THR A 1 687 ? 7.918 -17.762 -16.343 1.00 80.06 687 THR A CA 1
ATOM 5386 C C . THR A 1 687 ? 7.183 -18.648 -15.358 1.00 80.06 687 THR A C 1
ATOM 5388 O O . THR A 1 687 ? 7.713 -18.953 -14.292 1.00 80.06 687 THR A O 1
ATOM 5391 N N . ARG A 1 688 ? 5.988 -19.093 -15.731 1.00 77.44 688 ARG A N 1
ATOM 5392 C CA . ARG A 1 688 ? 5.209 -20.068 -14.974 1.00 77.44 688 ARG A CA 1
ATOM 5393 C C . ARG A 1 688 ? 4.508 -21.009 -15.940 1.00 77.44 688 ARG A C 1
ATOM 5395 O O . ARG A 1 688 ? 3.950 -20.555 -16.933 1.00 77.44 688 ARG A O 1
ATOM 5402 N N . ASP A 1 689 ? 4.568 -22.311 -15.671 1.00 81.38 689 ASP A N 1
ATOM 5403 C CA . ASP A 1 689 ? 3.895 -23.342 -16.475 1.00 81.38 689 ASP A CA 1
ATOM 5404 C C . ASP A 1 689 ? 4.219 -23.253 -17.985 1.00 81.38 689 ASP A C 1
ATOM 5406 O O . ASP A 1 689 ? 3.392 -23.534 -18.848 1.00 81.38 689 ASP A O 1
ATOM 5410 N N . GLY A 1 690 ? 5.448 -22.831 -18.319 1.00 82.12 690 GLY A N 1
ATOM 5411 C CA . GLY A 1 690 ? 5.901 -22.636 -19.703 1.00 82.12 690 GLY A CA 1
ATOM 5412 C C . GLY A 1 690 ? 5.370 -21.370 -20.390 1.00 82.12 690 GLY A C 1
ATOM 5413 O O . GLY A 1 690 ? 5.623 -21.175 -21.583 1.00 82.12 690 GLY A O 1
ATOM 5414 N N . ILE A 1 691 ? 4.655 -20.510 -19.664 1.00 83.88 691 ILE A N 1
ATOM 5415 C CA . ILE A 1 691 ? 4.198 -19.201 -20.123 1.00 83.88 691 ILE A CA 1
ATOM 5416 C C . ILE A 1 691 ? 5.084 -18.122 -19.510 1.00 83.88 691 ILE A C 1
ATOM 5418 O O . ILE A 1 691 ? 5.243 -18.041 -18.293 1.00 83.88 691 ILE A O 1
ATOM 5422 N N . THR A 1 692 ? 5.628 -17.270 -20.370 1.00 86.25 692 THR A N 1
ATOM 5423 C CA . THR A 1 692 ? 6.535 -16.192 -19.984 1.00 86.25 692 THR A CA 1
ATOM 5424 C C . THR A 1 692 ? 5.863 -14.849 -20.203 1.00 86.25 692 THR A C 1
ATOM 5426 O O . THR A 1 692 ? 5.362 -14.581 -21.297 1.00 86.25 692 THR A O 1
ATOM 5429 N N . VAL A 1 693 ? 5.869 -13.999 -19.180 1.00 88.88 693 VAL A N 1
ATOM 5430 C CA . VAL A 1 693 ? 5.460 -12.597 -19.281 1.00 88.88 693 VAL A CA 1
ATOM 5431 C C . VAL A 1 693 ? 6.676 -11.714 -19.051 1.00 88.88 693 VAL A C 1
ATOM 5433 O O . VAL A 1 693 ? 7.351 -11.826 -18.027 1.00 88.88 693 VAL A O 1
ATOM 5436 N N . THR A 1 694 ? 6.930 -10.813 -19.995 1.00 90.56 694 THR A N 1
ATOM 5437 C CA . THR A 1 694 ? 7.941 -9.765 -19.883 1.00 90.56 694 THR A CA 1
ATOM 5438 C C . THR A 1 694 ? 7.264 -8.414 -19.673 1.00 90.56 694 THR A C 1
ATOM 5440 O O . THR A 1 694 ? 6.465 -7.977 -20.501 1.00 90.56 694 THR A O 1
ATOM 5443 N N . GLY A 1 695 ? 7.586 -7.751 -18.567 1.00 92.06 695 GLY A N 1
ATOM 5444 C CA . GLY A 1 695 ? 7.281 -6.349 -18.322 1.00 92.06 695 GLY A CA 1
ATOM 5445 C C . GLY A 1 695 ? 8.390 -5.463 -18.880 1.00 92.06 695 GLY A C 1
ATOM 5446 O O . GLY A 1 695 ? 9.546 -5.586 -18.477 1.00 92.06 695 GLY A O 1
ATOM 5447 N N . PHE A 1 696 ? 8.029 -4.585 -19.811 1.00 94.62 696 PHE A N 1
ATOM 5448 C CA . PHE A 1 696 ? 8.864 -3.492 -20.298 1.00 94.62 696 PHE A CA 1
ATOM 5449 C C . PHE A 1 696 ? 8.494 -2.229 -19.512 1.00 94.62 696 PHE A C 1
ATOM 5451 O O . PHE A 1 696 ? 7.585 -1.503 -19.919 1.00 94.62 696 PHE A O 1
ATOM 5458 N N . ASP A 1 697 ? 9.149 -2.010 -18.371 1.00 91.81 697 ASP A N 1
ATOM 5459 C CA . ASP A 1 697 ? 8.955 -0.845 -17.496 1.00 91.81 697 ASP A CA 1
ATOM 5460 C C . ASP A 1 697 ? 9.905 0.275 -17.953 1.00 91.81 697 ASP A C 1
ATOM 5462 O O . ASP A 1 697 ? 11.099 0.041 -18.137 1.00 91.81 697 ASP A O 1
ATOM 5466 N N . ALA A 1 698 ? 9.398 1.474 -18.224 1.00 92.38 698 ALA A N 1
ATOM 5467 C CA . ALA A 1 698 ? 10.179 2.576 -18.765 1.00 92.38 698 ALA A CA 1
ATOM 5468 C C . ALA A 1 698 ? 9.825 3.917 -18.123 1.00 92.38 698 ALA A C 1
ATOM 5470 O O . ALA A 1 698 ? 8.664 4.318 -18.064 1.00 92.38 698 ALA A O 1
ATOM 5471 N N . VAL A 1 699 ? 10.864 4.663 -17.744 1.00 89.69 699 VAL A N 1
ATOM 5472 C CA . VAL A 1 699 ? 10.754 6.077 -17.375 1.00 89.69 699 VAL A CA 1
ATOM 5473 C C . VAL A 1 699 ? 11.254 6.907 -18.547 1.00 89.69 699 VAL A C 1
ATOM 5475 O O . VAL A 1 699 ? 12.439 6.878 -18.889 1.00 89.69 699 VAL A O 1
ATOM 5478 N N . ILE A 1 700 ? 10.334 7.619 -19.192 1.00 92.00 700 ILE A N 1
ATOM 5479 C CA . ILE A 1 700 ? 10.541 8.230 -20.507 1.00 92.00 700 ILE A CA 1
ATOM 5480 C C . ILE A 1 700 ? 9.876 9.600 -20.589 1.00 92.00 700 ILE A C 1
ATOM 5482 O O . ILE A 1 700 ? 8.839 9.852 -19.976 1.00 92.00 700 ILE A O 1
ATOM 5486 N N . ASN A 1 701 ? 10.451 10.508 -21.375 1.00 92.31 701 ASN A N 1
ATOM 5487 C CA . ASN A 1 701 ? 9.769 11.749 -21.705 1.00 92.31 701 ASN A CA 1
ATOM 5488 C C . ASN A 1 701 ? 8.553 11.458 -22.611 1.00 92.31 701 ASN A C 1
ATOM 5490 O O . ASN A 1 701 ? 8.717 10.767 -23.619 1.00 92.31 701 ASN A O 1
ATOM 5494 N N . PRO A 1 702 ? 7.358 12.021 -22.349 1.00 92.56 702 PRO A N 1
ATOM 5495 C CA . PRO A 1 702 ? 6.163 11.760 -23.156 1.00 92.56 702 PRO A CA 1
ATOM 5496 C C . PRO A 1 702 ? 6.343 11.960 -24.666 1.00 92.56 702 PRO A C 1
ATOM 5498 O O . PRO A 1 702 ? 5.704 11.269 -25.458 1.00 92.56 702 PRO A O 1
ATOM 5501 N N . LYS A 1 703 ? 7.221 12.884 -25.082 1.00 94.25 703 LYS A N 1
ATOM 5502 C CA . LYS A 1 703 ? 7.498 13.152 -26.503 1.00 94.25 703 LYS A CA 1
ATOM 5503 C C . LYS A 1 703 ? 8.225 11.997 -27.209 1.00 94.25 703 LYS A C 1
ATOM 5505 O O . LYS A 1 703 ? 8.082 11.850 -28.418 1.00 94.25 703 LYS A O 1
ATOM 5510 N N . ASP A 1 704 ? 8.994 11.205 -26.461 1.00 95.69 704 ASP A N 1
ATOM 5511 C CA . ASP A 1 704 ? 9.836 10.119 -26.971 1.00 95.69 704 ASP A CA 1
ATOM 5512 C C . ASP A 1 704 ? 9.108 8.760 -26.898 1.00 95.69 704 ASP A C 1
ATOM 5514 O O . ASP A 1 704 ? 9.548 7.777 -27.495 1.00 95.69 704 ASP A O 1
ATOM 5518 N N . LEU A 1 705 ? 7.951 8.707 -26.221 1.00 95.62 705 LEU A N 1
ATOM 5519 C CA . LEU A 1 705 ? 7.145 7.496 -26.052 1.00 95.62 705 LEU A CA 1
ATOM 5520 C C . LEU A 1 705 ? 6.733 6.824 -27.381 1.00 95.62 705 LEU A C 1
ATOM 5522 O O . LEU A 1 705 ? 6.853 5.601 -27.471 1.00 95.62 705 LEU A O 1
ATOM 5526 N N . PRO A 1 706 ? 6.297 7.550 -28.436 1.00 97.00 706 PRO A N 1
ATOM 5527 C CA . PRO A 1 706 ? 5.987 6.919 -29.720 1.00 97.00 706 PRO A CA 1
ATOM 5528 C C . PRO A 1 706 ? 7.193 6.200 -30.339 1.00 97.00 706 PRO A C 1
ATOM 5530 O O . PRO A 1 706 ? 7.052 5.081 -30.821 1.00 97.00 706 PRO A O 1
ATOM 5533 N N . ALA A 1 707 ? 8.384 6.805 -30.261 1.00 96.88 707 ALA A N 1
ATOM 5534 C CA . ALA A 1 707 ? 9.608 6.211 -30.794 1.00 96.88 707 ALA A CA 1
ATOM 5535 C C . ALA A 1 707 ? 10.016 4.952 -30.013 1.00 96.88 707 ALA A C 1
ATOM 5537 O O . ALA A 1 707 ? 10.472 3.980 -30.611 1.00 96.88 707 ALA A O 1
ATOM 5538 N N . TRP A 1 708 ? 9.803 4.936 -28.694 1.00 97.19 708 TRP A N 1
ATOM 5539 C CA . TRP A 1 708 ? 10.024 3.739 -27.882 1.00 97.19 708 TRP A CA 1
ATOM 5540 C C . TRP A 1 708 ? 9.103 2.587 -28.308 1.00 97.19 708 TRP A C 1
ATOM 5542 O O . TRP A 1 708 ? 9.583 1.476 -28.532 1.00 97.19 708 TRP A O 1
ATOM 5552 N N . PHE A 1 709 ? 7.810 2.849 -28.536 1.00 98.00 709 PHE A N 1
ATOM 5553 C CA . PHE A 1 709 ? 6.895 1.836 -29.077 1.00 98.00 709 PHE A CA 1
ATOM 5554 C C . PHE A 1 709 ? 7.279 1.362 -30.483 1.00 98.00 709 PHE A C 1
ATOM 5556 O O . PHE A 1 709 ? 7.176 0.167 -30.769 1.00 98.00 709 PHE A O 1
ATOM 5563 N N . ASP A 1 710 ? 7.761 2.257 -31.348 1.00 97.38 710 ASP A N 1
ATOM 5564 C CA . ASP A 1 710 ? 8.264 1.881 -32.672 1.00 97.38 710 ASP A CA 1
ATOM 5565 C C . ASP A 1 710 ? 9.493 0.964 -32.568 1.00 97.38 710 ASP A C 1
ATOM 5567 O O . ASP A 1 710 ? 9.575 -0.024 -33.297 1.00 97.38 710 ASP A O 1
ATOM 5571 N N . VAL A 1 711 ? 10.411 1.206 -31.623 1.00 97.50 711 VAL A N 1
ATOM 5572 C CA . VAL A 1 711 ? 11.550 0.307 -31.354 1.00 97.50 711 VAL A CA 1
ATOM 5573 C C . VAL A 1 711 ? 11.069 -1.060 -30.862 1.00 97.50 711 VAL A C 1
ATOM 5575 O O . VAL A 1 711 ? 11.491 -2.086 -31.408 1.00 97.50 711 VAL A O 1
ATOM 5578 N N . LEU A 1 712 ? 10.149 -1.096 -29.890 1.00 97.12 712 LEU A N 1
ATOM 5579 C CA . LEU A 1 712 ? 9.564 -2.349 -29.401 1.00 97.12 712 LEU A CA 1
ATOM 5580 C C . LEU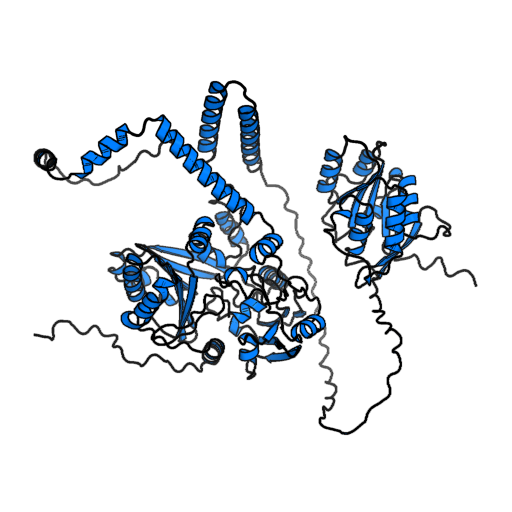 A 1 712 ? 8.906 -3.145 -30.542 1.00 97.12 712 LEU A C 1
ATOM 5582 O O . LEU A 1 712 ? 9.094 -4.358 -30.653 1.00 97.12 712 LEU A O 1
ATOM 5586 N N . TYR A 1 713 ? 8.174 -2.474 -31.431 1.00 97.56 713 TYR A N 1
ATOM 5587 C CA . TYR A 1 713 ? 7.491 -3.121 -32.547 1.00 97.56 713 TYR A CA 1
ATOM 5588 C C . TYR A 1 713 ? 8.454 -3.552 -33.663 1.00 97.56 713 TYR A C 1
ATOM 5590 O O . TYR A 1 713 ? 8.469 -4.714 -34.075 1.00 97.56 713 TYR A O 1
ATOM 5598 N N . GLU A 1 714 ? 9.253 -2.634 -34.199 1.00 96.62 714 GLU A N 1
ATOM 5599 C CA . GLU A 1 714 ? 10.029 -2.862 -35.420 1.00 96.62 714 GLU A CA 1
ATOM 5600 C C . GLU A 1 714 ? 11.307 -3.660 -35.173 1.00 96.62 714 GLU A C 1
ATOM 5602 O O . GLU A 1 714 ? 11.689 -4.466 -36.025 1.00 96.62 714 GLU A O 1
ATOM 5607 N N . LYS A 1 715 ? 11.958 -3.445 -34.024 1.00 96.06 715 LYS A N 1
ATOM 5608 C CA . LYS A 1 715 ? 13.258 -4.045 -33.705 1.00 96.06 715 LYS A CA 1
ATOM 5609 C C . LYS A 1 715 ? 13.121 -5.262 -32.802 1.00 96.06 715 LYS A C 1
ATOM 5611 O O . LYS A 1 715 ? 13.674 -6.302 -33.132 1.00 96.06 715 LYS A O 1
ATOM 5616 N N . ILE A 1 716 ? 12.347 -5.152 -31.723 1.00 95.62 716 ILE A N 1
ATOM 5617 C CA . ILE A 1 716 ? 12.199 -6.240 -30.738 1.00 95.62 716 ILE A CA 1
ATOM 5618 C C . ILE A 1 716 ? 11.115 -7.242 -31.156 1.00 95.62 716 ILE A C 1
ATOM 5620 O O . ILE A 1 716 ? 11.191 -8.422 -30.833 1.00 95.62 716 ILE A O 1
ATOM 5624 N N . GLY A 1 717 ? 10.124 -6.803 -31.936 1.00 95.50 717 GLY A N 1
ATOM 5625 C CA . GLY A 1 717 ? 9.079 -7.685 -32.450 1.00 95.50 717 GLY A CA 1
ATOM 5626 C C . GLY A 1 717 ? 7.833 -7.777 -31.570 1.00 95.50 717 GLY A C 1
ATOM 5627 O O . GLY A 1 717 ? 7.009 -8.658 -31.801 1.00 95.50 717 GLY A O 1
ATOM 5628 N N . VAL A 1 718 ? 7.640 -6.862 -30.616 1.00 96.19 718 VAL A N 1
ATOM 5629 C CA . VAL A 1 718 ? 6.410 -6.788 -29.816 1.00 96.19 718 VAL A CA 1
ATOM 5630 C C . VAL A 1 718 ? 5.229 -6.450 -30.732 1.00 96.19 718 VAL A C 1
ATOM 5632 O O . VAL A 1 718 ? 5.259 -5.470 -31.475 1.00 96.19 718 VAL A O 1
ATOM 5635 N N . ARG A 1 719 ? 4.187 -7.286 -30.734 1.00 95.56 719 ARG A N 1
ATOM 5636 C CA . ARG A 1 719 ? 2.983 -7.095 -31.574 1.00 95.56 719 ARG A CA 1
ATOM 5637 C C . ARG A 1 719 ? 1.759 -6.712 -30.764 1.00 95.56 719 ARG A C 1
ATOM 5639 O O . ARG A 1 719 ? 0.952 -5.908 -31.222 1.00 95.56 719 ARG A O 1
ATOM 5646 N N . SER A 1 720 ? 1.647 -7.259 -29.566 1.00 95.50 720 SER A N 1
ATOM 5647 C CA . SER A 1 720 ? 0.535 -7.035 -28.655 1.00 95.50 720 SER A CA 1
ATOM 5648 C C . SER A 1 720 ? 1.023 -7.046 -27.215 1.00 95.50 720 SER A C 1
ATOM 5650 O O . SER A 1 720 ? 2.034 -7.673 -26.908 1.00 95.50 720 SER A O 1
ATOM 5652 N N . GLY A 1 721 ? 0.281 -6.390 -26.334 1.00 95.81 721 GLY A N 1
ATOM 5653 C CA . GLY A 1 721 ? 0.532 -6.403 -24.897 1.00 95.81 721 GLY A CA 1
ATOM 5654 C C . GLY A 1 721 ? -0.582 -5.691 -24.142 1.00 95.81 721 GLY A C 1
ATOM 5655 O O . GLY A 1 721 ? -1.569 -5.260 -24.740 1.00 95.81 721 GLY A O 1
ATOM 5656 N N . VAL A 1 722 ? -0.431 -5.549 -22.831 1.00 95.38 722 VAL A N 1
ATOM 5657 C CA . VAL A 1 722 ? -1.333 -4.743 -21.999 1.00 95.38 722 VAL A CA 1
ATOM 5658 C C . VAL A 1 722 ? -0.543 -3.742 -21.177 1.00 95.38 722 VAL A C 1
ATOM 5660 O O . VAL A 1 722 ? 0.565 -4.031 -20.735 1.00 95.38 722 VAL A O 1
ATOM 5663 N N . ILE A 1 723 ? -1.104 -2.552 -20.980 1.00 94.31 723 ILE A N 1
ATOM 5664 C CA . ILE A 1 723 ? -0.487 -1.542 -20.120 1.00 94.31 723 ILE A CA 1
ATOM 5665 C C . ILE A 1 723 ? -0.863 -1.832 -18.673 1.00 94.31 723 ILE A C 1
ATOM 5667 O O . ILE A 1 723 ? -2.034 -2.064 -18.365 1.00 94.31 723 ILE A O 1
ATOM 5671 N N . HIS A 1 724 ? 0.129 -1.810 -17.790 1.00 91.19 724 HIS A N 1
ATOM 5672 C CA . HIS A 1 724 ? -0.078 -1.947 -16.359 1.00 91.19 724 HIS A CA 1
ATOM 5673 C C . HIS A 1 724 ? -0.872 -0.735 -15.820 1.00 91.19 724 HIS A C 1
ATOM 5675 O O . HIS A 1 724 ? -0.425 0.404 -15.967 1.00 91.19 724 HIS A O 1
ATOM 5681 N N . PRO A 1 725 ? -2.034 -0.925 -15.167 1.00 87.31 725 PRO A N 1
ATOM 5682 C CA . PRO A 1 725 ? -2.930 0.174 -14.797 1.00 87.31 725 PRO A CA 1
ATOM 5683 C C . PRO A 1 725 ? -2.412 1.012 -13.620 1.00 87.31 725 PRO A C 1
ATOM 5685 O O . PRO A 1 725 ? -2.916 2.101 -13.370 1.00 87.31 725 PRO A O 1
ATOM 5688 N N . GLY A 1 726 ? -1.395 0.526 -12.902 1.00 81.88 726 GLY A N 1
ATOM 5689 C CA . GLY A 1 726 ? -0.635 1.315 -11.928 1.00 81.88 726 GLY A CA 1
ATOM 5690 C C . GLY A 1 726 ? 0.404 2.251 -12.561 1.00 81.88 726 GLY A C 1
ATOM 5691 O O . GLY A 1 726 ? 1.255 2.774 -11.859 1.00 81.88 726 GLY A O 1
ATOM 5692 N N . LYS A 1 727 ? 0.427 2.423 -13.879 1.00 86.25 727 LYS A N 1
ATOM 5693 C CA . LYS A 1 727 ? 1.416 3.252 -14.578 1.00 86.25 727 LYS A CA 1
ATOM 5694 C C . LYS A 1 727 ? 0.703 4.217 -15.525 1.00 86.25 727 LYS A C 1
ATOM 5696 O O . LYS A 1 727 ? -0.524 4.230 -15.612 1.00 86.25 727 LYS A O 1
ATOM 5701 N N . HIS A 1 728 ? 1.460 5.035 -16.248 1.00 87.81 728 HIS A N 1
ATOM 5702 C CA . HIS A 1 728 ? 0.909 5.900 -17.280 1.00 87.81 728 HIS A CA 1
ATOM 5703 C C . HIS A 1 728 ? 0.242 5.070 -18.385 1.00 87.81 728 HIS A C 1
ATOM 5705 O O . HIS A 1 728 ? 0.888 4.238 -19.020 1.00 87.81 728 HIS A O 1
ATOM 5711 N N . ILE A 1 729 ? -1.039 5.336 -18.653 1.00 88.56 729 ILE A N 1
ATOM 5712 C CA . ILE A 1 729 ? -1.800 4.681 -19.722 1.00 88.56 729 ILE A CA 1
ATOM 5713 C C . ILE A 1 729 ? -1.847 5.615 -20.938 1.00 88.56 729 ILE A C 1
ATOM 5715 O O . ILE A 1 729 ? -2.604 6.592 -20.927 1.00 88.56 729 ILE A O 1
ATOM 5719 N N . PRO A 1 730 ? -1.056 5.359 -21.995 1.00 91.56 730 PRO A N 1
ATOM 5720 C CA . PRO A 1 730 ? -1.089 6.189 -23.186 1.00 91.56 730 PRO A CA 1
ATOM 5721 C C . PRO A 1 730 ? -2.376 5.953 -23.978 1.00 91.56 730 PRO A C 1
ATOM 5723 O O . PRO A 1 730 ? -2.943 4.862 -23.982 1.00 91.56 730 PRO A O 1
ATOM 5726 N N . ALA A 1 731 ? -2.805 6.967 -24.730 1.00 89.75 731 ALA A N 1
ATOM 5727 C CA . ALA A 1 731 ? -3.964 6.848 -25.616 1.00 89.75 731 ALA A CA 1
ATOM 5728 C C . ALA A 1 731 ? -3.744 5.847 -26.770 1.00 89.75 731 ALA A C 1
ATOM 5730 O O . ALA A 1 731 ? -4.703 5.339 -27.345 1.00 89.75 731 ALA A O 1
ATOM 5731 N N . THR A 1 732 ? -2.486 5.590 -27.141 1.00 93.12 732 THR A N 1
ATOM 5732 C CA . THR A 1 732 ? -2.094 4.639 -28.187 1.00 93.12 732 THR A CA 1
ATOM 5733 C C . THR A 1 732 ? -0.692 4.091 -27.918 1.00 93.12 732 THR A C 1
ATOM 5735 O O . THR A 1 732 ? 0.149 4.802 -27.370 1.00 93.12 732 THR A O 1
ATOM 5738 N N . ALA A 1 733 ? -0.436 2.852 -28.343 1.00 95.38 733 ALA A N 1
ATOM 5739 C CA . ALA A 1 733 ? 0.897 2.242 -28.396 1.00 95.38 733 ALA A CA 1
ATOM 5740 C C . ALA A 1 733 ? 1.412 2.102 -29.843 1.00 95.38 733 ALA A C 1
ATOM 5742 O O . ALA A 1 733 ? 2.142 1.171 -30.190 1.00 95.38 733 ALA A O 1
ATOM 5743 N N . GLY A 1 734 ? 0.977 3.011 -30.724 1.00 95.25 734 GLY A N 1
ATOM 5744 C CA . GLY A 1 734 ? 1.348 3.003 -32.135 1.00 95.25 734 GLY A CA 1
ATOM 5745 C C . GLY A 1 734 ? 0.811 1.762 -32.846 1.00 95.25 734 GLY A C 1
ATOM 5746 O O . GLY A 1 734 ? -0.400 1.580 -32.960 1.00 95.25 734 GLY A O 1
ATOM 5747 N N . LYS A 1 735 ? 1.721 0.920 -33.350 1.00 97.25 735 LYS A N 1
ATOM 5748 C CA . LYS A 1 735 ? 1.392 -0.328 -34.064 1.00 97.25 735 LYS A CA 1
ATOM 5749 C C . LYS A 1 735 ? 1.165 -1.523 -33.128 1.00 97.25 735 LYS A C 1
ATOM 5751 O O . LYS A 1 735 ? 0.701 -2.561 -33.595 1.00 97.25 735 LYS A O 1
ATOM 5756 N N . ILE A 1 736 ? 1.504 -1.405 -31.842 1.00 97.38 736 ILE A N 1
ATOM 5757 C CA . ILE A 1 736 ? 1.298 -2.475 -30.859 1.00 97.38 736 ILE A CA 1
ATOM 5758 C C . ILE A 1 736 ? -0.182 -2.520 -30.481 1.00 97.38 736 ILE A C 1
ATOM 5760 O O . ILE A 1 736 ? -0.766 -1.521 -30.060 1.00 97.38 736 ILE A O 1
ATOM 5764 N N . GLN A 1 737 ? -0.792 -3.696 -30.609 1.00 96.56 737 GLN A N 1
ATOM 5765 C CA . GLN A 1 737 ? -2.176 -3.913 -30.214 1.00 96.56 737 GLN A CA 1
ATOM 5766 C C . GLN A 1 737 ? -2.285 -3.994 -28.687 1.00 96.56 737 GLN A C 1
ATOM 5768 O O . GLN A 1 737 ? -1.817 -4.954 -28.072 1.00 96.56 737 GLN A O 1
ATOM 5773 N N . LEU A 1 738 ? -2.935 -3.001 -28.078 1.00 95.38 738 LEU A N 1
ATOM 5774 C CA . LEU A 1 738 ? -3.227 -3.014 -26.646 1.00 95.38 738 LEU A CA 1
ATOM 5775 C C . LEU A 1 738 ? -4.464 -3.871 -26.352 1.00 95.38 738 LEU A C 1
ATOM 5777 O O . LEU A 1 738 ? -5.546 -3.629 -26.891 1.00 95.38 738 LEU A O 1
ATOM 5781 N N . GLY A 1 739 ? -4.292 -4.880 -25.502 1.00 93.81 739 GLY A N 1
ATOM 5782 C CA . GLY A 1 739 ? -5.365 -5.734 -25.002 1.00 93.81 739 GLY A CA 1
ATOM 5783 C C . GLY A 1 739 ? -6.093 -5.145 -23.789 1.00 93.81 739 GLY A C 1
ATOM 5784 O O . GLY A 1 739 ? -5.688 -4.134 -23.214 1.00 93.81 739 GLY A O 1
ATOM 5785 N N . ASN A 1 740 ? -7.171 -5.812 -23.370 1.00 93.62 740 ASN A N 1
ATOM 5786 C CA . ASN A 1 740 ? -7.827 -5.519 -22.098 1.00 93.62 740 ASN A CA 1
ATOM 5787 C C . ASN A 1 740 ? -7.044 -6.177 -20.951 1.00 93.62 740 ASN A C 1
ATOM 5789 O O . ASN A 1 740 ? -6.806 -7.382 -20.982 1.00 93.62 740 ASN A O 1
ATOM 5793 N N . TYR A 1 741 ? -6.682 -5.394 -19.937 1.00 91.94 741 TYR A N 1
ATOM 5794 C CA . TYR A 1 741 ? -5.868 -5.855 -18.811 1.00 91.94 741 TYR A CA 1
ATOM 5795 C C . TYR A 1 741 ? -6.520 -6.991 -18.003 1.00 91.94 741 TYR A C 1
ATOM 5797 O O . TYR A 1 741 ? -5.852 -7.958 -17.646 1.00 91.94 741 TYR A O 1
ATOM 5805 N N . GLY A 1 742 ? -7.833 -6.921 -17.762 1.00 91.75 742 GLY A N 1
ATOM 5806 C CA . GLY A 1 742 ? -8.547 -7.979 -17.047 1.00 91.75 742 GLY A CA 1
ATOM 5807 C C . GLY A 1 742 ? -8.625 -9.277 -17.844 1.00 91.75 742 GLY A C 1
ATOM 5808 O O . GLY A 1 742 ? -8.348 -10.339 -17.297 1.00 91.75 742 GLY A O 1
ATOM 5809 N N . LYS A 1 743 ? -8.899 -9.177 -19.150 1.00 93.38 743 LYS A N 1
ATOM 5810 C CA . LYS A 1 743 ? -8.896 -10.326 -20.068 1.00 93.38 743 LYS A CA 1
ATOM 5811 C C . LYS A 1 743 ? -7.513 -10.969 -20.181 1.00 93.38 743 LYS A C 1
ATOM 5813 O O . LYS A 1 743 ? -7.417 -12.184 -20.249 1.00 93.38 743 LYS A O 1
ATOM 5818 N N . PHE A 1 744 ? -6.450 -10.163 -20.173 1.00 93.50 744 PHE A N 1
ATOM 5819 C CA . PHE A 1 744 ? -5.073 -10.657 -20.175 1.00 93.50 744 PHE A CA 1
ATOM 5820 C C . PHE A 1 744 ? -4.795 -11.554 -18.966 1.00 93.50 744 PHE A C 1
ATOM 5822 O O . PHE A 1 744 ? -4.311 -12.668 -19.142 1.00 93.50 744 PHE A O 1
ATOM 5829 N N . TRP A 1 745 ? -5.140 -11.111 -17.754 1.00 92.31 745 TRP A N 1
ATOM 5830 C CA . TRP A 1 745 ? -4.946 -11.925 -16.551 1.00 92.31 745 TRP A CA 1
ATOM 5831 C C . TRP A 1 745 ? -5.891 -13.123 -16.486 1.00 92.31 745 TRP A C 1
ATOM 5833 O O . TRP A 1 745 ? -5.472 -14.189 -16.050 1.00 92.31 745 TRP A O 1
ATOM 5843 N N . GLU A 1 746 ? -7.132 -12.969 -16.948 1.00 93.25 746 GLU A N 1
ATOM 5844 C CA . GLU A 1 746 ? -8.084 -14.070 -17.104 1.00 93.25 746 GLU A CA 1
ATOM 5845 C C . GLU A 1 746 ? -7.522 -15.176 -17.997 1.00 93.25 746 GLU A C 1
ATOM 5847 O O . GLU A 1 746 ? -7.466 -16.333 -17.589 1.00 93.25 746 GLU A O 1
ATOM 5852 N N . GLU A 1 747 ? -7.052 -14.824 -19.191 1.00 91.81 747 GLU A N 1
ATOM 5853 C CA . GLU A 1 747 ? -6.491 -15.789 -20.131 1.00 91.81 747 GLU A CA 1
ATOM 5854 C C . GLU A 1 747 ? -5.197 -16.407 -19.600 1.00 91.81 747 GLU A C 1
ATOM 5856 O O . GLU A 1 747 ? -5.019 -17.621 -19.713 1.00 91.81 747 GLU A O 1
ATOM 5861 N N . LEU A 1 748 ? -4.327 -15.596 -18.988 1.00 89.00 748 LEU A N 1
ATOM 5862 C CA . LEU A 1 748 ? -3.056 -16.038 -18.417 1.00 89.00 748 LEU A CA 1
ATOM 5863 C C . LEU A 1 748 ? -3.250 -17.046 -17.284 1.00 89.00 748 LEU A C 1
ATOM 5865 O O . LEU A 1 748 ? -2.681 -18.133 -17.329 1.00 89.00 748 LEU A O 1
ATOM 5869 N N . VAL A 1 749 ? -4.066 -16.702 -16.288 1.00 87.44 749 VAL A N 1
ATOM 5870 C CA . VAL A 1 749 ? -4.252 -17.518 -15.080 1.00 87.44 749 VAL A CA 1
ATOM 5871 C C . VAL A 1 749 ? -5.092 -18.761 -15.356 1.00 87.44 749 VAL A C 1
ATOM 5873 O O . VAL A 1 749 ? -4.884 -19.798 -14.734 1.00 87.44 749 VAL A O 1
ATOM 5876 N N . GLU A 1 750 ? -6.028 -18.695 -16.301 1.00 86.88 750 GLU A N 1
ATOM 5877 C CA . GLU A 1 750 ? -6.874 -19.841 -16.643 1.00 86.88 750 GLU A CA 1
ATOM 5878 C C . GLU A 1 750 ? -6.277 -20.729 -17.744 1.00 86.88 750 GLU A C 1
ATOM 5880 O O . GLU A 1 750 ? -6.949 -21.634 -18.241 1.00 86.88 750 GLU A O 1
ATOM 5885 N N . GLY A 1 751 ? -5.022 -20.484 -18.141 1.00 83.44 751 GLY A N 1
ATOM 5886 C CA . GLY A 1 751 ? -4.324 -21.286 -19.148 1.00 83.44 751 GLY A CA 1
ATOM 5887 C C . GLY A 1 751 ? -4.965 -21.211 -20.538 1.00 83.44 751 GLY A C 1
ATOM 5888 O O . GLY A 1 751 ? -4.834 -22.141 -21.332 1.00 83.44 751 GLY A O 1
ATOM 5889 N N . ARG A 1 752 ? -5.681 -20.120 -20.834 1.00 82.94 752 ARG A N 1
ATOM 5890 C CA . ARG A 1 752 ? -6.362 -19.872 -22.115 1.00 82.94 752 ARG A CA 1
ATOM 5891 C C . ARG A 1 752 ? -5.528 -19.038 -23.087 1.00 82.94 752 ARG A C 1
ATOM 5893 O O . ARG A 1 752 ? -6.030 -18.673 -24.147 1.00 82.94 752 ARG A O 1
ATOM 5900 N N . VAL A 1 753 ? -4.275 -18.726 -22.749 1.00 77.62 753 VAL A N 1
ATOM 5901 C CA . VAL A 1 753 ? -3.371 -18.014 -23.659 1.00 77.62 753 VAL A CA 1
ATOM 5902 C C . VAL A 1 753 ? -3.007 -18.933 -24.819 1.00 77.62 753 VAL A C 1
ATOM 5904 O O . VAL A 1 753 ? -2.099 -19.757 -24.731 1.00 77.62 753 VAL A O 1
ATOM 5907 N N . GLU A 1 754 ? -3.711 -18.780 -25.936 1.00 63.28 754 GLU A N 1
ATOM 5908 C CA . GLU A 1 754 ? -3.214 -19.264 -27.217 1.00 63.28 754 GLU A CA 1
ATOM 5909 C C . GLU A 1 754 ? -1.947 -18.467 -27.534 1.00 63.28 754 GLU A C 1
ATOM 5911 O O . GLU A 1 754 ? -1.983 -17.237 -27.585 1.00 63.28 754 GLU A O 1
ATOM 5916 N N . TYR A 1 755 ? -0.806 -19.150 -27.672 1.00 55.91 755 TYR A N 1
ATOM 5917 C CA . TYR A 1 755 ? 0.481 -18.520 -27.960 1.00 55.91 755 TYR A CA 1
ATOM 5918 C C . TYR A 1 755 ? 0.351 -17.574 -29.166 1.00 55.91 755 TYR A C 1
ATOM 5920 O O . TYR A 1 755 ? 0.357 -18.004 -30.315 1.00 55.91 755 TYR A O 1
ATOM 5928 N N . LEU A 1 756 ? 0.278 -16.265 -28.900 1.00 49.59 756 LEU A N 1
ATOM 5929 C CA . LEU A 1 756 ? 0.247 -15.212 -29.923 1.00 49.59 756 LEU A CA 1
ATOM 5930 C C . LEU A 1 756 ? 1.600 -15.026 -30.620 1.00 49.59 756 LEU A C 1
ATOM 5932 O O . LEU A 1 756 ? 1.741 -14.166 -31.491 1.00 49.59 756 LEU A O 1
ATOM 5936 N N . HIS A 1 757 ? 2.597 -15.844 -30.278 1.00 47.38 757 HIS A N 1
ATOM 5937 C CA . HIS A 1 757 ? 3.808 -15.928 -31.064 1.00 47.38 757 HIS A CA 1
ATOM 5938 C C . HIS A 1 757 ? 3.592 -16.919 -32.207 1.00 47.38 757 HIS A C 1
ATOM 5940 O O . HIS A 1 757 ? 3.803 -18.121 -32.064 1.00 47.38 757 HIS A O 1
ATOM 5946 N N . ASP A 1 758 ? 3.164 -16.376 -33.349 1.00 42.44 758 ASP A N 1
ATOM 5947 C CA . ASP A 1 758 ? 3.275 -17.025 -34.652 1.00 42.44 758 ASP A CA 1
ATOM 5948 C C . ASP A 1 758 ? 4.658 -17.688 -34.734 1.00 42.44 758 ASP A C 1
ATOM 5950 O O . ASP A 1 758 ? 5.684 -17.006 -34.621 1.00 42.44 758 ASP A O 1
ATOM 5954 N N . GLY A 1 759 ? 4.676 -19.021 -34.812 1.00 42.41 759 GLY A N 1
ATOM 5955 C CA . GLY A 1 759 ? 5.841 -19.901 -34.673 1.00 42.41 759 GLY A CA 1
ATOM 5956 C C . GLY A 1 759 ? 6.875 -19.770 -35.793 1.00 42.41 759 GLY A C 1
ATOM 5957 O O . GLY A 1 759 ? 7.521 -20.746 -36.169 1.00 42.41 759 GLY A O 1
ATOM 5958 N N . THR A 1 760 ? 7.046 -18.574 -36.350 1.00 42.78 760 THR A N 1
ATOM 5959 C CA . THR A 1 760 ? 8.000 -18.260 -37.402 1.00 42.78 760 THR A CA 1
ATOM 5960 C C . THR A 1 760 ? 8.780 -16.985 -37.089 1.00 42.78 760 THR A C 1
ATOM 5962 O O . THR A 1 760 ? 8.529 -15.929 -37.664 1.00 42.78 760 THR A O 1
ATOM 5965 N N . ARG A 1 761 ? 9.844 -17.117 -36.290 1.00 39.75 761 ARG A N 1
ATOM 5966 C CA . ARG A 1 761 ? 11.182 -16.728 -36.766 1.00 39.75 761 ARG A CA 1
ATOM 5967 C C . ARG A 1 761 ? 12.203 -17.812 -36.391 1.00 39.75 761 ARG A C 1
ATOM 5969 O O . ARG A 1 761 ? 12.173 -18.312 -35.272 1.00 39.75 761 ARG A O 1
ATOM 5976 N N . PRO A 1 762 ? 13.058 -18.231 -37.341 1.00 37.59 762 PRO A N 1
ATOM 5977 C CA . PRO A 1 762 ? 13.915 -19.399 -37.200 1.00 37.59 762 PRO A CA 1
ATOM 5978 C C . PRO A 1 762 ? 15.059 -19.115 -36.227 1.00 37.59 762 PRO A C 1
ATOM 5980 O O . PRO A 1 762 ? 15.887 -18.246 -36.478 1.00 37.59 762 PRO A O 1
ATOM 5983 N N . THR A 1 763 ? 15.176 -19.922 -35.179 1.00 39.22 763 THR A N 1
ATOM 5984 C CA . THR A 1 763 ? 16.338 -19.970 -34.274 1.00 39.22 763 THR A CA 1
ATOM 5985 C C . THR A 1 763 ? 17.580 -20.612 -34.906 1.00 39.22 763 THR A C 1
ATOM 5987 O O . THR A 1 763 ? 18.481 -21.060 -34.205 1.00 39.22 763 THR A O 1
ATOM 5990 N N . SER A 1 764 ? 17.700 -20.632 -36.235 1.00 36.75 764 SER A N 1
ATOM 5991 C CA . SER A 1 764 ? 18.957 -20.993 -36.887 1.00 36.75 764 SER A CA 1
ATOM 5992 C C . SER A 1 764 ? 19.560 -19.757 -37.539 1.00 36.75 764 SER A C 1
ATOM 5994 O O . SER A 1 764 ? 19.059 -19.298 -38.571 1.00 36.75 764 SER A O 1
ATOM 5996 N N . ARG A 1 765 ? 20.686 -19.282 -36.992 1.00 40.09 765 ARG A N 1
ATOM 5997 C CA . ARG A 1 765 ? 21.758 -18.672 -37.788 1.00 40.09 765 ARG A CA 1
ATOM 5998 C C . ARG A 1 765 ? 21.906 -19.497 -39.072 1.00 40.09 765 ARG A C 1
ATOM 6000 O O . ARG A 1 765 ? 22.434 -20.604 -39.034 1.00 40.09 765 ARG A O 1
ATOM 6007 N N . LYS A 1 766 ? 21.396 -18.999 -40.197 1.00 36.72 766 LYS A N 1
ATOM 6008 C CA . LYS A 1 766 ? 21.840 -19.467 -41.508 1.00 36.72 766 LYS A CA 1
ATOM 6009 C C . LYS A 1 766 ? 23.098 -18.682 -41.845 1.00 36.72 766 LYS A C 1
ATOM 6011 O O . LYS A 1 766 ? 23.089 -17.455 -41.785 1.00 36.72 766 LYS A O 1
ATOM 6016 N N . ASP A 1 767 ? 24.156 -19.429 -42.137 1.00 35.12 767 ASP A N 1
ATOM 6017 C CA . ASP A 1 767 ? 25.450 -18.964 -42.627 1.00 35.12 767 ASP A CA 1
ATOM 6018 C C . ASP A 1 767 ? 25.328 -17.796 -43.624 1.00 35.12 767 ASP A C 1
ATOM 6020 O O . ASP A 1 767 ? 24.579 -17.912 -44.600 1.00 35.12 767 ASP A O 1
ATOM 6024 N N . PRO A 1 768 ? 26.122 -16.716 -43.483 1.00 33.12 768 PRO A N 1
ATOM 6025 C CA . PRO A 1 768 ? 26.187 -15.638 -44.473 1.00 33.12 768 PRO A CA 1
ATOM 6026 C C . PRO A 1 768 ? 26.824 -16.047 -45.818 1.00 33.12 768 PRO A C 1
ATOM 6028 O O . PRO A 1 768 ? 26.941 -15.216 -46.713 1.00 33.12 768 PRO A O 1
ATOM 6031 N N . LEU A 1 769 ? 27.263 -17.301 -45.984 1.00 31.42 769 LEU A N 1
ATOM 6032 C CA . LEU A 1 769 ? 28.109 -17.743 -47.102 1.00 31.42 769 LEU A CA 1
ATOM 6033 C C . LEU A 1 769 ? 27.374 -18.402 -48.284 1.00 31.42 769 LEU A C 1
ATOM 6035 O O . LEU A 1 769 ? 28.029 -18.941 -49.168 1.00 31.42 769 LEU A O 1
ATOM 6039 N N . GLN A 1 770 ? 26.040 -18.342 -48.360 1.00 32.28 770 GLN A N 1
ATOM 6040 C CA . GLN A 1 770 ? 25.286 -18.862 -49.522 1.00 32.28 770 GLN A CA 1
ATOM 6041 C C . GLN A 1 770 ? 24.689 -17.789 -50.447 1.00 32.28 770 GLN A C 1
ATOM 6043 O O . GLN A 1 770 ? 23.762 -18.066 -51.203 1.00 32.28 770 GLN A O 1
ATOM 6048 N N . TRP A 1 771 ? 25.242 -16.576 -50.433 1.00 34.47 771 TRP A N 1
ATOM 6049 C CA . TRP A 1 771 ? 24.981 -15.561 -51.460 1.00 34.47 771 TRP A CA 1
ATOM 6050 C C . TRP A 1 771 ? 26.290 -15.143 -52.148 1.00 34.47 771 TRP A C 1
ATOM 6052 O O . TRP A 1 771 ? 26.711 -13.997 -52.035 1.00 34.47 771 TRP A O 1
ATOM 6062 N N . CYS A 1 772 ? 26.928 -16.099 -52.831 1.00 32.38 772 CYS A N 1
ATOM 6063 C CA . CYS A 1 772 ? 27.876 -15.902 -53.935 1.00 32.38 772 CYS A CA 1
ATOM 6064 C C . CYS A 1 772 ? 27.788 -17.103 -54.879 1.00 32.38 772 CYS A C 1
ATOM 6066 O O . CYS A 1 772 ? 27.900 -18.244 -54.371 1.00 32.38 772 CYS A O 1
#